Protein 5K87 (pdb70)

GO terms:
  GO:0016863 intramolecular oxidoreductase activity, transposing C=C bonds (F, IDA)
  GO:0019543 propionate catabolic process (P, IDA)

Sequence (776 aa):
LFPPQIKVAATYMRGGTSKGVFFRLLQDLPEAAQVPGPARDALLLRRVIGSPDPYAKKQIDGMGGATSSSTSETVILSHSSKANHDVDYLFGQVSSIDKPFVDWSGNCGNLTTAAVGAFAISNGLIDAARIPRNGVCTVRIWQANIGKTIIAHVPITDGAVQETGDFELDGVTFPAAEVQQIIEFMNPAADGGCMFPTGNLVVDVLLEVPGIGRFNATMINAGIPTIFIINAEDLGYTGTELQDDINSDNAALAKFETTIRAHGALRRMGLIKHIDEAASSRQQHTPKIAFVAPPKSSYASSSGKTVAAEDVDLLVRALSMGKLHHAMMGTAAVAIGTAAAIPGTLVNLAAGGGEKEAVRFGHPSGTLRVGAQAVQENGEWTVIKAIMSRSARVLMEEGFVRVPKPLFPPQIKVAATYMRGGTSKGVFFRLQDLPEAAQVPGPARDALLLRRVIGSPDPYAKQIDGMGGATSSSTSETVILSHSSSKANHDVDDYLFGQVSIDKPFVDWSGNCGNLTTAAVGAFAISNGLIDDAARIPRNGVCTTVRIWQANIGKTIIAHVPITDGAVQETGDFELDGVTFPAAEVQIEFMNPAADCMFPTGNLVDVLEVPGIGRFNATMINNAGIPTIFIINAEDLGYTGTELQDDINSDNAALAKFETIRAHGALRMGLIKHIDEAASRQQHTPKIAFVAPPKSSYASSSGKTVAAEDVDLLVRALSMGKLHHAMMGTAAVAIGTAAAIPGTLVNLAAGGGEKEAVRFGHPSGTLRVGAQAVQENGEWTVIKAIMSRSARVLMEGFVRVPKP

Radius of gyration: 27.03 Å; Cα contacts (8 Å, |Δi|>4): 2167; chains: 2; bounding box: 62×69×78 Å

Organism: Shewanella oneidensis (strain ATCC 700550 / JCM 31522 / CIP 106686 / LMG 19005 / NCIMB 14063 / MR-1) (NCBI:txid211586)

Nearest PDB structures (foldseek):
  5k87-assembly1_A  TM=1.003E+00  e=1.220E-89  Shewanella oneidensis MR-1
  2pvz-assembly1_B  TM=1.002E+00  e=3.477E-86  Shewanella oneidensis
  5k87-assembly1_B  TM=9.985E-01  e=5.302E-86  Shewanella oneidensis MR-1
  2pw0-assembly1_A  TM=1.000E+00  e=4.013E-83  Shewanella oneidensis
  2h9f-assembly1_A-2  TM=6.917E-01  e=2.992E-74  Pseudomonas aeruginosa

B-factor: mean 20.64, std 9.28, range [9.61, 69.52]

InterPro domains:
  IPR007400 PrpF-like [PF04303] (9-395)
  IPR007400 PrpF-like [PTHR43709] (9-396)
  IPR012709 2-methyl-aconitate isomerase PrpF [TIGR02334] (8-396)

Structure (mmCIF, N/CA/C/O backbone):
data_5K87
#
_entry.id   5K87
#
_cell.length_a   51.825
_cell.length_b   103.393
_cell.length_c   78.088
_cell.angle_alpha   90.00
_cell.angle_beta   104.47
_cell.angle_gamma   90.00
#
_symmetry.space_group_name_H-M   'P 1 21 1'
#
loop_
_entity.id
_entity.type
_entity.pdbx_description
1 polymer '2-methyl-aconitate isomerase'
2 non-polymer 'MALONATE ION'
3 water water
#
loop_
_atom_site.group_PDB
_atom_site.id
_atom_site.type_symbol
_atom_site.label_atom_id
_atom_site.label_alt_id
_atom_site.label_comp_id
_atom_site.label_asym_id
_atom_site.label_entity_id
_atom_site.label_seq_id
_atom_site.pdbx_PDB_ins_code
_atom_site.Cartn_x
_atom_site.Cartn_y
_atom_site.Cartn_z
_atom_site.occupancy
_atom_site.B_iso_or_equiv
_atom_site.auth_seq_id
_atom_site.auth_comp_id
_atom_site.auth_asym_id
_atom_site.auth_atom_id
_atom_site.pdbx_PDB_model_num
ATOM 1 N N . LEU A 1 7 ? 8.936 -18.933 114.594 1.00 39.95 5 LEU A N 1
ATOM 2 C CA . LEU A 1 7 ? 10.132 -19.548 115.162 1.00 39.54 5 LEU A CA 1
ATOM 3 C C . LEU A 1 7 ? 11.315 -19.484 114.194 1.00 33.23 5 LEU A C 1
ATOM 4 O O . LEU A 1 7 ? 12.433 -19.865 114.539 1.00 40.07 5 LEU A O 1
ATOM 9 N N . PHE A 1 8 ? 11.048 -18.986 112.991 1.00 25.69 6 PHE A N 1
ATOM 10 C CA . PHE A 1 8 ? 12.061 -18.788 111.951 1.00 18.93 6 PHE A CA 1
ATOM 11 C C . PHE A 1 8 ? 12.879 -20.032 111.640 1.00 17.80 6 PHE A C 1
ATOM 12 O O . PHE A 1 8 ? 14.040 -20.146 112.034 1.00 16.68 6 PHE A O 1
ATOM 20 N N . PRO A 1 9 ? 12.256 -20.975 110.924 1.00 18.21 7 PRO A N 1
ATOM 21 C CA . PRO A 1 9 ? 12.925 -22.207 110.510 1.00 19.65 7 PRO A CA 1
ATOM 22 C C . PRO A 1 9 ? 14.085 -21.897 109.571 1.00 16.64 7 PRO A C 1
ATOM 23 O O . PRO A 1 9 ? 14.120 -20.823 108.961 1.00 16.09 7 PRO A O 1
ATOM 27 N N . PRO A 1 10 ? 15.029 -22.828 109.438 1.00 15.82 8 PRO A N 1
ATOM 28 C CA . PRO A 1 10 ? 16.091 -22.616 108.453 1.00 15.27 8 PRO A CA 1
ATOM 29 C C . PRO A 1 10 ? 15.547 -22.515 107.034 1.00 14.34 8 PRO A C 1
ATOM 30 O O . PRO A 1 10 ? 14.447 -22.978 106.740 1.00 14.69 8 PRO A O 1
ATOM 34 N N . GLN A 1 11 ? 16.333 -21.907 106.156 1.00 12.84 9 GLN A N 1
ATOM 35 C CA . GLN A 1 11 ? 15.975 -21.867 104.748 1.00 12.79 9 GLN A CA 1
ATOM 36 C C . GLN A 1 11 ? 15.957 -23.281 104.195 1.00 13.30 9 GLN A C 1
ATOM 37 O O . GLN A 1 11 ? 16.716 -24.151 104.636 1.00 15.13 9 GLN A O 1
ATOM 43 N N . ILE A 1 12 ? 15.099 -23.508 103.214 1.00 13.53 10 ILE A N 1
ATOM 44 C CA . ILE A 1 12 ? 15.138 -24.751 102.452 1.00 14.24 10 ILE A CA 1
ATOM 45 C C . ILE A 1 12 ? 16.160 -24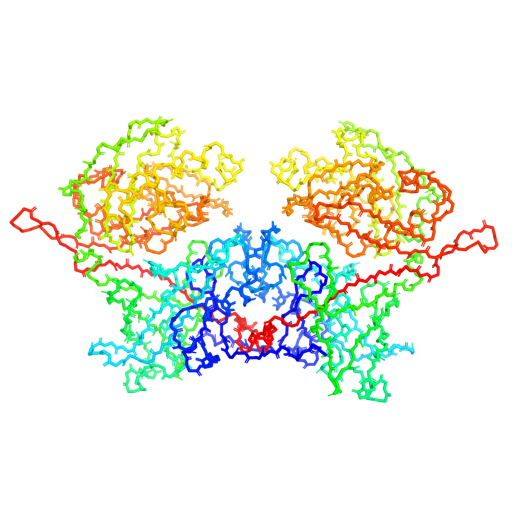.635 101.324 1.00 14.05 10 ILE A C 1
ATOM 46 O O . ILE A 1 12 ? 16.521 -23.530 100.905 1.00 16.72 10 ILE A O 1
ATOM 51 N N . LYS A 1 13 ? 16.635 -25.786 100.864 1.00 13.30 11 LYS A N 1
ATOM 52 C CA . LYS A 1 13 ? 17.580 -25.875 99.760 1.00 13.34 11 LYS A CA 1
ATOM 53 C C . LYS A 1 13 ? 16.913 -26.593 98.597 1.00 13.32 11 LYS A C 1
ATOM 54 O O . LYS A 1 13 ? 16.254 -27.621 98.790 1.00 14.93 11 LYS A O 1
ATOM 59 N N . VAL A 1 14 ? 17.061 -26.038 97.399 1.00 12.28 12 VAL A N 1
ATOM 60 C CA . VAL A 1 14 ? 16.511 -26.637 96.190 1.00 11.24 12 VAL A CA 1
ATOM 61 C C . VAL A 1 14 ? 17.633 -26.751 95.166 1.00 11.58 12 VAL A C 1
ATOM 62 O O . VAL A 1 14 ? 18.301 -25.769 94.864 1.00 11.73 12 VAL A O 1
ATOM 66 N N . ALA A 1 15 ? 17.856 -27.953 94.651 1.00 11.30 13 ALA A N 1
ATOM 67 C CA . ALA A 1 15 ? 18.876 -28.142 93.626 1.00 11.07 13 ALA A CA 1
ATOM 68 C C . ALA A 1 15 ? 18.558 -27.291 92.397 1.00 11.53 13 ALA A C 1
ATOM 69 O O . ALA A 1 15 ? 17.419 -27.297 91.915 1.00 11.35 13 ALA A O 1
ATOM 71 N N . ALA A 1 16 ? 19.555 -26.562 91.904 1.00 10.80 14 ALA A N 1
ATOM 72 C CA . ALA A 1 16 ? 19.356 -25.658 90.787 1.00 10.50 14 ALA A CA 1
ATOM 73 C C . ALA A 1 16 ? 20.665 -25.359 90.090 1.00 11.47 14 ALA A C 1
ATOM 74 O O . ALA A 1 16 ? 21.757 -25.542 90.655 1.00 11.81 14 ALA A O 1
ATOM 76 N N . THR A 1 17 ? 20.551 -24.875 88.857 1.00 10.25 15 THR A N 1
ATOM 77 C CA . THR A 1 17 ? 21.714 -24.455 88.096 1.00 11.26 15 THR A CA 1
ATOM 78 C C . THR A 1 17 ? 21.441 -23.067 87.534 1.00 9.61 15 THR A C 1
ATOM 79 O O . THR A 1 17 ? 20.393 -22.835 86.917 1.00 11.88 15 THR A O 1
ATOM 83 N N . TYR A 1 18 ? 22.381 -22.156 87.724 1.00 10.51 16 TYR A N 1
ATOM 84 C CA . TYR A 1 18 ? 22.285 -20.806 87.212 1.00 10.53 16 TYR A CA 1
ATOM 85 C C . TYR A 1 18 ? 23.119 -20.754 85.935 1.00 10.02 16 TYR A C 1
ATOM 86 O O . TYR A 1 18 ? 24.320 -21.089 85.958 1.00 10.31 16 TYR A O 1
ATOM 95 N N . MET A 1 19 ? 22.479 -20.394 84.819 1.00 9.74 17 MET A N 1
ATOM 96 C CA . MET A 1 19 ? 23.115 -20.486 83.504 1.00 10.43 17 MET A CA 1
ATOM 97 C C . MET A 1 19 ? 22.943 -19.215 82.713 1.00 10.05 17 MET A C 1
ATOM 98 O O . MET A 1 19 ? 21.927 -18.516 82.855 1.00 11.47 17 MET A O 1
ATOM 103 N N . ARG A 1 20 ? 23.922 -18.918 81.863 1.00 10.48 18 ARG A N 1
ATOM 104 C CA . ARG A 1 20 ? 23.697 -18.014 80.746 1.00 10.79 18 ARG A CA 1
ATOM 105 C C . ARG A 1 20 ? 23.237 -18.813 79.531 1.00 10.92 18 ARG A C 1
ATOM 106 O O . ARG A 1 20 ? 23.835 -19.847 79.198 1.00 11.39 18 ARG A O 1
ATOM 114 N N . GLY A 1 21 ? 22.165 -18.360 78.884 1.00 10.03 19 GLY A N 1
ATOM 115 C CA . GLY A 1 21 ? 21.781 -18.855 77.573 1.00 11.49 19 GLY A CA 1
ATOM 116 C C . GLY A 1 21 ? 21.635 -17.655 76.663 1.00 11.48 19 GLY A C 1
ATOM 117 O O . GLY A 1 21 ? 20.873 -16.744 76.978 1.00 11.81 19 GLY A O 1
ATOM 118 N N . GLY A 1 22 ? 22.375 -17.625 75.558 1.00 10.99 20 GLY A N 1
ATOM 119 C CA . GLY A 1 22 ? 22.370 -16.448 74.709 1.00 11.72 20 GLY A CA 1
ATOM 120 C C . GLY A 1 22 ? 22.721 -15.214 75.525 1.00 11.26 20 GLY A C 1
ATOM 121 O O . GLY A 1 22 ? 23.683 -15.223 76.303 1.00 11.67 20 GLY A O 1
ATOM 122 N N . THR A 1 23 ? 21.917 -14.162 75.385 1.00 11.18 21 THR A N 1
ATOM 123 C CA . THR A 1 23 ? 22.145 -12.911 76.100 1.00 12.36 21 THR A CA 1
ATOM 124 C C . THR A 1 23 ? 21.300 -12.782 77.370 1.00 11.80 21 THR A C 1
ATOM 125 O O . THR A 1 23 ? 20.996 -11.667 77.792 1.00 11.87 21 THR A O 1
ATOM 129 N N . SER A 1 24 ? 20.954 -13.913 77.988 1.00 11.69 22 SER A N 1
ATOM 130 C CA . SER A 1 24 ? 20.139 -13.926 79.207 1.00 11.60 22 SER A CA 1
ATOM 131 C C . SER A 1 24 ? 20.720 -14.840 80.273 1.00 10.70 22 SER A C 1
ATOM 132 O O . SER A 1 24 ? 21.509 -15.733 79.969 1.00 10.75 22 SER A O 1
ATOM 135 N N . LYS A 1 25 ? 20.297 -14.634 81.519 1.00 10.78 23 LYS A N 1
ATOM 136 C CA . LYS A 1 25 ? 20.658 -15.518 82.626 1.00 10.48 23 LYS A CA 1
ATOM 137 C C . LYS A 1 25 ? 19.391 -15.986 83.308 1.00 11.84 23 LYS A C 1
ATOM 138 O O . LYS A 1 25 ? 18.467 -15.194 83.515 1.00 12.02 23 LYS A O 1
ATOM 144 N N . GLY A 1 26 ? 19.360 -17.255 83.693 1.00 10.33 24 GLY A N 1
ATOM 145 C CA . GLY A 1 26 ? 18.210 -17.781 84.392 1.00 12.09 24 GLY A CA 1
ATOM 146 C C . GLY A 1 26 ? 18.572 -18.878 85.366 1.00 10.10 24 GLY A C 1
ATOM 147 O O . GLY A 1 26 ? 19.666 -19.450 85.314 1.00 10.56 24 GLY A O 1
ATOM 148 N N . VAL A 1 27 ? 17.640 -19.164 86.265 1.00 10.39 25 VAL A N 1
ATOM 149 C CA . VAL A 1 27 ? 17.773 -20.250 87.220 1.00 9.89 25 VAL A CA 1
ATOM 150 C C . VAL A 1 27 ? 16.965 -21.437 86.710 1.00 10.86 25 VAL A C 1
ATOM 151 O O . VAL A 1 27 ? 15.758 -21.319 86.438 1.00 11.58 25 VAL A O 1
ATOM 155 N N . PHE A 1 28 ? 17.647 -22.573 86.573 1.00 10.08 26 PHE A N 1
ATOM 156 C CA . PHE A 1 28 ? 17.107 -23.795 85.981 1.00 10.16 26 PHE A CA 1
ATOM 157 C C . PHE A 1 28 ? 16.882 -24.867 87.031 1.00 10.31 26 PHE A C 1
ATOM 158 O O . PHE A 1 28 ? 17.749 -25.098 87.885 1.00 11.29 26 PHE A O 1
ATOM 166 N N . PHE A 1 29 ? 15.736 -25.534 86.955 1.00 10.41 27 PHE A N 1
ATOM 167 C CA . PHE A 1 29 ? 15.375 -26.614 87.862 1.00 11.52 27 PHE A CA 1
ATOM 168 C C . PHE A 1 29 ? 14.910 -27.829 87.083 1.00 10.53 27 PHE A C 1
ATOM 169 O O . PHE A 1 29 ? 14.164 -27.704 86.096 1.00 11.71 27 PHE A O 1
ATOM 177 N N . ARG A 1 30 ? 15.298 -29.010 87.552 1.00 11.39 28 ARG A N 1
ATOM 178 C CA . ARG A 1 30 ? 14.613 -30.235 87.168 1.00 12.41 28 ARG A CA 1
ATOM 179 C C . ARG A 1 30 ? 13.342 -30.298 87.976 1.00 12.38 28 ARG A C 1
ATOM 180 O O . ARG A 1 30 ? 13.362 -30.037 89.184 1.00 13.88 28 ARG A O 1
ATOM 188 N N A LEU A 1 31 ? 12.243 -30.677 87.338 0.41 12.73 29 LEU A N 1
ATOM 189 N N B LEU A 1 31 ? 12.246 -30.670 87.331 0.59 12.75 29 LEU A N 1
ATOM 190 C CA A LEU A 1 31 ? 10.957 -30.745 88.021 0.41 14.88 29 LEU A CA 1
ATOM 191 C CA B LEU A 1 31 ? 10.959 -30.771 88.003 0.59 14.87 29 LEU A CA 1
ATOM 192 C C A LEU A 1 31 ? 11.011 -31.609 89.285 0.41 13.71 29 LEU A C 1
ATOM 193 C C B LEU A 1 31 ? 11.038 -31.597 89.287 0.59 13.66 29 LEU A C 1
ATOM 194 O O A LEU A 1 31 ? 10.460 -31.233 90.321 0.41 14.52 29 LEU A O 1
ATOM 195 O O B LEU A 1 31 ? 10.540 -31.184 90.333 0.59 14.52 29 LEU A O 1
ATOM 204 N N . GLN A 1 32 ? 11.693 -32.747 89.211 1.00 13.73 30 GLN A N 1
ATOM 205 C CA . GLN A 1 32 ? 11.764 -33.648 90.362 1.00 14.95 30 GLN A CA 1
ATOM 206 C C . GLN A 1 32 ? 12.557 -33.097 91.552 1.00 16.90 30 GLN A C 1
ATOM 207 O O . GLN A 1 32 ? 12.457 -33.623 92.663 1.00 17.20 30 GLN A O 1
ATOM 213 N N . ASP A 1 33 ? 13.346 -32.053 91.327 1.00 13.87 31 ASP A N 1
ATOM 214 C CA . ASP A 1 33 ? 14.110 -31.431 92.407 1.00 15.03 31 ASP A CA 1
ATOM 215 C C . ASP A 1 33 ? 13.293 -30.402 93.186 1.00 14.07 31 ASP A C 1
ATOM 216 O O . ASP A 1 33 ? 13.699 -29.966 94.261 1.00 15.36 31 ASP A O 1
ATOM 221 N N . LEU A 1 34 ? 12.148 -30.006 92.647 1.00 13.03 32 LEU A N 1
ATOM 222 C CA . LEU A 1 34 ? 11.318 -29.007 93.312 1.00 14.13 32 LEU A CA 1
ATOM 223 C C . LEU A 1 34 ? 10.591 -29.611 94.500 1.00 15.31 32 LEU A C 1
ATOM 224 O O . LEU A 1 34 ? 10.303 -30.809 94.503 1.00 15.26 32 LEU A O 1
ATOM 229 N N . PRO A 1 35 ? 10.287 -28.783 95.510 1.00 14.22 33 PRO A N 1
ATOM 230 C CA . PRO A 1 35 ? 9.410 -29.255 96.586 1.00 15.84 33 PRO A CA 1
ATOM 231 C C . PRO A 1 35 ? 8.103 -29.796 96.006 1.00 17.40 33 PRO A C 1
ATOM 232 O O . PRO A 1 35 ? 7.638 -29.300 94.979 1.00 16.47 33 PRO A O 1
ATOM 236 N N . GLU A 1 36 ? 7.526 -30.801 96.655 1.00 16.40 34 GLU A N 1
ATOM 237 C CA . GLU A 1 36 ? 6.347 -31.482 96.144 1.00 18.14 34 GLU A CA 1
ATOM 238 C C . GLU A 1 36 ? 5.248 -30.525 95.683 1.00 16.76 34 GLU A C 1
ATOM 239 O O . GLU A 1 36 ? 4.714 -30.673 94.582 1.00 18.04 34 GLU A O 1
ATOM 245 N N . ALA A 1 37 ? 4.932 -29.534 96.510 1.00 17.57 35 ALA A N 1
ATOM 246 C CA . ALA A 1 37 ? 3.869 -28.584 96.189 1.00 18.12 35 ALA A CA 1
ATOM 247 C C . ALA A 1 37 ? 4.140 -27.795 94.911 1.00 16.17 35 ALA A C 1
ATOM 248 O O . ALA A 1 37 ? 3.209 -27.350 94.247 1.00 18.88 35 ALA A O 1
ATOM 250 N N . ALA A 1 38 ? 5.419 -27.626 94.578 1.00 15.08 36 ALA A N 1
ATOM 251 C CA . ALA A 1 38 ? 5.809 -26.869 93.391 1.00 14.47 36 ALA A CA 1
ATOM 252 C C . ALA A 1 38 ? 5.964 -27.740 92.149 1.00 13.56 36 ALA A C 1
ATOM 253 O O . ALA A 1 38 ? 6.358 -27.244 91.094 1.00 14.80 36 ALA A O 1
ATOM 255 N N . GLN A 1 39 ? 5.656 -29.027 92.255 1.00 14.34 37 GLN A N 1
ATOM 256 C CA . GLN A 1 39 ? 5.828 -29.913 91.102 1.00 15.68 37 GLN A CA 1
ATOM 257 C C . GLN A 1 39 ? 4.665 -29.869 90.114 1.00 16.61 37 GLN A C 1
ATOM 258 O O . GLN A 1 39 ? 4.683 -30.553 89.094 1.00 17.77 37 GLN A O 1
ATOM 264 N N . VAL A 1 40 ? 3.671 -29.037 90.413 1.00 16.22 38 VAL A N 1
ATOM 265 C CA . VAL A 1 40 ? 2.620 -28.717 89.456 1.00 17.11 38 VAL A CA 1
ATOM 266 C C . VAL A 1 40 ? 2.527 -27.202 89.359 1.00 16.54 38 VAL A C 1
ATOM 267 O O . VAL A 1 40 ? 2.953 -26.504 90.289 1.00 15.68 38 VAL A O 1
ATOM 271 N N . PRO A 1 41 ? 2.003 -26.683 88.228 1.00 15.90 39 PRO A N 1
ATOM 272 C CA . PRO A 1 41 ? 1.805 -25.233 88.148 1.00 15.77 39 PRO A CA 1
ATOM 273 C C . PRO A 1 41 ? 0.862 -24.791 89.252 1.00 16.20 39 PRO A C 1
ATOM 274 O O . PRO A 1 41 ? -0.039 -25.547 89.627 1.00 18.82 39 PRO A O 1
ATOM 278 N N . GLY A 1 42 ? 1.079 -23.600 89.789 1.00 16.27 40 GLY A N 1
ATOM 279 C CA . GLY A 1 42 ? 0.237 -23.092 90.849 1.00 16.77 40 GLY A CA 1
ATOM 280 C C . GLY A 1 42 ? 0.967 -22.116 91.751 1.00 16.55 40 GLY A C 1
ATOM 281 O O . GLY A 1 42 ? 2.147 -21.804 91.530 1.00 14.80 40 GLY A O 1
ATOM 282 N N . PRO A 1 43 ? 0.273 -21.617 92.777 1.00 14.79 41 PRO A N 1
ATOM 283 C CA . PRO A 1 43 ? 0.826 -20.600 93.671 1.00 15.68 41 PRO A CA 1
ATOM 284 C C . PRO A 1 43 ? 2.070 -21.053 94.444 1.00 14.81 41 PRO A C 1
ATOM 285 O O . PRO A 1 43 ? 2.933 -20.220 94.698 1.00 13.71 41 PRO A O 1
ATOM 289 N N . ALA A 1 44 ? 2.178 -22.323 94.807 1.00 13.77 42 ALA A N 1
ATOM 290 C CA . ALA A 1 44 ? 3.365 -22.764 95.534 1.00 14.54 42 ALA A CA 1
ATOM 291 C C . ALA A 1 44 ? 4.599 -22.661 94.644 1.00 14.09 42 ALA A C 1
ATOM 292 O O . ALA A 1 44 ? 5.646 -22.162 95.079 1.00 13.13 42 ALA A O 1
ATOM 294 N N . ARG A 1 45 ? 4.482 -23.116 93.401 1.00 12.05 43 ARG A N 1
ATOM 295 C CA . ARG A 1 45 ? 5.566 -22.974 92.442 1.00 11.87 43 ARG A CA 1
ATOM 296 C C . ARG A 1 45 ? 5.916 -21.501 92.237 1.00 12.47 43 ARG A C 1
ATOM 297 O O . ARG A 1 45 ? 7.084 -21.116 92.290 1.00 12.57 43 ARG A O 1
ATOM 305 N N . ASP A 1 46 ? 4.905 -20.667 92.009 1.00 12.07 44 ASP A N 1
ATOM 306 C CA . ASP A 1 46 ? 5.155 -19.262 91.737 1.00 13.09 44 ASP A CA 1
ATOM 307 C C . ASP A 1 46 ? 5.821 -18.585 92.926 1.00 12.49 44 ASP A C 1
ATOM 308 O O . ASP A 1 46 ? 6.755 -17.810 92.755 1.00 12.44 44 ASP A O 1
ATOM 313 N N . ALA A 1 47 ? 5.356 -18.889 94.135 1.00 12.84 45 ALA A N 1
ATOM 314 C CA . ALA A 1 47 ? 5.932 -18.292 95.335 1.00 13.23 45 ALA A CA 1
ATOM 315 C C . ALA A 1 47 ? 7.405 -18.672 95.503 1.00 12.60 45 ALA A C 1
ATOM 316 O O . ALA A 1 47 ? 8.226 -17.841 95.897 1.00 12.76 45 ALA A O 1
ATOM 318 N N . LEU A 1 48 ? 7.728 -19.930 95.225 1.00 12.13 46 LEU A N 1
ATOM 319 C CA . LEU A 1 48 ? 9.105 -20.399 95.317 1.00 11.96 46 LEU A CA 1
ATOM 320 C C . LEU A 1 48 ? 9.986 -19.643 94.332 1.00 11.26 46 LEU A C 1
ATOM 321 O O . LEU A 1 48 ? 11.043 -19.122 94.696 1.00 11.44 46 LEU A O 1
ATOM 326 N N . LEU A 1 49 ? 9.538 -19.554 93.087 1.00 10.51 47 LEU A N 1
ATOM 327 C CA . LEU A 1 49 ? 10.338 -18.922 92.048 1.00 11.10 47 LEU A CA 1
ATOM 328 C C . LEU A 1 49 ? 10.507 -17.431 92.316 1.00 10.32 47 LEU A C 1
ATOM 329 O O . LEU A 1 49 ? 11.580 -16.871 92.105 1.00 11.27 47 LEU A O 1
ATOM 334 N N . LEU A 1 50 ? 9.443 -16.777 92.772 1.00 10.99 48 LEU A N 1
ATOM 335 C CA . LEU A 1 50 ? 9.542 -15.376 93.161 1.00 11.58 48 LEU A CA 1
ATOM 336 C C . LEU A 1 50 ? 10.620 -15.170 94.217 1.00 10.63 48 LEU A C 1
ATOM 337 O O . LEU A 1 50 ? 11.459 -14.262 94.096 1.00 10.78 48 LEU A O 1
ATOM 342 N N . ARG A 1 51 ? 10.629 -16.010 95.238 1.00 10.79 49 ARG A N 1
ATOM 343 C CA A ARG A 1 51 ? 11.576 -15.837 96.321 0.65 11.88 49 ARG A CA 1
ATOM 344 C CA B ARG A 1 51 ? 11.580 -15.826 96.323 0.35 11.89 49 ARG A CA 1
ATOM 345 C C . ARG A 1 51 ? 12.999 -16.170 95.886 1.00 11.43 49 ARG A C 1
ATOM 346 O O . ARG A 1 51 ? 13.944 -15.524 96.321 1.00 11.27 49 ARG A O 1
ATOM 361 N N . VAL A 1 52 ? 13.155 -17.175 95.029 1.00 10.22 50 VAL A N 1
ATOM 362 C CA . VAL A 1 52 ? 14.491 -17.493 94.513 1.00 10.81 50 VAL A CA 1
ATOM 363 C C . VAL A 1 52 ? 15.077 -16.280 93.781 1.00 10.69 50 VAL A C 1
ATOM 364 O O . VAL A 1 52 ? 16.241 -15.929 93.955 1.00 11.38 50 VAL A O 1
ATOM 368 N N . ILE A 1 53 ? 14.252 -15.636 92.959 1.00 9.89 51 ILE A N 1
ATOM 369 C CA . ILE A 1 53 ? 14.692 -14.516 92.138 1.00 10.77 51 ILE A CA 1
ATOM 370 C C . ILE A 1 53 ? 14.835 -13.203 92.933 1.00 10.45 51 ILE A C 1
ATOM 371 O O . ILE A 1 53 ? 15.648 -12.353 92.583 1.00 11.03 51 ILE A O 1
ATOM 376 N N . GLY A 1 54 ? 14.042 -13.048 93.993 1.00 10.42 52 GLY A N 1
ATOM 377 C CA . GLY A 1 54 ? 14.109 -11.866 94.842 1.00 10.88 52 GLY A CA 1
ATOM 378 C C . GLY A 1 54 ? 12.963 -10.892 94.609 1.00 11.39 52 GLY A C 1
ATOM 379 O O . GLY A 1 54 ? 13.105 -9.690 94.857 1.00 12.15 52 GLY A O 1
ATOM 380 N N . SER A 1 55 ? 11.827 -11.409 94.152 1.00 11.01 53 SER A N 1
ATOM 381 C CA . SER A 1 55 ? 10.636 -10.621 93.831 1.00 11.49 53 SER A CA 1
ATOM 382 C C . SER A 1 55 ? 9.479 -10.974 94.755 1.00 12.15 53 SER A C 1
ATOM 383 O O . SER A 1 55 ? 9.475 -12.040 95.360 1.00 12.77 53 SER A O 1
ATOM 386 N N . PRO A 1 56 ? 8.480 -10.079 94.865 1.00 12.33 54 PRO A N 1
ATOM 387 C CA . PRO A 1 56 ? 8.444 -8.726 94.303 1.00 12.79 54 PRO A CA 1
ATOM 388 C C . PRO A 1 56 ? 9.373 -7.816 95.080 1.00 12.07 54 PRO A C 1
ATOM 389 O O . PRO A 1 56 ? 9.520 -7.975 96.295 1.00 12.59 54 PRO A O 1
ATOM 393 N N . ASP A 1 57 ? 10.003 -6.889 94.380 1.00 12.25 55 ASP A N 1
ATOM 394 C CA . ASP A 1 57 ? 10.977 -6.016 95.012 1.00 11.84 55 ASP A CA 1
ATOM 395 C C . ASP A 1 57 ? 10.668 -4.551 94.743 1.00 12.51 55 ASP A C 1
ATOM 396 O O . ASP A 1 57 ? 10.922 -4.062 93.650 1.00 13.23 55 ASP A O 1
ATOM 401 N N . PRO A 1 58 ? 10.156 -3.833 95.755 1.00 13.32 56 PRO A N 1
ATOM 402 C CA . PRO A 1 58 ? 9.866 -2.409 95.555 1.00 15.04 56 PRO A CA 1
ATOM 403 C C . PRO A 1 58 ? 11.114 -1.588 95.278 1.00 13.78 56 PRO A C 1
ATOM 404 O O . PRO A 1 58 ? 10.994 -0.481 94.742 1.00 15.78 56 PRO A O 1
ATOM 408 N N . TYR A 1 59 ? 12.293 -2.098 95.629 1.00 12.36 57 TYR A N 1
ATOM 409 C CA . TYR A 1 59 ? 13.528 -1.374 95.347 1.00 13.42 57 TYR A CA 1
ATOM 410 C C . TYR A 1 59 ? 13.977 -1.532 93.897 1.00 12.66 57 TYR A C 1
ATOM 411 O O . TYR A 1 59 ? 14.836 -0.784 93.436 1.00 12.94 57 TYR A O 1
ATOM 420 N N . ALA A 1 60 ? 13.414 -2.523 93.205 1.00 13.01 58 ALA A N 1
ATOM 421 C CA . ALA A 1 60 ? 13.768 -2.826 91.810 1.00 13.35 58 ALA A CA 1
ATOM 422 C C . ALA A 1 60 ? 15.261 -3.138 91.618 1.00 12.95 58 ALA A C 1
ATOM 423 O O . ALA A 1 60 ? 15.862 -2.752 90.612 1.00 13.91 58 ALA A O 1
ATOM 425 N N . LYS A 1 61 ? 15.855 -3.837 92.588 1.00 12.42 59 LYS A N 1
ATOM 426 C CA A LYS A 1 61 ? 17.273 -4.200 92.527 0.69 12.84 59 LYS A CA 1
ATOM 427 C CA B LYS A 1 61 ? 17.269 -4.200 92.515 0.31 12.90 59 LYS A CA 1
ATOM 428 C C . LYS A 1 61 ? 17.536 -5.704 92.613 1.00 11.77 59 LYS A C 1
ATOM 429 O O . LYS A 1 61 ? 18.611 -6.156 92.240 1.00 12.47 59 LYS A O 1
ATOM 440 N N . GLN A 1 62 ? 16.574 -6.463 93.131 1.00 10.67 60 GLN A N 1
ATOM 441 C CA . GLN A 1 62 ? 16.726 -7.916 93.350 1.00 11.51 60 GLN A CA 1
ATOM 442 C C . GLN A 1 62 ? 18.023 -8.282 94.094 1.00 11.55 60 GLN A C 1
ATOM 443 O O . GLN A 1 62 ? 18.700 -9.268 93.777 1.00 12.29 60 GLN A O 1
ATOM 449 N N . ILE A 1 63 ? 18.352 -7.486 95.104 1.00 11.12 61 ILE A N 1
ATOM 450 C CA . ILE A 1 63 ? 19.531 -7.719 95.934 1.00 12.38 61 ILE A CA 1
ATOM 451 C C . ILE A 1 63 ? 19.305 -8.895 96.894 1.00 11.63 61 ILE A C 1
ATOM 452 O O . ILE A 1 63 ? 20.245 -9.444 97.474 1.00 13.11 61 ILE A O 1
ATOM 457 N N . ASP A 1 64 ? 18.055 -9.295 97.061 1.00 10.32 62 ASP A N 1
ATOM 458 C CA . ASP A 1 64 ? 17.735 -10.390 97.969 1.00 11.78 62 ASP A CA 1
ATOM 459 C C . ASP A 1 64 ? 17.286 -11.637 97.208 1.00 12.06 62 ASP A C 1
ATOM 460 O O . ASP A 1 64 ? 16.443 -12.389 97.677 1.00 13.11 62 ASP A O 1
ATOM 465 N N . GLY A 1 65 ? 17.875 -11.866 96.038 1.00 11.59 63 GLY A N 1
ATOM 466 C CA . GLY A 1 65 ? 17.661 -13.101 95.306 1.00 10.98 63 GLY A CA 1
ATOM 467 C C . GLY A 1 65 ? 18.614 -13.232 94.137 1.00 10.08 63 GLY A C 1
ATOM 468 O O . GLY A 1 65 ? 19.581 -12.472 94.006 1.00 11.12 63 GLY A O 1
ATOM 469 N N . MET A 1 66 ? 18.322 -14.190 93.267 1.00 10.22 64 MET A N 1
ATOM 470 C CA . MET A 1 66 ? 19.199 -14.491 92.147 1.00 10.39 64 MET A CA 1
ATOM 471 C C . MET A 1 66 ? 19.003 -13.585 90.941 1.00 11.51 64 MET A C 1
ATOM 472 O O . MET A 1 66 ? 19.804 -13.625 90.006 1.00 11.95 64 MET A O 1
ATOM 477 N N . GLY A 1 67 ? 17.944 -12.783 90.922 1.00 10.69 65 GLY A N 1
ATOM 478 C CA . GLY A 1 67 ? 17.678 -11.950 89.766 1.00 11.16 65 GLY A CA 1
ATOM 479 C C . GLY A 1 67 ? 18.663 -10.807 89.642 1.00 11.47 65 GLY A C 1
ATOM 480 O O . GLY A 1 67 ? 19.327 -10.426 90.611 1.00 12.18 65 GLY A O 1
ATOM 481 N N . GLY A 1 68 ? 18.736 -10.244 88.441 1.00 11.48 66 GLY A N 1
ATOM 482 C CA . GLY A 1 68 ? 19.639 -9.144 88.161 1.00 13.68 66 GLY A CA 1
ATOM 483 C C . GLY A 1 68 ? 18.918 -7.847 87.858 1.00 13.20 66 GLY A C 1
ATOM 484 O O . GLY A 1 68 ? 19.521 -6.904 87.335 1.00 13.91 66 GLY A O 1
ATOM 485 N N . ALA A 1 69 ? 17.633 -7.795 88.197 1.00 12.18 67 ALA A N 1
ATOM 486 C CA . ALA A 1 69 ? 16.839 -6.569 88.104 1.00 13.29 67 ALA A CA 1
ATOM 487 C C . ALA A 1 69 ? 16.626 -6.073 86.672 1.00 12.43 67 ALA A C 1
ATOM 488 O O . ALA A 1 69 ? 16.424 -4.879 86.449 1.00 13.68 67 ALA A O 1
ATOM 490 N N . THR A 1 70 ? 16.658 -6.991 85.712 1.00 11.21 68 THR A N 1
ATOM 491 C CA . THR A 1 70 ? 16.279 -6.700 84.339 1.00 11.71 68 THR A CA 1
ATOM 492 C C . THR A 1 70 ? 15.456 -7.880 83.849 1.00 11.63 68 THR A C 1
ATOM 493 O O . THR A 1 70 ? 15.537 -8.983 84.408 1.00 12.12 68 THR A O 1
ATOM 497 N N . SER A 1 71 ? 14.674 -7.668 82.797 1.00 11.40 69 SER A N 1
ATOM 498 C CA . SER A 1 71 ? 13.842 -8.747 82.286 1.00 13.35 69 SER A CA 1
ATOM 499 C C . SER A 1 71 ? 14.698 -9.935 81.829 1.00 12.53 69 SER A C 1
ATOM 500 O O . SER A 1 71 ? 14.292 -11.094 81.987 1.00 15.16 69 SER A O 1
ATOM 503 N N . SER A 1 72 ? 15.883 -9.651 81.295 1.00 12.03 70 SER A N 1
ATOM 504 C CA A SER A 1 72 ? 16.718 -10.729 80.775 0.56 12.99 70 SER A CA 1
ATOM 505 C CA B SER A 1 72 ? 16.799 -10.663 80.773 0.44 13.03 70 SER A CA 1
ATOM 506 C C . SER A 1 72 ? 17.509 -11.446 81.867 1.00 12.75 70 SER A C 1
ATOM 507 O O . SER A 1 72 ? 18.224 -12.407 81.581 1.00 13.60 70 SER A O 1
ATOM 512 N N . THR A 1 73 ? 17.360 -11.000 83.113 1.00 11.11 71 THR A N 1
ATOM 513 C CA . THR A 1 73 ? 17.989 -11.653 84.259 1.00 11.02 71 THR A CA 1
ATOM 514 C C . THR A 1 73 ? 16.996 -11.913 85.386 1.00 12.10 71 THR A C 1
ATOM 515 O O . THR A 1 73 ? 17.406 -12.059 86.539 1.00 15.47 71 THR A O 1
ATOM 519 N N . SER A 1 74 ? 15.703 -11.979 85.074 1.00 10.94 72 SER A N 1
ATOM 520 C CA . SER A 1 74 ? 14.685 -12.295 86.074 1.00 11.03 72 SER A CA 1
ATOM 521 C C . SER A 1 74 ? 13.856 -13.438 85.501 1.00 10.67 72 SER A C 1
ATOM 522 O O . SER A 1 74 ? 12.685 -13.283 85.154 1.00 12.12 72 SER A O 1
ATOM 525 N N . GLU A 1 75 ? 14.518 -14.590 85.382 1.00 11.14 73 GLU A N 1
ATOM 526 C CA . GLU A 1 75 ? 14.084 -15.688 84.523 1.00 11.42 73 GLU A CA 1
ATOM 527 C C . GLU A 1 75 ? 14.261 -17.020 85.223 1.00 11.35 73 GLU A C 1
ATOM 528 O O . GLU A 1 75 ? 15.299 -17.269 85.857 1.00 11.10 73 GLU A O 1
ATOM 534 N N . THR A 1 76 ? 13.256 -17.881 85.080 1.00 10.46 74 THR A N 1
ATOM 535 C CA . THR A 1 76 ? 13.302 -19.225 85.628 1.00 10.90 74 THR A CA 1
ATOM 536 C C . THR A 1 76 ? 12.868 -20.246 84.594 1.00 10.20 74 THR A C 1
ATOM 537 O O . THR A 1 76 ? 12.083 -19.942 83.685 1.00 11.46 74 THR A O 1
ATOM 541 N N . VAL A 1 77 ? 13.386 -21.460 84.743 1.00 10.32 75 VAL A N 1
ATOM 542 C CA . VAL A 1 77 ? 13.127 -22.536 83.797 1.00 10.12 75 VAL A CA 1
ATOM 543 C C . VAL A 1 77 ? 12.913 -23.829 84.570 1.00 10.15 75 VAL A C 1
ATOM 544 O O . VAL A 1 77 ? 13.680 -24.147 85.488 1.00 11.09 75 VAL A O 1
ATOM 548 N N . ILE A 1 78 ? 11.861 -24.565 84.215 1.00 10.15 76 ILE A N 1
ATOM 549 C CA . ILE A 1 78 ? 11.624 -25.889 84.779 1.00 11.30 76 ILE A CA 1
ATOM 550 C C . ILE A 1 78 ? 11.608 -26.908 83.649 1.00 10.39 76 ILE A C 1
ATOM 551 O O . ILE A 1 78 ? 10.845 -26.767 82.688 1.00 11.64 76 ILE A O 1
ATOM 556 N N . LEU A 1 79 ? 12.465 -27.916 83.768 1.00 10.95 77 LEU A N 1
ATOM 557 C CA . LEU A 1 79 ? 12.589 -28.950 82.750 1.00 11.36 77 LEU A CA 1
ATOM 558 C C . LEU A 1 79 ? 12.210 -30.307 83.314 1.00 11.75 77 LEU A C 1
ATOM 559 O O . LEU A 1 79 ? 12.443 -30.580 84.496 1.00 12.76 77 LEU A O 1
ATOM 564 N N . SER A 1 80 ? 11.658 -31.163 82.460 1.00 12.10 78 SER A N 1
ATOM 565 C CA . SER A 1 80 ? 11.237 -32.498 82.858 1.00 13.06 78 SER A CA 1
ATOM 566 C C . SER A 1 80 ? 11.298 -33.420 81.651 1.00 13.31 78 SER A C 1
ATOM 567 O O . SER A 1 80 ? 11.396 -32.964 80.510 1.00 13.75 78 SER A O 1
ATOM 570 N N . HIS A 1 81 ? 11.237 -34.724 81.907 1.00 15.67 79 HIS A N 1
ATOM 571 C CA . HIS A 1 81 ? 11.081 -35.712 80.837 1.00 16.96 79 HIS A CA 1
ATOM 572 C C . HIS A 1 81 ? 9.813 -35.434 80.065 1.00 17.87 79 HIS A C 1
ATOM 573 O O . HIS A 1 81 ? 8.781 -35.099 80.644 1.00 20.53 79 HIS A O 1
ATOM 580 N N . SER A 1 82 ? 9.876 -35.600 78.751 1.00 17.25 80 SER A N 1
ATOM 581 C CA . SER A 1 82 ? 8.700 -35.380 77.921 1.00 16.78 80 SER A CA 1
ATOM 582 C C . SER A 1 82 ? 7.866 -36.641 77.741 1.00 17.03 80 SER A C 1
ATOM 583 O O . SER A 1 82 ? 8.401 -37.748 77.671 1.00 19.82 80 SER A O 1
ATOM 586 N N . SER A 1 83 ? 6.556 -36.456 77.651 1.00 17.39 81 SER A N 1
ATOM 587 C CA . SER A 1 83 ? 5.643 -37.527 77.247 1.00 19.16 81 SER A CA 1
ATOM 588 C C . SER A 1 83 ? 5.120 -37.312 75.830 1.00 18.73 81 SER A C 1
ATOM 589 O O . SER A 1 83 ? 4.201 -38.006 75.384 1.00 19.50 81 SER A O 1
ATOM 592 N N . LYS A 1 84 ? 5.691 -36.344 75.127 1.00 16.23 82 LYS A N 1
ATOM 593 C CA . LYS A 1 84 ? 5.286 -36.060 73.758 1.00 16.79 82 LYS A CA 1
ATOM 594 C C . LYS A 1 84 ? 6.074 -36.934 72.799 1.00 15.34 82 LYS A C 1
ATOM 595 O O . LYS A 1 84 ? 7.281 -37.112 72.958 1.00 17.18 82 LYS A O 1
ATOM 601 N N . ALA A 1 85 ? 5.392 -37.490 71.804 1.00 16.02 83 ALA A N 1
ATOM 602 C CA . ALA A 1 85 ? 6.079 -38.253 70.772 1.00 17.24 83 ALA A CA 1
ATOM 603 C C . ALA A 1 85 ? 7.169 -37.415 70.119 1.00 17.53 83 ALA A C 1
ATOM 604 O O . ALA A 1 85 ? 6.955 -36.245 69.804 1.00 17.20 83 ALA A O 1
ATOM 606 N N . ASN A 1 86 ? 8.338 -38.023 69.956 1.00 17.06 84 ASN A N 1
ATOM 607 C CA . ASN A 1 86 ? 9.458 -37.419 69.242 1.00 18.70 84 ASN A CA 1
ATOM 608 C C . ASN A 1 86 ? 10.019 -36.167 69.914 1.00 17.86 84 ASN A C 1
ATOM 609 O O . ASN A 1 86 ? 10.584 -35.300 69.247 1.00 18.37 84 ASN A O 1
ATOM 614 N N . HIS A 1 87 ? 9.847 -36.075 71.232 1.00 15.64 85 HIS A N 1
ATOM 615 C CA . HIS A 1 87 ? 10.501 -35.027 72.013 1.00 14.19 85 HIS A CA 1
ATOM 616 C C . HIS A 1 87 ? 11.242 -35.636 73.177 1.00 16.37 85 HIS A C 1
ATOM 617 O O . HIS A 1 87 ? 10.875 -36.706 73.669 1.00 16.90 85 HIS A O 1
ATOM 624 N N . ASP A 1 88 ? 12.295 -34.957 73.608 1.00 13.20 86 ASP A N 1
ATOM 625 C CA . ASP A 1 88 ? 13.116 -35.444 74.707 1.00 15.24 86 ASP A CA 1
ATOM 626 C C . ASP A 1 88 ? 12.803 -34.793 76.050 1.00 15.20 86 ASP A C 1
ATOM 627 O O . ASP A 1 88 ? 12.799 -35.451 77.095 1.00 18.86 86 ASP A O 1
ATOM 632 N N . VAL A 1 89 ? 12.543 -33.498 76.036 1.00 13.92 87 VAL A N 1
ATOM 633 C CA . VAL A 1 89 ? 12.447 -32.764 77.282 1.00 13.17 87 VAL A CA 1
ATOM 634 C C . VAL A 1 89 ? 11.330 -31.738 77.162 1.00 12.48 87 VAL A C 1
ATOM 635 O O . VAL A 1 89 ? 11.139 -31.154 76.091 1.00 14.19 87 VAL A O 1
ATOM 639 N N . ASP A 1 90 ? 10.575 -31.543 78.239 1.00 12.66 88 ASP A N 1
ATOM 640 C CA A ASP A 1 90 ? 9.572 -30.483 78.318 0.92 12.43 88 ASP A CA 1
ATOM 641 C C . ASP A 1 90 ? 10.167 -29.256 79.005 1.00 12.59 88 ASP A C 1
ATOM 642 O O . ASP A 1 90 ? 10.833 -29.367 80.047 1.00 13.20 88 ASP A O 1
ATOM 647 N N . TYR A 1 91 ? 9.868 -28.089 78.448 1.00 11.72 89 TYR A N 1
ATOM 648 C CA . TYR A 1 91 ? 10.477 -26.829 78.864 1.00 11.38 89 TYR A CA 1
ATOM 649 C C . TYR A 1 91 ? 9.389 -25.817 79.227 1.00 11.93 89 TYR A C 1
ATOM 650 O O . TYR A 1 91 ? 8.576 -25.444 78.377 1.00 12.14 89 TYR A O 1
ATOM 659 N N . LEU A 1 92 ? 9.385 -25.391 80.492 1.00 11.10 90 LEU A N 1
ATOM 660 C CA . LEU A 1 92 ? 8.558 -24.272 80.936 1.00 11.08 90 LEU A CA 1
ATOM 661 C C . LEU A 1 92 ? 9.434 -23.084 81.293 1.00 12.15 90 LEU A C 1
ATOM 662 O O . LEU A 1 92 ? 10.414 -23.217 82.041 1.00 11.97 90 LEU A O 1
ATOM 667 N N . PHE A 1 93 ? 9.086 -21.926 80.747 1.00 10.70 91 PHE A N 1
ATOM 668 C CA . PHE A 1 93 ? 9.762 -20.680 81.049 1.00 10.81 91 PHE A CA 1
ATOM 669 C C . PHE A 1 93 ? 8.862 -19.789 81.887 1.00 11.51 91 PHE A C 1
ATOM 670 O O . PHE A 1 93 ? 7.703 -19.540 81.517 1.00 11.96 91 PHE A O 1
ATOM 678 N N . GLY A 1 94 ? 9.387 -19.297 83.002 1.00 10.49 92 GLY A N 1
ATOM 679 C CA . GLY A 1 94 ? 8.669 -18.362 83.852 1.00 12.09 92 GLY A CA 1
ATOM 680 C C . GLY A 1 94 ? 9.356 -17.012 83.887 1.00 11.72 92 GLY A C 1
ATOM 681 O O . GLY A 1 94 ? 10.494 -16.892 84.360 1.00 12.60 92 GLY A O 1
ATOM 682 N N . GLN A 1 95 ? 8.679 -15.994 83.368 1.00 11.16 93 GLN A N 1
ATOM 683 C CA . GLN A 1 95 ? 9.176 -14.631 83.399 1.00 11.87 93 GLN A CA 1
ATOM 684 C C . GLN A 1 95 ? 8.764 -14.037 84.739 1.00 11.57 93 GLN A C 1
ATOM 685 O O . GLN A 1 95 ? 7.570 -13.853 85.001 1.00 12.63 93 GLN A O 1
ATOM 691 N N . VAL A 1 96 ? 9.735 -13.757 85.601 1.00 11.26 94 VAL A N 1
ATOM 692 C CA . VAL A 1 96 ? 9.435 -13.336 86.962 1.00 11.63 94 VAL A CA 1
ATOM 693 C C . VAL A 1 96 ? 9.364 -11.819 87.023 1.00 11.91 94 VAL A C 1
ATOM 694 O O . VAL A 1 96 ? 10.332 -11.133 86.726 1.00 12.10 94 VAL A O 1
ATOM 698 N N . SER A 1 97 ? 8.200 -11.291 87.390 1.00 11.81 95 SER A N 1
ATOM 699 C CA A SER A 1 97 ? 8.038 -9.849 87.511 0.70 13.30 95 SER A CA 1
ATOM 700 C CA B SER A 1 97 ? 8.044 -9.848 87.505 0.30 13.35 95 SER A CA 1
ATOM 701 C C . SER A 1 97 ? 9.002 -9.307 88.556 1.00 12.03 95 SER A C 1
ATOM 702 O O . SER A 1 97 ? 9.218 -9.938 89.587 1.00 12.39 95 SER A O 1
ATOM 707 N N . ILE A 1 98 ? 9.577 -8.141 88.293 1.00 11.97 96 ILE A N 1
ATOM 708 C CA . ILE A 1 98 ? 10.435 -7.508 89.285 1.00 14.00 96 ILE A CA 1
ATOM 709 C C . ILE A 1 98 ? 9.604 -6.854 90.384 1.00 13.62 96 ILE A C 1
ATOM 710 O O . ILE A 1 98 ? 9.944 -6.943 91.566 1.00 15.79 96 ILE A O 1
ATOM 715 N N . ASP A 1 99 ? 8.500 -6.220 89.988 1.00 16.09 97 ASP A N 1
ATOM 716 C CA . ASP A 1 99 ? 7.729 -5.355 90.888 1.00 17.00 97 ASP A CA 1
ATOM 717 C C . ASP A 1 99 ? 6.465 -5.987 91.469 1.00 17.80 97 ASP A C 1
ATOM 718 O O . ASP A 1 99 ? 5.954 -5.513 92.481 1.00 19.93 97 ASP A O 1
ATOM 723 N N . LYS A 1 100 ? 5.955 -7.043 90.844 1.00 16.30 98 LYS A N 1
ATOM 724 C CA . LYS A 1 100 ? 4.692 -7.652 91.277 1.00 17.27 98 LYS A CA 1
ATOM 725 C C . LYS A 1 100 ? 4.914 -9.103 91.664 1.00 15.45 98 LYS A C 1
ATOM 726 O O . LYS A 1 100 ? 5.846 -9.735 91.151 1.00 14.86 98 LYS A O 1
ATOM 730 N N . PRO A 1 101 ? 4.064 -9.650 92.547 1.00 14.20 99 PRO A N 1
ATOM 731 C CA . PRO A 1 101 ? 4.207 -11.059 92.921 1.00 15.49 99 PRO A CA 1
ATOM 732 C C . PRO A 1 101 ? 3.582 -11.948 91.858 1.00 15.08 99 PRO A C 1
ATOM 733 O O . PRO A 1 101 ? 2.564 -12.601 92.092 1.00 16.84 99 PRO A O 1
ATOM 737 N N . PHE A 1 102 ? 4.221 -11.973 90.692 1.00 14.31 100 PHE A N 1
ATOM 738 C CA . PHE A 1 102 ? 3.642 -12.593 89.512 1.00 13.07 100 PHE A CA 1
ATOM 739 C C . PHE A 1 102 ? 4.722 -13.258 88.671 1.00 13.05 100 PHE A C 1
ATOM 740 O O . PHE A 1 102 ? 5.781 -12.676 88.429 1.00 13.78 100 PHE A O 1
ATOM 748 N N . VAL A 1 103 ? 4.454 -14.483 88.246 1.00 12.14 101 VAL A N 1
ATOM 749 C CA . VAL A 1 103 ? 5.317 -15.161 87.286 1.00 12.44 101 VAL A CA 1
ATOM 750 C C . VAL A 1 103 ? 4.477 -15.410 86.041 1.00 11.76 101 VAL A C 1
ATOM 751 O O . VAL A 1 103 ? 3.384 -15.971 86.140 1.00 13.59 101 VAL A O 1
ATOM 755 N N . ASP A 1 104 ? 4.970 -14.959 84.888 1.00 11.54 102 ASP A N 1
ATOM 756 C CA . ASP A 1 104 ? 4.234 -15.077 83.638 1.00 13.01 102 ASP A CA 1
ATOM 757 C C . ASP A 1 104 ? 4.685 -16.307 82.864 1.00 12.48 102 ASP A C 1
ATOM 758 O O . ASP A 1 104 ? 5.872 -16.461 82.562 1.00 12.95 102 ASP A O 1
ATOM 763 N N . TRP A 1 105 ? 3.729 -17.180 82.554 1.00 12.51 103 TRP A N 1
ATOM 764 C CA . TRP A 1 105 ? 3.985 -18.437 81.860 1.00 13.31 103 TRP A CA 1
ATOM 765 C C . TRP A 1 105 ? 3.429 -18.438 80.433 1.00 13.84 103 TRP A C 1
ATOM 766 O O . TRP A 1 105 ? 3.271 -19.502 79.829 1.00 14.20 103 TRP A O 1
ATOM 777 N N . SER A 1 106 ? 3.141 -17.264 79.884 1.00 14.46 104 SER A N 1
ATOM 778 C CA . SER A 1 106 ? 2.495 -17.181 78.574 1.00 14.31 104 SER A CA 1
ATOM 779 C C . SER A 1 106 ? 3.440 -17.275 77.374 1.00 16.29 104 SER A C 1
ATOM 780 O O . SER A 1 106 ? 2.976 -17.358 76.236 1.00 15.91 104 SER A O 1
ATOM 783 N N . GLY A 1 107 ? 4.747 -17.261 77.604 1.00 13.87 105 GLY A N 1
ATOM 784 C CA . GLY A 1 107 ? 5.678 -17.233 76.493 1.00 15.07 105 GLY A CA 1
ATOM 785 C C . GLY A 1 107 ? 6.895 -18.117 76.651 1.00 12.63 105 GLY A C 1
ATOM 786 O O . GLY A 1 107 ? 7.173 -18.661 77.727 1.00 13.53 105 GLY A O 1
ATOM 787 N N . ASN A 1 108 ? 7.635 -18.245 75.561 1.00 12.83 106 ASN A N 1
ATOM 788 C CA . ASN A 1 108 ? 8.925 -18.915 75.548 1.00 13.33 106 ASN A CA 1
ATOM 789 C C . ASN A 1 108 ? 10.031 -17.907 75.867 1.00 13.09 106 ASN A C 1
ATOM 790 O O . ASN A 1 108 ? 9.801 -16.692 75.881 1.00 13.04 106 ASN A O 1
ATOM 795 N N . CYS A 1 109 ? 11.219 -18.427 76.156 1.00 13.03 107 CYS A N 1
ATOM 796 C CA . CYS A 1 109 ? 12.431 -17.625 76.147 1.00 12.56 107 CYS A CA 1
ATOM 797 C C . CYS A 1 109 ? 13.378 -18.231 75.127 1.00 12.24 107 CYS A C 1
ATOM 798 O O . CYS A 1 109 ? 13.837 -19.364 75.282 1.00 13.09 107 CYS A O 1
ATOM 801 N N . GLY A 1 110 ? 13.666 -17.487 74.070 1.00 12.48 108 GLY A N 1
ATOM 802 C CA . GLY A 1 110 ? 14.503 -17.988 72.999 1.00 12.42 108 GLY A CA 1
ATOM 803 C C . GLY A 1 110 ? 15.968 -18.064 73.360 1.00 12.52 108 GLY A C 1
ATOM 804 O O . GLY A 1 110 ? 16.649 -19.016 72.979 1.00 13.37 108 GLY A O 1
ATOM 805 N N . ASN A 1 111 ? 16.468 -17.066 74.078 1.00 11.34 109 ASN A N 1
ATOM 806 C CA . ASN A 1 111 ? 17.873 -17.064 74.461 1.00 11.84 109 ASN A CA 1
ATOM 807 C C . ASN A 1 111 ? 18.240 -18.241 75.344 1.00 12.24 109 ASN A C 1
ATOM 808 O O . ASN A 1 111 ? 19.338 -18.787 75.231 1.00 12.58 109 ASN A O 1
ATOM 813 N N . LEU A 1 112 ? 17.338 -18.637 76.233 1.00 10.83 110 LEU A N 1
ATOM 814 C CA . LEU A 1 112 ? 17.651 -19.728 77.141 1.00 11.54 110 LEU A CA 1
ATOM 815 C C . LEU A 1 112 ? 17.518 -21.106 76.493 1.00 11.34 110 LEU A C 1
ATOM 816 O O . LEU A 1 112 ? 17.899 -22.104 77.103 1.00 11.81 110 LEU A O 1
ATOM 821 N N . THR A 1 113 ? 17.029 -21.181 75.255 1.00 12.07 111 THR A N 1
ATOM 822 C CA A THR A 1 113 ? 16.847 -22.483 74.602 0.42 12.33 111 THR A CA 1
ATOM 823 C CA B THR A 1 113 ? 16.842 -22.473 74.604 0.58 12.31 111 THR A CA 1
ATOM 824 C C . THR A 1 113 ? 18.137 -23.304 74.500 1.00 11.44 111 THR A C 1
ATOM 825 O O . THR A 1 113 ? 18.127 -24.509 74.724 1.00 12.03 111 THR A O 1
ATOM 832 N N . ALA A 1 114 ? 19.256 -22.666 74.169 1.00 12.18 112 ALA A N 1
ATOM 833 C CA . ALA A 1 114 ? 20.531 -23.390 74.132 1.00 12.85 112 ALA A CA 1
ATOM 834 C C . ALA A 1 114 ? 20.891 -23.969 75.506 1.00 11.95 112 ALA A C 1
ATOM 835 O O . ALA A 1 114 ? 21.413 -25.080 75.619 1.00 12.75 112 ALA A O 1
ATOM 837 N N . ALA A 1 115 ? 20.628 -23.193 76.557 1.00 11.11 113 ALA A N 1
ATOM 838 C CA . ALA A 1 115 ? 20.872 -23.652 77.916 1.00 11.33 113 ALA A CA 1
ATOM 839 C C . ALA A 1 115 ? 19.922 -24.781 78.306 1.00 11.09 113 ALA A C 1
ATOM 840 O O . ALA A 1 115 ? 20.317 -25.683 79.048 1.00 11.82 113 ALA A O 1
ATOM 842 N N . VAL A 1 116 ? 18.690 -24.756 77.805 1.00 11.05 114 VAL A N 1
ATOM 843 C CA . VAL A 1 116 ? 17.758 -25.853 78.028 1.00 11.86 114 VAL A CA 1
ATOM 844 C C . VAL A 1 116 ? 18.325 -27.161 77.485 1.00 10.89 114 VAL A C 1
ATOM 845 O O . VAL A 1 116 ? 18.293 -28.190 78.155 1.00 11.76 114 VAL A O 1
ATOM 849 N N . GLY A 1 117 ? 18.858 -27.113 76.266 1.00 11.03 115 GLY A N 1
ATOM 850 C CA . GLY A 1 117 ? 19.431 -28.305 75.664 1.00 12.74 115 GLY A CA 1
ATOM 851 C C . GLY A 1 117 ? 20.579 -28.850 76.487 1.00 11.36 115 GLY A C 1
ATOM 852 O O . GLY A 1 117 ? 20.640 -30.047 76.767 1.00 12.73 115 GLY A O 1
ATOM 853 N N . ALA A 1 118 ? 21.491 -27.964 76.871 1.00 11.01 116 ALA A N 1
ATOM 854 C CA . ALA A 1 118 ? 22.633 -28.352 77.689 1.00 12.44 116 ALA A CA 1
ATOM 855 C C . ALA A 1 118 ? 22.207 -28.908 79.045 1.00 12.43 116 ALA A C 1
ATOM 856 O O . ALA A 1 118 ? 22.732 -29.933 79.500 1.00 13.19 116 ALA A O 1
ATOM 858 N N . PHE A 1 119 ? 21.269 -28.228 79.705 1.00 12.37 117 PHE A N 1
ATOM 859 C CA . PHE A 1 119 ? 20.817 -28.652 81.024 1.00 12.34 117 PHE A CA 1
ATOM 860 C C . PHE A 1 119 ? 20.207 -30.048 80.949 1.00 12.78 117 PHE A C 1
ATOM 861 O O . PHE A 1 119 ? 20.469 -30.903 81.799 1.00 14.07 117 PHE A O 1
ATOM 869 N N . ALA A 1 120 ? 19.391 -30.279 79.934 1.00 12.99 118 ALA A N 1
ATOM 870 C CA . ALA A 1 120 ? 18.723 -31.561 79.795 1.00 12.93 118 ALA A CA 1
ATOM 871 C C . ALA A 1 120 ? 19.730 -32.697 79.654 1.00 13.78 118 ALA A C 1
ATOM 872 O O . ALA A 1 120 ? 19.593 -33.737 80.299 1.00 14.76 118 ALA A O 1
ATOM 874 N N . ILE A 1 121 ? 20.738 -32.499 78.814 1.00 13.34 119 ILE A N 1
ATOM 875 C CA . ILE A 1 121 ? 21.793 -33.490 78.634 1.00 13.58 119 ILE A CA 1
ATOM 876 C C . ILE A 1 121 ? 22.537 -33.737 79.947 1.00 13.75 119 ILE A C 1
ATOM 877 O O . ILE A 1 121 ? 22.754 -34.882 80.351 1.00 14.94 119 ILE A O 1
ATOM 882 N N . SER A 1 122 ? 22.914 -32.659 80.618 1.00 13.28 120 SER A N 1
ATOM 883 C CA . SER A 1 122 ? 23.721 -32.751 81.823 1.00 14.08 120 SER A CA 1
ATOM 884 C C . SER A 1 122 ? 22.984 -33.313 83.024 1.00 13.59 120 SER A C 1
ATOM 885 O O . SER A 1 122 ? 23.621 -33.711 83.998 1.00 17.03 120 SER A O 1
ATOM 888 N N . ASN A 1 123 ? 21.658 -33.335 82.973 1.00 13.09 121 ASN A N 1
ATOM 889 C CA . ASN A 1 123 ? 20.865 -33.684 84.151 1.00 15.32 121 ASN A CA 1
ATOM 890 C C . ASN A 1 123 ? 19.927 -34.859 83.959 1.00 16.03 121 ASN A C 1
ATOM 891 O O . ASN A 1 123 ? 18.922 -34.982 84.650 1.00 17.57 121 ASN A O 1
ATOM 896 N N . GLY A 1 124 ? 20.270 -35.729 83.018 1.00 15.80 122 GLY A N 1
ATOM 897 C CA . GLY A 1 124 ? 19.587 -37.006 82.912 1.00 17.64 122 GLY A CA 1
ATOM 898 C C . GLY A 1 124 ? 18.196 -36.959 82.310 1.00 16.67 122 GLY A C 1
ATOM 899 O O . GLY A 1 124 ? 17.393 -37.864 82.543 1.00 17.65 122 GLY A O 1
ATOM 900 N N . LEU A 1 125 ? 17.897 -35.927 81.525 1.00 16.04 123 LEU A N 1
ATOM 901 C CA . LEU A 1 125 ? 16.563 -35.793 80.950 1.00 15.95 123 LEU A CA 1
ATOM 902 C C . LEU A 1 125 ? 16.502 -36.279 79.509 1.00 18.49 123 LEU A C 1
ATOM 903 O O . LEU A 1 125 ? 15.439 -36.278 78.902 1.00 19.19 123 LEU A O 1
ATOM 908 N N . ILE A 1 126 ? 17.643 -36.702 78.971 1.00 17.77 124 ILE A N 1
ATOM 909 C CA . ILE A 1 126 ? 17.720 -37.160 77.588 1.00 18.42 124 ILE A CA 1
ATOM 910 C C . ILE A 1 126 ? 18.096 -38.639 77.529 1.00 18.60 124 ILE A C 1
ATOM 911 O O . ILE A 1 126 ? 19.095 -39.035 78.128 1.00 19.04 124 ILE A O 1
ATOM 916 N N . ASP A 1 127 ? 17.299 -39.429 76.807 1.00 16.84 125 ASP A N 1
ATOM 917 C CA . ASP A 1 127 ? 17.573 -40.850 76.554 1.00 18.44 125 ASP A CA 1
ATOM 918 C C . ASP A 1 127 ? 19.044 -41.021 76.209 1.00 18.42 125 ASP A C 1
ATOM 919 O O . ASP A 1 127 ? 19.526 -40.439 75.242 1.00 19.47 125 ASP A O 1
ATOM 924 N N . ALA A 1 128 ? 19.754 -41.816 77.004 1.00 19.43 126 ALA A N 1
ATOM 925 C CA . ALA A 1 128 ? 21.189 -42.026 76.811 1.00 21.07 126 ALA A CA 1
ATOM 926 C C . ALA A 1 128 ? 21.547 -42.492 75.404 1.00 19.79 126 ALA A C 1
ATOM 927 O O . ALA A 1 128 ? 22.626 -42.183 74.904 1.00 21.34 126 ALA A O 1
ATOM 929 N N . ALA A 1 129 ? 20.639 -43.216 74.761 1.00 19.69 127 ALA A N 1
ATOM 930 C CA . ALA A 1 129 ? 20.877 -43.682 73.398 1.00 22.54 127 ALA A CA 1
ATOM 931 C C . ALA A 1 129 ? 21.063 -42.526 72.409 1.00 24.01 127 ALA A C 1
ATOM 932 O O . ALA A 1 129 ? 21.672 -42.698 71.351 1.00 25.87 127 ALA A O 1
ATOM 934 N N . ARG A 1 130 ? 20.553 -41.347 72.763 1.00 20.39 128 ARG A N 1
ATOM 935 C CA . ARG A 1 130 ? 20.619 -40.182 71.879 1.00 22.36 128 ARG A CA 1
ATOM 936 C C . ARG A 1 130 ? 21.816 -39.273 72.146 1.00 21.24 128 ARG A C 1
ATOM 937 O O . ARG A 1 130 ? 22.010 -38.273 71.455 1.00 23.74 128 ARG A O 1
ATOM 945 N N . ILE A 1 131 ? 22.603 -39.598 73.161 1.00 18.65 129 ILE A N 1
ATOM 946 C CA . ILE A 1 131 ? 23.778 -38.803 73.476 1.00 19.36 129 ILE A CA 1
ATOM 947 C C . ILE A 1 131 ? 25.014 -39.568 73.043 1.00 19.68 129 ILE A C 1
ATOM 948 O O . ILE A 1 131 ? 25.312 -40.628 73.596 1.00 21.54 129 ILE A O 1
ATOM 953 N N . PRO A 1 132 ? 25.736 -39.049 72.043 1.00 19.01 130 PRO A N 1
ATOM 954 C CA . PRO A 1 132 ? 26.959 -39.734 71.622 1.00 19.44 130 PRO A CA 1
ATOM 955 C C . PRO A 1 132 ? 28.074 -39.479 72.620 1.00 21.97 130 PRO A C 1
ATOM 956 O O . PRO A 1 132 ? 27.967 -38.594 73.471 1.00 21.64 130 PRO A O 1
ATOM 960 N N . ARG A 1 133 ? 29.143 -40.255 72.526 1.00 19.06 131 ARG A N 1
ATOM 961 C CA . ARG A 1 133 ? 30.313 -40.013 73.346 1.00 20.97 131 ARG A CA 1
ATOM 962 C C . ARG A 1 133 ? 30.959 -38.697 72.914 1.00 17.70 131 ARG A C 1
ATOM 963 O O . ARG A 1 133 ? 31.452 -37.935 73.741 1.00 18.50 131 ARG A O 1
ATOM 971 N N . ASN A 1 134 ? 30.944 -38.447 71.606 1.00 17.23 132 ASN A N 1
ATOM 972 C CA . ASN A 1 134 ? 31.459 -37.213 71.024 1.00 16.71 132 ASN A CA 1
ATOM 973 C C . ASN A 1 134 ? 30.630 -36.845 69.810 1.00 17.08 132 ASN A C 1
ATOM 974 O O . ASN A 1 134 ? 30.145 -37.725 69.100 1.00 20.03 132 ASN A O 1
ATOM 979 N N . GLY A 1 135 ? 30.478 -35.553 69.557 1.00 17.19 133 GLY A N 1
ATOM 980 C CA . GLY A 1 135 ? 29.768 -35.127 68.369 1.00 20.00 133 GLY A CA 1
ATOM 981 C C . GLY A 1 135 ? 28.707 -34.105 68.700 1.00 17.97 133 GLY A C 1
ATOM 982 O O . GLY A 1 135 ? 28.989 -33.124 69.389 1.00 20.06 133 GLY A O 1
ATOM 983 N N . VAL A 1 136 ? 27.495 -34.337 68.212 1.00 16.15 134 VAL A N 1
ATOM 984 C CA . VAL A 1 136 ? 26.397 -33.403 68.407 1.00 16.76 134 VAL A CA 1
ATOM 985 C C . VAL A 1 136 ? 25.188 -34.174 68.904 1.00 16.45 134 VAL A C 1
ATOM 986 O O . VAL A 1 136 ? 24.799 -35.177 68.307 1.00 19.35 134 VAL A O 1
ATOM 990 N N . CYS A 1 137 ? 24.610 -33.711 70.010 1.00 15.64 135 CYS A N 1
ATOM 991 C CA . CYS A 1 137 ? 23.362 -34.256 70.515 1.00 16.33 135 CYS A CA 1
ATOM 992 C C . CYS A 1 137 ? 22.220 -33.332 70.109 1.00 15.73 135 CYS A C 1
ATOM 993 O O . CYS A 1 137 ? 22.165 -32.172 70.527 1.00 15.93 135 CYS A O 1
ATOM 996 N N . THR A 1 138 ? 21.315 -33.842 69.287 1.00 16.88 136 THR A N 1
ATOM 997 C CA . THR A 1 138 ? 20.168 -33.069 68.846 1.00 18.20 136 THR A CA 1
ATOM 998 C C . THR A 1 138 ? 19.032 -33.232 69.855 1.00 18.50 136 THR A C 1
ATOM 999 O O . THR A 1 138 ? 18.402 -34.292 69.949 1.00 18.74 136 THR A O 1
ATOM 1003 N N . VAL A 1 139 ? 18.806 -32.185 70.640 1.00 14.27 137 VAL A N 1
ATOM 1004 C CA . VAL A 1 139 ? 17.803 -32.220 71.696 1.00 13.78 137 VAL A CA 1
ATOM 1005 C C . VAL A 1 139 ? 16.489 -31.691 71.153 1.00 13.74 137 VAL A C 1
ATOM 1006 O O . VAL A 1 139 ? 16.417 -30.549 70.676 1.00 14.70 137 VAL A O 1
ATOM 1010 N N . ARG A 1 140 ? 15.453 -32.519 71.228 1.00 14.20 138 ARG A N 1
ATOM 1011 C CA . ARG A 1 140 ? 14.131 -32.152 70.744 1.00 15.20 138 ARG A CA 1
ATOM 1012 C C . ARG A 1 140 ? 13.314 -31.636 71.921 1.00 13.70 138 ARG A C 1
ATOM 1013 O O . ARG A 1 140 ? 12.919 -32.395 72.809 1.00 14.33 138 ARG A O 1
ATOM 1021 N N . ILE A 1 141 ? 13.108 -30.325 71.948 1.00 12.87 139 ILE A N 1
ATOM 1022 C CA . ILE A 1 141 ? 12.487 -29.673 73.094 1.00 12.82 139 ILE A CA 1
ATOM 1023 C C . ILE A 1 141 ? 11.015 -29.420 72.824 1.00 12.76 139 ILE A C 1
ATOM 1024 O O . ILE A 1 141 ? 10.659 -28.858 71.789 1.00 13.04 139 ILE A O 1
ATOM 1029 N N . TRP A 1 142 ? 10.161 -29.835 73.748 1.00 11.84 140 TRP A N 1
ATOM 1030 C CA . TRP A 1 142 ? 8.759 -29.449 73.722 1.00 12.19 140 TRP A CA 1
ATOM 1031 C C . TRP A 1 142 ? 8.619 -28.193 74.565 1.00 11.53 140 TRP A C 1
ATOM 1032 O O . TRP A 1 142 ? 8.788 -28.220 75.789 1.00 11.76 140 TRP A O 1
ATOM 1043 N N . GLN A 1 143 ? 8.355 -27.084 73.889 1.00 11.86 141 GLN A N 1
ATOM 1044 C CA . GLN A 1 143 ? 8.144 -25.807 74.548 1.00 12.50 141 GLN A CA 1
ATOM 1045 C C . GLN A 1 143 ? 6.720 -25.832 75.080 1.00 12.55 141 GLN A C 1
ATOM 1046 O O . GLN A 1 143 ? 5.763 -25.697 74.317 1.00 13.06 141 GLN A O 1
ATOM 1052 N N . ALA A 1 144 ? 6.585 -26.041 76.383 1.00 12.98 142 ALA A N 1
ATOM 1053 C CA . ALA A 1 144 ? 5.289 -26.295 76.979 1.00 13.90 142 ALA A CA 1
ATOM 1054 C C . ALA A 1 144 ? 4.476 -25.043 77.284 1.00 13.91 142 ALA A C 1
ATOM 1055 O O . ALA A 1 144 ? 3.273 -25.147 77.532 1.00 17.14 142 ALA A O 1
ATOM 1057 N N . ASN A 1 145 ? 5.101 -23.870 77.269 1.00 13.57 143 ASN A N 1
ATOM 1058 C CA . ASN A 1 145 ? 4.333 -22.629 77.396 1.00 14.33 143 ASN A CA 1
ATOM 1059 C C . ASN A 1 145 ? 3.455 -22.393 76.176 1.00 14.56 143 ASN A C 1
ATOM 1060 O O . ASN A 1 145 ? 2.313 -21.949 76.307 1.00 16.15 143 ASN A O 1
ATOM 1065 N N . ILE A 1 146 ? 4.013 -22.646 74.996 1.00 13.21 144 ILE A N 1
ATOM 1066 C CA . ILE A 1 146 ? 3.372 -22.271 73.736 1.00 15.30 144 ILE A CA 1
ATOM 1067 C C . ILE A 1 146 ? 3.034 -23.467 72.837 1.00 14.73 144 ILE A C 1
ATOM 1068 O O . ILE A 1 146 ? 2.403 -23.296 71.786 1.00 16.04 144 ILE A O 1
ATOM 1073 N N . GLY A 1 147 ? 3.421 -24.670 73.241 1.00 14.20 145 GLY A N 1
ATOM 1074 C CA . GLY A 1 147 ? 3.081 -25.865 72.484 1.00 14.14 145 GLY A CA 1
ATOM 1075 C C . GLY A 1 147 ? 3.777 -25.940 71.134 1.00 15.87 145 GLY A C 1
ATOM 1076 O O . GLY A 1 147 ? 3.124 -26.142 70.099 1.00 15.66 145 GLY A O 1
ATOM 1077 N N . LYS A 1 148 ? 5.099 -25.783 71.135 1.00 14.15 146 LYS A N 1
ATOM 1078 C CA . LYS A 1 148 ? 5.896 -25.784 69.909 1.00 13.99 146 LYS A CA 1
ATOM 1079 C C . LYS A 1 148 ? 7.157 -26.620 70.083 1.00 12.77 146 LYS A C 1
ATOM 1080 O O . LYS A 1 148 ? 7.658 -26.768 71.202 1.00 14.32 146 LYS A O 1
ATOM 1086 N N . THR A 1 149 ? 7.674 -27.156 68.981 1.00 13.98 147 THR A N 1
ATOM 1087 C CA . THR A 1 149 ? 8.930 -27.890 68.985 1.00 13.22 147 THR A CA 1
ATOM 1088 C C . THR A 1 149 ? 10.099 -26.951 68.722 1.00 12.82 147 THR A C 1
ATOM 1089 O O . THR A 1 149 ? 10.050 -26.113 67.809 1.00 13.54 147 THR A O 1
ATOM 1093 N N . ILE A 1 150 ? 11.150 -27.080 69.530 1.00 13.87 148 ILE A N 1
ATOM 1094 C CA . ILE A 1 150 ? 12.393 -26.357 69.280 1.00 13.57 148 ILE A CA 1
ATOM 1095 C C . ILE A 1 150 ? 13.534 -27.359 69.364 1.00 14.70 148 ILE A C 1
ATOM 1096 O O . ILE A 1 150 ? 13.520 -28.237 70.217 1.00 15.13 148 ILE A O 1
ATOM 1101 N N . ILE A 1 151 ? 14.493 -27.267 68.451 1.00 17.57 149 ILE A N 1
ATOM 1102 C CA . ILE A 1 151 ? 15.624 -28.184 68.424 1.00 17.68 149 ILE A CA 1
ATOM 1103 C C . ILE A 1 151 ? 16.889 -27.453 68.863 1.00 19.67 149 ILE A C 1
ATOM 1104 O O . ILE A 1 151 ? 17.136 -26.322 68.434 1.00 20.06 149 ILE A O 1
ATOM 1109 N N . ALA A 1 152 ? 17.686 -28.083 69.724 1.00 15.47 150 ALA A N 1
ATOM 1110 C CA . ALA A 1 152 ? 18.994 -27.536 70.071 1.00 14.77 150 ALA A CA 1
ATOM 1111 C C . ALA A 1 152 ? 20.072 -28.551 69.727 1.00 13.96 150 ALA A C 1
ATOM 1112 O O . ALA A 1 152 ? 20.023 -29.685 70.198 1.00 14.41 150 ALA A O 1
ATOM 1114 N N . HIS A 1 153 ? 21.025 -28.155 68.892 1.00 12.92 151 HIS A N 1
ATOM 1115 C CA . HIS A 1 153 ? 22.129 -29.030 68.512 1.00 13.29 151 HIS A CA 1
ATOM 1116 C C . HIS A 1 153 ? 23.290 -28.750 69.446 1.00 12.50 151 HIS A C 1
ATOM 1117 O O . HIS A 1 153 ? 24.046 -27.804 69.248 1.00 13.10 151 HIS A O 1
ATOM 1124 N N . VAL A 1 154 ? 23.412 -29.573 70.480 1.00 13.42 152 VAL A N 1
ATOM 1125 C CA . VAL A 1 154 ? 24.384 -29.318 71.535 1.00 13.51 152 VAL A CA 1
ATOM 1126 C C . VAL A 1 154 ? 25.639 -30.154 71.322 1.00 13.70 152 VAL A C 1
ATOM 1127 O O . VAL A 1 154 ? 25.551 -31.372 71.212 1.00 13.96 152 VAL A O 1
ATOM 1131 N N . PRO A 1 155 ? 26.806 -29.505 71.275 1.00 12.23 153 PRO A N 1
ATOM 1132 C CA . PRO A 1 155 ? 28.042 -30.272 71.083 1.00 13.76 153 PRO A CA 1
ATOM 1133 C C . PRO A 1 155 ? 28.416 -31.072 72.325 1.00 12.75 153 PRO A C 1
ATOM 1134 O O . PRO A 1 155 ? 28.221 -30.615 73.463 1.00 13.98 153 PRO A O 1
ATOM 1138 N N . ILE A 1 156 ? 28.961 -32.264 72.094 1.00 14.05 154 ILE A N 1
ATOM 1139 C CA . ILE A 1 156 ? 29.328 -33.209 73.142 1.00 15.07 154 ILE A CA 1
ATOM 1140 C C . ILE A 1 156 ? 30.807 -33.582 73.033 1.00 16.37 154 ILE A C 1
ATOM 1141 O O . ILE A 1 156 ? 31.301 -33.864 71.937 1.00 17.24 154 ILE A O 1
ATOM 1146 N N . THR A 1 157 ? 31.507 -33.576 74.161 1.00 15.44 155 THR A N 1
ATOM 1147 C CA . THR A 1 157 ? 32.888 -34.050 74.236 1.00 15.87 155 THR A CA 1
ATOM 1148 C C . THR A 1 157 ? 33.015 -34.953 75.453 1.00 17.66 155 THR A C 1
ATOM 1149 O O . THR A 1 157 ? 32.633 -34.565 76.557 1.00 16.87 155 THR A O 1
ATOM 1153 N N . ASP A 1 158 ? 33.523 -36.168 75.251 1.00 17.44 156 ASP A N 1
ATOM 1154 C CA . ASP A 1 158 ? 33.732 -37.117 76.349 1.00 18.72 156 ASP A CA 1
ATOM 1155 C C . ASP A 1 158 ? 32.450 -37.341 77.149 1.00 18.36 156 ASP A C 1
ATOM 1156 O O . ASP A 1 158 ? 32.473 -37.391 78.381 1.00 20.76 156 ASP A O 1
ATOM 1161 N N . GLY A 1 159 ? 31.336 -37.466 76.437 1.00 19.60 157 GLY A N 1
ATOM 1162 C CA . GLY A 1 159 ? 30.055 -37.755 77.048 1.00 18.31 157 GLY A CA 1
ATOM 1163 C C . GLY A 1 159 ? 29.429 -36.620 77.841 1.00 20.74 157 GLY A C 1
ATOM 1164 O O . GLY A 1 159 ? 28.435 -36.834 78.529 1.00 22.71 157 GLY A O 1
ATOM 1165 N N . ALA A 1 160 ? 30.004 -35.425 77.769 1.00 16.98 158 ALA A N 1
ATOM 1166 C CA . ALA A 1 160 ? 29.447 -34.287 78.497 1.00 17.39 158 ALA A CA 1
ATOM 1167 C C . ALA A 1 160 ? 29.279 -33.121 77.544 1.00 17.19 158 ALA A C 1
ATOM 1168 O O . ALA A 1 160 ? 29.911 -33.078 76.490 1.00 16.05 158 ALA A O 1
ATOM 1170 N N . VAL A 1 161 ? 28.428 -32.167 77.914 1.00 14.94 159 VAL A N 1
ATOM 1171 C CA . VAL A 1 161 ? 28.255 -30.971 77.110 1.00 14.57 159 VAL A CA 1
ATOM 1172 C C . VAL A 1 161 ? 29.599 -30.271 76.914 1.00 13.48 159 VAL A C 1
ATOM 1173 O O . VAL A 1 161 ? 30.368 -30.089 77.870 1.00 13.65 159 VAL A O 1
ATOM 1177 N N . GLN A 1 162 ? 29.882 -29.901 75.672 1.00 13.20 160 GLN A N 1
ATOM 1178 C CA . GLN A 1 162 ? 31.005 -29.049 75.368 1.00 12.89 160 GLN A CA 1
ATOM 1179 C C . GLN A 1 162 ? 30.511 -27.607 75.500 1.00 13.85 160 GLN A C 1
ATOM 1180 O O . GLN A 1 162 ? 29.782 -27.119 74.640 1.00 13.96 160 GLN A O 1
ATOM 1186 N N . GLU A 1 163 ? 30.879 -26.942 76.590 1.00 12.50 161 GLU A N 1
ATOM 1187 C CA . GLU A 1 163 ? 30.401 -25.589 76.869 1.00 13.28 161 GLU A CA 1
ATOM 1188 C C . GLU A 1 163 ? 31.284 -24.533 76.232 1.00 13.03 161 GLU A C 1
ATOM 1189 O O . GLU A 1 163 ? 30.804 -23.537 75.696 1.00 13.46 161 GLU A O 1
ATOM 1195 N N . THR A 1 164 ? 32.594 -24.747 76.319 1.00 13.21 162 THR A N 1
ATOM 1196 C CA . THR A 1 164 ? 33.570 -23.745 75.923 1.00 13.70 162 THR A CA 1
ATOM 1197 C C . THR A 1 164 ? 33.860 -23.823 74.428 1.00 14.17 162 THR A C 1
ATOM 1198 O O . THR A 1 164 ? 33.640 -24.858 73.801 1.00 14.19 162 THR A O 1
ATOM 1202 N N . GLY A 1 165 ? 34.348 -22.727 73.862 1.00 14.05 163 GLY A N 1
ATOM 1203 C CA . GLY A 1 165 ? 34.569 -22.672 72.429 1.00 14.72 163 GLY A CA 1
ATOM 1204 C C . GLY A 1 165 ? 34.921 -21.269 71.981 1.00 16.35 163 GLY A C 1
ATOM 1205 O O . GLY A 1 165 ? 35.174 -20.396 72.806 1.00 16.59 163 GLY A O 1
ATOM 1206 N N . ASP A 1 166 ? 34.928 -21.046 70.671 1.00 15.77 164 ASP A N 1
ATOM 1207 C CA . ASP A 1 166 ? 35.356 -19.764 70.131 1.00 17.14 164 ASP A CA 1
ATOM 1208 C C . ASP A 1 166 ? 34.249 -18.997 69.413 1.00 15.97 164 ASP A C 1
ATOM 1209 O O . ASP A 1 166 ? 34.523 -18.029 68.700 1.00 18.05 164 ASP A O 1
ATOM 1214 N N . PHE A 1 167 ? 33.001 -19.416 69.613 1.00 14.65 165 PHE A N 1
ATOM 1215 C CA . PHE A 1 167 ? 31.874 -18.766 68.957 1.00 15.94 165 PHE A CA 1
ATOM 1216 C C . PHE A 1 167 ? 31.428 -17.530 69.725 1.00 17.00 165 PHE A C 1
ATOM 1217 O O . PHE A 1 167 ? 31.178 -17.594 70.929 1.00 17.03 165 PHE A O 1
ATOM 1225 N N . GLU A 1 168 ? 31.327 -16.410 69.020 1.00 16.31 166 GLU A N 1
ATOM 1226 C CA . GLU A 1 168 ? 30.965 -15.150 69.655 1.00 18.07 166 GLU A CA 1
ATOM 1227 C C . GLU A 1 168 ? 29.559 -14.708 69.251 1.00 17.68 166 GLU A C 1
ATOM 1228 O O . GLU A 1 168 ? 29.148 -14.878 68.099 1.00 18.76 166 GLU A O 1
ATOM 1234 N N . LEU A 1 169 ? 28.824 -14.164 70.220 1.00 16.60 167 LEU A N 1
ATOM 1235 C CA . LEU A 1 169 ? 27.509 -13.573 69.995 1.00 18.24 167 LEU A CA 1
ATOM 1236 C C . LEU A 1 169 ? 27.609 -12.129 70.440 1.00 16.19 167 LEU A C 1
ATOM 1237 O O . LEU A 1 169 ? 28.153 -11.868 71.515 1.00 14.81 167 LEU A O 1
ATOM 1242 N N . ASP A 1 170 ? 27.060 -11.201 69.659 1.00 14.69 168 ASP A N 1
ATOM 1243 C CA . ASP A 1 170 ? 26.987 -9.818 70.096 1.00 13.87 168 ASP A CA 1
ATOM 1244 C C . ASP A 1 170 ? 26.038 -9.720 71.282 1.00 13.96 168 ASP A C 1
ATOM 1245 O O . ASP A 1 170 ? 24.892 -10.176 71.232 1.00 15.53 168 ASP A O 1
ATOM 1250 N N . GLY A 1 171 ? 26.537 -9.141 72.367 1.00 13.24 169 GLY A N 1
ATOM 1251 C CA . GLY A 1 171 ? 25.815 -9.111 73.624 1.00 14.11 169 GLY A CA 1
ATOM 1252 C C . GLY A 1 171 ? 26.318 -10.136 74.627 1.00 14.77 169 GLY A C 1
ATOM 1253 O O . GLY A 1 171 ? 25.886 -10.123 75.780 1.00 15.81 169 GLY A O 1
ATOM 1254 N N . VAL A 1 172 ? 27.199 -11.036 74.190 1.00 15.03 170 VAL A N 1
ATOM 1255 C CA . VAL A 1 172 ? 27.820 -11.997 75.096 1.00 16.47 170 VAL A CA 1
ATOM 1256 C C . VAL A 1 172 ? 29.297 -11.716 75.148 1.00 16.02 170 VAL A C 1
ATOM 1257 O O . VAL A 1 172 ? 30.016 -11.763 74.135 1.00 15.64 170 VAL A O 1
ATOM 1261 N N . THR A 1 173 ? 29.730 -11.431 76.365 1.00 19.00 171 THR A N 1
ATOM 1262 C CA . THR A 1 173 ? 31.041 -10.896 76.619 1.00 19.79 171 THR A CA 1
ATOM 1263 C C . THR A 1 173 ? 32.164 -11.818 76.117 1.00 20.17 171 THR A C 1
ATOM 1264 O O . THR A 1 173 ? 33.099 -11.370 75.475 1.00 20.70 171 THR A O 1
ATOM 1268 N N . PHE A 1 174 ? 32.035 -13.110 76.373 1.00 16.45 172 PHE A N 1
ATOM 1269 C CA . PHE A 1 174 ? 33.111 -14.065 76.127 1.00 14.80 172 PHE A CA 1
ATOM 1270 C C . PHE A 1 174 ? 32.646 -15.158 75.174 1.00 14.69 172 PHE A C 1
ATOM 1271 O O . PHE A 1 174 ? 31.470 -15.496 75.154 1.00 14.97 1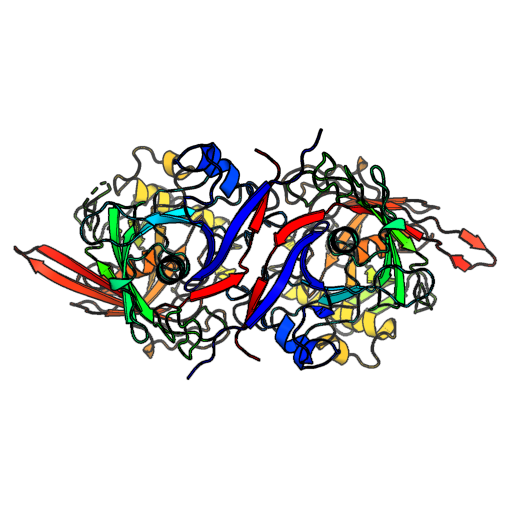72 PHE A O 1
ATOM 1279 N N . PRO A 1 175 ? 33.569 -15.737 74.390 1.00 15.95 173 PRO A N 1
ATOM 1280 C CA . PRO A 1 175 ? 33.193 -16.789 73.439 1.00 16.09 173 PRO A CA 1
ATOM 1281 C C . PRO A 1 175 ? 32.845 -18.096 74.152 1.00 14.39 173 PRO A C 1
ATOM 1282 O O . PRO A 1 175 ? 33.257 -18.320 75.288 1.00 16.08 173 PRO A O 1
ATOM 1286 N N . ALA A 1 176 ? 32.083 -18.946 73.479 1.00 13.90 174 ALA A N 1
ATOM 1287 C CA . ALA A 1 176 ? 31.718 -20.258 74.001 1.00 13.33 174 ALA A CA 1
ATOM 1288 C C . ALA A 1 176 ? 31.407 -21.170 72.814 1.00 13.55 174 ALA A C 1
ATOM 1289 O O . ALA A 1 176 ? 31.549 -20.755 71.665 1.00 14.58 174 ALA A O 1
ATOM 1291 N N . ALA A 1 177 ? 30.990 -22.403 73.071 1.00 12.64 175 ALA A N 1
ATOM 1292 C CA . ALA A 1 177 ? 30.643 -23.304 71.976 1.00 13.23 175 ALA A CA 1
ATOM 1293 C C . ALA A 1 177 ? 29.362 -22.852 71.281 1.00 14.40 175 ALA A C 1
ATOM 1294 O O . ALA A 1 177 ? 28.385 -22.474 71.933 1.00 13.22 175 ALA A O 1
ATOM 1296 N N . GLU A 1 178 ? 29.351 -22.906 69.956 1.00 13.77 176 GLU A N 1
ATOM 1297 C CA . GLU A 1 178 ? 28.142 -22.599 69.195 1.00 12.90 176 GLU A CA 1
ATOM 1298 C C . GLU A 1 178 ? 27.063 -23.651 69.414 1.00 14.28 176 GLU A C 1
ATOM 1299 O O . GLU A 1 178 ? 27.318 -24.852 69.289 1.00 16.39 176 GLU A O 1
ATOM 1305 N N . VAL A 1 179 ? 25.844 -23.196 69.706 1.00 12.86 177 VAL A N 1
ATOM 1306 C CA . VAL A 1 179 ? 24.693 -24.075 69.794 1.00 13.25 177 VAL A CA 1
ATOM 1307 C C . VAL A 1 179 ? 23.646 -23.589 68.804 1.00 12.76 177 VAL A C 1
ATOM 1308 O O . VAL A 1 179 ? 23.026 -22.534 68.994 1.00 13.23 177 VAL A O 1
ATOM 1312 N N . GLN A 1 180 ? 23.461 -24.343 67.727 1.00 12.95 178 GLN A N 1
ATOM 1313 C CA A GLN A 1 180 ? 22.452 -24.018 66.724 0.40 12.71 178 GLN A CA 1
ATOM 1314 C CA B GLN A 1 180 ? 22.459 -23.996 66.737 0.60 12.63 178 GLN A CA 1
ATOM 1315 C C . GLN A 1 180 ? 21.071 -24.402 67.221 1.00 13.06 178 GLN A C 1
ATOM 1316 O O . GLN A 1 180 ? 20.865 -25.519 67.715 1.00 13.95 178 GLN A O 1
ATOM 1327 N N A ILE A 1 181 ? 20.127 -23.472 67.078 0.54 12.57 179 ILE A N 1
ATOM 1328 N N B ILE A 1 181 ? 20.119 -23.483 67.109 0.46 12.55 179 ILE A N 1
ATOM 1329 C CA A ILE A 1 181 ? 18.751 -23.667 67.520 0.54 13.09 179 ILE A CA 1
ATOM 1330 C CA B ILE A 1 181 ? 18.761 -23.776 67.537 0.46 13.11 179 ILE A CA 1
ATOM 1331 C C A ILE A 1 181 ? 17.800 -23.606 66.334 0.54 13.65 179 ILE A C 1
ATOM 1332 C C B ILE A 1 181 ? 17.765 -23.566 66.400 0.46 13.65 179 ILE A C 1
ATOM 1333 O O A ILE A 1 181 ? 18.033 -22.844 65.399 0.54 13.30 179 ILE A O 1
ATOM 1334 O O B ILE A 1 181 ? 17.942 -22.688 65.558 0.46 13.58 179 ILE A O 1
ATOM 1343 N N . GLU A 1 182 ? 16.736 -24.405 66.366 1.00 14.40 180 GLU A N 1
ATOM 1344 C CA . GLU A 1 182 ? 15.746 -24.382 65.291 1.00 15.14 180 GLU A CA 1
ATOM 1345 C C . GLU A 1 182 ? 14.339 -24.383 65.857 1.00 17.15 180 GLU A C 1
ATOM 1346 O O . GLU A 1 182 ? 13.922 -25.351 66.509 1.00 19.57 180 GLU A O 1
ATOM 1352 N N . PHE A 1 183 ? 13.602 -23.317 65.564 1.00 13.59 181 PHE A N 1
ATOM 1353 C CA . PHE A 1 183 ? 12.236 -23.162 66.021 1.00 12.91 181 PHE A CA 1
ATOM 1354 C C . PHE A 1 183 ? 11.340 -23.698 64.919 1.00 13.12 181 PHE A C 1
ATOM 1355 O O . PHE A 1 183 ? 11.160 -23.045 63.878 1.00 14.24 181 PHE A O 1
ATOM 1363 N N . MET A 1 184 ? 10.791 -24.891 65.123 1.00 13.38 182 MET A N 1
ATOM 1364 C CA . MET A 1 184 ? 9.979 -25.536 64.093 1.00 14.63 182 MET A CA 1
ATOM 1365 C C . MET A 1 184 ? 8.580 -24.939 64.033 1.00 15.54 182 MET A C 1
ATOM 1366 O O . MET A 1 184 ? 7.975 -24.639 65.066 1.00 15.01 182 MET A O 1
ATOM 1371 N N . ASN A 1 185 ? 8.071 -24.769 62.811 1.00 16.31 183 ASN A N 1
ATOM 1372 C CA . ASN A 1 185 ? 6.689 -24.331 62.586 1.00 15.95 183 ASN A CA 1
ATOM 1373 C C . ASN A 1 185 ? 6.272 -23.193 63.527 1.00 16.41 183 ASN A C 1
ATOM 1374 O O . ASN A 1 185 ? 5.319 -23.333 64.294 1.00 16.62 183 ASN A O 1
ATOM 1379 N N . PRO A 1 186 ? 7.011 -22.070 63.498 1.00 14.71 184 PRO A N 1
ATOM 1380 C CA . PRO A 1 186 ? 6.824 -21.055 64.541 1.00 16.85 184 PRO A CA 1
ATOM 1381 C C . PRO A 1 186 ? 5.498 -20.287 64.496 1.00 17.68 184 PRO A C 1
ATOM 1382 O O . PRO A 1 186 ? 5.113 -19.740 65.528 1.00 18.42 184 PRO A O 1
ATOM 1386 N N . ALA A 1 187 ? 4.815 -20.225 63.357 1.00 17.71 185 ALA A N 1
ATOM 1387 C CA . ALA A 1 187 ? 3.529 -19.521 63.317 1.00 16.97 185 ALA A CA 1
ATOM 1388 C C . ALA A 1 187 ? 2.531 -20.132 64.298 1.00 19.06 185 ALA A C 1
ATOM 1389 O O . ALA A 1 187 ? 2.391 -21.350 64.365 1.00 20.21 185 ALA A O 1
ATOM 1391 N N . ALA A 1 188 ? 1.847 -19.290 65.067 1.00 19.98 186 ALA A N 1
ATOM 1392 C CA . ALA A 1 188 ? 0.848 -19.778 66.014 1.00 25.36 186 ALA A CA 1
ATOM 1393 C C . ALA A 1 188 ? -0.310 -20.434 65.268 1.00 32.17 186 ALA A C 1
ATOM 1394 O O . ALA A 1 188 ? -0.572 -20.109 64.110 1.00 33.35 186 ALA A O 1
ATOM 1396 N N . ASP A 1 189 ? -0.996 -21.362 65.929 1.00 38.41 187 ASP A N 1
ATOM 1397 C CA . ASP A 1 189 ? -2.146 -22.035 65.325 1.00 39.45 187 ASP A CA 1
ATOM 1398 C C . ASP A 1 189 ? -3.390 -21.152 65.316 1.00 42.31 187 ASP A C 1
ATOM 1399 O O . ASP A 1 189 ? -3.474 -20.173 66.058 1.00 42.75 187 ASP A O 1
ATOM 1404 N N . GLY A 1 194 ? -5.794 -14.688 69.258 1.00 30.00 192 GLY A N 1
ATOM 1405 C CA . GLY A 1 194 ? -4.669 -13.957 68.699 1.00 30.00 192 GLY A CA 1
ATOM 1406 C C . GLY A 1 194 ? -3.747 -14.870 67.916 1.00 30.00 192 GLY A C 1
ATOM 1407 O O . GLY A 1 194 ? -2.581 -14.538 67.669 1.00 30.00 192 GLY A O 1
ATOM 1408 N N . GLY A 1 195 ? -4.279 -16.024 67.522 1.00 39.26 193 GLY A N 1
ATOM 1409 C CA . GLY A 1 195 ? -3.525 -17.021 66.784 1.00 44.84 193 GLY A CA 1
ATOM 1410 C C . GLY A 1 195 ? -3.362 -16.687 65.315 1.00 38.50 193 GLY A C 1
ATOM 1411 O O . GLY A 1 195 ? -3.660 -15.566 64.897 1.00 39.88 193 GLY A O 1
ATOM 1412 N N . CYS A 1 196 ? -2.906 -17.674 64.543 1.00 35.41 194 CYS A N 1
ATOM 1413 C CA . CYS A 1 196 ? -2.488 -17.505 63.144 1.00 32.10 194 CYS A CA 1
ATOM 1414 C C . CYS A 1 196 ? -1.212 -16.681 63.051 1.00 27.64 194 CYS A C 1
ATOM 1415 O O . CYS A 1 196 ? -0.843 -15.976 63.992 1.00 26.33 194 CYS A O 1
ATOM 1418 N N . MET A 1 197 ? -0.535 -16.765 61.912 1.00 22.27 195 MET A N 1
ATOM 1419 C CA . MET A 1 197 ? 0.675 -15.988 61.733 1.00 21.06 195 MET A CA 1
ATOM 1420 C C . MET A 1 197 ? 0.340 -14.503 61.784 1.00 17.83 195 MET A C 1
ATOM 1421 O O . MET A 1 197 ? 0.998 -13.740 62.482 1.00 19.09 195 MET A O 1
ATOM 1426 N N . PHE A 1 198 ? -0.703 -14.103 61.059 1.00 17.51 196 PHE A N 1
ATOM 1427 C CA . PHE A 1 198 ? -1.158 -12.718 61.062 1.00 18.90 196 PHE A CA 1
ATOM 1428 C C . PHE A 1 198 ? -2.585 -12.651 61.588 1.00 20.12 196 PHE A C 1
ATOM 1429 O O . PHE A 1 198 ? -3.535 -12.799 60.822 1.00 22.15 196 PHE A O 1
ATOM 1437 N N . PRO A 1 199 ? -2.745 -12.436 62.904 1.00 20.23 197 PRO A N 1
ATOM 1438 C CA . PRO A 1 199 ? -4.080 -12.489 63.517 1.00 23.16 197 PRO A CA 1
ATOM 1439 C C . PRO A 1 199 ? -5.100 -11.526 62.906 1.00 21.98 197 PRO A C 1
ATOM 1440 O O . PRO A 1 199 ? -6.290 -11.842 62.915 1.00 27.21 197 PRO A O 1
ATOM 1444 N N . THR A 1 200 ? -4.655 -10.394 62.370 1.00 20.55 198 THR A N 1
ATOM 1445 C CA . THR A 1 200 ? -5.579 -9.469 61.709 1.00 23.74 198 THR A CA 1
ATOM 1446 C C . THR A 1 200 ? -5.891 -9.891 60.272 1.00 26.45 198 THR A C 1
ATOM 1447 O O . THR A 1 200 ? -6.789 -9.338 59.634 1.00 26.78 198 THR A O 1
ATOM 1451 N N . GLY A 1 201 ? -5.132 -10.850 59.755 1.00 23.25 199 GLY A N 1
ATOM 1452 C CA . GLY A 1 201 ? -5.284 -11.286 58.379 1.00 26.56 199 GLY A CA 1
ATOM 1453 C C . GLY A 1 201 ? -4.552 -10.404 57.383 1.00 28.19 199 GLY A C 1
ATOM 1454 O O . GLY A 1 201 ? -4.589 -10.663 56.176 1.00 27.17 199 GLY A O 1
ATOM 1455 N N . ASN A 1 202 ? -3.884 -9.367 57.886 1.00 21.27 200 ASN A N 1
ATOM 1456 C CA . ASN A 1 202 ? -3.167 -8.414 57.041 1.00 20.99 200 ASN A CA 1
ATOM 1457 C C . ASN A 1 202 ? -1.673 -8.409 57.335 1.00 19.58 200 ASN A C 1
ATOM 1458 O O . ASN A 1 202 ? -1.261 -8.570 58.490 1.00 20.42 200 ASN A O 1
ATOM 1463 N N . LEU A 1 203 ? -0.870 -8.206 56.295 1.00 18.46 201 LEU A N 1
ATOM 1464 C CA . LEU A 1 203 ? 0.581 -8.110 56.438 1.00 17.64 201 LEU A CA 1
ATOM 1465 C C . LEU A 1 203 ? 0.958 -6.823 57.150 1.00 17.84 201 LEU A C 1
ATOM 1466 O O . LEU A 1 203 ? 1.911 -6.791 57.932 1.00 19.11 201 LEU A O 1
ATOM 1471 N N A VAL A 1 204 ? 0.227 -5.756 56.846 0.64 17.67 202 VAL A N 1
ATOM 1472 N N B VAL A 1 204 ? 0.206 -5.763 56.864 0.36 17.69 202 VAL A N 1
ATOM 1473 C CA A VAL A 1 204 ? 0.398 -4.474 57.510 0.64 21.25 202 VAL A CA 1
ATOM 1474 C CA B VAL A 1 204 ? 0.404 -4.458 57.482 0.36 21.22 202 VAL A CA 1
ATOM 1475 C C A VAL A 1 204 ? -0.977 -3.953 57.898 0.64 20.62 202 VAL A C 1
ATOM 1476 C C B VAL A 1 204 ? -0.954 -3.858 57.836 0.36 20.70 202 VAL A C 1
ATOM 1477 O O A VAL A 1 204 ? -1.975 -4.236 57.233 0.64 22.85 202 VAL A O 1
ATOM 1478 O O B VAL A 1 204 ? -1.921 -3.997 57.086 0.36 22.56 202 VAL A O 1
ATOM 1485 N N . ASP A 1 205 ? -1.027 -3.200 58.987 1.00 22.63 203 ASP A N 1
ATOM 1486 C CA . ASP A 1 205 ? -2.261 -2.598 59.435 1.00 25.87 203 ASP A CA 1
ATOM 1487 C C . ASP A 1 205 ? -1.982 -1.163 59.804 1.00 26.14 203 ASP A C 1
ATOM 1488 O O . ASP A 1 205 ? -0.827 -0.755 59.933 1.00 25.67 203 ASP A O 1
ATOM 1493 N N . VAL A 1 206 ? -3.047 -0.388 59.945 1.00 26.64 204 VAL A N 1
ATOM 1494 C CA . VAL A 1 206 ? -2.922 0.937 60.517 1.00 31.04 204 VAL A CA 1
ATOM 1495 C C . VAL A 1 206 ? -3.434 0.853 61.941 1.00 26.04 204 VAL A C 1
ATOM 1496 O O . VAL A 1 206 ? -4.616 0.606 62.176 1.00 30.00 204 VAL A O 1
ATOM 1500 N N A LEU A 1 207 ? -2.530 1.044 62.895 0.24 24.72 205 LEU A N 1
ATOM 1501 N N B LEU A 1 207 ? -2.534 1.051 62.894 0.76 24.67 205 LEU A N 1
ATOM 1502 C CA A LEU A 1 207 ? -2.883 0.971 64.303 0.24 25.09 205 LEU A CA 1
ATOM 1503 C CA B LEU A 1 207 ? -2.886 0.962 64.299 0.76 25.02 205 LEU A CA 1
ATOM 1504 C C A LEU A 1 207 ? -3.350 2.337 64.791 0.24 25.44 205 LEU A C 1
ATOM 1505 C C B LEU A 1 207 ? -3.347 2.328 64.797 0.76 25.43 205 LEU A C 1
ATOM 1506 O O A LEU A 1 207 ? -2.555 3.268 64.914 0.24 24.65 205 LEU A O 1
ATOM 1507 O O B LEU A 1 207 ? -2.548 3.254 64.920 0.76 24.55 205 LEU A O 1
ATOM 1516 N N . GLU A 1 208 ? -4.646 2.449 65.063 1.00 24.84 206 GLU A N 1
ATOM 1517 C CA . GLU A 1 208 ? -5.225 3.709 65.516 1.00 26.26 206 GLU A CA 1
ATOM 1518 C C . GLU A 1 208 ? -5.162 3.824 67.034 1.00 29.10 206 GLU A C 1
ATOM 1519 O O . GLU A 1 208 ? -5.786 3.041 67.754 1.00 29.34 206 GLU A O 1
ATOM 1521 N N . VAL A 1 209 ? -4.389 4.793 67.511 1.00 21.58 207 VAL A N 1
ATOM 1522 C CA . VAL A 1 209 ? -4.243 5.036 68.938 1.00 20.67 207 VAL A CA 1
ATOM 1523 C C . VAL A 1 209 ? -4.708 6.464 69.207 1.00 23.49 207 VAL A C 1
ATOM 1524 O O . VAL A 1 209 ? -3.908 7.396 69.211 1.00 20.81 207 VAL A O 1
ATOM 1528 N N . PRO A 1 210 ? -6.020 6.637 69.424 1.00 23.45 208 PRO A N 1
ATOM 1529 C CA . PRO A 1 210 ? -6.671 7.952 69.462 1.00 24.97 208 PRO A CA 1
ATOM 1530 C C . PRO A 1 210 ? -6.022 8.934 70.433 1.00 20.42 208 PRO A C 1
ATOM 1531 O O . PRO A 1 210 ? -5.915 8.659 71.629 1.00 21.50 208 PRO A O 1
ATOM 1535 N N . GLY A 1 211 ? -5.590 10.071 69.902 1.00 21.64 209 GLY A N 1
ATOM 1536 C CA . GLY A 1 211 ? -4.970 11.104 70.702 1.00 21.98 209 GLY A CA 1
ATOM 1537 C C . GLY A 1 211 ? -3.473 10.928 70.841 1.00 22.78 209 GLY A C 1
ATOM 1538 O O . GLY A 1 211 ? -2.789 11.791 71.383 1.00 23.85 209 GLY A O 1
ATOM 1539 N N . ILE A 1 212 ? -2.965 9.800 70.349 1.00 23.16 210 ILE A N 1
ATOM 1540 C CA . ILE A 1 212 ? -1.538 9.513 70.408 1.00 22.68 210 ILE A CA 1
ATOM 1541 C C . ILE A 1 212 ? -0.924 9.484 69.014 1.00 24.69 210 ILE A C 1
ATOM 1542 O O . ILE A 1 212 ? 0.096 10.127 68.764 1.00 28.69 210 ILE A O 1
ATOM 1547 N N . GLY A 1 213 ? -1.548 8.738 68.111 1.00 22.39 211 GLY A N 1
ATOM 1548 C CA . GLY A 1 213 ? -1.102 8.685 66.734 1.00 25.13 211 GLY A CA 1
ATOM 1549 C C . GLY A 1 213 ? -1.732 7.574 65.921 1.00 23.94 211 GLY A C 1
ATOM 1550 O O . GLY A 1 213 ? -2.544 6.790 66.417 1.00 25.70 211 GLY A O 1
ATOM 1551 N N . ARG A 1 214 ? -1.369 7.536 64.643 1.00 27.91 212 ARG A N 1
ATOM 1552 C CA . ARG A 1 214 ? -1.704 6.432 63.764 1.00 25.96 212 ARG A CA 1
ATOM 1553 C C . ARG A 1 214 ? -0.378 5.815 63.357 1.00 31.42 212 ARG A C 1
ATOM 1554 O O . ARG A 1 214 ? 0.539 6.525 62.943 1.00 30.77 212 ARG A O 1
ATOM 1558 N N . PHE A 1 215 ? -0.268 4.498 63.497 1.00 25.63 213 PHE A N 1
ATOM 1559 C CA . PHE A 1 215 ? 0.998 3.819 63.247 1.00 25.28 213 PHE A CA 1
ATOM 1560 C C . PHE A 1 215 ? 0.799 2.624 62.320 1.00 21.87 213 PHE A C 1
ATOM 1561 O O . PHE A 1 215 ? 0.009 1.733 62.613 1.00 23.54 213 PHE A O 1
ATOM 1569 N N . ASN A 1 216 ? 1.495 2.618 61.186 1.00 27.26 214 ASN A N 1
ATOM 1570 C CA . ASN A 1 216 ? 1.567 1.403 60.388 1.00 23.85 214 ASN A CA 1
ATOM 1571 C C . ASN A 1 216 ? 2.250 0.343 61.226 1.00 19.37 214 ASN A C 1
ATOM 1572 O O . ASN A 1 216 ? 3.236 0.624 61.903 1.00 22.25 214 ASN A O 1
ATOM 1577 N N . ALA A 1 217 ? 1.705 -0.862 61.197 1.00 18.39 215 ALA A N 1
ATOM 1578 C CA . ALA A 1 217 ? 2.227 -1.926 62.033 1.00 16.59 215 ALA A CA 1
ATOM 1579 C C . ALA A 1 217 ? 2.076 -3.268 61.359 1.00 18.22 215 ALA A C 1
ATOM 1580 O O . ALA A 1 217 ? 1.103 -3.511 60.642 1.00 21.39 215 ALA A O 1
ATOM 1582 N N . THR A 1 218 ? 3.048 -4.142 61.587 1.00 15.12 216 THR A N 1
ATOM 1583 C CA . THR A 1 218 ? 2.870 -5.548 61.286 1.00 14.39 216 THR A CA 1
ATOM 1584 C C . THR A 1 218 ? 2.718 -6.289 62.600 1.00 15.72 216 THR A C 1
ATOM 1585 O O . THR A 1 218 ? 3.562 -6.177 63.492 1.00 14.96 216 THR A O 1
ATOM 1589 N N . MET A 1 219 ? 1.624 -7.016 62.731 1.00 15.27 217 MET A N 1
ATOM 1590 C CA . MET A 1 219 ? 1.354 -7.807 63.916 1.00 15.54 217 MET A CA 1
ATOM 1591 C C . MET A 1 219 ? 1.443 -9.270 63.537 1.00 16.34 217 MET A C 1
ATOM 1592 O O . MET A 1 219 ? 0.653 -9.772 62.731 1.00 17.17 217 MET A O 1
ATOM 1597 N N . ILE A 1 220 ? 2.434 -9.945 64.101 1.00 14.41 218 ILE A N 1
ATOM 1598 C CA . ILE A 1 220 ? 2.719 -11.321 63.737 1.00 15.43 218 ILE A CA 1
ATOM 1599 C C . ILE A 1 220 ? 2.806 -12.195 64.979 1.00 15.18 218 ILE A C 1
ATOM 1600 O O . ILE A 1 220 ? 3.261 -11.752 66.036 1.00 16.87 218 ILE A O 1
ATOM 1605 N N . ASN A 1 221 ? 2.345 -13.431 64.863 1.00 15.07 219 ASN A N 1
ATOM 1606 C CA . ASN A 1 221 ? 2.459 -14.373 65.958 1.00 15.66 219 ASN A CA 1
ATOM 1607 C C . ASN A 1 221 ? 3.339 -15.529 65.512 1.00 16.44 219 ASN A C 1
ATOM 1608 O O . ASN A 1 221 ? 2.857 -16.525 64.967 1.00 17.74 219 ASN A O 1
ATOM 1613 N N . ALA A 1 222 ? 4.643 -15.360 65.709 1.00 15.49 220 ALA A N 1
ATOM 1614 C CA . ALA A 1 222 ? 5.647 -16.361 65.377 1.00 16.18 220 ALA A CA 1
ATOM 1615 C C . ALA A 1 222 ? 6.819 -16.140 66.328 1.00 12.88 220 ALA A C 1
ATOM 1616 O O . ALA A 1 222 ? 7.370 -15.047 66.375 1.00 14.58 220 ALA A O 1
ATOM 1618 N N . GLY A 1 223 ? 7.180 -17.158 67.102 1.00 13.33 221 GLY A N 1
ATOM 1619 C CA . GLY A 1 223 ? 8.159 -17.004 68.164 1.00 13.79 221 GLY A CA 1
ATOM 1620 C C . GLY A 1 223 ? 7.501 -16.470 69.427 1.00 13.75 221 GLY A C 1
ATOM 1621 O O . GLY A 1 223 ? 7.541 -17.108 70.486 1.00 13.81 221 GLY A O 1
ATOM 1622 N N . ILE A 1 224 ? 6.882 -15.299 69.303 1.00 13.52 222 ILE A N 1
ATOM 1623 C CA . ILE A 1 224 ? 6.089 -14.674 70.356 1.00 13.96 222 ILE A CA 1
ATOM 1624 C C . ILE A 1 224 ? 5.218 -13.659 69.618 1.00 14.56 222 ILE A C 1
ATOM 1625 O O . ILE A 1 224 ? 5.619 -13.169 68.564 1.00 15.23 222 ILE A O 1
ATOM 1630 N N . PRO A 1 225 ? 4.011 -13.359 70.129 1.00 13.32 223 PRO A N 1
ATOM 1631 C CA . PRO A 1 225 ? 3.230 -12.326 69.433 1.00 13.42 223 PRO A CA 1
ATOM 1632 C C . PRO A 1 225 ? 3.966 -10.994 69.498 1.00 13.17 223 PRO A C 1
ATOM 1633 O O . PRO A 1 225 ? 4.398 -10.589 70.588 1.00 13.77 223 PRO A O 1
ATOM 1637 N N . THR A 1 226 ? 4.124 -10.335 68.351 1.00 13.41 224 THR A N 1
ATOM 1638 C CA . THR A 1 226 ? 4.951 -9.143 68.248 1.00 14.45 224 THR A CA 1
ATOM 1639 C C . THR A 1 226 ? 4.293 -8.095 67.362 1.00 12.85 224 THR A C 1
ATOM 1640 O O . THR A 1 226 ? 3.743 -8.418 66.297 1.00 15.14 224 THR A O 1
ATOM 1644 N N . ILE A 1 227 ? 4.351 -6.847 67.808 1.00 13.01 225 ILE A N 1
ATOM 1645 C CA . ILE A 1 227 ? 3.900 -5.698 67.046 1.00 13.52 225 ILE A CA 1
ATOM 1646 C C . ILE A 1 227 ? 5.141 -4.976 66.559 1.00 13.40 225 ILE A C 1
ATOM 1647 O O . ILE A 1 227 ? 5.951 -4.534 67.374 1.00 14.47 225 ILE A O 1
ATOM 1652 N N . PHE A 1 228 ? 5.294 -4.857 65.240 1.00 13.35 226 PHE A N 1
ATOM 1653 C CA . PHE A 1 228 ? 6.385 -4.098 64.646 1.00 13.04 226 PHE A CA 1
ATOM 1654 C C . PHE A 1 228 ? 5.865 -2.781 64.073 1.00 14.61 226 PHE A C 1
ATOM 1655 O O . PHE A 1 228 ? 4.898 -2.772 63.311 1.00 15.82 226 PHE A O 1
ATOM 1663 N N A ILE A 1 229 ? 6.544 -1.686 64.413 0.42 14.26 227 ILE A N 1
ATOM 1664 N N B ILE A 1 229 ? 6.504 -1.677 64.425 0.58 14.25 227 ILE A N 1
ATOM 1665 C CA A ILE A 1 229 ? 6.208 -0.336 63.950 0.42 15.04 227 ILE A CA 1
ATOM 1666 C CA B ILE A 1 229 ? 6.153 -0.392 63.838 0.58 15.05 227 ILE A CA 1
ATOM 1667 C C A ILE A 1 229 ? 7.439 0.299 63.311 0.42 15.86 227 ILE A C 1
ATOM 1668 C C B ILE A 1 229 ? 7.411 0.240 63.256 0.58 15.90 227 ILE A C 1
ATOM 1669 O O A ILE A 1 229 ? 8.564 -0.032 63.665 0.42 16.19 227 ILE A O 1
ATOM 1670 O O B ILE A 1 229 ? 8.522 -0.167 63.582 0.58 16.18 227 ILE A O 1
ATOM 1679 N N . ASN A 1 230 ? 7.245 1.202 62.359 1.00 15.88 228 ASN A N 1
ATOM 1680 C CA . ASN A 1 230 ? 8.386 1.876 61.767 1.00 15.95 228 ASN A CA 1
ATOM 1681 C C . ASN A 1 230 ? 8.984 2.886 62.739 1.00 16.99 228 ASN A C 1
ATOM 1682 O O . ASN A 1 230 ? 8.261 3.704 63.317 1.00 17.41 228 ASN A O 1
ATOM 1687 N N . ALA A 1 231 ? 10.303 2.837 62.910 1.00 16.15 229 ALA A N 1
ATOM 1688 C CA . ALA A 1 231 ? 11.001 3.757 63.800 1.00 14.68 229 ALA A CA 1
ATOM 1689 C C . ALA A 1 231 ? 10.622 5.217 63.524 1.00 16.09 229 ALA A C 1
ATOM 1690 O O . ALA A 1 231 ? 10.377 5.993 64.454 1.00 16.59 229 ALA A O 1
ATOM 1692 N N . GLU A 1 232 ? 10.563 5.592 62.248 0.95 16.40 230 GLU A N 1
ATOM 1693 C CA . GLU A 1 232 ? 10.339 6.991 61.888 0.95 17.86 230 GLU A CA 1
ATOM 1694 C C . GLU A 1 232 ? 8.972 7.502 62.325 0.95 18.13 230 GLU A C 1
ATOM 1695 O O . GLU A 1 232 ? 8.814 8.693 62.586 0.95 20.28 230 GLU A O 1
ATOM 1701 N N . ASP A 1 233 ? 7.992 6.608 62.424 1.00 17.50 231 ASP A N 1
ATOM 1702 C CA . ASP A 1 233 ? 6.659 6.993 62.885 1.00 19.38 231 ASP A CA 1
ATOM 1703 C C . ASP A 1 233 ? 6.647 7.376 64.364 1.00 20.26 231 ASP A C 1
ATOM 1704 O O . ASP A 1 233 ? 5.682 7.963 64.855 1.00 22.54 231 ASP A O 1
ATOM 1709 N N . LEU A 1 234 ? 7.723 7.035 65.065 1.00 19.67 232 LEU A N 1
ATOM 1710 C CA . LEU A 1 234 ? 7.889 7.373 66.471 1.00 19.27 232 LEU A CA 1
ATOM 1711 C C . LEU A 1 234 ? 8.933 8.465 66.668 1.00 19.82 232 LEU A C 1
ATOM 1712 O O . LEU A 1 234 ? 9.223 8.855 67.801 1.00 25.80 232 LEU A O 1
ATOM 1717 N N . GLY A 1 235 ? 9.502 8.958 65.573 1.00 18.93 233 GLY A N 1
ATOM 1718 C CA . GLY A 1 235 ? 10.566 9.946 65.643 1.00 20.20 233 GLY A CA 1
ATOM 1719 C C . GLY A 1 235 ? 11.918 9.346 66.003 1.00 19.39 233 GLY A C 1
ATOM 1720 O O . GLY A 1 235 ? 12.831 10.058 66.428 1.00 25.08 233 GLY A O 1
ATOM 1721 N N . TYR A 1 236 ? 12.047 8.030 65.836 1.00 17.62 234 TYR A N 1
ATOM 1722 C CA . TYR A 1 236 ? 13.314 7.330 66.070 1.00 17.05 234 TYR A CA 1
ATOM 1723 C C . TYR A 1 236 ? 13.987 6.991 64.746 1.00 18.09 234 TYR A C 1
ATOM 1724 O O . TYR A 1 236 ? 13.360 7.080 63.688 1.00 17.50 234 TYR A O 1
ATOM 1733 N N . THR A 1 237 ? 15.257 6.600 64.807 1.00 17.03 235 THR A N 1
ATOM 1734 C CA . THR A 1 237 ? 15.994 6.218 63.608 1.00 17.07 235 THR A CA 1
ATOM 1735 C C . THR A 1 237 ? 16.252 4.722 63.542 1.00 17.99 235 THR A C 1
ATOM 1736 O O . THR A 1 237 ? 16.599 4.202 62.488 1.00 17.68 235 THR A O 1
ATOM 1740 N N . GLY A 1 238 ? 16.101 4.033 64.670 1.00 16.32 236 GLY A N 1
ATOM 1741 C CA . GLY A 1 238 ? 16.431 2.621 64.744 1.00 16.73 236 GLY A CA 1
ATOM 1742 C C . GLY A 1 238 ? 17.812 2.345 65.309 1.00 16.31 236 GLY A C 1
ATOM 1743 O O . GLY A 1 238 ? 18.159 1.194 65.560 1.00 15.70 236 GLY A O 1
ATOM 1744 N N . THR A 1 239 ? 18.603 3.395 65.517 1.00 15.18 237 THR A N 1
ATOM 1745 C CA . THR A 1 239 ? 19.947 3.229 66.067 1.00 15.85 237 THR A CA 1
ATOM 1746 C C . THR A 1 239 ? 20.007 3.462 67.577 1.00 15.48 237 THR A C 1
ATOM 1747 O O . THR A 1 239 ? 21.082 3.436 68.170 1.00 16.44 237 THR A O 1
ATOM 1751 N N . GLU A 1 240 ? 18.855 3.698 68.190 1.00 14.60 238 GLU A N 1
ATOM 1752 C CA . GLU A 1 240 ? 18.794 4.053 69.603 1.00 15.65 238 GLU A CA 1
ATOM 1753 C C . GLU A 1 240 ? 19.394 2.981 70.504 1.00 14.51 238 GLU A C 1
ATOM 1754 O O . GLU A 1 240 ? 19.302 1.774 70.227 1.00 14.91 238 GLU A O 1
ATOM 1760 N N . LEU A 1 241 ? 20.010 3.438 71.585 1.00 14.35 239 LEU A N 1
ATOM 1761 C CA . LEU A 1 241 ? 20.516 2.564 72.641 1.00 14.72 239 LEU A CA 1
ATOM 1762 C C . LEU A 1 241 ? 19.632 2.700 73.879 1.00 14.42 239 LEU A C 1
ATOM 1763 O O . LEU A 1 241 ? 18.756 3.560 73.925 1.00 14.83 239 LEU A O 1
ATOM 1768 N N . GLN A 1 242 ? 19.855 1.859 74.885 1.00 14.28 240 GLN A N 1
ATOM 1769 C CA . GLN A 1 242 ? 18.979 1.868 76.052 1.00 14.10 240 GLN A CA 1
ATOM 1770 C C . GLN A 1 242 ? 18.863 3.244 76.697 1.00 16.30 240 GLN A C 1
ATOM 1771 O O . GLN A 1 242 ? 17.772 3.642 77.098 1.00 15.84 240 GLN A O 1
ATOM 1777 N N . ASP A 1 243 ? 19.970 3.976 76.777 1.00 15.53 241 ASP A N 1
ATOM 1778 C CA . ASP A 1 243 ? 19.957 5.280 77.449 1.00 18.01 241 ASP A CA 1
ATOM 1779 C C . ASP A 1 243 ? 19.130 6.333 76.710 1.00 18.52 241 ASP A C 1
ATOM 1780 O O . ASP A 1 243 ? 18.784 7.367 77.286 1.00 18.95 241 ASP A O 1
ATOM 1785 N N . ASP A 1 244 ? 18.808 6.074 75.447 1.00 16.76 242 ASP A N 1
ATOM 1786 C CA . ASP A 1 244 ? 17.974 6.986 74.674 1.00 16.31 242 ASP A CA 1
ATOM 1787 C C . ASP A 1 244 ? 16.500 6.832 75.012 1.00 16.90 242 ASP A C 1
ATOM 1788 O O . ASP A 1 244 ? 15.697 7.725 74.722 1.00 17.93 242 ASP A O 1
ATOM 1793 N N . ILE A 1 245 ? 16.133 5.702 75.610 1.00 15.63 243 ILE A N 1
ATOM 1794 C CA . ILE A 1 245 ? 14.721 5.386 75.832 1.00 15.59 243 ILE A CA 1
ATOM 1795 C C . ILE A 1 245 ? 14.378 5.075 77.288 1.00 12.92 243 ILE A C 1
ATOM 1796 O O . ILE A 1 245 ? 13.327 5.488 77.784 1.00 15.41 243 ILE A O 1
ATOM 1801 N N . ASN A 1 246 ? 15.267 4.379 77.987 1.00 14.56 244 ASN A N 1
ATOM 1802 C CA . ASN A 1 246 ? 14.889 3.805 79.274 1.00 13.81 244 ASN A CA 1
ATOM 1803 C C . ASN A 1 246 ? 14.809 4.781 80.440 1.00 16.17 244 ASN A C 1
ATOM 1804 O O . ASN A 1 246 ? 14.275 4.435 81.488 1.00 18.53 244 ASN A O 1
ATOM 1809 N N . SER A 1 247 ? 15.303 5.998 80.233 1.00 15.76 245 SER A N 1
ATOM 1810 C CA . SER A 1 247 ? 15.143 7.062 81.219 1.00 19.25 245 SER A CA 1
ATOM 1811 C C . SER A 1 247 ? 14.060 8.051 80.788 1.00 19.76 245 SER A C 1
ATOM 1812 O O . SER A 1 247 ? 13.810 9.044 81.473 1.00 22.99 245 SER A O 1
ATOM 1815 N N . ASP A 1 248 ? 13.414 7.769 79.659 1.00 16.72 246 ASP A N 1
ATOM 1816 C CA . ASP A 1 248 ? 12.415 8.655 79.066 1.00 17.46 246 ASP A CA 1
ATOM 1817 C C . ASP A 1 248 ? 11.029 8.110 79.383 1.00 17.19 246 ASP A C 1
ATOM 1818 O O . ASP A 1 248 ? 10.473 7.297 78.632 1.00 16.01 246 ASP A O 1
ATOM 1823 N N . ASN A 1 249 ? 10.466 8.563 80.498 1.00 17.79 247 ASN A N 1
ATOM 1824 C CA A ASN A 1 249 ? 9.187 8.036 80.949 1.00 18.46 247 ASN A CA 1
ATOM 1825 C C . ASN A 1 249 ? 8.049 8.274 79.959 1.00 18.47 247 ASN A C 1
ATOM 1826 O O . ASN A 1 249 ? 7.149 7.448 79.838 1.00 18.61 247 ASN A O 1
ATOM 1831 N N . ALA A 1 250 ? 8.109 9.394 79.244 1.00 16.79 248 ALA A N 1
ATOM 1832 C CA . ALA A 1 250 ? 7.115 9.706 78.229 1.00 17.61 248 ALA A CA 1
ATOM 1833 C C . ALA A 1 250 ? 7.142 8.664 77.114 1.00 16.40 248 ALA A C 1
ATOM 1834 O O . ALA A 1 250 ? 6.099 8.161 76.692 1.00 16.37 248 ALA A O 1
ATOM 1836 N N . ALA A 1 251 ? 8.346 8.330 76.658 1.00 15.45 249 ALA A N 1
ATOM 1837 C CA . ALA A 1 251 ? 8.513 7.348 75.594 1.00 15.35 249 ALA A CA 1
ATOM 1838 C C . ALA A 1 251 ? 8.029 5.966 76.040 1.00 12.75 249 ALA A C 1
ATOM 1839 O O . ALA A 1 251 ? 7.336 5.264 75.297 1.00 14.09 249 ALA A O 1
ATOM 1841 N N . LEU A 1 252 ? 8.386 5.582 77.258 1.00 13.95 250 LEU A N 1
ATOM 1842 C CA . LEU A 1 252 ? 7.967 4.284 77.771 1.00 15.16 250 LEU A CA 1
ATOM 1843 C C . LEU A 1 252 ? 6.445 4.185 77.877 1.00 15.79 250 LEU A C 1
ATOM 1844 O O . LEU A 1 252 ? 5.859 3.157 77.537 1.00 15.93 250 LEU A O 1
ATOM 1849 N N . ALA A 1 253 ? 5.804 5.262 78.326 1.00 16.09 251 ALA A N 1
ATOM 1850 C CA . ALA A 1 253 ? 4.351 5.279 78.434 1.00 17.74 251 ALA A CA 1
ATOM 1851 C C . ALA A 1 253 ? 3.694 5.188 77.052 1.00 14.58 251 ALA A C 1
ATOM 1852 O O . ALA A 1 253 ? 2.684 4.501 76.869 1.00 16.52 251 ALA A O 1
ATOM 1854 N N . LYS A 1 254 ? 4.285 5.867 76.076 1.00 16.24 252 LYS A N 1
ATOM 1855 C CA . LYS A 1 254 ? 3.769 5.841 74.715 1.00 15.54 252 LYS A CA 1
ATOM 1856 C C . LYS A 1 254 ? 3.856 4.434 74.127 1.00 14.44 252 LYS A C 1
ATOM 1857 O O . LYS A 1 254 ? 2.879 3.924 73.575 1.00 14.53 252 LYS A O 1
ATOM 1863 N N . PHE A 1 255 ? 5.019 3.797 74.260 1.00 15.07 253 PHE A N 1
ATOM 1864 C CA . PHE A 1 255 ? 5.176 2.420 73.798 1.00 15.08 253 PHE A CA 1
ATOM 1865 C C . PHE A 1 255 ? 4.151 1.496 74.432 1.00 13.76 253 PHE A C 1
ATOM 1866 O O . PHE A 1 255 ? 3.593 0.634 73.756 1.00 14.92 253 PHE A O 1
ATOM 1874 N N . GLU A 1 256 ? 3.893 1.684 75.721 1.00 14.61 254 GLU A N 1
ATOM 1875 C CA . GLU A 1 256 ? 2.955 0.814 76.408 1.00 15.31 254 GLU A CA 1
ATOM 1876 C C . GLU A 1 256 ? 1.525 0.974 75.884 1.00 13.87 254 GLU A C 1
ATOM 1877 O O . GLU A 1 256 ? 0.808 -0.011 75.739 1.00 15.05 254 GLU A O 1
ATOM 1883 N N A THR A 1 257 ? 1.116 2.213 75.612 0.78 16.10 255 THR A N 1
ATOM 1884 N N B THR A 1 257 ? 1.104 2.200 75.592 0.22 16.14 255 THR A N 1
ATOM 1885 C CA A THR A 1 257 ? -0.218 2.455 75.064 0.78 16.81 255 THR A CA 1
ATOM 1886 C CA B THR A 1 257 ? -0.243 2.396 75.059 0.22 16.79 255 THR A CA 1
ATOM 1887 C C A THR A 1 257 ? -0.355 1.836 73.673 0.78 15.61 255 THR A C 1
ATOM 1888 C C B THR A 1 257 ? -0.371 1.831 73.652 0.22 15.57 255 THR A C 1
ATOM 1889 O O A THR A 1 257 ? -1.374 1.230 73.356 0.78 16.77 255 THR A O 1
ATOM 1890 O O B THR A 1 257 ? -1.409 1.275 73.296 0.22 16.73 255 THR A O 1
ATOM 1897 N N . ILE A 1 258 ? 0.682 1.970 72.853 1.00 13.89 256 ILE A N 1
ATOM 1898 C CA . ILE A 1 258 ? 0.674 1.373 71.527 1.00 15.10 256 ILE A CA 1
ATOM 1899 C C . ILE A 1 258 ? 0.624 -0.157 71.634 1.00 14.67 256 ILE A C 1
ATOM 1900 O O . ILE A 1 258 ? -0.134 -0.811 70.915 1.00 14.42 256 ILE A O 1
ATOM 1905 N N . ARG A 1 259 ? 1.417 -0.718 72.549 1.00 13.60 257 ARG A N 1
ATOM 1906 C CA . ARG A 1 259 ? 1.432 -2.162 72.771 1.00 14.28 257 ARG A CA 1
ATOM 1907 C C . ARG A 1 259 ? 0.043 -2.672 73.175 1.00 14.18 257 ARG A C 1
ATOM 1908 O O . ARG A 1 259 ? -0.419 -3.697 72.681 1.00 13.71 257 ARG A O 1
ATOM 1916 N N . ALA A 1 260 ? -0.621 -1.945 74.071 1.00 14.19 258 ALA A N 1
ATOM 1917 C CA . ALA A 1 260 ? -1.963 -2.316 74.513 1.00 13.97 258 ALA A CA 1
ATOM 1918 C C . ALA A 1 260 ? -2.953 -2.311 73.354 1.00 15.36 258 ALA A C 1
ATOM 1919 O O . ALA A 1 260 ? -3.748 -3.233 73.196 1.00 15.13 258 ALA A O 1
ATOM 1921 N N . HIS A 1 261 ? -2.903 -1.263 72.540 1.00 14.78 259 HIS A N 1
ATOM 1922 C CA . HIS A 1 261 ? -3.803 -1.179 71.401 1.00 16.10 259 HIS A CA 1
ATOM 1923 C C . HIS A 1 261 ? -3.509 -2.257 70.367 1.00 16.76 259 HIS A C 1
ATOM 1924 O O . HIS A 1 261 ? -4.427 -2.798 69.748 1.00 17.21 259 HIS A O 1
ATOM 1931 N N . GLY A 1 262 ? -2.236 -2.602 70.202 1.00 17.15 260 GLY A N 1
ATOM 1932 C CA . GLY A 1 262 ? -1.868 -3.695 69.323 1.00 15.73 260 GLY A CA 1
ATOM 1933 C C . GLY A 1 262 ? -2.389 -5.021 69.842 1.00 16.07 260 GLY A C 1
ATOM 1934 O O . GLY A 1 262 ? -2.889 -5.848 69.079 1.00 16.83 260 GLY A O 1
ATOM 1935 N N . ALA A 1 263 ? -2.286 -5.229 71.152 1.00 14.71 261 ALA A N 1
ATOM 1936 C CA . ALA A 1 263 ? -2.787 -6.455 71.767 1.00 15.44 261 ALA A CA 1
ATOM 1937 C C . ALA A 1 263 ? -4.287 -6.621 71.543 1.00 16.29 261 ALA A C 1
ATOM 1938 O O . ALA A 1 263 ? -4.769 -7.723 71.278 1.00 17.47 261 ALA A O 1
ATOM 1940 N N . LEU A 1 264 ? -5.018 -5.521 71.661 1.00 15.47 262 LEU A N 1
ATOM 1941 C CA . LEU A 1 264 ? -6.457 -5.541 71.440 1.00 18.38 262 LEU A CA 1
ATOM 1942 C C . LEU A 1 264 ? -6.760 -5.842 69.972 1.00 19.16 262 LEU A C 1
ATOM 1943 O O . LEU A 1 264 ? -7.613 -6.677 69.661 1.00 20.70 262 LEU A O 1
ATOM 1948 N N . ARG A 1 265 ? -6.047 -5.172 69.072 1.00 18.58 263 ARG A N 1
ATOM 1949 C CA A ARG A 1 265 ? -6.248 -5.370 67.639 0.57 20.47 263 ARG A CA 1
ATOM 1950 C CA B ARG A 1 265 ? -6.232 -5.365 67.637 0.43 20.46 263 ARG A CA 1
ATOM 1951 C C . ARG A 1 265 ? -5.945 -6.808 67.213 1.00 20.22 263 ARG A C 1
ATOM 1952 O O . ARG A 1 265 ? -6.587 -7.343 66.302 1.00 22.19 263 ARG A O 1
ATOM 1967 N N . MET A 1 266 ? -4.982 -7.441 67.876 1.00 19.62 264 MET A N 1
ATOM 1968 C CA . MET A 1 266 ? -4.604 -8.816 67.560 1.00 20.55 264 MET A CA 1
ATOM 1969 C C . MET A 1 266 ? -5.579 -9.830 68.129 1.00 24.09 264 MET A C 1
ATOM 1970 O O . MET A 1 266 ? -5.556 -11.000 67.755 1.00 25.28 264 MET A O 1
ATOM 1975 N N . GLY A 1 267 ? -6.432 -9.383 69.041 1.00 20.04 265 GLY A N 1
ATOM 1976 C CA . GLY A 1 267 ? -7.370 -10.274 69.696 1.00 22.81 265 GLY A CA 1
ATOM 1977 C C . GLY A 1 267 ? -6.769 -11.011 70.878 1.00 22.74 265 GLY A C 1
ATOM 1978 O O . GLY A 1 267 ? -7.339 -11.985 71.369 1.00 24.84 265 GLY A O 1
ATOM 1979 N N . LEU A 1 268 ? -5.614 -10.551 71.351 1.00 20.86 266 LEU A N 1
ATOM 1980 C CA . LEU A 1 268 ? -4.980 -11.167 72.512 1.00 21.20 266 LEU A CA 1
ATOM 1981 C C . LEU A 1 268 ? -5.654 -10.773 73.823 1.00 22.80 266 LEU A C 1
ATOM 1982 O O . LEU A 1 268 ? -5.606 -11.514 74.801 1.00 27.79 266 LEU A O 1
ATOM 1987 N N . ILE A 1 269 ? -6.258 -9.592 73.838 1.00 19.92 267 ILE A N 1
ATOM 1988 C CA . ILE A 1 269 ? -7.031 -9.133 74.983 1.00 21.13 267 ILE A CA 1
ATOM 1989 C C . ILE A 1 269 ? -8.352 -8.612 74.458 1.00 21.47 267 ILE A C 1
ATOM 1990 O O . ILE A 1 269 ? -8.466 -8.284 73.280 1.00 22.03 267 ILE A O 1
ATOM 1995 N N . LYS A 1 270 ? -9.356 -8.540 75.329 1.00 24.19 268 LYS A N 1
ATOM 1996 C CA . LYS A 1 270 ? -10.683 -8.100 74.911 1.00 27.71 268 LYS A CA 1
ATOM 1997 C C . LYS A 1 270 ? -10.968 -6.667 75.349 1.00 26.52 268 LYS A C 1
ATOM 1998 O O . LYS A 1 270 ? -11.788 -5.974 74.746 1.00 29.43 268 LYS A O 1
ATOM 2000 N N . HIS A 1 271 ? -10.277 -6.225 76.394 1.00 20.04 269 HIS A N 1
ATOM 2001 C CA . HIS A 1 271 ? -10.435 -4.877 76.905 1.00 18.57 269 HIS A CA 1
ATOM 2002 C C . HIS A 1 271 ? -9.048 -4.279 77.040 1.00 17.37 269 HIS A C 1
ATOM 2003 O O . HIS A 1 271 ? -8.125 -4.938 77.503 1.00 17.18 269 HIS A O 1
ATOM 2010 N N . ILE A 1 272 ? -8.921 -3.018 76.656 1.00 18.89 270 ILE A N 1
ATOM 2011 C CA . ILE A 1 272 ? -7.632 -2.341 76.632 1.00 19.13 270 ILE A CA 1
ATOM 2012 C C . ILE A 1 272 ? -6.898 -2.388 77.987 1.00 18.74 270 ILE A C 1
ATOM 2013 O O . ILE A 1 272 ? -5.668 -2.468 78.029 1.00 18.08 270 ILE A O 1
ATOM 2018 N N . ASP A 1 273 ? -7.650 -2.375 79.088 1.00 15.97 271 ASP A N 1
ATOM 2019 C CA . ASP A 1 273 ? -7.060 -2.368 80.424 1.00 16.58 271 ASP A CA 1
ATOM 2020 C C . ASP A 1 273 ? -6.340 -3.659 80.784 1.00 16.22 271 ASP A C 1
ATOM 2021 O O . ASP A 1 273 ? -5.569 -3.684 81.742 1.00 16.41 271 ASP A O 1
ATOM 2026 N N . GLU A 1 274 ? -6.602 -4.731 80.040 1.00 15.82 272 GLU A N 1
ATOM 2027 C CA . GLU A 1 274 ? -5.969 -6.021 80.309 1.00 16.30 272 GLU A CA 1
ATOM 2028 C C . GLU A 1 274 ? -4.459 -5.964 80.106 1.00 16.93 272 GLU A C 1
ATOM 2029 O O . GLU A 1 274 ? -3.723 -6.803 80.622 1.00 17.97 272 GLU A O 1
ATOM 2035 N N . ALA A 1 275 ? -3.984 -4.971 79.360 1.00 16.67 273 ALA A N 1
ATOM 2036 C CA . ALA A 1 275 ? -2.557 -4.903 79.069 1.00 17.18 273 ALA A CA 1
ATOM 2037 C C . ALA A 1 275 ? -1.723 -4.648 80.318 1.00 17.47 273 ALA A C 1
ATOM 2038 O O . ALA A 1 275 ? -0.548 -5.003 80.360 1.00 18.58 273 ALA A O 1
ATOM 2040 N N . ALA A 1 276 ? -2.331 -4.049 81.339 1.00 17.70 274 ALA A N 1
ATOM 2041 C CA . ALA A 1 276 ? -1.613 -3.768 82.575 1.00 18.25 274 ALA A CA 1
ATOM 2042 C C . ALA A 1 276 ? -1.098 -5.041 83.240 1.00 17.10 274 ALA A C 1
ATOM 2043 O O . ALA A 1 276 ? 0.024 -5.073 83.740 1.00 20.70 274 ALA A O 1
ATOM 2045 N N A SER A 1 277 ? -1.920 -6.083 83.242 0.66 17.26 275 SER A N 1
ATOM 2046 N N B SER A 1 277 ? -1.910 -6.096 83.224 0.34 17.27 275 SER A N 1
ATOM 2047 C CA A SER A 1 277 ? -1.541 -7.332 83.879 0.66 17.59 275 SER A CA 1
ATOM 2048 C CA B SER A 1 277 ? -1.553 -7.355 83.876 0.34 17.61 275 SER A CA 1
ATOM 2049 C C A SER A 1 277 ? -0.825 -8.266 82.907 0.66 18.67 275 SER A C 1
ATOM 2050 C C B SER A 1 277 ? -1.029 -8.402 82.895 0.34 18.38 275 SER A C 1
ATOM 2051 O O A SER A 1 277 ? -0.069 -9.142 83.330 0.66 22.81 275 SER A O 1
ATOM 2052 O O B SER A 1 277 ? -0.630 -9.500 83.296 0.34 21.37 275 SER A O 1
ATOM 2057 N N . ARG A 1 278 ? -1.053 -8.062 81.612 1.00 15.98 276 ARG A N 1
ATOM 2058 C CA . ARG A 1 278 ? -0.479 -8.914 80.573 1.00 17.47 276 ARG A CA 1
ATOM 2059 C C . ARG A 1 278 ? 0.710 -8.182 79.945 1.00 14.90 276 ARG A C 1
ATOM 2060 O O . ARG A 1 278 ? 0.608 -7.636 78.846 1.00 15.71 276 ARG A O 1
ATOM 2068 N N . GLN A 1 279 ? 1.834 -8.182 80.651 1.00 15.84 277 GLN A N 1
ATOM 2069 C CA A GLN A 1 279 ? 2.986 -7.381 80.252 0.34 14.76 277 GLN A CA 1
ATOM 2070 C CA B GLN A 1 279 ? 2.996 -7.384 80.263 0.66 14.72 277 GLN A CA 1
ATOM 2071 C C . GLN A 1 279 ? 3.955 -8.101 79.319 1.00 15.10 277 GLN A C 1
ATOM 2072 O O . GLN A 1 279 ? 4.696 -7.468 78.576 1.00 14.56 277 GLN A O 1
ATOM 2083 N N . HIS A 1 280 ? 3.946 -9.424 79.362 1.00 14.66 278 HIS A N 1
ATOM 2084 C CA . HIS A 1 280 ? 4.959 -10.237 78.691 1.00 15.94 278 HIS A CA 1
ATOM 2085 C C . HIS A 1 280 ? 4.657 -10.431 77.215 1.00 16.58 278 HIS A C 1
ATOM 2086 O O . HIS A 1 280 ? 5.559 -10.461 76.389 1.00 16.08 278 HIS A O 1
ATOM 2093 N N . THR A 1 281 ? 3.383 -10.539 76.879 1.00 15.70 279 THR A N 1
ATOM 2094 C CA . THR A 1 281 ? 2.981 -10.676 75.489 1.00 16.07 279 THR A CA 1
ATOM 2095 C C . THR A 1 281 ? 1.790 -9.758 75.235 1.00 17.16 279 THR A C 1
ATOM 2096 O O . THR A 1 281 ? 0.979 -9.537 76.137 1.00 18.27 279 THR A O 1
ATOM 2100 N N . PRO A 1 282 ? 1.692 -9.176 74.033 1.00 14.62 280 PRO A N 1
ATOM 2101 C CA . PRO A 1 282 ? 2.672 -9.232 72.946 1.00 15.42 280 PRO A CA 1
ATOM 2102 C C . PRO A 1 282 ? 3.869 -8.342 73.244 1.00 14.86 280 PRO A C 1
ATOM 2103 O O . PRO A 1 282 ? 3.813 -7.487 74.138 1.00 15.28 280 PRO A O 1
ATOM 2107 N N . LYS A 1 283 ? 4.943 -8.543 72.492 1.00 13.10 281 LYS A N 1
ATOM 2108 C CA . LYS A 1 283 ? 6.073 -7.627 72.503 1.00 13.22 281 LYS A CA 1
ATOM 2109 C C . LYS A 1 283 ? 5.827 -6.499 71.506 1.00 12.72 281 LYS A C 1
ATOM 2110 O O . LYS A 1 283 ? 5.031 -6.646 70.564 1.00 14.88 281 LYS A O 1
ATOM 2116 N N . ILE A 1 284 ? 6.508 -5.376 71.708 1.00 13.31 282 ILE A N 1
ATOM 2117 C CA . ILE A 1 284 ? 6.503 -4.286 70.741 1.00 13.73 282 ILE A CA 1
ATOM 2118 C C . ILE A 1 284 ? 7.935 -3.954 70.326 1.00 12.52 282 ILE A C 1
ATOM 2119 O O . ILE A 1 284 ? 8.858 -3.970 71.150 1.00 13.77 282 ILE A O 1
ATOM 2124 N N . ALA A 1 285 ? 8.115 -3.684 69.038 1.00 13.26 283 ALA A N 1
ATOM 2125 C CA . ALA A 1 285 ? 9.426 -3.432 68.456 1.00 12.48 283 ALA A CA 1
ATOM 2126 C C . ALA A 1 285 ? 9.319 -2.399 67.352 1.00 13.20 283 ALA A C 1
ATOM 2127 O O . ALA A 1 285 ? 8.250 -2.194 66.766 1.00 15.79 283 ALA A O 1
ATOM 2129 N N . PHE A 1 286 ? 10.427 -1.741 67.064 1.00 13.33 284 PHE A N 1
ATOM 2130 C CA . PHE A 1 286 ? 10.460 -0.800 65.956 1.00 13.48 284 PHE A CA 1
ATOM 2131 C C . PHE A 1 286 ? 11.606 -1.104 65.002 1.00 13.29 284 PHE A C 1
ATOM 2132 O O . PHE A 1 286 ? 12.658 -1.605 65.416 1.00 14.18 284 PHE A O 1
ATOM 2140 N N . VAL A 1 287 ? 11.374 -0.825 63.718 1.00 13.50 285 VAL A N 1
ATOM 2141 C CA . VAL A 1 287 ? 12.273 -1.267 62.658 1.00 13.59 285 VAL A CA 1
ATOM 2142 C C . VAL A 1 287 ? 12.688 -0.104 61.764 1.00 14.31 285 VAL A C 1
ATOM 2143 O O . VAL A 1 287 ? 11.987 0.907 61.677 1.00 14.90 285 VAL A O 1
ATOM 2147 N N . ALA A 1 288 ? 13.822 -0.258 61.093 1.00 13.91 286 ALA A N 1
ATOM 2148 C CA . ALA A 1 288 ? 14.294 0.746 60.153 1.00 14.76 286 ALA A CA 1
ATOM 2149 C C . ALA A 1 288 ? 15.257 0.111 59.166 1.00 15.31 286 ALA A C 1
ATOM 2150 O O . ALA A 1 288 ? 15.822 -0.949 59.440 1.00 14.28 286 ALA A O 1
ATOM 2152 N N . PRO A 1 289 ? 15.449 0.757 57.998 1.00 15.52 287 PRO A N 1
ATOM 2153 C CA . PRO A 1 289 ? 16.485 0.271 57.078 1.00 16.47 287 PRO A CA 1
ATOM 2154 C C . PRO A 1 289 ? 17.878 0.394 57.700 1.00 16.85 287 PRO A C 1
ATOM 2155 O O . PRO A 1 289 ? 18.041 1.104 58.692 1.00 16.47 287 PRO A O 1
ATOM 2159 N N . PRO A 1 290 ? 18.875 -0.287 57.122 1.00 15.61 288 PRO A N 1
ATOM 2160 C CA . PRO A 1 290 ? 20.241 -0.233 57.644 1.00 17.03 288 PRO A CA 1
ATOM 2161 C C . PRO A 1 290 ? 20.750 1.186 57.820 1.00 17.64 288 PRO A C 1
ATOM 2162 O O . PRO A 1 290 ? 20.507 2.066 56.978 1.00 18.01 288 PRO A O 1
ATOM 2166 N N . LYS A 1 291 ? 21.459 1.398 58.920 1.00 17.43 289 LYS A N 1
ATOM 2167 C CA . LYS A 1 291 ? 22.103 2.666 59.201 1.00 18.70 289 LYS A CA 1
ATOM 2168 C C . LYS A 1 291 ? 23.230 2.349 60.167 1.00 19.02 289 LYS A C 1
ATOM 2169 O O . LYS A 1 291 ? 23.082 1.498 61.051 1.00 19.14 289 LYS A O 1
ATOM 2175 N N A SER A 1 292 ? 24.362 3.021 59.993 0.60 19.75 290 SER A N 1
ATOM 2176 N N B SER A 1 292 ? 24.364 3.019 59.999 0.40 19.74 290 SER A N 1
ATOM 2177 C CA A SER A 1 292 ? 25.525 2.791 60.836 0.60 19.95 290 SER A CA 1
ATOM 2178 C CA B SER A 1 292 ? 25.521 2.759 60.842 0.40 19.95 290 SER A CA 1
ATOM 2179 C C A SER A 1 292 ? 25.298 3.332 62.243 0.60 18.30 290 SER A C 1
ATOM 2180 C C B SER A 1 292 ? 25.347 3.353 62.235 0.40 18.29 290 SER A C 1
ATOM 2181 O O A SER A 1 292 ? 24.635 4.353 62.423 0.60 19.47 290 SER A O 1
ATOM 2182 O O B SER A 1 292 ? 24.772 4.429 62.396 0.40 19.54 290 SER A O 1
ATOM 2187 N N . TYR A 1 293 ? 25.840 2.640 63.242 1.00 16.59 291 TYR A N 1
ATOM 2188 C CA . TYR A 1 293 ? 25.777 3.120 64.618 1.00 16.75 291 TYR A CA 1
ATOM 2189 C C . TYR A 1 293 ? 26.813 2.436 65.494 1.00 16.81 291 TYR A C 1
ATOM 2190 O O . TYR A 1 293 ? 27.296 1.351 65.177 1.00 17.40 291 TYR A O 1
ATOM 2199 N N . ALA A 1 294 ? 27.149 3.084 66.603 1.00 19.37 292 ALA A N 1
ATOM 2200 C CA . ALA A 1 294 ? 27.973 2.467 67.630 1.00 19.28 292 ALA A CA 1
ATOM 2201 C C . ALA A 1 294 ? 27.063 1.653 68.536 1.00 17.49 292 ALA A C 1
ATOM 2202 O O . ALA A 1 294 ? 26.053 2.156 69.026 1.00 19.01 292 ALA A O 1
ATOM 2204 N N . SER A 1 295 ? 27.411 0.389 68.738 1.00 17.20 293 SER A N 1
ATOM 2205 C CA . SER A 1 295 ? 26.646 -0.471 69.633 1.00 15.88 293 SER A CA 1
ATOM 2206 C C . SER A 1 295 ? 26.968 -0.115 71.073 1.00 15.81 293 SER A C 1
ATOM 2207 O O . SER A 1 295 ? 27.843 0.708 71.353 1.00 17.16 293 SER A O 1
ATOM 2210 N N . SER A 1 296 ? 26.263 -0.755 71.995 1.00 16.30 294 SER A N 1
ATOM 2211 C CA . SER A 1 296 ? 26.459 -0.511 73.417 1.00 15.30 294 SER A CA 1
ATOM 2212 C C . SER A 1 296 ? 27.856 -0.891 73.906 1.00 17.67 294 SER A C 1
ATOM 2213 O O . SER A 1 296 ? 28.277 -0.454 74.974 1.00 21.52 294 SER A O 1
ATOM 2216 N N . SER A 1 297 ? 28.571 -1.714 73.148 1.00 16.76 295 SER A N 1
ATOM 2217 C CA . SER A 1 297 ? 29.935 -2.075 73.525 1.00 18.99 295 SER A CA 1
ATOM 2218 C C . SER A 1 297 ? 30.969 -1.103 72.972 1.00 21.41 295 SER A C 1
ATOM 2219 O O . SER A 1 297 ? 32.149 -1.187 73.320 1.00 24.87 295 SER A O 1
ATOM 2222 N N . GLY A 1 298 ? 30.530 -0.191 72.112 1.00 20.33 296 GLY A N 1
ATOM 2223 C CA . GLY A 1 298 ? 31.436 0.747 71.474 1.00 21.95 296 GLY A CA 1
ATOM 2224 C C . GLY A 1 298 ? 31.804 0.350 70.056 1.00 25.85 296 GLY A C 1
ATOM 2225 O O . GLY A 1 298 ? 32.341 1.167 69.310 1.00 24.58 296 GLY A O 1
ATOM 2226 N N . LYS A 1 299 ? 31.528 -0.896 69.681 1.00 20.83 297 LYS A N 1
ATOM 2227 C CA . LYS A 1 299 ? 31.828 -1.369 68.330 1.00 22.15 297 LYS A CA 1
ATOM 2228 C C . LYS A 1 299 ? 30.907 -0.748 67.288 1.00 24.54 297 LYS A C 1
ATOM 2229 O O . LYS A 1 299 ? 29.702 -0.607 67.507 1.00 23.85 297 LYS A O 1
ATOM 2235 N N . THR A 1 300 ? 31.473 -0.392 66.143 1.00 22.16 298 THR A N 1
ATOM 2236 C CA . THR A 1 300 ? 30.672 0.132 65.053 1.00 21.31 298 THR A CA 1
ATOM 2237 C C . THR A 1 300 ? 29.948 -0.987 64.323 1.00 18.61 298 THR A C 1
ATOM 2238 O O . THR A 1 300 ? 30.554 -1.983 63.929 1.00 23.68 298 THR A O 1
ATOM 2242 N N . VAL A 1 301 ? 28.637 -0.824 64.170 1.00 18.25 299 VAL A N 1
ATOM 2243 C CA . VAL A 1 301 ? 27.862 -1.662 63.276 1.00 18.21 299 VAL A CA 1
ATOM 2244 C C . VAL A 1 301 ? 27.670 -0.853 62.003 1.00 18.27 299 VAL A C 1
ATOM 2245 O O . VAL A 1 301 ? 27.005 0.175 62.014 1.00 20.28 299 VAL A O 1
ATOM 2249 N N . ALA A 1 302 ? 28.277 -1.307 60.913 1.00 20.29 300 ALA A N 1
ATOM 2250 C CA . ALA A 1 302 ? 28.168 -0.614 59.636 1.00 20.04 300 ALA A CA 1
ATOM 2251 C C . ALA A 1 302 ? 26.836 -0.935 58.967 1.00 21.23 300 ALA A C 1
ATOM 2252 O O . ALA A 1 302 ? 26.322 -2.040 59.106 1.00 21.12 300 ALA A O 1
ATOM 2254 N N . ALA A 1 303 ? 26.281 0.022 58.230 1.00 20.98 301 ALA A N 1
ATOM 2255 C CA . ALA A 1 303 ? 25.032 -0.214 57.514 1.00 20.09 301 ALA A CA 1
ATOM 2256 C C . ALA A 1 303 ? 25.143 -1.452 56.626 1.00 23.05 301 ALA A C 1
ATOM 2257 O O . ALA A 1 303 ? 24.204 -2.239 56.519 1.00 20.82 301 ALA A O 1
ATOM 2259 N N . GLU A 1 304 ? 26.316 -1.637 56.026 1.00 24.39 302 GLU A N 1
ATOM 2260 C CA . GLU A 1 304 ? 26.575 -2.771 55.147 1.00 24.12 302 GLU A CA 1
ATOM 2261 C C . GLU A 1 304 ? 26.570 -4.108 55.882 1.00 23.85 302 GLU A C 1
ATOM 2262 O O . GLU A 1 304 ? 26.459 -5.165 55.256 1.00 30.42 302 GLU A O 1
ATOM 2268 N N . ASP A 1 305 ? 26.697 -4.063 57.206 1.00 23.27 303 ASP A N 1
ATOM 2269 C CA . ASP A 1 305 ? 26.747 -5.284 58.007 1.00 26.37 303 ASP A CA 1
ATOM 2270 C C . ASP A 1 305 ? 25.366 -5.896 58.234 1.00 22.92 303 ASP A C 1
ATOM 2271 O O . ASP A 1 305 ? 25.264 -7.056 58.631 1.00 25.76 303 ASP A O 1
ATOM 2276 N N . VAL A 1 306 ? 24.309 -5.121 58.002 1.00 18.19 304 VAL A N 1
ATOM 2277 C CA . VAL A 1 306 ? 22.967 -5.556 58.369 1.00 17.14 304 VAL A CA 1
ATOM 2278 C C . VAL A 1 306 ? 21.963 -5.353 57.249 1.00 17.93 304 VAL A C 1
ATOM 2279 O O . VAL A 1 306 ? 22.169 -4.537 56.344 1.00 17.89 304 VAL A O 1
ATOM 2283 N N . ASP A 1 307 ? 20.872 -6.103 57.321 1.00 15.96 305 ASP A N 1
ATOM 2284 C CA . ASP A 1 307 ? 19.762 -5.963 56.391 1.00 16.91 305 ASP A CA 1
ATOM 2285 C C . ASP A 1 307 ? 18.711 -4.980 56.900 1.00 16.71 305 ASP A C 1
ATOM 2286 O O . ASP A 1 307 ? 17.930 -4.439 56.117 1.00 16.05 305 ASP A O 1
ATOM 2291 N N . LEU A 1 308 ? 18.672 -4.767 58.214 1.00 15.09 306 LEU A N 1
ATOM 2292 C CA . LEU A 1 308 ? 17.729 -3.828 58.828 1.00 14.28 306 LEU A CA 1
ATOM 2293 C C . LEU A 1 308 ? 18.124 -3.612 60.284 1.00 13.06 306 LEU A C 1
ATOM 2294 O O . LEU A 1 308 ? 18.996 -4.308 60.809 1.00 13.76 306 LEU A O 1
ATOM 2299 N N . LEU A 1 309 ? 17.488 -2.637 60.920 1.00 13.14 307 LEU A N 1
ATOM 2300 C CA . LEU A 1 309 ? 17.641 -2.385 62.349 1.00 13.13 307 LEU A CA 1
ATOM 2301 C C . LEU A 1 309 ? 16.355 -2.765 63.051 1.00 12.78 307 LEU A C 1
ATOM 2302 O O . LEU A 1 309 ? 15.261 -2.471 62.560 1.00 12.87 307 LEU A O 1
ATOM 2307 N N . VAL A 1 310 ? 16.477 -3.423 64.205 1.00 12.19 308 VAL A N 1
ATOM 2308 C CA . VAL A 1 310 ? 15.318 -3.691 65.045 1.00 12.17 308 VAL A CA 1
ATOM 2309 C C . VAL A 1 310 ? 15.662 -3.445 66.501 1.00 13.40 308 VAL A C 1
ATOM 2310 O O . VAL A 1 310 ? 16.689 -3.919 66.996 1.00 13.77 308 VAL A O 1
ATOM 2314 N N . ARG A 1 311 ? 14.797 -2.697 67.174 1.00 12.60 309 ARG A N 1
ATOM 2315 C CA . ARG A 1 311 ? 14.876 -2.486 68.616 1.00 12.71 309 ARG A CA 1
ATOM 2316 C C . ARG A 1 311 ? 13.583 -3.024 69.198 1.00 12.24 309 ARG A C 1
ATOM 2317 O O . ARG A 1 311 ? 12.519 -2.824 68.617 1.00 14.86 309 ARG A O 1
ATOM 2325 N N . ALA A 1 312 ? 13.643 -3.703 70.338 1.00 12.40 310 ALA A N 1
ATOM 2326 C CA . ALA A 1 312 ? 12.424 -4.227 70.943 1.00 11.95 310 ALA A CA 1
ATOM 2327 C C . ALA A 1 312 ? 12.346 -3.870 72.411 1.00 11.68 310 ALA A C 1
ATOM 2328 O O . ALA A 1 312 ? 13.373 -3.664 73.066 1.00 12.79 310 ALA A O 1
ATOM 2330 N N . LEU A 1 313 ? 11.127 -3.795 72.929 1.00 11.93 311 LEU A N 1
ATOM 2331 C CA . LEU A 1 313 ? 10.921 -3.634 74.361 1.00 12.30 311 LEU A CA 1
ATOM 2332 C C . LEU A 1 313 ? 10.526 -4.952 74.985 1.00 12.06 311 LEU A C 1
ATOM 2333 O O . LEU A 1 313 ? 9.889 -5.788 74.347 1.00 13.08 311 LEU A O 1
ATOM 2338 N N . SER A 1 314 ? 10.917 -5.135 76.237 1.00 12.74 312 SER A N 1
ATOM 2339 C CA . SER A 1 314 ? 10.447 -6.277 77.005 1.00 12.91 312 SER A CA 1
ATOM 2340 C C . SER A 1 314 ? 10.143 -5.807 78.409 1.00 11.52 312 SER A C 1
ATOM 2341 O O . SER A 1 314 ? 10.966 -5.147 79.040 1.00 12.65 312 SER A O 1
ATOM 2344 N N . MET A 1 315 ? 8.944 -6.121 78.875 1.00 12.16 313 MET A N 1
ATOM 2345 C CA . MET A 1 315 ? 8.523 -5.746 80.224 1.00 12.16 313 MET A CA 1
ATOM 2346 C C . MET A 1 315 ? 8.689 -4.247 80.485 1.00 13.84 313 MET A C 1
ATOM 2347 O O . MET A 1 315 ? 9.064 -3.846 81.585 1.00 16.50 313 MET A O 1
ATOM 2352 N N . GLY A 1 316 ? 8.438 -3.428 79.467 1.00 12.91 314 GLY A N 1
ATOM 2353 C CA . GLY A 1 316 ? 8.393 -1.991 79.634 1.00 14.33 314 GLY A CA 1
ATOM 2354 C C . GLY A 1 316 ? 9.713 -1.256 79.493 1.00 16.98 314 GLY A C 1
ATOM 2355 O O . GLY A 1 316 ? 9.797 -0.066 79.809 1.00 20.96 314 GLY A O 1
ATOM 2356 N N . LYS A 1 317 ? 10.749 -1.939 79.019 1.00 14.00 315 LYS A N 1
ATOM 2357 C CA . LYS A 1 317 ? 12.040 -1.299 78.800 1.00 12.96 315 LYS A CA 1
ATOM 2358 C C . LYS A 1 317 ? 12.606 -1.724 77.464 1.00 12.54 315 LYS A C 1
ATOM 2359 O O . LYS A 1 317 ? 12.366 -2.843 77.026 1.00 12.15 315 LYS A O 1
ATOM 2365 N N . LEU A 1 318 ? 13.363 -0.845 76.817 1.00 11.77 316 LEU A N 1
ATOM 2366 C CA . LEU A 1 318 ? 14.128 -1.252 75.649 1.00 12.21 316 LEU A CA 1
ATOM 2367 C C . LEU A 1 318 ? 15.100 -2.361 76.045 1.00 12.26 316 LEU A C 1
ATOM 2368 O O . LEU A 1 318 ? 15.876 -2.214 76.992 1.00 12.39 316 LEU A O 1
ATOM 2373 N N . HIS A 1 319 ? 15.046 -3.463 75.311 1.00 11.72 317 HIS A N 1
ATOM 2374 C CA . HIS A 1 319 ? 15.882 -4.621 75.564 1.00 11.48 317 HIS A CA 1
ATOM 2375 C C . HIS A 1 319 ? 17.326 -4.345 75.160 1.00 12.34 317 HIS A C 1
ATOM 2376 O O . HIS A 1 319 ? 17.592 -3.682 74.158 1.00 11.97 317 HIS A O 1
ATOM 2383 N N . HIS A 1 320 ? 18.265 -4.883 75.937 1.00 11.35 318 HIS A N 1
ATOM 2384 C CA . HIS A 1 320 ? 19.679 -4.580 75.749 1.00 12.03 318 HIS A CA 1
ATOM 2385 C C . HIS A 1 320 ? 20.256 -5.187 74.474 1.00 11.93 318 HIS A C 1
ATOM 2386 O O . HIS A 1 320 ? 21.293 -4.740 73.977 1.00 12.55 318 HIS A O 1
ATOM 2393 N N . ALA A 1 321 ? 19.596 -6.211 73.945 1.00 11.20 319 ALA A N 1
ATOM 2394 C CA . ALA A 1 321 ? 20.075 -6.888 72.744 1.00 12.35 319 ALA A CA 1
ATOM 2395 C C . ALA A 1 321 ? 18.841 -7.256 71.923 1.00 12.30 319 ALA A C 1
ATOM 2396 O O . ALA A 1 321 ? 18.149 -6.366 71.438 1.00 11.80 319 ALA A O 1
ATOM 2398 N N . MET A 1 322 ? 18.535 -8.540 71.781 1.00 12.43 320 MET A N 1
ATOM 2399 C CA . MET A 1 322 ? 17.233 -8.929 71.240 1.00 10.90 320 MET A CA 1
ATOM 2400 C C . MET A 1 322 ? 16.747 -10.216 71.897 1.00 12.20 320 MET A C 1
ATOM 2401 O O . MET A 1 322 ? 17.520 -11.171 72.081 1.00 12.25 320 MET A O 1
ATOM 2406 N N . MET A 1 323 ? 15.473 -10.241 72.274 1.00 11.54 321 MET A N 1
ATOM 2407 C CA . MET A 1 323 ? 14.869 -11.472 72.767 1.00 11.74 321 MET A CA 1
ATOM 2408 C C . MET A 1 323 ? 14.927 -12.529 71.661 1.00 12.20 321 MET A C 1
ATOM 2409 O O . MET A 1 323 ? 14.708 -12.226 70.479 1.00 12.59 321 MET A O 1
ATOM 2414 N N . GLY A 1 324 ? 15.224 -13.770 72.024 1.00 11.50 322 GLY A N 1
ATOM 2415 C CA . GLY A 1 324 ? 15.295 -14.830 71.035 1.00 12.24 322 GLY A CA 1
ATOM 2416 C C . GLY A 1 324 ? 13.962 -15.077 70.352 1.00 12.64 322 GLY A C 1
ATOM 2417 O O . GLY A 1 324 ? 13.901 -15.350 69.140 1.00 13.54 322 GLY A O 1
ATOM 2418 N N . THR A 1 325 ? 12.880 -14.984 71.120 1.00 12.06 323 THR A N 1
ATOM 2419 C CA . THR A 1 325 ? 11.545 -15.110 70.534 1.00 12.65 323 THR A CA 1
ATOM 2420 C C . THR A 1 325 ? 11.267 -14.011 69.510 1.00 11.71 323 THR A C 1
ATOM 2421 O O . THR A 1 325 ? 10.725 -14.276 68.422 1.00 12.33 323 THR A O 1
ATOM 2425 N N . ALA A 1 326 ? 11.638 -12.780 69.849 1.00 11.87 324 ALA A N 1
ATOM 2426 C CA . ALA A 1 326 ? 11.451 -11.669 68.934 1.00 12.42 324 ALA A CA 1
ATOM 2427 C C . ALA A 1 326 ? 12.333 -11.838 67.706 1.00 13.08 324 ALA A C 1
ATOM 2428 O O . ALA A 1 326 ? 11.936 -11.442 66.613 1.00 13.18 324 ALA A O 1
ATOM 2430 N N . ALA A 1 327 ? 13.514 -12.431 67.864 1.00 12.02 325 ALA A N 1
ATOM 2431 C CA . ALA A 1 327 ? 14.372 -12.714 66.723 1.00 12.02 325 ALA A CA 1
ATOM 2432 C C . ALA A 1 327 ? 13.680 -13.671 65.749 1.00 13.41 325 ALA A C 1
ATOM 2433 O O . ALA A 1 327 ? 13.795 -13.507 64.536 1.00 12.63 325 ALA A O 1
ATOM 2435 N N . VAL A 1 328 ? 12.972 -14.666 66.277 1.00 12.63 326 VAL A N 1
ATOM 2436 C CA . VAL A 1 328 ? 12.160 -15.541 65.444 1.00 12.12 326 VAL A CA 1
ATOM 2437 C C . VAL A 1 328 ? 11.066 -14.749 64.720 1.00 13.77 326 VAL A C 1
ATOM 2438 O O . VAL A 1 328 ? 10.839 -14.953 63.522 1.00 13.83 326 VAL A O 1
ATOM 2442 N N . ALA A 1 329 ? 10.398 -13.841 65.424 1.00 12.75 327 ALA A N 1
ATOM 2443 C CA . ALA A 1 329 ? 9.371 -13.018 64.800 1.00 12.72 327 ALA A CA 1
ATOM 2444 C C . ALA A 1 329 ? 9.963 -12.145 63.690 1.00 12.29 327 ALA A C 1
ATOM 2445 O O . ALA A 1 329 ? 9.334 -11.956 62.640 1.00 13.31 327 ALA A O 1
ATOM 2447 N N . ILE A 1 330 ? 11.159 -11.604 63.914 1.00 12.82 328 ILE A N 1
ATOM 2448 C CA . ILE A 1 330 ? 11.849 -10.785 62.922 1.00 13.09 328 ILE A CA 1
ATOM 2449 C C . ILE A 1 330 ? 12.173 -11.606 61.680 1.00 13.32 328 ILE A C 1
ATOM 2450 O O . ILE A 1 330 ? 11.877 -11.191 60.556 1.00 13.78 328 ILE A O 1
ATOM 2455 N N . GLY A 1 331 ? 12.799 -12.760 61.874 1.00 13.44 329 GLY A N 1
ATOM 2456 C CA . GLY A 1 331 ? 13.186 -13.593 60.745 1.00 13.02 329 GLY A CA 1
ATOM 2457 C C . GLY A 1 331 ? 11.978 -14.068 59.956 1.00 14.39 329 GLY A C 1
ATOM 2458 O O . GLY A 1 331 ? 11.995 -14.092 58.715 1.00 15.11 329 GLY A O 1
ATOM 2459 N N . THR A 1 332 ? 10.926 -14.461 60.667 1.00 13.27 330 THR A N 1
ATOM 2460 C CA . THR A 1 332 ? 9.692 -14.906 60.032 1.00 14.45 330 THR A CA 1
ATOM 2461 C C . THR A 1 332 ? 9.029 -13.768 59.258 1.00 13.78 330 THR A C 1
ATOM 2462 O O . THR A 1 332 ? 8.658 -13.936 58.085 1.00 14.66 330 THR A O 1
ATOM 2466 N N . ALA A 1 333 ? 8.881 -12.607 59.884 1.00 14.01 331 ALA A N 1
ATOM 2467 C CA . ALA A 1 333 ? 8.257 -11.489 59.189 1.00 13.57 331 ALA A CA 1
ATOM 2468 C C . ALA A 1 333 ? 9.093 -11.062 57.991 1.00 14.46 331 ALA A C 1
ATOM 2469 O O . ALA A 1 333 ? 8.551 -10.682 56.938 1.00 15.08 331 ALA A O 1
ATOM 2471 N N . ALA A 1 334 ? 10.411 -11.092 58.143 1.00 14.13 332 ALA A N 1
ATOM 2472 C CA . ALA A 1 334 ? 11.293 -10.682 57.059 1.00 14.01 332 ALA A CA 1
ATOM 2473 C C . ALA A 1 334 ? 11.140 -11.588 55.842 1.00 15.43 332 ALA A C 1
ATOM 2474 O O . ALA A 1 334 ? 11.369 -11.148 54.708 1.00 16.71 332 ALA A O 1
ATOM 2476 N N . ALA A 1 335 ? 10.753 -12.839 56.072 1.00 14.29 333 ALA A N 1
ATOM 2477 C CA . ALA A 1 335 ? 10.606 -13.821 54.997 1.00 16.11 333 ALA A CA 1
ATOM 2478 C C . ALA A 1 335 ? 9.271 -13.708 54.259 1.00 17.12 333 ALA A C 1
ATOM 2479 O O . ALA A 1 335 ? 9.056 -14.372 53.236 1.00 18.32 333 ALA A O 1
ATOM 2481 N N . ILE A 1 336 ? 8.365 -12.896 54.783 1.00 15.33 334 ILE A N 1
ATOM 2482 C CA . ILE A 1 336 ? 7.067 -12.701 54.148 1.00 15.57 334 ILE A CA 1
ATOM 2483 C C . ILE A 1 336 ? 7.031 -11.348 53.439 1.00 17.12 334 ILE A C 1
ATOM 2484 O O . ILE A 1 336 ? 6.982 -10.300 54.089 1.00 15.88 334 ILE A O 1
ATOM 2489 N N . PRO A 1 337 ? 7.057 -11.363 52.096 1.00 16.22 335 PRO A N 1
ATOM 2490 C CA . PRO A 1 337 ? 7.117 -10.105 51.347 1.00 16.38 335 PRO A CA 1
ATOM 2491 C C . PRO A 1 337 ? 5.958 -9.179 51.696 1.00 16.02 335 PRO A C 1
ATOM 2492 O O . PRO A 1 337 ? 4.807 -9.608 51.696 1.00 17.14 335 PRO A O 1
ATOM 2496 N N . GLY A 1 338 ? 6.274 -7.935 52.032 1.00 15.62 336 GLY A N 1
ATOM 2497 C CA . GLY A 1 338 ? 5.248 -6.954 52.327 1.00 17.69 336 GLY A CA 1
ATOM 2498 C C . GLY A 1 338 ? 5.059 -6.587 53.790 1.00 17.36 336 GLY A C 1
ATOM 2499 O O . GLY A 1 338 ? 4.414 -5.588 54.083 1.00 18.84 336 GLY A O 1
ATOM 2500 N N . THR A 1 339 ? 5.578 -7.382 54.726 1.00 15.50 337 THR A N 1
ATOM 2501 C CA . THR A 1 339 ? 5.518 -6.962 56.132 1.00 14.53 337 THR A CA 1
ATOM 2502 C C . THR A 1 339 ? 6.427 -5.759 56.326 1.00 14.36 337 THR A C 1
ATOM 2503 O O . THR A 1 339 ? 7.314 -5.506 55.513 1.00 15.38 337 THR A O 1
ATOM 2507 N N . LEU A 1 340 ? 6.221 -5.009 57.405 1.00 15.09 338 LEU A N 1
ATOM 2508 C CA . LEU A 1 340 ? 7.081 -3.866 57.678 1.00 15.40 338 LEU A CA 1
ATOM 2509 C C . LEU A 1 340 ? 8.534 -4.288 57.874 1.00 15.09 338 LEU A C 1
ATOM 2510 O O . LEU A 1 340 ? 9.452 -3.548 57.542 1.00 15.21 338 LEU A O 1
ATOM 2515 N N . VAL A 1 341 ? 8.736 -5.477 58.436 1.00 14.70 339 VAL A N 1
ATOM 2516 C CA . VAL A 1 341 ? 10.078 -5.994 58.650 1.00 13.67 339 VAL A CA 1
ATOM 2517 C C . VAL A 1 341 ? 10.729 -6.301 57.299 1.00 13.28 339 VAL A C 1
ATOM 2518 O O . VAL A 1 341 ? 11.859 -5.915 57.027 1.00 13.67 339 VAL A O 1
ATOM 2522 N N . ASN A 1 342 ? 9.981 -6.995 56.451 1.00 14.47 340 ASN A N 1
ATOM 2523 C CA . ASN A 1 342 ? 10.428 -7.298 55.099 1.00 14.38 340 ASN A CA 1
ATOM 2524 C C . ASN A 1 342 ? 10.779 -6.027 54.326 1.00 14.76 340 ASN A C 1
ATOM 2525 O O . ASN A 1 342 ? 11.810 -5.958 53.661 1.00 15.80 340 ASN A O 1
ATOM 2530 N N . LEU A 1 343 ? 9.940 -5.009 54.450 1.00 15.02 341 LEU A N 1
ATOM 2531 C CA . LEU A 1 343 ? 10.153 -3.774 53.707 1.00 17.07 341 LEU A CA 1
ATOM 2532 C C . LEU A 1 343 ? 11.374 -3.011 54.214 1.00 17.05 341 LEU A C 1
ATOM 2533 O O . LEU A 1 343 ? 12.122 -2.435 53.427 1.00 18.10 341 LEU A O 1
ATOM 2538 N N . ALA A 1 344 ? 11.590 -3.018 55.530 1.00 15.93 342 ALA A N 1
ATOM 2539 C CA . ALA A 1 344 ? 12.774 -2.387 56.097 1.00 16.41 342 ALA A CA 1
ATOM 2540 C C . ALA A 1 344 ? 14.030 -3.063 55.562 1.00 16.91 342 ALA A C 1
ATOM 2541 O O . ALA A 1 344 ? 15.081 -2.432 55.435 1.00 18.40 342 ALA A O 1
ATOM 2543 N N . ALA A 1 345 ? 13.910 -4.347 55.236 1.00 16.07 343 ALA A N 1
ATOM 2544 C CA . ALA A 1 345 ? 15.040 -5.121 54.731 1.00 20.12 343 ALA A CA 1
ATOM 2545 C C . ALA A 1 345 ? 15.139 -5.116 53.204 1.00 20.56 343 ALA A C 1
ATOM 2546 O O . ALA A 1 345 ? 15.944 -5.850 52.628 1.00 21.39 343 ALA A O 1
ATOM 2548 N N . GLY A 1 346 ? 14.329 -4.288 52.554 1.00 20.64 344 GLY A N 1
ATOM 2549 C CA . GLY A 1 346 ? 14.450 -4.100 51.115 1.00 21.42 344 GLY A CA 1
ATOM 2550 C C . GLY A 1 346 ? 13.437 -4.841 50.263 1.00 22.48 344 GLY A C 1
ATOM 2551 O O . GLY A 1 346 ? 13.446 -4.720 49.034 1.00 23.30 344 GLY A O 1
ATOM 2552 N N . GLY A 1 347 ? 12.565 -5.616 50.898 1.00 19.21 345 GLY A N 1
ATOM 2553 C CA . GLY A 1 347 ? 11.505 -6.304 50.187 1.00 19.32 345 GLY A CA 1
ATOM 2554 C C . GLY A 1 347 ? 11.956 -7.582 49.511 1.00 19.77 345 GLY A C 1
ATOM 2555 O O . GLY A 1 347 ? 13.145 -7.882 49.454 1.00 21.55 345 GLY A O 1
ATOM 2556 N N . GLY A 1 348 ? 10.990 -8.344 49.010 1.00 19.89 346 GLY A N 1
ATOM 2557 C CA . GLY A 1 348 ? 11.267 -9.582 48.302 1.00 20.87 346 GLY A CA 1
ATOM 2558 C C . GLY A 1 348 ? 11.399 -10.778 49.224 1.00 17.83 346 GLY A C 1
ATOM 2559 O O . GLY A 1 348 ? 11.469 -10.636 50.449 1.00 20.27 346 GLY A O 1
ATOM 2560 N N . GLU A 1 349 ? 11.432 -11.970 48.644 1.00 16.74 347 GLU A N 1
ATOM 2561 C CA . GLU A 1 349 ? 11.674 -13.178 49.418 1.00 17.38 347 GLU A CA 1
ATOM 2562 C C . GLU A 1 349 ? 13.057 -13.117 50.067 1.00 18.13 347 GLU A C 1
ATOM 2563 O O . GLU A 1 349 ? 14.004 -12.580 49.491 1.00 20.11 347 GLU A O 1
ATOM 2569 N N . LYS A 1 350 ? 13.150 -13.629 51.292 1.00 18.72 348 LYS A N 1
ATOM 2570 C CA . LYS A 1 350 ? 14.369 -13.536 52.097 1.00 18.07 348 LYS A CA 1
ATOM 2571 C C . LYS A 1 350 ? 14.521 -14.756 52.979 1.00 18.31 348 LYS A C 1
ATOM 2572 O O . LYS A 1 350 ? 13.733 -14.959 53.907 1.00 21.97 348 LYS A O 1
ATOM 2578 N N . GLU A 1 351 ? 15.548 -15.556 52.723 0.90 16.49 349 GLU A N 1
ATOM 2579 C CA . GLU A 1 351 ? 15.742 -16.764 53.520 0.90 17.75 349 GLU A CA 1
ATOM 2580 C C . GLU A 1 351 ? 16.415 -16.495 54.861 0.90 16.86 349 GLU A C 1
ATOM 2581 O O . GLU A 1 351 ? 16.412 -17.356 55.738 0.90 18.57 349 GLU A O 1
ATOM 2587 N N . ALA A 1 352 ? 16.978 -15.306 55.022 1.00 15.20 350 ALA A N 1
ATOM 2588 C CA . ALA A 1 352 ? 17.582 -14.922 56.291 1.00 16.14 350 ALA A CA 1
ATOM 2589 C C . ALA A 1 352 ? 17.768 -13.425 56.309 1.00 16.05 350 ALA A C 1
ATOM 2590 O O . ALA A 1 352 ? 17.800 -12.784 55.250 1.00 17.29 350 ALA A O 1
ATOM 2592 N N . VAL A 1 353 ? 17.883 -12.863 57.507 1.00 15.53 351 VAL A N 1
ATOM 2593 C CA . VAL A 1 353 ? 18.313 -11.485 57.678 1.00 15.74 351 VAL A CA 1
ATOM 2594 C C . VAL A 1 353 ? 19.266 -11.389 58.846 1.00 14.33 351 VAL A C 1
ATOM 2595 O O . VAL A 1 353 ? 19.159 -12.143 59.826 1.00 15.79 351 VAL A O 1
ATOM 2599 N N . ARG A 1 354 ? 20.203 -10.460 58.740 1.00 15.05 352 ARG A N 1
ATOM 2600 C CA . ARG A 1 354 ? 21.001 -10.050 59.876 1.00 14.77 352 ARG A CA 1
ATOM 2601 C C . ARG A 1 354 ? 20.487 -8.688 60.275 1.00 15.42 352 ARG A C 1
ATOM 2602 O O . ARG A 1 354 ? 20.479 -7.757 59.463 1.00 17.75 352 ARG A O 1
ATOM 2610 N N . PHE A 1 355 ? 20.040 -8.557 61.516 1.00 13.61 353 PHE A N 1
ATOM 2611 C CA . PHE A 1 355 ? 19.537 -7.274 61.967 1.00 13.78 353 PHE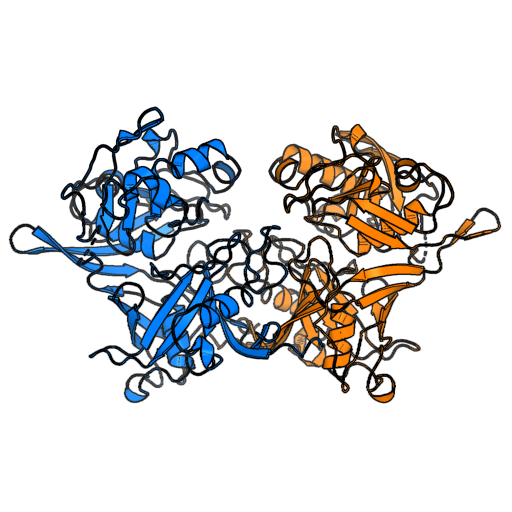 A CA 1
ATOM 2612 C C . PHE A 1 355 ? 20.439 -6.677 63.039 1.00 12.91 353 PHE A C 1
ATOM 2613 O O . PHE A 1 355 ? 21.130 -7.398 63.775 1.00 13.86 353 PHE A O 1
ATOM 2621 N N . GLY A 1 356 ? 20.432 -5.354 63.115 1.00 12.87 354 GLY A N 1
ATOM 2622 C CA . GLY A 1 356 ? 21.174 -4.648 64.133 1.00 13.57 354 GLY A CA 1
ATOM 2623 C C . GLY A 1 356 ? 20.295 -4.284 65.312 1.00 12.38 354 GLY A C 1
ATOM 2624 O O . GLY A 1 356 ? 19.266 -3.628 65.157 1.00 13.10 354 GLY A O 1
ATOM 2625 N N . HIS A 1 357 ? 20.731 -4.712 66.494 1.00 12.51 355 HIS A N 1
ATOM 2626 C CA . HIS A 1 357 ? 20.079 -4.405 67.761 1.00 12.21 355 HIS A CA 1
ATOM 2627 C C . HIS A 1 357 ? 21.065 -3.587 68.623 1.00 13.50 355 HIS A C 1
ATOM 2628 O O . HIS A 1 357 ? 22.174 -3.293 68.178 1.00 13.00 355 HIS A O 1
ATOM 2635 N N . PRO A 1 358 ? 20.672 -3.170 69.841 1.00 12.09 356 PRO A N 1
ATOM 2636 C CA . PRO A 1 358 ? 21.589 -2.277 70.564 1.00 13.50 356 PRO A CA 1
ATOM 2637 C C . PRO A 1 358 ? 22.976 -2.842 70.851 1.00 13.64 356 PRO A C 1
ATOM 2638 O O . PRO A 1 358 ? 23.918 -2.061 70.943 1.00 14.05 356 PRO A O 1
ATOM 2642 N N . SER A 1 359 ? 23.110 -4.158 70.965 1.00 12.40 357 SER A N 1
ATOM 2643 C CA . SER A 1 359 ? 24.402 -4.754 71.305 1.00 13.38 357 SER A CA 1
ATOM 2644 C C . SER A 1 359 ? 25.219 -5.232 70.104 1.00 13.15 357 SER A C 1
ATOM 2645 O O . SER A 1 359 ? 26.312 -5.768 70.290 1.00 14.09 357 SER A O 1
ATOM 2648 N N . GLY A 1 360 ? 24.704 -5.045 68.890 1.00 13.45 358 GLY A N 1
ATOM 2649 C CA . GLY A 1 360 ? 25.382 -5.548 67.706 1.00 13.66 358 GLY A CA 1
ATOM 2650 C C . GLY A 1 360 ? 24.405 -6.195 66.753 1.00 14.36 358 GLY A C 1
ATOM 2651 O O . GLY A 1 360 ? 23.322 -5.659 66.511 1.00 16.73 358 GLY A O 1
ATOM 2652 N N . THR A 1 361 ? 24.766 -7.346 66.205 1.00 13.06 359 THR A N 1
ATOM 2653 C CA . THR A 1 361 ? 23.932 -7.940 65.167 1.00 14.10 359 THR A CA 1
ATOM 2654 C C . THR A 1 361 ? 23.532 -9.370 65.506 1.00 15.78 359 THR A C 1
ATOM 2655 O O . THR A 1 361 ? 24.143 -10.010 66.360 1.00 16.34 359 THR A O 1
ATOM 2659 N N . LEU A 1 362 ? 22.492 -9.854 64.836 1.00 14.84 360 LEU A N 1
ATOM 2660 C CA . LEU A 1 362 ? 22.012 -11.218 65.014 1.00 14.35 360 LEU A CA 1
ATOM 2661 C C . LEU A 1 362 ? 21.455 -11.682 63.678 1.00 13.50 360 LEU A C 1
ATOM 2662 O O . LEU A 1 362 ? 20.632 -10.992 63.072 1.00 14.00 360 LEU A O 1
ATOM 2667 N N . ARG A 1 363 ? 21.914 -12.837 63.211 1.00 14.33 361 ARG A N 1
ATOM 2668 C CA . ARG A 1 363 ? 21.416 -13.433 61.973 1.00 14.49 361 ARG A CA 1
ATOM 2669 C C . ARG A 1 363 ? 20.382 -14.506 62.291 1.00 13.91 361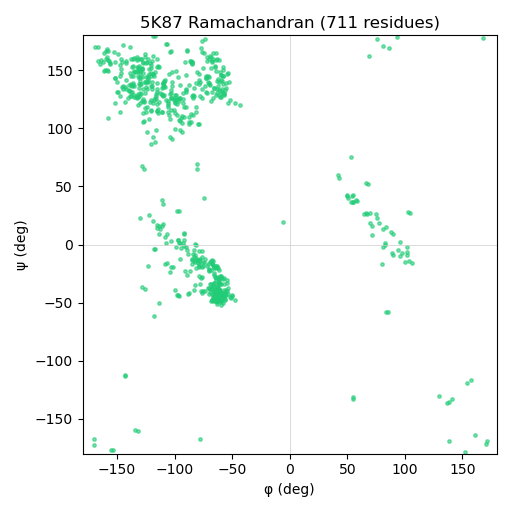 ARG A C 1
ATOM 2670 O O . ARG A 1 363 ? 20.628 -15.416 63.095 1.00 15.49 361 ARG A O 1
ATOM 2678 N N . VAL A 1 364 ? 19.226 -14.405 61.654 1.00 13.90 362 VAL A N 1
ATOM 2679 C CA . VAL A 1 364 ? 18.165 -15.383 61.810 1.00 14.13 362 VAL A CA 1
ATOM 2680 C C . VAL A 1 364 ? 17.684 -15.787 60.423 1.00 16.19 362 VAL A C 1
ATOM 2681 O O . VAL A 1 364 ? 17.508 -14.937 59.544 1.00 16.45 362 VAL A O 1
ATOM 2685 N N . GLY A 1 365 ? 17.514 -17.082 60.212 1.00 15.59 363 GLY A N 1
ATOM 2686 C CA . GLY A 1 365 ? 16.997 -17.572 58.945 1.00 17.63 363 GLY A CA 1
ATOM 2687 C C . GLY A 1 365 ? 15.601 -18.116 59.136 1.00 18.88 363 GLY A C 1
ATOM 2688 O O . GLY A 1 365 ? 15.332 -18.774 60.131 1.00 21.20 363 GLY A O 1
ATOM 2689 N N . ALA A 1 366 ? 14.700 -17.834 58.202 1.00 19.32 364 ALA A N 1
ATOM 2690 C CA . ALA A 1 366 ? 13.356 -18.399 58.257 1.00 17.25 364 ALA A CA 1
ATOM 2691 C C . ALA A 1 366 ? 12.960 -18.891 56.882 1.00 22.93 364 ALA A C 1
ATOM 2692 O O . ALA A 1 366 ? 13.054 -18.156 55.893 1.00 21.81 364 ALA A O 1
ATOM 2694 N N . GLN A 1 367 ? 12.518 -20.142 56.835 1.00 19.00 365 GLN A N 1
ATOM 2695 C CA . GLN A 1 367 ? 12.199 -20.817 55.584 1.00 23.85 365 GLN A CA 1
ATOM 2696 C C . GLN A 1 367 ? 10.707 -20.709 55.268 1.00 20.12 365 GLN A C 1
ATOM 2697 O O . GLN A 1 367 ? 9.894 -21.457 55.818 1.00 22.00 365 GLN A O 1
ATOM 2703 N N . ALA A 1 368 ? 10.358 -19.760 54.400 1.00 23.37 366 ALA A N 1
ATOM 2704 C CA . ALA A 1 368 ? 8.972 -19.550 53.983 1.00 18.83 366 ALA A CA 1
ATOM 2705 C C . ALA A 1 368 ? 8.722 -20.155 52.613 1.00 24.23 366 ALA A C 1
ATOM 2706 O O . ALA A 1 368 ? 9.442 -19.866 51.656 1.00 22.25 366 ALA A O 1
ATOM 2708 N N . VAL A 1 369 ? 7.702 -21.000 52.530 1.00 19.67 367 VAL A N 1
ATOM 2709 C CA . VAL A 1 369 ? 7.339 -21.633 51.271 1.00 22.10 367 VAL A CA 1
ATOM 2710 C C . VAL A 1 369 ? 5.839 -21.492 51.072 1.00 19.29 367 VAL A C 1
ATOM 2711 O O . VAL A 1 369 ? 5.061 -21.515 52.025 1.00 20.57 367 VAL A O 1
ATOM 2715 N N . GLN A 1 370 ? 5.434 -21.324 49.821 1.00 20.30 368 GLN A N 1
ATOM 2716 C CA . GLN A 1 370 ? 4.021 -21.243 49.507 1.00 19.09 368 GLN A CA 1
ATOM 2717 C C . GLN A 1 370 ? 3.424 -22.635 49.487 1.00 17.32 368 GLN A C 1
ATOM 2718 O O . GLN A 1 370 ? 4.055 -23.582 49.038 1.00 19.29 368 GLN A O 1
ATOM 2724 N N . GLU A 1 371 ? 2.203 -22.735 49.990 0.91 18.64 369 GLU A N 1
ATOM 2725 C CA . GLU A 1 371 ? 1.422 -23.952 49.938 0.91 18.43 369 GLU A CA 1
ATOM 2726 C C . GLU A 1 371 ? -0.009 -23.497 49.719 0.91 17.61 369 GLU A C 1
ATOM 2727 O O . GLU A 1 371 ? -0.517 -22.694 50.487 0.91 18.74 369 GLU A O 1
ATOM 2733 N N . ASN A 1 372 ? -0.636 -23.971 48.643 1.00 21.77 370 ASN A N 1
ATOM 2734 C CA . ASN A 1 372 ? -2.007 -23.576 48.317 1.00 22.54 370 ASN A CA 1
ATOM 2735 C C . ASN A 1 372 ? -2.164 -22.055 48.232 1.00 19.42 370 ASN A C 1
ATOM 2736 O O . ASN A 1 372 ? -3.170 -21.490 48.655 1.00 21.35 370 ASN A O 1
ATOM 2741 N N . GLY A 1 373 ? -1.136 -21.391 47.709 1.00 18.67 371 GLY A N 1
ATOM 2742 C CA . GLY A 1 373 ? -1.164 -19.950 47.544 1.00 20.15 371 GLY A CA 1
ATOM 2743 C C . GLY A 1 373 ? -1.064 -19.150 48.832 1.00 23.96 371 GLY A C 1
ATOM 2744 O O . GLY A 1 373 ? -1.375 -17.960 48.842 1.00 22.25 371 GLY A O 1
ATOM 2745 N N . GLU A 1 374 ? -0.631 -19.798 49.917 1.00 20.29 372 GLU A N 1
ATOM 2746 C CA . GLU A 1 374 ? -0.482 -19.141 51.213 1.00 22.41 372 GLU A CA 1
ATOM 2747 C C . GLU A 1 374 ? 0.885 -19.467 51.803 1.00 22.64 372 GLU A C 1
ATOM 2748 O O . GLU A 1 374 ? 1.440 -20.541 51.562 1.00 22.02 372 GLU A O 1
ATOM 2754 N N . TRP A 1 375 ? 1.424 -18.537 52.580 1.00 25.37 373 TRP A N 1
ATOM 2755 C CA . TRP A 1 375 ? 2.728 -18.741 53.191 1.00 25.86 373 TRP A CA 1
ATOM 2756 C C . TRP A 1 375 ? 2.700 -19.721 54.345 1.00 26.27 373 TRP A C 1
ATOM 2757 O O . TRP A 1 375 ? 1.813 -19.676 55.198 1.00 27.68 373 TRP A O 1
ATOM 2768 N N . THR A 1 376 ? 3.688 -20.604 54.359 1.00 25.34 374 THR A N 1
ATOM 2769 C CA . THR A 1 376 ? 3.972 -21.418 55.525 1.00 23.34 374 THR A CA 1
ATOM 2770 C C . THR A 1 376 ? 5.435 -21.199 55.878 1.00 21.74 374 THR A C 1
ATOM 2771 O O . THR A 1 376 ? 6.282 -21.024 54.995 1.00 24.69 374 THR A O 1
ATOM 2775 N N . VAL A 1 377 ? 5.735 -21.187 57.171 1.00 19.34 375 VAL A N 1
ATOM 2776 C CA . VAL A 1 377 ? 7.118 -21.096 57.612 1.00 17.97 375 VAL A CA 1
ATOM 2777 C C . VAL A 1 377 ? 7.513 -22.383 58.312 1.00 17.30 375 VAL A C 1
ATOM 2778 O O . VAL A 1 377 ? 6.994 -22.724 59.374 1.00 19.23 375 VAL A O 1
ATOM 2782 N N . ILE A 1 378 ? 8.423 -23.109 57.688 1.00 15.20 376 ILE A N 1
ATOM 2783 C CA . ILE A 1 378 ? 8.809 -24.428 58.150 1.00 16.12 376 ILE A CA 1
ATOM 2784 C C . ILE A 1 378 ? 9.604 -24.364 59.454 1.00 16.15 376 ILE A C 1
ATOM 2785 O O . ILE A 1 378 ? 9.389 -25.167 60.367 1.00 15.99 376 ILE A O 1
ATOM 2790 N N . LYS A 1 379 ? 10.523 -23.411 59.526 1.00 14.63 377 LYS A N 1
ATOM 2791 C CA . LYS A 1 379 ? 11.376 -23.267 60.695 1.00 15.12 377 LYS A CA 1
ATOM 2792 C C . LYS A 1 379 ? 12.084 -21.931 60.650 1.00 16.06 377 LYS A C 1
ATOM 2793 O O . LYS A 1 379 ? 12.219 -21.310 59.585 1.00 16.58 377 LYS A O 1
ATOM 2799 N N . ALA A 1 380 ? 12.517 -21.486 61.823 1.00 14.44 378 ALA A N 1
ATOM 2800 C CA . ALA A 1 380 ? 13.417 -20.352 61.948 1.00 14.22 378 ALA A CA 1
ATOM 2801 C C . ALA A 1 380 ? 14.647 -20.817 62.708 1.00 13.19 378 ALA A C 1
ATOM 2802 O O . ALA A 1 380 ? 14.541 -21.592 63.664 1.00 15.86 378 ALA A O 1
ATOM 2804 N N . ILE A 1 381 ? 15.817 -20.363 62.282 1.00 13.64 379 ILE A N 1
ATOM 2805 C CA . ILE A 1 381 ? 17.062 -20.847 62.865 1.00 15.24 379 ILE A CA 1
ATOM 2806 C C . ILE A 1 381 ? 17.975 -19.706 63.271 1.00 14.35 379 ILE A C 1
ATOM 2807 O O . ILE A 1 381 ? 17.962 -18.627 62.667 1.00 15.74 379 ILE A O 1
ATOM 2812 N N . MET A 1 382 ? 18.746 -19.933 64.331 1.00 12.90 380 MET A N 1
ATOM 2813 C CA . MET A 1 382 ? 19.779 -18.996 64.733 1.00 12.89 380 MET A CA 1
ATOM 2814 C C . MET A 1 382 ? 20.789 -19.760 65.577 1.00 12.45 380 MET A C 1
ATOM 2815 O O . MET A 1 382 ? 20.525 -20.877 66.012 1.00 13.88 380 MET A O 1
ATOM 2820 N N . SER A 1 383 ? 21.941 -19.154 65.802 1.00 12.98 381 SER A N 1
ATOM 2821 C CA . SER A 1 383 ? 22.936 -19.733 66.689 1.00 12.84 381 SER A CA 1
ATOM 2822 C C . SER A 1 383 ? 23.035 -18.933 67.970 1.00 13.31 381 SER A C 1
ATOM 2823 O O . SER A 1 383 ? 22.993 -17.699 67.956 1.00 13.62 381 SER A O 1
ATOM 2826 N N . ARG A 1 384 ? 23.166 -19.653 69.077 1.00 12.97 382 ARG A N 1
ATOM 2827 C CA . ARG A 1 384 ? 23.389 -19.047 70.379 1.00 12.26 382 ARG A CA 1
ATOM 2828 C C . ARG A 1 384 ? 24.554 -19.802 71.031 1.00 13.50 382 ARG A C 1
ATOM 2829 O O . ARG A 1 384 ? 25.356 -20.428 70.329 1.00 12.77 382 ARG A O 1
ATOM 2837 N N . SER A 1 385 ? 24.677 -19.703 72.350 1.00 12.39 383 SER A N 1
ATOM 2838 C CA . SER A 1 385 ? 25.668 -20.445 73.127 1.00 12.47 383 SER A CA 1
ATOM 2839 C C . SER A 1 385 ? 25.132 -20.458 74.545 1.00 12.31 383 SER A C 1
ATOM 2840 O O . SER A 1 385 ? 24.170 -19.736 74.851 1.00 12.20 383 SER A O 1
ATOM 2843 N N . ALA A 1 386 ? 25.735 -21.272 75.410 1.00 11.79 384 ALA A N 1
ATOM 2844 C CA . ALA A 1 386 ? 25.296 -21.360 76.796 1.00 11.91 384 ALA A CA 1
ATOM 2845 C C . ALA A 1 386 ? 26.411 -21.837 77.684 1.00 10.91 384 ALA A C 1
ATOM 2846 O O . ALA A 1 386 ? 27.325 -22.527 77.235 1.00 11.97 384 ALA A O 1
ATOM 2848 N N . ARG A 1 387 ? 26.327 -21.505 78.964 1.00 10.90 385 ARG A N 1
ATOM 2849 C CA . ARG A 1 387 ? 27.253 -22.065 79.933 1.00 11.98 385 ARG A CA 1
ATOM 2850 C C . ARG A 1 387 ? 26.685 -21.999 81.335 1.00 11.18 385 ARG A C 1
ATOM 2851 O O . ARG A 1 387 ? 25.918 -21.088 81.679 1.00 11.62 385 ARG A O 1
ATOM 2859 N N . VAL A 1 388 ? 27.080 -22.964 82.145 1.00 10.79 386 VAL A N 1
ATOM 2860 C CA . VAL A 1 388 ? 26.797 -22.935 83.555 1.00 11.91 386 VAL A CA 1
ATOM 2861 C C . VAL A 1 388 ? 27.653 -21.882 84.247 1.00 11.01 386 VAL A C 1
ATOM 2862 O O . VAL A 1 388 ? 28.885 -21.833 84.066 1.00 11.99 386 VAL A O 1
ATOM 2866 N N . LEU A 1 389 ? 26.987 -21.045 85.048 1.00 10.18 387 LEU A N 1
ATOM 2867 C CA . LEU A 1 389 ? 27.646 -20.048 85.883 1.00 10.14 387 LEU A CA 1
ATOM 2868 C C . LEU A 1 389 ? 27.848 -20.551 87.313 1.00 10.58 387 LEU A C 1
ATOM 2869 O O . LEU A 1 389 ? 28.913 -20.368 87.904 1.00 11.45 387 LEU A O 1
ATOM 2874 N N . MET A 1 390 ? 26.820 -21.172 87.872 1.00 10.18 388 MET A N 1
ATOM 2875 C CA . MET A 1 390 ? 26.896 -21.719 89.221 1.00 10.74 388 MET A CA 1
ATOM 2876 C C . MET A 1 390 ? 25.937 -22.891 89.309 1.00 10.97 388 MET A C 1
ATOM 2877 O O . MET A 1 390 ? 24.862 -22.867 88.708 1.00 11.61 388 MET A O 1
ATOM 2882 N N . GLU A 1 391 ? 26.323 -23.925 90.046 1.00 12.11 389 GLU A N 1
ATOM 2883 C CA A GLU A 1 391 ? 25.498 -25.116 90.199 0.58 12.90 389 GLU A CA 1
ATOM 2884 C CA B GLU A 1 391 ? 25.493 -25.107 90.205 0.42 12.90 389 GLU A CA 1
ATOM 2885 C C . GLU A 1 391 ? 25.510 -25.513 91.672 1.00 12.76 389 GLU A C 1
ATOM 2886 O O . GLU A 1 391 ? 26.531 -25.368 92.359 1.00 16.52 389 GLU A O 1
ATOM 2897 N N . GLY A 1 392 ? 24.386 -25.998 92.176 1.00 11.92 390 GLY A N 1
ATOM 2898 C CA . GLY A 1 392 ? 24.325 -26.432 93.557 1.00 12.19 390 GLY A CA 1
ATOM 2899 C C . GLY A 1 392 ? 22.915 -26.336 94.069 1.00 12.68 390 GLY A C 1
ATOM 2900 O O . GLY A 1 392 ? 22.015 -26.968 93.516 1.00 12.22 390 GLY A O 1
ATOM 2901 N N . PHE A 1 393 ? 22.728 -25.525 95.104 1.00 11.94 391 PHE A N 1
ATOM 2902 C CA . PHE A 1 393 ? 21.423 -25.375 95.738 1.00 12.28 391 PHE A CA 1
ATOM 2903 C C . PHE A 1 393 ? 21.120 -23.915 96.000 1.00 11.99 391 PHE A C 1
ATOM 2904 O O . PHE A 1 393 ? 21.927 -23.220 96.618 1.00 13.66 391 PHE A O 1
ATOM 2912 N N . VAL A 1 394 ? 19.961 -23.460 95.530 1.00 11.64 392 VAL A N 1
ATOM 2913 C CA . VAL A 1 394 ? 19.453 -22.157 95.948 1.00 11.82 392 VAL A CA 1
ATOM 2914 C C . VAL A 1 394 ? 18.695 -22.320 97.258 1.00 11.73 392 VAL A C 1
ATOM 2915 O O . VAL A 1 394 ? 18.210 -23.411 97.587 1.00 12.94 392 VAL A O 1
ATOM 2919 N N . ARG A 1 395 ? 18.610 -21.229 98.014 1.00 12.04 393 ARG A N 1
ATOM 2920 C CA . ARG A 1 395 ? 17.911 -21.236 99.288 1.00 11.91 393 ARG A CA 1
ATOM 2921 C C . ARG A 1 395 ? 16.821 -20.192 99.336 1.00 12.28 393 ARG A C 1
ATOM 2922 O O . ARG A 1 395 ? 16.988 -19.088 98.810 1.00 12.81 393 ARG A O 1
ATOM 2930 N N . VAL A 1 396 ? 15.721 -20.534 99.995 1.00 12.06 394 VAL A N 1
ATOM 2931 C CA . VAL A 1 396 ? 14.677 -19.565 100.333 1.00 12.78 394 VAL A CA 1
ATOM 2932 C C . VAL A 1 396 ? 14.143 -19.898 101.711 1.00 12.70 394 VAL A C 1
ATOM 2933 O O . VAL A 1 396 ? 14.249 -21.037 102.152 1.00 13.06 394 VAL A O 1
ATOM 2937 N N . PRO A 1 397 ? 13.566 -18.910 102.404 1.00 13.38 395 PRO A N 1
ATOM 2938 C CA . PRO A 1 397 ? 12.898 -19.244 103.665 1.00 13.24 395 PRO A CA 1
ATOM 2939 C C . PRO A 1 397 ? 11.794 -20.280 103.439 1.00 15.80 395 PRO A C 1
ATOM 2940 O O . PRO A 1 397 ? 11.220 -20.375 102.346 1.00 16.98 395 PRO A O 1
ATOM 2944 N N . LYS A 1 398 ? 11.516 -21.066 104.473 0.91 16.14 396 LYS A N 1
ATOM 2945 C CA . LYS A 1 398 ? 10.586 -22.177 104.360 0.91 20.69 396 LYS A CA 1
ATOM 2946 C C . LYS A 1 398 ? 9.214 -21.640 103.990 0.91 23.82 396 LYS A C 1
ATOM 2947 O O . LYS A 1 398 ? 8.732 -20.705 104.624 0.91 24.20 396 LYS A O 1
ATOM 2953 N N . PRO A 1 399 ? 8.602 -22.207 102.933 0.73 22.97 397 PRO A N 1
ATOM 2954 C CA . PRO A 1 399 ? 7.275 -21.806 102.448 0.73 27.97 397 PRO A CA 1
ATOM 2955 C C . PRO A 1 399 ? 6.193 -21.935 103.517 0.73 36.31 397 PRO A C 1
ATOM 2956 O O . PRO A 1 399 ? 6.259 -22.805 104.386 0.73 36.61 397 PRO A O 1
ATOM 2961 C CA . LEU B 1 7 ? 40.153 -28.621 71.653 1.00 34.78 5 LEU B CA 1
ATOM 2962 C C . LEU B 1 7 ? 40.011 -27.427 72.595 1.00 29.50 5 LEU B C 1
ATOM 2963 O O . LEU B 1 7 ? 40.943 -26.643 72.776 1.00 33.39 5 LEU B O 1
ATOM 2968 N N . PHE B 1 8 ? 38.826 -27.295 73.180 1.00 21.73 6 PHE B N 1
ATOM 2969 C CA . PHE B 1 8 ? 38.572 -26.317 74.234 1.00 18.90 6 PHE B CA 1
ATOM 2970 C C . PHE B 1 8 ? 38.271 -27.097 75.503 1.00 16.24 6 PHE B C 1
ATOM 2971 O O . PHE B 1 8 ? 37.313 -27.856 75.549 1.00 17.16 6 PHE B O 1
ATOM 2979 N N . PRO B 1 9 ? 39.120 -26.952 76.528 1.00 17.52 7 PRO B N 1
ATOM 2980 C CA . PRO B 1 9 ? 38.946 -27.775 77.729 1.00 16.60 7 PRO B CA 1
ATOM 2981 C C . PRO B 1 9 ? 37.669 -27.419 78.496 1.00 14.98 7 PRO B C 1
ATOM 2982 O O . PRO B 1 9 ? 37.126 -26.318 78.322 1.00 16.08 7 PRO B O 1
ATOM 2986 N N . PRO B 1 10 ? 37.171 -28.343 79.314 1.00 15.05 8 PRO B N 1
ATOM 2987 C CA . PRO B 1 10 ? 35.986 -28.000 80.109 1.00 16.09 8 PRO B CA 1
ATOM 2988 C C . PRO B 1 10 ? 36.254 -26.877 81.101 1.00 15.03 8 PRO B C 1
ATOM 2989 O O . PRO B 1 10 ? 37.394 -26.574 81.458 1.00 16.33 8 PRO B O 1
ATOM 2993 N N . GLN B 1 11 ? 35.175 -26.226 81.513 1.00 14.20 9 GLN B N 1
ATOM 2994 C CA . GLN B 1 11 ? 35.255 -25.241 82.578 1.00 13.44 9 GLN B CA 1
ATOM 2995 C C . GLN B 1 11 ? 35.751 -25.903 83.856 1.00 13.48 9 GLN B C 1
ATOM 2996 O O . GLN B 1 11 ? 35.453 -27.068 84.114 1.00 14.56 9 GLN B O 1
ATOM 3002 N N . ILE B 1 12 ? 36.473 -25.143 84.673 1.00 13.75 10 ILE B N 1
ATOM 3003 C CA . ILE B 1 12 ? 36.787 -25.598 86.020 1.00 13.64 10 ILE B CA 1
ATOM 3004 C C . ILE B 1 12 ? 35.645 -25.246 86.967 1.00 13.61 10 ILE B C 1
ATOM 3005 O O . ILE B 1 12 ? 34.852 -24.344 86.697 1.00 14.91 10 ILE B O 1
ATOM 3010 N N . LYS B 1 13 ? 35.564 -25.984 88.062 1.00 13.24 11 LYS B N 1
ATOM 3011 C CA . LYS B 1 13 ? 34.585 -25.758 89.112 1.00 13.78 11 LYS B CA 1
ATOM 3012 C C . LYS B 1 13 ? 35.319 -25.260 90.348 1.00 13.37 11 LYS B C 1
ATOM 3013 O O . LYS B 1 13 ? 36.363 -25.816 90.718 1.00 15.27 11 LYS B O 1
ATOM 3019 N N . VAL B 1 14 ? 34.795 -24.222 90.996 1.00 12.58 12 VAL B N 1
ATOM 3020 C CA . VAL B 1 14 ? 35.383 -23.681 92.225 1.00 12.65 12 VAL B CA 1
ATOM 3021 C C . VAL B 1 14 ? 34.284 -23.603 93.288 1.00 11.98 12 VAL B C 1
ATOM 3022 O O . VAL B 1 14 ? 33.237 -22.985 93.050 1.00 12.36 12 VAL B O 1
ATOM 3026 N N . ALA B 1 15 ? 34.482 -24.240 94.436 1.00 12.17 13 ALA B N 1
ATOM 3027 C CA . ALA B 1 15 ? 33.483 -24.179 95.496 1.00 11.69 13 ALA B CA 1
ATOM 3028 C C . ALA B 1 15 ? 33.294 -22.735 95.941 1.00 11.87 13 ALA B C 1
ATOM 3029 O O . ALA B 1 15 ? 34.264 -22.007 96.152 1.00 12.03 13 ALA B O 1
ATOM 3031 N N . ALA B 1 16 ? 32.033 -22.320 96.055 1.00 11.84 14 ALA B N 1
ATOM 3032 C CA . ALA B 1 16 ? 31.722 -20.933 96.356 1.00 12.05 14 ALA B CA 1
ATOM 3033 C C . ALA B 1 16 ? 30.317 -20.812 96.912 1.00 10.71 14 ALA B C 1
ATOM 3034 O O . ALA B 1 16 ? 29.468 -21.685 96.732 1.00 11.55 14 ALA B O 1
ATOM 3036 N N . THR B 1 17 ? 30.084 -19.698 97.593 1.00 10.97 15 THR B N 1
ATOM 3037 C CA . THR B 1 17 ? 28.760 -19.375 98.103 1.00 11.48 15 THR B CA 1
ATOM 3038 C C . THR B 1 17 ? 28.398 -17.963 97.676 1.00 10.95 15 THR B C 1
ATOM 3039 O O . THR B 1 17 ? 29.184 -17.041 97.850 1.00 11.80 15 THR B O 1
ATOM 3043 N N . TYR B 1 18 ? 27.209 -17.808 97.098 1.00 10.71 16 TYR B N 1
ATOM 3044 C CA . TYR B 1 18 ? 26.688 -16.515 96.691 1.00 10.65 16 TYR B CA 1
ATOM 3045 C C . TYR B 1 18 ? 25.755 -16.033 97.795 1.00 9.85 16 TYR B C 1
ATOM 3046 O O . TYR B 1 18 ? 24.800 -16.723 98.140 1.00 10.72 16 TYR B O 1
ATOM 3055 N N . MET B 1 19 ? 26.060 -14.875 98.379 1.00 10.90 17 MET B N 1
ATOM 3056 C CA . MET B 1 19 ? 25.331 -14.394 99.557 1.00 10.71 17 MET B CA 1
ATOM 3057 C C . MET B 1 19 ? 24.886 -12.957 99.409 1.00 10.39 17 MET B C 1
ATOM 3058 O O . MET B 1 19 ? 25.552 -12.160 98.762 1.00 11.12 17 MET B O 1
ATOM 3063 N N . ARG B 1 20 ? 23.789 -12.629 100.085 1.00 10.37 18 ARG B N 1
ATOM 3064 C CA . ARG B 1 20 ? 23.476 -11.233 100.370 1.00 10.12 18 ARG B CA 1
ATOM 3065 C C . ARG B 1 20 ? 24.048 -10.901 101.737 1.00 10.52 18 ARG B C 1
ATOM 3066 O O . ARG B 1 20 ? 23.831 -11.644 102.701 1.00 11.54 18 ARG B O 1
ATOM 3074 N N . GLY B 1 21 ? 24.777 -9.795 101.825 1.00 10.39 19 GLY B N 1
ATOM 3075 C CA . GLY B 1 21 ? 25.144 -9.242 103.117 1.00 10.70 19 GLY B CA 1
ATOM 3076 C C . GLY B 1 21 ? 24.698 -7.795 103.101 1.00 10.78 19 GLY B C 1
ATOM 3077 O O . GLY B 1 21 ? 25.092 -7.046 102.209 1.00 11.20 19 GLY B O 1
ATOM 3078 N N . GLY B 1 22 ? 23.863 -7.394 104.055 1.00 10.84 20 GLY B N 1
ATOM 3079 C CA . GLY B 1 22 ? 23.317 -6.046 104.015 1.00 11.59 20 GLY B CA 1
ATOM 3080 C C . GLY B 1 22 ? 22.624 -5.798 102.684 1.00 11.09 20 GLY B C 1
ATOM 3081 O O . GLY B 1 22 ? 21.854 -6.641 102.209 1.00 11.46 20 GLY B O 1
ATOM 3082 N N . THR B 1 23 ? 22.916 -4.651 102.077 1.00 11.20 21 THR B N 1
ATOM 3083 C CA . THR B 1 23 ? 22.322 -4.264 100.803 1.00 11.51 21 THR B CA 1
ATOM 3084 C C . THR B 1 23 ? 23.208 -4.597 99.589 1.00 11.46 21 THR B C 1
ATOM 3085 O O . THR B 1 23 ? 23.130 -3.935 98.554 1.00 11.94 21 THR B O 1
ATOM 3089 N N . SER B 1 24 ? 24.025 -5.649 99.706 1.00 11.78 22 SER B N 1
ATOM 3090 C CA . SER B 1 24 ? 24.946 -6.051 98.640 1.00 11.88 22 SER B CA 1
ATOM 3091 C C . SER B 1 24 ? 24.906 -7.552 98.422 1.00 10.85 22 SER B C 1
ATOM 3092 O O . SER B 1 24 ? 24.493 -8.290 99.307 1.00 11.28 22 SER B O 1
ATOM 3095 N N . LYS B 1 25 ? 25.373 -7.991 97.257 1.00 11.29 23 LYS B N 1
ATOM 3096 C CA . LYS B 1 25 ? 25.518 -9.419 96.956 1.00 11.12 23 LYS B CA 1
ATOM 3097 C C . LYS B 1 25 ? 26.946 -9.675 96.529 1.00 11.26 23 LYS B C 1
ATOM 3098 O O . LYS B 1 25 ? 27.522 -8.891 95.772 1.00 12.93 23 LYS B O 1
ATOM 3104 N N . GLY B 1 26 ? 27.513 -10.789 96.980 1.00 11.73 24 GLY B N 1
ATOM 3105 C CA . GLY B 1 26 ? 28.886 -11.120 96.651 1.00 14.06 24 GLY B CA 1
ATOM 3106 C C . GLY B 1 26 ? 29.106 -12.609 96.518 1.00 11.25 24 GLY B C 1
ATOM 3107 O O . GLY B 1 26 ? 28.325 -13.413 97.030 1.00 11.63 24 GLY B O 1
ATOM 3108 N N . VAL B 1 27 ? 30.192 -12.951 95.823 1.00 11.06 25 VAL B N 1
ATOM 3109 C CA . VAL B 1 27 ? 30.630 -14.334 95.721 1.00 11.43 25 VAL B CA 1
ATOM 3110 C C . VAL B 1 27 ? 31.749 -14.568 96.733 1.00 10.58 25 VAL B C 1
ATOM 3111 O O . VAL B 1 27 ? 32.755 -13.857 96.719 1.00 11.79 25 VAL B O 1
ATOM 3115 N N . PHE B 1 28 ? 31.543 -15.556 97.585 1.00 10.19 26 PHE B N 1
ATOM 3116 C CA . PHE B 1 28 ? 32.420 -15.856 98.708 1.00 11.82 26 PHE B CA 1
ATOM 3117 C C . PHE B 1 28 ? 33.176 -17.152 98.474 1.00 10.72 26 PHE B C 1
ATOM 3118 O O . PHE B 1 28 ? 32.583 -18.158 98.097 1.00 11.87 26 PHE B O 1
ATOM 3126 N N . PHE B 1 29 ? 34.476 -17.125 98.778 1.00 11.84 27 PHE B N 1
ATOM 3127 C CA . PHE B 1 29 ? 35.350 -18.292 98.644 1.00 11.83 27 PHE B CA 1
ATOM 3128 C C . PHE B 1 29 ? 36.138 -18.547 99.924 1.00 12.19 27 PHE B C 1
ATOM 3129 O O . PHE B 1 29 ? 36.645 -17.610 100.528 1.00 13.03 27 PHE B O 1
ATOM 3137 N N . ARG B 1 30 ? 36.261 -19.808 100.324 1.00 12.66 28 ARG B N 1
ATOM 3138 C CA . ARG B 1 30 ? 37.372 -20.184 101.207 1.00 13.36 28 ARG B CA 1
ATOM 3139 C C . ARG B 1 30 ? 38.658 -20.112 100.387 1.00 13.99 28 ARG B C 1
ATOM 3140 O O . ARG B 1 30 ? 38.694 -20.582 99.250 1.00 14.67 28 ARG B O 1
ATOM 3148 N N . LEU B 1 31 ? 39.728 -19.590 100.972 1.00 14.26 29 LEU B N 1
ATOM 3149 C CA . LEU B 1 31 ? 41.012 -19.508 100.294 1.00 14.00 29 LEU B CA 1
ATOM 3150 C C . LEU B 1 31 ? 41.433 -20.867 99.726 1.00 14.92 29 LEU B C 1
ATOM 3151 O O . LEU B 1 31 ? 41.867 -20.966 98.580 1.00 16.23 29 LEU B O 1
ATOM 3156 N N . GLN B 1 32 ? 41.279 -21.911 100.524 1.00 14.53 30 GLN B N 1
ATOM 3157 C CA . GLN B 1 32 ? 41.740 -23.242 100.117 1.00 16.59 30 GLN B CA 1
ATOM 3158 C C . GLN B 1 32 ? 40.932 -23.852 98.971 1.00 17.38 30 GLN B C 1
ATOM 3159 O O . GLN B 1 32 ? 41.371 -24.822 98.353 1.00 18.84 30 GLN B O 1
ATOM 3165 N N . ASP B 1 33 ? 39.755 -23.294 98.687 1.00 15.91 31 ASP B N 1
ATOM 3166 C CA . ASP B 1 33 ? 38.911 -23.796 97.601 1.00 14.66 31 ASP B CA 1
ATOM 3167 C C . ASP B 1 33 ? 39.304 -23.199 96.255 1.00 14.15 31 ASP B C 1
ATOM 3168 O O . ASP B 1 33 ? 38.911 -23.710 95.205 1.00 14.49 31 ASP B O 1
ATOM 3173 N N . LEU B 1 34 ? 40.065 -22.113 96.271 1.00 14.33 32 LEU B N 1
ATOM 3174 C CA . LEU B 1 34 ? 40.513 -21.488 95.037 1.00 14.98 32 LEU B CA 1
ATOM 3175 C C . LEU B 1 34 ? 41.519 -22.392 94.325 1.00 17.07 32 LEU B C 1
ATOM 3176 O O . LEU B 1 34 ? 42.233 -23.165 94.973 1.00 16.24 32 LEU B O 1
ATOM 3181 N N . PRO B 1 35 ? 41.587 -22.296 92.990 1.00 14.97 33 PRO B N 1
ATOM 3182 C CA . PRO B 1 35 ? 42.688 -22.946 92.272 1.00 16.42 33 PRO B CA 1
ATOM 3183 C C . PRO B 1 35 ? 44.007 -22.458 92.869 1.00 18.41 33 PRO B C 1
ATOM 3184 O O . PRO B 1 35 ? 44.111 -21.308 93.306 1.00 16.28 33 PRO B O 1
ATOM 3188 N N . GLU B 1 36 ? 45.007 -23.332 92.8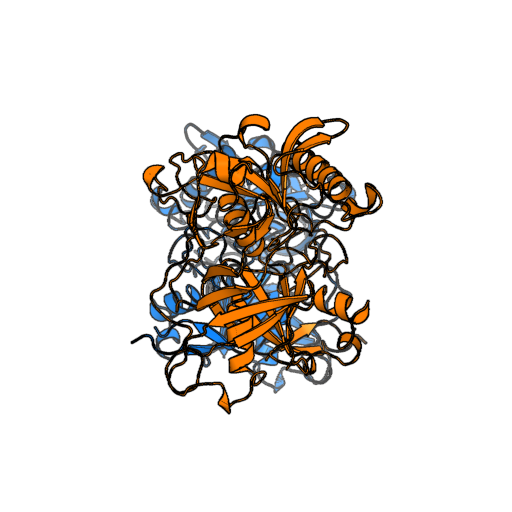88 1.00 17.68 34 GLU B N 1
ATOM 3189 C CA . GLU B 1 36 ? 46.276 -23.023 93.537 1.00 18.77 34 GLU B CA 1
ATOM 3190 C C . GLU B 1 36 ? 46.863 -21.677 93.118 1.00 16.73 34 GLU B C 1
ATOM 3191 O O . GLU B 1 36 ? 47.314 -20.911 93.965 1.00 16.60 34 GLU B O 1
ATOM 3197 N N . ALA B 1 37 ? 46.828 -21.380 91.822 1.00 15.85 35 ALA B N 1
ATOM 3198 C CA . ALA B 1 37 ? 47.399 -20.142 91.310 1.00 17.47 35 ALA B CA 1
ATOM 3199 C C . ALA B 1 37 ? 46.755 -18.901 91.927 1.00 17.20 35 ALA B C 1
ATOM 3200 O O . ALA B 1 37 ? 47.396 -17.856 92.035 1.00 17.16 35 ALA B O 1
ATOM 3202 N N . ALA B 1 38 ? 45.490 -19.032 92.334 1.00 15.36 36 ALA B N 1
ATOM 3203 C CA . ALA B 1 38 ? 44.728 -17.908 92.879 1.00 14.74 36 ALA B CA 1
ATOM 3204 C C . ALA B 1 38 ? 44.825 -17.830 94.400 1.00 15.27 36 ALA B C 1
ATOM 3205 O O . ALA B 1 38 ? 44.220 -16.943 95.019 1.00 16.08 36 ALA B O 1
ATOM 3207 N N . GLN B 1 39 ? 45.584 -18.739 95.009 1.00 16.34 37 GLN B N 1
ATOM 3208 C CA . GLN B 1 39 ? 45.705 -18.746 96.465 1.00 15.32 37 GLN B CA 1
ATOM 3209 C C . GLN B 1 39 ? 46.733 -17.728 96.973 1.00 15.00 37 GLN B C 1
ATOM 3210 O O . GLN B 1 39 ? 46.940 -17.596 98.180 1.00 18.44 37 GLN B O 1
ATOM 3216 N N . VAL B 1 40 ? 47.367 -17.007 96.056 1.00 15.49 38 VAL B N 1
ATOM 3217 C CA . VAL B 1 40 ? 48.185 -15.854 96.409 1.00 16.43 38 VAL B CA 1
ATOM 3218 C C . VAL B 1 40 ? 47.688 -14.632 95.635 1.00 17.12 38 VAL B C 1
ATOM 3219 O O . VAL B 1 40 ? 47.060 -14.782 94.589 1.00 16.28 38 VAL B O 1
ATOM 3223 N N . PRO B 1 41 ? 47.952 -13.419 96.143 1.00 16.30 39 PRO B N 1
ATOM 3224 C CA . PRO B 1 41 ? 47.538 -12.242 95.376 1.00 17.43 39 PRO B CA 1
ATOM 3225 C C . PRO B 1 41 ? 48.277 -12.128 94.052 1.00 19.50 39 PRO B C 1
ATOM 3226 O O . PRO B 1 41 ? 49.407 -12.605 93.917 1.00 18.61 39 PRO B O 1
ATOM 3230 N N . GLY B 1 42 ? 47.643 -11.488 93.080 1.00 17.66 40 GLY B N 1
ATOM 3231 C CA . GLY B 1 42 ? 48.294 -11.232 91.811 1.00 20.19 40 GLY B CA 1
ATOM 3232 C C . GLY B 1 42 ? 47.392 -11.468 90.618 1.00 17.74 40 GLY B C 1
ATOM 3233 O O . GLY B 1 42 ? 46.177 -11.655 90.762 1.00 17.15 40 GLY B O 1
ATOM 3234 N N . PRO B 1 43 ? 47.983 -11.467 89.416 1.00 18.73 41 PRO B N 1
ATOM 3235 C CA . PRO B 1 43 ? 47.211 -11.568 88.175 1.00 17.47 41 PRO B CA 1
ATOM 3236 C C . PRO B 1 43 ? 46.327 -12.802 88.059 1.00 17.56 41 PRO B C 1
ATOM 3237 O O . PRO B 1 43 ? 45.227 -12.658 87.531 1.00 16.36 41 PRO B O 1
ATOM 3241 N N . ALA B 1 44 ? 46.765 -13.975 88.509 1.00 16.52 42 ALA B N 1
ATOM 3242 C CA . ALA B 1 44 ? 45.935 -15.162 88.360 1.00 17.04 42 ALA B CA 1
ATOM 3243 C C . ALA B 1 44 ? 44.671 -15.065 89.217 1.00 14.48 42 ALA B C 1
ATOM 3244 O O . ALA B 1 44 ? 43.576 -15.398 88.761 1.00 14.82 42 ALA B O 1
ATOM 3246 N N . ARG B 1 45 ? 44.824 -14.621 90.460 1.00 14.47 43 ARG B N 1
ATOM 3247 C CA . ARG B 1 45 ? 43.672 -14.406 91.326 1.00 14.08 43 ARG B CA 1
ATOM 3248 C C . ARG B 1 45 ? 42.719 -13.389 90.715 1.00 12.54 43 ARG B C 1
ATOM 3249 O O . ARG B 1 45 ? 41.514 -13.636 90.624 1.00 13.78 43 ARG B O 1
ATOM 3257 N N . ASP B 1 46 ? 43.255 -12.258 90.294 1.00 13.09 44 ASP B N 1
ATOM 3258 C CA . ASP B 1 46 ? 42.412 -11.201 89.770 1.00 14.12 44 ASP B CA 1
ATOM 3259 C C . ASP B 1 46 ? 41.691 -11.660 88.498 1.00 15.99 44 ASP B C 1
ATOM 3260 O O . ASP B 1 46 ? 40.507 -11.380 88.320 1.00 14.45 44 ASP B O 1
ATOM 3265 N N . ALA B 1 47 ? 42.388 -12.386 87.626 1.00 14.57 45 ALA B N 1
ATOM 3266 C CA . ALA B 1 47 ? 41.785 -12.892 86.394 1.00 12.78 45 ALA B CA 1
ATOM 3267 C C . ALA B 1 47 ? 40.646 -13.860 86.692 1.00 14.30 45 ALA B C 1
ATOM 3268 O O . ALA B 1 47 ? 39.612 -13.842 86.018 1.00 14.07 45 ALA B O 1
ATOM 3270 N N . LEU B 1 48 ? 40.833 -14.713 87.687 1.00 12.83 46 LEU B N 1
ATOM 3271 C CA . LEU B 1 48 ? 39.796 -15.655 88.073 1.00 14.68 46 LEU B CA 1
ATOM 3272 C C . LEU B 1 48 ? 38.548 -14.931 88.572 1.00 13.23 46 LEU B C 1
ATOM 3273 O O . LEU B 1 48 ? 37.433 -15.244 88.154 1.00 13.10 46 LEU B O 1
ATOM 3278 N N . LEU B 1 49 ? 38.737 -13.971 89.468 1.00 12.89 47 LEU B N 1
ATOM 3279 C CA . LEU B 1 49 ? 37.616 -13.252 90.053 1.00 13.17 47 LEU B CA 1
ATOM 3280 C C . LEU B 1 49 ? 36.883 -12.446 88.992 1.00 12.51 47 LEU B C 1
ATOM 3281 O O . LEU B 1 49 ? 35.647 -12.383 88.997 1.00 12.39 47 LEU B O 1
ATOM 3286 N N . LEU B 1 50 ? 37.636 -11.825 88.090 1.00 12.26 48 LEU B N 1
ATOM 3287 C CA . LEU B 1 50 ? 37.043 -11.121 86.961 1.00 13.26 48 LEU B CA 1
ATOM 3288 C C . LEU B 1 50 ? 36.141 -12.051 86.157 1.00 12.59 48 LEU B C 1
ATOM 3289 O O . LEU B 1 50 ? 35.008 -11.693 85.820 1.00 12.80 48 LEU B O 1
ATOM 3294 N N . ARG B 1 51 ? 36.627 -13.245 85.845 1.00 12.55 49 ARG B N 1
ATOM 3295 C CA A ARG B 1 51 ? 35.858 -14.157 85.015 0.72 12.10 49 ARG B CA 1
ATOM 3296 C CA B ARG B 1 51 ? 35.863 -14.166 85.015 0.28 12.20 49 ARG B CA 1
ATOM 3297 C C . ARG B 1 51 ? 34.636 -14.704 85.746 1.00 12.50 49 ARG B C 1
ATOM 3298 O O . ARG B 1 51 ? 33.580 -14.896 85.131 1.00 12.38 49 ARG B O 1
ATOM 3313 N N . VAL B 1 52 ? 34.763 -14.958 87.048 1.00 11.51 50 VAL B N 1
ATOM 3314 C CA . VAL B 1 52 ? 33.610 -15.404 87.826 1.00 12.80 50 VAL B CA 1
ATOM 3315 C C . VAL B 1 52 ? 32.491 -14.363 87.783 1.00 11.85 50 VAL B C 1
ATOM 3316 O O . VAL B 1 52 ? 31.320 -14.706 87.619 1.00 11.58 50 VAL B O 1
ATOM 3320 N N . ILE B 1 53 ? 32.867 -13.100 87.911 1.00 10.58 51 ILE B N 1
ATOM 3321 C CA . ILE B 1 53 ? 31.900 -12.012 87.969 1.00 12.06 51 ILE B CA 1
ATOM 3322 C C . ILE B 1 53 ? 31.362 -11.628 86.579 1.00 11.38 51 ILE B C 1
ATOM 3323 O O . ILE B 1 53 ? 30.225 -11.143 86.452 1.00 11.85 51 ILE B O 1
ATOM 3328 N N . GLY B 1 54 ? 32.158 -11.860 85.538 1.00 11.72 52 GLY B N 1
ATOM 3329 C CA . GLY B 1 54 ? 31.759 -11.552 84.175 1.00 12.41 52 GLY B CA 1
ATOM 3330 C C . GLY B 1 54 ? 32.377 -10.281 83.621 1.00 11.60 52 GLY B C 1
ATOM 3331 O O . GLY B 1 54 ? 31.803 -9.649 82.738 1.00 13.30 52 GLY B O 1
ATOM 3332 N N . SER B 1 55 ? 33.556 -9.924 84.125 1.00 13.54 53 SER B N 1
ATOM 3333 C CA . SER B 1 55 ? 34.254 -8.692 83.767 1.00 13.00 53 SER B CA 1
ATOM 3334 C C . SER B 1 55 ? 35.617 -8.985 83.121 1.00 13.57 53 SER B C 1
ATOM 3335 O O . SER B 1 55 ? 36.136 -10.080 83.270 1.00 13.47 53 SER B O 1
ATOM 3338 N N . PRO B 1 56 ? 36.199 -8.000 82.412 1.00 12.84 54 PRO B N 1
ATOM 3339 C CA . PRO B 1 56 ? 35.602 -6.712 82.054 1.00 15.46 54 PRO B CA 1
ATOM 3340 C C . PRO B 1 56 ? 34.526 -6.915 81.007 1.00 13.62 54 PRO B C 1
ATOM 3341 O O . PRO B 1 56 ? 34.639 -7.797 80.146 1.00 14.80 54 PRO B O 1
ATOM 3345 N N . ASP B 1 57 ? 33.479 -6.110 81.089 1.00 13.32 55 ASP B N 1
ATOM 3346 C CA . ASP B 1 57 ? 32.359 -6.285 80.182 1.00 13.00 55 ASP B CA 1
ATOM 3347 C C . ASP B 1 57 ? 32.044 -4.988 79.473 1.00 13.94 55 ASP B C 1
ATOM 3348 O O . ASP B 1 57 ? 31.477 -4.085 80.071 1.00 13.90 55 ASP B O 1
ATOM 3353 N N . PRO B 1 58 ? 32.385 -4.892 78.180 1.00 13.79 56 PRO B N 1
ATOM 3354 C CA . PRO B 1 58 ? 32.085 -3.653 77.452 1.00 14.93 56 PRO B CA 1
ATOM 3355 C C . PRO B 1 58 ? 30.578 -3.375 77.324 1.00 15.36 56 PRO B C 1
ATOM 3356 O O . PRO B 1 58 ? 30.193 -2.232 77.089 1.00 15.59 56 PRO B O 1
ATOM 3360 N N . TYR B 1 59 ? 29.740 -4.389 77.517 1.00 13.70 57 TYR B N 1
ATOM 3361 C CA . TYR B 1 59 ? 28.288 -4.193 77.477 1.00 13.08 57 TYR B CA 1
ATOM 3362 C C . TYR B 1 59 ? 27.731 -3.659 78.797 1.00 12.82 57 TYR B C 1
ATOM 3363 O O . TYR B 1 59 ? 26.575 -3.219 78.857 1.00 13.78 57 TYR B O 1
ATOM 3372 N N . ALA B 1 60 ? 28.534 -3.739 79.861 1.00 13.51 58 ALA B N 1
ATOM 3373 C CA . ALA B 1 60 ? 28.141 -3.275 81.194 1.00 13.21 58 ALA B CA 1
ATOM 3374 C C . ALA B 1 60 ? 26.883 -3.953 81.718 1.00 13.74 58 ALA B C 1
ATOM 3375 O O . ALA B 1 60 ? 26.054 -3.313 82.361 1.00 14.40 58 ALA B O 1
ATOM 3377 N N . LYS B 1 61 ? 26.746 -5.245 81.440 1.00 12.18 59 LYS B N 1
ATOM 3378 C CA . LYS B 1 61 ? 25.596 -6.021 81.910 1.00 12.66 59 LYS B CA 1
ATOM 3379 C C . LYS B 1 61 ? 25.964 -7.237 82.750 1.00 12.73 59 LYS B C 1
ATOM 3380 O O . LYS B 1 61 ? 25.106 -7.767 83.451 1.00 12.33 59 LYS B O 1
ATOM 3386 N N . GLN B 1 62 ? 27.215 -7.694 82.663 1.00 12.37 60 GLN B N 1
ATOM 3387 C CA . GLN B 1 62 ? 27.660 -8.905 83.364 1.00 12.09 60 GLN B CA 1
ATOM 3388 C C . GLN B 1 62 ? 26.725 -10.103 83.153 1.00 12.01 60 GLN B C 1
ATOM 3389 O O . GLN B 1 62 ? 26.430 -10.862 84.072 1.00 11.82 60 GLN B O 1
ATOM 3395 N N . ILE B 1 63 ? 26.277 -10.270 81.912 1.00 12.29 61 ILE B N 1
ATOM 3396 C CA . ILE B 1 63 ? 25.376 -11.363 81.556 1.00 12.74 61 ILE B CA 1
ATOM 3397 C C . ILE B 1 63 ? 26.144 -12.688 81.489 1.00 12.14 61 ILE B C 1
ATOM 3398 O O . ILE B 1 63 ? 25.552 -13.760 81.507 1.00 12.97 61 ILE B O 1
ATOM 3403 N N . ASP B 1 64 ? 27.469 -12.611 81.426 1.00 11.71 62 ASP B N 1
ATOM 3404 C CA . ASP B 1 64 ? 28.273 -13.822 81.338 1.00 10.90 62 ASP B CA 1
ATOM 3405 C C . ASP B 1 64 ? 29.072 -14.061 82.617 1.00 12.69 62 ASP B C 1
ATOM 3406 O O . ASP B 1 64 ? 30.223 -14.496 82.574 1.00 13.62 62 ASP B O 1
ATOM 3411 N N . GLY B 1 65 ? 28.473 -13.771 83.769 1.00 11.87 63 GLY B N 1
ATOM 3412 C CA . GLY B 1 65 ? 29.106 -14.041 85.050 1.00 11.15 63 GLY B CA 1
ATOM 3413 C C . GLY B 1 65 ? 28.120 -13.844 86.181 1.00 11.28 63 GLY B C 1
ATOM 3414 O O . GLY B 1 65 ? 26.927 -13.613 85.945 1.00 11.58 63 GLY B O 1
ATOM 3415 N N . MET B 1 66 ? 28.625 -13.903 87.412 1.00 11.04 64 MET B N 1
ATOM 3416 C CA . MET B 1 66 ? 27.801 -13.785 88.607 1.00 11.08 64 MET B CA 1
ATOM 3417 C C . MET B 1 66 ? 27.458 -12.347 88.975 1.00 11.42 64 MET B C 1
ATOM 3418 O O . MET B 1 66 ? 26.608 -12.128 89.846 1.00 12.93 64 MET B O 1
ATOM 3423 N N . GLY B 1 67 ? 28.125 -11.374 88.373 1.00 11.59 65 GLY B N 1
ATOM 3424 C CA . GLY B 1 67 ? 27.865 -9.981 88.703 1.00 12.52 65 GLY B CA 1
ATOM 3425 C C . GLY B 1 67 ? 26.477 -9.512 88.295 1.00 11.85 65 GLY B C 1
ATOM 3426 O O . GLY B 1 67 ? 25.854 -10.094 87.406 1.00 12.80 65 GLY B O 1
ATOM 3427 N N . GLY B 1 68 ? 26.016 -8.429 88.922 1.00 12.22 66 GLY B N 1
ATOM 3428 C CA . GLY B 1 68 ? 24.721 -7.839 88.630 1.00 13.56 66 GLY B CA 1
ATOM 3429 C C . GLY B 1 68 ? 24.844 -6.475 87.986 1.00 13.23 66 GLY B C 1
ATOM 3430 O O . GLY B 1 68 ? 23.852 -5.739 87.908 1.00 14.63 66 GLY B O 1
ATOM 3431 N N . ALA B 1 69 ? 26.046 -6.124 87.537 1.00 12.69 67 ALA B N 1
ATOM 3432 C CA . ALA B 1 69 ? 26.298 -4.898 86.779 1.00 13.97 67 ALA B CA 1
ATOM 3433 C C . ALA B 1 69 ? 26.104 -3.620 87.589 1.00 13.16 67 ALA B C 1
ATOM 3434 O O . ALA B 1 69 ? 25.811 -2.565 87.028 1.00 13.92 67 ALA B O 1
ATOM 3436 N N . THR B 1 70 ? 26.270 -3.716 88.902 1.00 12.47 68 THR B N 1
ATOM 3437 C CA . THR B 1 70 ? 26.302 -2.537 89.760 1.00 12.55 68 THR B CA 1
ATOM 3438 C C . THR B 1 70 ? 27.445 -2.738 90.737 1.00 12.02 68 THR B C 1
ATOM 3439 O O . THR B 1 70 ? 27.876 -3.874 90.968 1.00 12.89 68 THR B O 1
ATOM 3443 N N . SER B 1 71 ? 27.927 -1.656 91.329 1.00 12.78 69 SER B N 1
ATOM 3444 C CA . SER B 1 71 ? 29.022 -1.763 92.281 1.00 14.97 69 SER B CA 1
ATOM 3445 C C . SER B 1 71 ? 28.665 -2.690 93.442 1.00 13.54 69 SER B C 1
ATOM 3446 O O . SER B 1 71 ? 29.520 -3.439 93.929 1.00 15.93 69 SER B O 1
ATOM 3449 N N A SER B 1 72 ? 27.398 -2.644 93.852 0.44 12.40 70 SER B N 1
ATOM 3450 N N B SER B 1 72 ? 27.412 -2.658 93.880 0.56 12.43 70 SER B N 1
ATOM 3451 C CA A SER B 1 72 ? 26.890 -3.406 94.990 0.44 14.51 70 SER B CA 1
ATOM 3452 C CA B SER B 1 72 ? 26.994 -3.440 95.038 0.56 14.50 70 SER B CA 1
ATOM 3453 C C A SER B 1 72 ? 26.765 -4.895 94.701 0.44 12.28 70 SER B C 1
ATOM 3454 C C B SER B 1 72 ? 26.658 -4.892 94.687 0.56 12.30 70 SER B C 1
ATOM 3455 O O A SER B 1 72 ? 26.564 -5.692 95.624 0.44 12.75 70 SER B O 1
ATOM 3456 O O B SER B 1 72 ? 26.217 -5.663 95.549 0.56 12.65 70 SER B O 1
ATOM 3461 N N . THR B 1 73 ? 26.861 -5.257 93.423 1.00 11.90 71 THR B N 1
ATOM 3462 C CA . THR B 1 73 ? 26.684 -6.642 92.981 1.00 12.74 71 THR B CA 1
ATOM 3463 C C . THR B 1 73 ? 27.846 -7.132 92.116 1.00 14.13 71 THR B C 1
ATOM 3464 O O . THR B 1 73 ? 27.691 -8.080 91.337 1.00 15.69 71 THR B O 1
ATOM 3468 N N . SER B 1 74 ? 28.991 -6.471 92.231 1.00 11.31 72 SER B N 1
ATOM 3469 C CA . SER B 1 74 ? 30.201 -6.865 91.501 1.00 11.86 72 SER B CA 1
ATOM 3470 C C . SER B 1 74 ? 31.316 -7.026 92.532 1.00 12.37 72 SER B C 1
ATOM 3471 O O . SER B 1 74 ? 32.302 -6.287 92.535 1.00 12.81 72 SER B O 1
ATOM 3474 N N . GLU B 1 75 ? 31.129 -8.009 93.406 1.00 12.84 73 GLU B N 1
ATOM 3475 C CA . GLU B 1 75 ? 31.855 -8.109 94.661 1.00 12.77 73 GLU B CA 1
ATOM 3476 C C . GLU B 1 75 ? 32.307 -9.532 94.909 1.00 12.08 73 GLU B C 1
ATOM 3477 O O . GLU B 1 75 ? 31.552 -10.489 94.710 1.00 12.00 73 GLU B O 1
ATOM 3483 N N . THR B 1 76 ? 33.552 -9.660 95.373 1.00 12.06 74 THR B N 1
ATOM 3484 C CA . THR B 1 76 ? 34.109 -10.951 95.738 1.00 12.33 74 THR B CA 1
ATOM 3485 C C . THR B 1 76 ? 34.774 -10.894 97.104 1.00 11.84 74 THR B C 1
ATOM 3486 O O . THR B 1 76 ? 35.249 -9.844 97.537 1.00 13.13 74 THR B O 1
ATOM 3490 N N . VAL B 1 77 ? 34.793 -12.038 97.773 1.00 11.46 75 VAL B N 1
ATOM 3491 C CA . VAL B 1 77 ? 35.320 -12.141 99.127 1.00 11.20 75 VAL B CA 1
ATOM 3492 C C . VAL B 1 77 ? 36.114 -13.433 99.249 1.00 12.12 75 VAL B C 1
ATOM 3493 O O . VAL B 1 77 ? 35.641 -14.501 98.848 1.00 12.13 75 VAL B O 1
ATOM 3497 N N . ILE B 1 78 ? 37.318 -13.323 99.812 1.00 11.39 76 ILE B N 1
ATOM 3498 C CA . ILE B 1 78 ? 38.159 -14.486 100.107 1.00 12.24 76 ILE B CA 1
ATOM 3499 C C . ILE B 1 78 ? 38.409 -14.553 101.611 1.00 12.12 76 ILE B C 1
ATOM 3500 O O . ILE B 1 78 ? 38.912 -13.601 102.210 1.00 13.00 76 ILE B O 1
ATOM 3505 N N . LEU B 1 79 ? 38.011 -15.670 102.201 1.00 12.04 77 LEU B N 1
ATOM 3506 C CA . LEU B 1 79 ? 38.100 -15.870 103.639 1.00 12.79 77 LEU B CA 1
ATOM 3507 C C . LEU B 1 79 ? 38.964 -17.067 103.994 1.00 14.03 77 LEU B C 1
ATOM 3508 O O . LEU B 1 79 ? 38.982 -18.071 103.279 1.00 14.40 77 LEU B O 1
ATOM 3513 N N . SER B 1 80 ? 39.648 -16.964 105.131 1.00 13.85 78 SER B N 1
ATOM 3514 C CA . SER B 1 80 ? 40.465 -18.067 105.627 1.00 15.71 78 SER B CA 1
ATOM 3515 C C . SER B 1 80 ? 40.545 -18.011 107.143 1.00 16.85 78 SER B C 1
ATOM 3516 O O . SER B 1 80 ? 40.338 -16.953 107.733 1.00 15.79 78 SER B O 1
ATOM 3519 N N . HIS B 1 81 ? 40.827 -19.143 107.780 0.91 17.15 79 HIS B N 1
ATOM 3520 C CA . HIS B 1 81 ? 41.063 -19.134 109.214 0.91 15.23 79 HIS B CA 1
ATOM 3521 C C . HIS B 1 81 ? 42.297 -18.285 109.499 0.91 17.25 79 HIS B C 1
ATOM 3522 O O . HIS B 1 81 ? 43.320 -18.405 108.828 0.91 19.89 79 HIS B O 1
ATOM 3529 N N . SER B 1 82 ? 42.195 -17.405 110.486 1.00 18.10 80 SER B N 1
ATOM 3530 C CA . SER B 1 82 ? 43.288 -16.491 110.785 1.00 18.56 80 SER B CA 1
ATOM 3531 C C . SER B 1 82 ? 44.339 -17.108 111.704 1.00 22.23 80 SER B C 1
ATOM 3532 O O . SER B 1 82 ? 44.011 -17.859 112.619 1.00 24.21 80 SER B O 1
ATOM 3535 N N A SER B 1 83 ? 45.601 -16.782 111.451 0.55 23.34 81 SER B N 1
ATOM 3536 N N B SER B 1 83 ? 45.601 -16.784 111.450 0.45 23.34 81 SER B N 1
ATOM 3537 C CA A SER B 1 83 ? 46.685 -17.181 112.340 0.55 24.70 81 SER B CA 1
ATOM 3538 C CA B SER B 1 83 ? 46.680 -17.181 112.344 0.45 24.70 81 SER B CA 1
ATOM 3539 C C A SER B 1 83 ? 47.043 -16.028 113.275 0.55 26.57 81 SER B C 1
ATOM 3540 C C B SER B 1 83 ? 46.984 -16.048 113.319 0.45 26.57 81 SER B C 1
ATOM 3541 O O A SER B 1 83 ? 47.850 -16.188 114.194 0.55 28.71 81 SER B O 1
ATOM 3542 O O B SER B 1 83 ? 47.692 -16.244 114.310 0.45 28.80 81 SER B O 1
ATOM 3547 N N . LYS B 1 84 ? 46.439 -14.868 113.033 1.00 21.45 82 LYS B N 1
ATOM 3548 C CA . LYS B 1 84 ? 46.677 -13.684 113.854 1.00 23.83 82 LYS B CA 1
ATOM 3549 C C . LYS B 1 84 ? 46.107 -13.841 115.247 1.00 24.08 82 LYS B C 1
ATOM 3550 O O . LYS B 1 84 ? 45.008 -14.365 115.424 1.00 23.55 82 LYS B O 1
ATOM 3556 N N . ALA B 1 85 ? 46.850 -13.360 116.236 1.00 21.11 83 ALA B N 1
ATOM 3557 C CA . ALA B 1 85 ? 46.350 -13.347 117.597 1.00 22.61 83 ALA B CA 1
ATOM 3558 C C . ALA B 1 85 ? 45.057 -12.542 117.651 1.00 18.66 83 ALA B C 1
ATOM 3559 O O . ALA B 1 85 ? 44.933 -11.499 116.998 1.00 18.31 83 ALA B O 1
ATOM 3561 N N . ASN B 1 86 ? 44.097 -13.074 118.399 1.00 16.22 84 ASN B N 1
ATOM 3562 C CA . ASN B 1 86 ? 42.831 -12.400 118.672 1.00 17.05 84 ASN B CA 1
ATOM 3563 C C . ASN B 1 86 ? 41.885 -12.262 117.486 1.00 17.47 84 ASN B C 1
ATOM 3564 O O . ASN B 1 86 ? 40.966 -11.447 117.533 1.00 16.51 84 ASN B O 1
ATOM 3569 N N . HIS B 1 87 ? 42.096 -13.060 116.440 1.00 15.23 85 HIS B N 1
ATOM 3570 C CA . HIS B 1 87 ? 41.184 -13.065 115.292 1.00 14.18 85 HIS B CA 1
ATOM 3571 C C . HIS B 1 87 ? 40.824 -14.476 114.877 1.00 15.22 85 HIS B C 1
ATOM 3572 O O . HIS B 1 87 ? 41.619 -15.409 115.042 1.00 17.15 85 HIS B O 1
ATOM 3579 N N . ASP B 1 88 ? 39.614 -14.632 114.354 1.00 14.18 86 ASP B N 1
ATOM 3580 C CA . ASP B 1 88 ? 39.143 -15.931 113.893 1.00 15.09 86 ASP B CA 1
ATOM 3581 C C . ASP B 1 88 ? 39.321 -16.100 112.398 1.00 17.44 86 ASP B C 1
ATOM 3582 O O . ASP B 1 88 ? 39.762 -17.153 111.937 1.00 16.84 86 ASP B O 1
ATOM 3587 N N . VAL B 1 89 ? 38.992 -15.057 111.645 1.00 14.80 87 VAL B N 1
ATOM 3588 C CA . VAL B 1 89 ? 38.920 -15.172 110.196 1.00 14.99 87 VAL B CA 1
ATOM 3589 C C . VAL B 1 89 ? 39.599 -13.992 109.518 1.00 15.36 87 VAL B C 1
ATOM 3590 O O . VAL B 1 89 ? 39.457 -12.848 109.959 1.00 16.50 87 VAL B O 1
ATOM 3594 N N . ASP B 1 90 ? 40.374 -14.284 108.472 1.00 14.68 88 ASP B N 1
ATOM 3595 C CA A ASP B 1 90 ? 40.993 -13.271 107.636 0.32 15.90 88 ASP B CA 1
ATOM 3596 C CA B ASP B 1 90 ? 40.984 -13.246 107.644 0.68 15.93 88 ASP B CA 1
ATOM 3597 C C . ASP B 1 90 ? 40.069 -12.971 106.455 1.00 13.82 88 ASP B C 1
ATOM 3598 O O . ASP B 1 90 ? 39.613 -13.896 105.772 1.00 14.72 88 ASP B O 1
ATOM 3607 N N . TYR B 1 91 ? 39.817 -11.693 106.206 1.00 13.22 89 TYR B N 1
ATOM 3608 C CA . TYR B 1 91 ? 38.841 -11.258 105.212 1.00 13.42 89 TYR B CA 1
ATOM 3609 C C . TYR B 1 91 ? 39.478 -10.326 104.190 1.00 13.65 89 TYR B C 1
ATOM 3610 O O . TYR B 1 91 ? 39.973 -9.262 104.541 1.00 13.89 89 TYR B O 1
ATOM 3619 N N . LEU B 1 92 ? 39.467 -10.746 102.922 1.00 12.95 90 LEU B N 1
ATOM 3620 C CA . LEU B 1 92 ? 39.844 -9.898 101.796 1.00 12.31 90 LEU B CA 1
ATOM 3621 C C . LEU B 1 92 ? 38.612 -9.642 100.939 1.00 13.63 90 LEU B C 1
ATOM 3622 O O . LEU B 1 92 ? 37.896 -10.581 100.567 1.00 13.50 90 LEU B O 1
ATOM 3627 N N . PHE B 1 93 ? 38.395 -8.372 100.631 1.00 11.99 91 PHE B N 1
ATOM 3628 C CA . PHE B 1 93 ? 37.320 -7.919 99.767 1.00 12.48 91 PHE B CA 1
ATOM 3629 C C . PHE B 1 93 ? 37.895 -7.418 98.452 1.00 12.87 91 PHE B C 1
ATOM 3630 O O . PHE B 1 93 ? 38.785 -6.567 98.442 1.00 13.53 91 PHE B O 1
ATOM 3638 N N . GLY B 1 94 ? 37.379 -7.934 97.340 1.00 13.27 92 GLY B N 1
ATOM 3639 C CA . GLY B 1 94 ? 37.783 -7.476 96.022 1.00 13.61 92 GLY B CA 1
ATOM 3640 C C . GLY B 1 94 ? 36.625 -6.811 95.298 1.00 12.71 92 GLY B C 1
ATOM 3641 O O . GLY B 1 94 ? 35.608 -7.460 95.003 1.00 13.65 92 GLY B O 1
ATOM 3642 N N . GLN B 1 95 ? 36.759 -5.520 95.036 1.00 12.65 93 GLN B N 1
ATOM 3643 C CA . GLN B 1 95 ? 35.776 -4.776 94.263 1.00 12.69 93 GLN B CA 1
ATOM 3644 C C . GLN B 1 95 ? 36.102 -4.996 92.795 1.00 12.78 93 GLN B C 1
ATOM 3645 O O . GLN B 1 95 ? 37.130 -4.526 92.294 1.00 13.21 93 GLN B O 1
ATOM 3651 N N . VAL B 1 96 ? 35.233 -5.721 92.100 1.00 12.92 94 VAL B N 1
ATOM 3652 C CA . VAL B 1 96 ? 35.517 -6.124 90.728 1.00 12.72 94 VAL B CA 1
ATOM 3653 C C . VAL B 1 96 ? 34.997 -5.066 89.763 1.00 12.82 94 VAL B C 1
ATOM 3654 O O . VAL B 1 96 ? 33.798 -4.767 89.724 1.00 13.36 94 VAL B O 1
ATOM 3658 N N . SER B 1 97 ? 35.895 -4.465 88.997 1.00 12.97 95 SER B N 1
ATOM 3659 C CA . SER B 1 97 ? 35.494 -3.461 88.032 1.00 13.45 95 SER B CA 1
ATOM 3660 C C . SER B 1 97 ? 34.526 -4.050 87.015 1.00 13.09 95 SER B C 1
ATOM 3661 O O . SER B 1 97 ? 34.682 -5.192 86.598 1.00 13.69 95 SER B O 1
ATOM 3664 N N . ILE B 1 98 ? 33.527 -3.274 86.624 1.00 12.99 96 ILE B N 1
ATOM 3665 C CA . ILE B 1 98 ? 32.624 -3.716 85.577 1.00 12.83 96 ILE B CA 1
ATOM 3666 C C . ILE B 1 98 ? 33.274 -3.594 84.204 1.00 13.92 96 ILE B C 1
ATOM 3667 O O . ILE B 1 98 ? 33.142 -4.487 83.372 1.00 14.43 96 ILE B O 1
ATOM 3672 N N . ASP B 1 99 ? 33.979 -2.488 83.983 1.00 15.27 97 ASP B N 1
ATOM 3673 C CA . ASP B 1 99 ? 34.486 -2.144 82.657 1.00 16.73 97 ASP B CA 1
ATOM 3674 C C . ASP B 1 99 ? 35.982 -2.400 82.444 1.00 16.88 97 ASP B C 1
ATOM 3675 O O . ASP B 1 99 ? 36.427 -2.474 81.300 1.00 19.25 97 ASP B O 1
ATOM 3680 N N . LYS B 1 100 ? 36.753 -2.524 83.523 1.00 15.85 98 LYS B N 1
ATOM 3681 C CA . LYS B 1 100 ? 38.209 -2.667 83.415 1.00 15.19 98 LYS B CA 1
ATOM 3682 C C . LYS B 1 100 ? 38.636 -4.033 83.913 1.00 15.04 98 LYS B C 1
ATOM 3683 O O . LYS B 1 100 ? 37.970 -4.615 84.760 1.00 13.57 98 LYS B O 1
ATOM 3689 N N . PRO B 1 101 ? 39.765 -4.552 83.416 1.00 13.95 99 PRO B N 1
ATOM 3690 C CA . PRO B 1 101 ? 40.261 -5.837 83.913 1.00 14.40 99 PRO B CA 1
ATOM 3691 C C . PRO B 1 101 ? 41.007 -5.617 85.228 1.00 17.47 99 PRO B C 1
ATOM 3692 O O . PRO B 1 101 ? 42.216 -5.841 85.320 1.00 18.82 99 PRO B O 1
ATOM 3696 N N . PHE B 1 102 ? 40.270 -5.191 86.247 1.00 14.58 100 PHE B N 1
ATOM 3697 C CA . PHE B 1 102 ? 40.857 -4.735 87.493 1.00 13.58 100 PHE B CA 1
ATOM 3698 C C . PHE B 1 102 ? 40.009 -5.157 88.681 1.00 12.91 100 PHE B C 1
ATOM 3699 O O . PHE B 1 102 ? 38.772 -5.052 88.644 1.00 14.59 100 PHE B O 1
ATOM 3707 N N . VAL B 1 103 ? 40.669 -5.648 89.720 1.00 12.87 101 VAL B N 1
ATOM 3708 C CA . VAL B 1 103 ? 40.025 -5.896 91.001 1.00 12.95 101 VAL B CA 1
ATOM 3709 C C . VAL B 1 103 ? 40.714 -5.002 92.025 1.00 15.03 101 VAL B C 1
ATOM 3710 O O . VAL B 1 103 ? 41.944 -5.027 92.152 1.00 15.36 101 VAL B O 1
ATOM 3714 N N . ASP B 1 104 ? 39.938 -4.176 92.718 1.00 13.41 102 ASP B N 1
ATOM 3715 C CA . ASP B 1 104 ? 40.501 -3.215 93.653 1.00 14.02 102 ASP B CA 1
ATOM 3716 C C . ASP B 1 104 ? 40.489 -3.795 95.060 1.00 14.82 102 ASP B C 1
ATOM 3717 O O . ASP B 1 104 ? 39.445 -4.232 95.556 1.00 14.79 102 ASP B O 1
ATOM 3722 N N . TRP B 1 105 ? 41.660 -3.797 95.697 1.00 14.49 103 TRP B N 1
ATOM 3723 C CA . TRP B 1 105 ? 41.843 -4.381 97.021 1.00 15.39 103 TRP B CA 1
ATOM 3724 C C . TRP B 1 105 ? 42.107 -3.323 98.087 1.00 15.32 103 TRP B C 1
ATOM 3725 O O . TRP B 1 105 ? 42.554 -3.652 99.190 1.00 15.47 103 TRP B O 1
ATOM 3736 N N . SER B 1 106 ? 41.813 -2.066 97.779 1.00 15.02 104 SER B N 1
ATOM 3737 C CA . SER B 1 106 ? 42.175 -0.980 98.689 1.00 16.11 104 SER B CA 1
ATOM 3738 C C . SER B 1 106 ? 41.191 -0.735 99.829 1.00 17.09 104 SER B C 1
ATOM 3739 O O . SER B 1 106 ? 41.457 0.101 100.689 1.00 18.75 104 SER B O 1
ATOM 3742 N N . GLY B 1 107 ? 40.067 -1.444 99.853 1.00 14.91 105 GLY B N 1
ATOM 3743 C CA . GLY B 1 107 ? 39.066 -1.160 100.861 1.00 16.23 105 GLY B CA 1
ATOM 3744 C C . GLY B 1 107 ? 38.309 -2.352 101.389 1.00 16.22 105 GLY B C 1
ATOM 3745 O O . GLY B 1 107 ? 38.425 -3.473 100.893 1.00 15.75 105 GLY B O 1
ATOM 3746 N N . ASN B 1 108 ? 37.529 -2.095 102.427 1.00 15.60 106 ASN B N 1
ATOM 3747 C CA . ASN B 1 108 ? 36.626 -3.068 103.002 1.00 14.47 106 ASN B CA 1
ATOM 3748 C C . ASN B 1 108 ? 35.270 -2.972 102.300 1.00 14.51 106 ASN B C 1
ATOM 3749 O O . ASN B 1 108 ? 35.011 -2.030 101.541 1.00 14.57 106 ASN B O 1
ATOM 3754 N N . CYS B 1 109 ? 34.427 -3.970 102.536 1.00 14.23 107 CYS B N 1
ATOM 3755 C CA . CYS B 1 109 ? 33.007 -3.870 102.238 1.00 15.13 107 CYS B CA 1
ATOM 3756 C C . CYS B 1 109 ? 32.229 -4.076 103.532 1.00 13.05 107 CYS B C 1
ATOM 3757 O O . CYS B 1 109 ? 32.283 -5.145 104.147 1.00 15.22 107 CYS B O 1
ATOM 3760 N N . GLY B 1 110 ? 31.518 -3.032 103.955 1.00 13.97 108 GLY B N 1
ATOM 3761 C CA . GLY B 1 110 ? 30.824 -3.041 105.229 1.00 14.09 108 GLY B CA 1
ATOM 3762 C C . GLY B 1 110 ? 29.567 -3.883 105.210 1.00 12.68 108 GLY B C 1
ATOM 3763 O O . GLY B 1 110 ? 29.286 -4.599 106.167 1.00 15.37 108 GLY B O 1
ATOM 3764 N N . ASN B 1 111 ? 28.810 -3.812 104.116 1.00 13.09 109 ASN B N 1
ATOM 3765 C CA . ASN B 1 111 ? 27.583 -4.593 104.008 1.00 13.10 109 ASN B CA 1
ATOM 3766 C C . ASN B 1 111 ? 27.838 -6.090 104.039 1.00 12.46 109 ASN B C 1
ATOM 3767 O O . ASN B 1 111 ? 27.061 -6.839 104.615 1.00 12.78 109 ASN B O 1
ATOM 3772 N N . LEU B 1 112 ? 28.943 -6.529 103.453 1.00 13.09 110 LEU B N 1
ATOM 3773 C CA . LEU B 1 112 ? 29.201 -7.965 103.407 1.00 12.53 110 LEU B CA 1
ATOM 3774 C C . LEU B 1 112 ? 29.774 -8.516 104.712 1.00 13.02 110 LEU B C 1
ATOM 3775 O O . LEU B 1 112 ? 29.913 -9.728 104.855 1.00 12.49 110 LEU B O 1
ATOM 3780 N N A THR B 1 113 ? 30.099 -7.636 105.657 0.59 13.26 111 THR B N 1
ATOM 3781 N N B THR B 1 113 ? 30.086 -7.640 105.668 0.41 13.13 111 THR B N 1
ATOM 3782 C CA A THR B 1 113 ? 30.680 -8.078 106.919 0.59 13.66 111 THR B CA 1
ATOM 3783 C CA B THR B 1 113 ? 30.676 -8.089 106.929 0.41 13.64 111 THR B CA 1
ATOM 3784 C C A THR B 1 113 ? 29.799 -9.082 107.664 0.59 13.37 111 THR B C 1
ATOM 3785 C C B THR B 1 113 ? 29.798 -9.081 107.685 0.41 13.39 111 THR B C 1
ATOM 3786 O O A THR B 1 113 ? 30.308 -10.061 108.192 0.59 13.02 111 THR B O 1
ATOM 3787 O O B THR B 1 113 ? 30.306 -10.041 108.252 0.41 13.11 111 THR B O 1
ATOM 3794 N N . ALA B 1 114 ? 28.487 -8.861 107.694 1.00 13.69 112 ALA B N 1
ATOM 3795 C CA . ALA B 1 114 ? 27.580 -9.809 108.342 1.00 13.90 112 ALA B CA 1
ATOM 3796 C C . ALA B 1 114 ? 27.678 -11.174 107.666 1.00 12.56 112 ALA B C 1
ATOM 3797 O O . ALA B 1 114 ? 27.662 -12.210 108.328 1.00 13.79 112 ALA B O 1
ATOM 3799 N N . ALA B 1 115 ? 27.785 -11.161 106.338 1.00 12.16 113 ALA B N 1
ATOM 3800 C CA . ALA B 1 115 ? 27.893 -12.399 105.566 1.00 11.81 113 ALA B CA 1
ATOM 3801 C C . ALA B 1 115 ? 29.241 -13.089 105.802 1.00 10.52 113 ALA B C 1
ATOM 3802 O O . ALA B 1 115 ? 29.309 -14.318 105.824 1.00 11.64 113 ALA B O 1
ATOM 3804 N N . VAL B 1 116 ? 30.293 -12.298 106.005 1.00 11.41 114 VAL B N 1
ATOM 3805 C CA . VAL B 1 116 ? 31.599 -12.848 106.360 1.00 12.28 114 VAL B CA 1
ATOM 3806 C C . VAL B 1 116 ? 31.500 -13.642 107.657 1.00 11.64 114 VAL B C 1
ATOM 3807 O O . VAL B 1 116 ? 31.986 -14.771 107.751 1.00 12.57 114 VAL B O 1
ATOM 3811 N N . GLY B 1 117 ? 30.846 -13.073 108.663 1.00 12.91 115 GLY B N 1
ATOM 3812 C CA . GLY B 1 117 ? 30.696 -13.764 109.932 1.00 12.57 115 GLY B CA 1
ATOM 3813 C C . GLY B 1 117 ? 29.940 -15.067 109.769 1.00 12.82 115 GLY B C 1
ATOM 3814 O O . GLY B 1 117 ? 30.350 -16.116 110.275 1.00 12.83 115 GLY B O 1
ATOM 3815 N N . ALA B 1 118 ? 28.834 -15.012 109.041 1.00 12.85 116 ALA B N 1
ATOM 3816 C CA . ALA B 1 118 ? 28.032 -16.200 108.822 1.00 12.07 116 ALA B CA 1
ATOM 3817 C C . ALA B 1 118 ? 28.783 -17.265 108.024 1.00 11.94 116 ALA B C 1
ATOM 3818 O O . ALA B 1 118 ? 28.752 -18.448 108.374 1.00 13.86 116 ALA B O 1
ATOM 3820 N N . PHE B 1 119 ? 29.465 -16.848 106.960 1.00 12.23 117 PHE B N 1
ATOM 3821 C CA . PHE B 1 119 ? 30.240 -17.778 106.141 1.00 12.46 117 PHE B CA 1
ATOM 3822 C C . PHE B 1 119 ? 31.303 -18.464 106.992 1.00 13.15 117 PHE B C 1
ATOM 3823 O O . PHE B 1 119 ? 31.485 -19.677 106.907 1.00 13.31 117 PHE B O 1
ATOM 3831 N N . ALA B 1 120 ? 31.997 -17.686 107.818 1.00 13.55 118 ALA B N 1
ATOM 3832 C CA . ALA B 1 120 ? 33.056 -18.238 108.659 1.00 14.16 118 ALA B CA 1
ATOM 3833 C C . ALA B 1 120 ? 32.539 -19.353 109.553 1.00 13.88 118 ALA B C 1
ATOM 3834 O O . ALA B 1 120 ? 33.173 -20.410 109.674 1.00 15.07 118 ALA B O 1
ATOM 3836 N N . ILE B 1 121 ? 31.390 -19.127 110.175 1.00 13.36 119 ILE B N 1
ATOM 3837 C CA . ILE B 1 121 ? 30.792 -20.119 111.042 1.00 14.98 119 ILE B CA 1
ATOM 3838 C C . ILE B 1 121 ? 30.377 -21.359 110.247 1.00 13.90 119 ILE B C 1
ATOM 3839 O O . ILE B 1 121 ? 30.651 -22.501 110.638 1.00 15.94 119 ILE B O 1
ATOM 3844 N N . SER B 1 122 ? 29.727 -21.134 109.111 1.00 13.78 120 SER B N 1
ATOM 3845 C CA . SER B 1 122 ? 29.160 -22.231 108.338 1.00 13.76 120 SER B CA 1
ATOM 3846 C C . SER B 1 122 ? 30.226 -23.066 107.637 1.00 15.55 120 SER B C 1
ATOM 3847 O O . SER B 1 122 ? 29.965 -24.203 107.238 1.00 19.47 120 SER B O 1
ATOM 3850 N N . ASN B 1 123 ? 31.422 -22.514 107.495 1.00 14.79 121 AS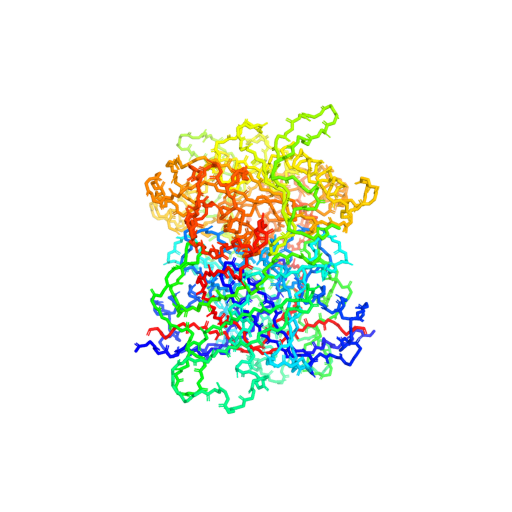N B N 1
ATOM 3851 C CA . ASN B 1 123 ? 32.480 -23.171 106.741 1.00 15.48 121 ASN B CA 1
ATOM 3852 C C . ASN B 1 123 ? 33.722 -23.503 107.549 1.00 16.93 121 ASN B C 1
ATOM 3853 O O . ASN B 1 123 ? 34.798 -23.696 106.986 1.00 18.76 121 ASN B O 1
ATOM 3858 N N . GLY B 1 124 ? 33.563 -23.547 108.865 1.00 17.28 122 GLY B N 1
ATOM 3859 C CA . GLY B 1 124 ? 34.607 -24.036 109.747 1.00 19.11 122 GLY B CA 1
ATOM 3860 C C . GLY B 1 124 ? 35.831 -23.158 109.864 1.00 18.16 122 GLY B C 1
ATOM 3861 O O . GLY B 1 124 ? 36.917 -23.662 110.164 1.00 21.61 122 GLY B O 1
ATOM 3862 N N . LEU B 1 125 ? 35.679 -21.855 109.656 1.00 15.86 123 LEU B N 1
ATOM 3863 C CA . LEU B 1 125 ? 36.817 -20.943 109.744 1.00 16.04 123 LEU B CA 1
ATOM 3864 C C . LEU B 1 125 ? 37.001 -20.352 111.138 1.00 17.40 123 LEU B C 1
ATOM 3865 O O . LEU B 1 125 ? 37.921 -19.571 111.365 1.00 22.28 123 LEU B O 1
ATOM 3870 N N . ILE B 1 126 ? 36.111 -20.711 112.055 1.00 17.33 124 ILE B N 1
ATOM 3871 C CA . ILE B 1 126 ? 36.250 -20.329 113.459 1.00 17.85 124 ILE B CA 1
ATOM 3872 C C . ILE B 1 126 ? 36.304 -21.614 114.290 1.00 18.88 124 ILE B C 1
ATOM 3873 O O . ILE B 1 126 ? 35.678 -22.613 113.930 1.00 21.19 124 ILE B O 1
ATOM 3878 N N A ASP B 1 127 ? 37.079 -21.592 115.371 0.50 18.91 125 ASP B N 1
ATOM 3879 N N B ASP B 1 127 ? 37.080 -21.591 115.372 0.50 18.91 125 ASP B N 1
ATOM 3880 C CA A ASP B 1 127 ? 37.157 -22.708 116.315 0.50 19.22 125 ASP B CA 1
ATOM 3881 C CA B ASP B 1 127 ? 37.141 -22.714 116.305 0.50 19.22 125 ASP B CA 1
ATOM 3882 C C A ASP B 1 127 ? 35.754 -23.115 116.754 0.50 18.46 125 ASP B C 1
ATOM 3883 C C B ASP B 1 127 ? 35.741 -23.115 116.734 0.50 18.46 125 ASP B C 1
ATOM 3884 O O A ASP B 1 127 ? 34.972 -22.273 117.192 0.50 19.10 125 ASP B O 1
ATOM 3885 O O B ASP B 1 127 ? 34.950 -22.270 117.150 0.50 19.10 125 ASP B O 1
ATOM 3894 N N . ALA B 1 128 ? 35.439 -24.404 116.643 1.00 18.91 126 ALA B N 1
ATOM 3895 C CA . ALA B 1 128 ? 34.122 -24.904 117.029 1.00 18.88 126 ALA B CA 1
ATOM 3896 C C . ALA B 1 128 ? 33.775 -24.548 118.478 1.00 18.90 126 ALA B C 1
ATOM 3897 O O . ALA B 1 128 ? 32.615 -24.318 118.807 1.00 20.82 126 ALA B O 1
ATOM 3899 N N . ALA B 1 129 ? 34.790 -24.473 119.337 1.00 19.46 127 ALA B N 1
ATOM 3900 C CA . ALA B 1 129 ? 34.579 -24.159 120.748 1.00 19.68 127 ALA B CA 1
ATOM 3901 C C . ALA B 1 129 ? 34.049 -22.747 120.983 1.00 18.22 127 ALA B C 1
ATOM 3902 O O . ALA B 1 129 ? 33.494 -22.459 122.045 1.00 18.65 127 ALA B O 1
ATOM 3904 N N . ARG B 1 130 ? 34.216 -21.878 119.990 1.00 17.02 128 ARG B N 1
ATOM 3905 C CA . ARG B 1 130 ? 33.770 -20.496 120.107 1.00 17.10 128 ARG B CA 1
ATOM 3906 C C . ARG B 1 130 ? 32.338 -20.307 119.621 1.00 17.87 128 ARG B C 1
ATOM 3907 O O . ARG B 1 130 ? 31.793 -19.205 119.688 1.00 18.33 128 ARG B O 1
ATOM 3915 N N . ILE B 1 131 ? 31.726 -21.384 119.138 1.00 17.73 129 ILE B N 1
ATOM 3916 C CA . ILE B 1 131 ? 30.363 -21.302 118.639 1.00 16.58 129 ILE B CA 1
ATOM 3917 C C . ILE B 1 131 ? 29.410 -21.888 119.676 1.00 16.49 129 ILE B C 1
ATOM 3918 O O . ILE B 1 131 ? 29.481 -23.080 119.978 1.00 18.45 129 ILE B O 1
ATOM 3923 N N . PRO B 1 132 ? 28.517 -21.065 120.236 1.00 15.65 130 PRO B N 1
ATOM 3924 C CA . PRO B 1 132 ? 27.554 -21.604 121.197 1.00 17.48 130 PRO B CA 1
ATOM 3925 C C . PRO B 1 132 ? 26.545 -22.482 120.463 1.00 18.21 130 PRO B C 1
ATOM 3926 O O . PRO B 1 132 ? 26.395 -22.365 119.250 1.00 20.46 130 PRO B O 1
ATOM 3930 N N . ARG B 1 133 ? 25.869 -23.368 121.179 1.00 18.24 131 ARG B N 1
ATOM 3931 C CA . ARG B 1 133 ? 24.837 -24.195 120.572 1.00 20.63 131 ARG B CA 1
ATOM 3932 C C . ARG B 1 133 ? 23.626 -23.344 120.191 1.00 17.89 131 ARG B C 1
ATOM 3933 O O . ARG B 1 133 ? 23.017 -23.532 119.130 1.00 17.46 131 ARG B O 1
ATOM 3941 N N . ASN B 1 134 ? 23.272 -22.423 121.076 1.00 17.22 132 ASN B N 1
ATOM 3942 C CA . ASN B 1 134 ? 22.206 -21.466 120.828 1.00 17.54 132 ASN B CA 1
ATOM 3943 C C . ASN B 1 134 ? 22.628 -20.141 121.429 1.00 17.89 132 ASN B C 1
ATOM 3944 O O . ASN B 1 134 ? 23.119 -20.093 122.563 1.00 21.77 132 ASN B O 1
ATOM 3949 N N . GLY B 1 135 ? 22.460 -19.061 120.686 1.00 17.97 133 GLY B N 1
ATOM 3950 C CA . GLY B 1 135 ? 22.802 -17.761 121.214 1.00 19.01 133 GLY B CA 1
ATOM 3951 C C . GLY B 1 135 ? 23.433 -16.928 120.136 1.00 17.53 133 GLY B C 1
ATOM 3952 O O . GLY B 1 135 ? 22.919 -16.863 119.021 1.00 17.98 133 GLY B O 1
ATOM 3953 N N . VAL B 1 136 ? 24.543 -16.283 120.463 1.00 16.43 134 VAL B N 1
ATOM 3954 C CA . VAL B 1 136 ? 25.196 -15.381 119.526 1.00 18.03 134 VAL B CA 1
ATOM 3955 C C . VAL B 1 136 ? 26.680 -15.685 119.481 1.00 16.85 134 VAL B C 1
ATOM 3956 O O . VAL B 1 136 ? 27.343 -15.722 120.525 1.00 18.28 134 VAL B O 1
ATOM 3960 N N . CYS B 1 137 ? 27.195 -15.924 118.279 1.00 15.65 135 CYS B N 1
ATOM 3961 C CA . CYS B 1 137 ? 28.608 -16.187 118.095 1.00 16.50 135 CYS B CA 1
ATOM 3962 C C . CYS B 1 137 ? 29.308 -14.909 117.697 1.00 15.35 135 CYS B C 1
ATOM 3963 O O . CYS B 1 137 ? 28.988 -14.304 116.671 1.00 15.82 135 CYS B O 1
ATOM 3966 N N A THR B 1 138 ? 30.285 -14.503 118.496 0.80 16.48 136 THR B N 1
ATOM 3967 N N B THR B 1 138 ? 30.237 -14.476 118.541 0.20 16.50 136 THR B N 1
ATOM 3968 C CA A THR B 1 138 ? 31.052 -13.301 118.214 0.80 15.31 136 THR B CA 1
ATOM 3969 C CA B THR B 1 138 ? 31.092 -13.351 118.216 0.20 15.26 136 THR B CA 1
ATOM 3970 C C A THR B 1 138 ? 32.293 -13.620 117.377 0.80 17.29 136 THR B C 1
ATOM 3971 C C B THR B 1 138 ? 32.185 -13.845 117.288 0.20 16.72 136 THR B C 1
ATOM 3972 O O A THR B 1 138 ? 33.269 -14.171 117.889 0.80 20.00 136 THR B O 1
ATOM 3973 O O B THR B 1 138 ? 32.946 -14.749 117.644 0.20 16.17 136 THR B O 1
ATOM 3980 N N . VAL B 1 139 ? 32.251 -13.271 116.093 1.00 14.09 137 VAL B N 1
ATOM 3981 C CA . VAL B 1 139 ? 33.312 -13.602 115.160 1.00 13.83 137 VAL B CA 1
ATOM 3982 C C . VAL B 1 139 ? 34.271 -12.431 115.058 1.00 13.96 137 VAL B C 1
ATOM 3983 O O . VAL B 1 139 ? 33.862 -11.312 114.742 1.00 14.28 137 VAL B O 1
ATOM 3987 N N . ARG B 1 140 ? 35.545 -12.678 115.339 1.00 13.58 138 ARG B N 1
ATOM 3988 C CA . ARG B 1 140 ? 36.558 -11.642 115.276 1.00 13.94 138 ARG B CA 1
ATOM 3989 C C . ARG B 1 140 ? 37.203 -11.687 113.903 1.00 14.49 138 ARG B C 1
ATOM 3990 O O . ARG B 1 140 ? 37.913 -12.634 113.561 1.00 14.66 138 ARG B O 1
ATOM 3998 N N . ILE B 1 141 ? 36.926 -10.663 113.111 1.00 13.21 139 ILE B N 1
ATOM 3999 C CA . ILE B 1 141 ? 37.357 -10.626 111.731 1.00 12.54 139 ILE B CA 1
ATOM 4000 C C . ILE B 1 141 ? 38.557 -9.707 111.572 1.00 14.07 139 ILE B C 1
ATOM 4001 O O . ILE B 1 141 ? 38.516 -8.544 111.981 1.00 14.52 139 ILE B O 1
ATOM 4006 N N . TRP B 1 142 ? 39.630 -10.235 110.994 1.00 13.53 140 TRP B N 1
ATOM 4007 C CA . TRP B 1 142 ? 40.731 -9.408 110.553 1.00 13.28 140 TRP B CA 1
ATOM 4008 C C . TRP B 1 142 ? 40.452 -8.928 109.129 1.00 13.50 140 TRP B C 1
ATOM 4009 O O . TRP B 1 142 ? 40.477 -9.712 108.169 1.00 14.20 140 TRP B O 1
ATOM 4020 N N . GLN B 1 143 ? 40.170 -7.641 108.994 1.00 13.36 141 GLN B N 1
ATOM 4021 C CA . GLN B 1 143 ? 39.935 -7.043 107.696 1.00 14.66 141 GLN B CA 1
ATOM 4022 C C . GLN B 1 143 ? 41.313 -6.809 107.096 1.00 14.83 141 GLN B C 1
ATOM 4023 O O . GLN B 1 143 ? 42.028 -5.888 107.493 1.00 15.06 141 GLN B O 1
ATOM 4029 N N . ALA B 1 144 ? 41.697 -7.659 106.150 1.00 15.28 142 ALA B N 1
ATOM 4030 C CA . ALA B 1 144 ? 43.066 -7.692 105.656 1.00 17.21 142 ALA B CA 1
ATOM 4031 C C . ALA B 1 144 ? 43.378 -6.627 104.612 1.00 18.29 142 ALA B C 1
ATOM 4032 O O . ALA B 1 144 ? 44.552 -6.320 104.389 1.00 19.39 142 ALA B O 1
ATOM 4034 N N . ASN B 1 145 ? 42.352 -6.069 103.968 1.00 14.97 143 ASN B N 1
ATOM 4035 C CA . ASN B 1 145 ? 42.570 -4.971 103.032 1.00 16.54 143 ASN B CA 1
ATOM 4036 C C . ASN B 1 145 ? 43.094 -3.739 103.747 1.00 17.51 143 ASN B C 1
ATOM 4037 O O . ASN B 1 145 ? 43.960 -3.034 103.233 1.00 18.89 143 ASN B O 1
ATOM 4042 N N . ILE B 1 146 ? 42.516 -3.459 104.912 1.00 16.36 144 ILE B N 1
ATOM 4043 C CA . ILE B 1 146 ? 42.768 -2.196 105.608 1.00 17.06 144 ILE B CA 1
ATOM 4044 C C . ILE B 1 146 ? 43.449 -2.362 106.971 1.00 17.33 144 ILE B C 1
ATOM 4045 O O . ILE B 1 146 ? 43.784 -1.372 107.628 1.00 19.35 144 ILE B O 1
ATOM 4050 N N . GLY B 1 147 ? 43.654 -3.602 107.393 1.00 16.06 145 GLY B N 1
ATOM 4051 C CA . GLY B 1 147 ? 44.332 -3.872 108.653 1.00 18.84 145 GLY B CA 1
ATOM 4052 C C . GLY B 1 147 ? 43.568 -3.411 109.881 1.00 17.44 145 GLY B C 1
ATOM 4053 O O . GLY B 1 147 ? 44.107 -2.695 110.732 1.00 19.28 145 GLY B O 1
ATOM 4054 N N . LYS B 1 148 ? 42.314 -3.835 109.982 1.00 17.58 146 LYS B N 1
ATOM 4055 C CA . LYS B 1 148 ? 41.429 -3.420 111.067 1.00 17.33 146 LYS B CA 1
ATOM 4056 C C . LYS B 1 148 ? 40.644 -4.612 111.582 1.00 17.13 146 LYS B C 1
ATOM 4057 O O . LYS B 1 148 ? 40.377 -5.557 110.833 1.00 16.55 146 LYS B O 1
ATOM 4063 N N . THR B 1 149 ? 40.256 -4.558 112.853 1.00 16.53 147 THR B N 1
ATOM 4064 C CA . THR B 1 149 ? 39.388 -5.561 113.444 1.00 16.90 147 THR B CA 1
ATOM 4065 C C . THR B 1 149 ? 37.931 -5.160 113.273 1.00 16.51 147 THR B C 1
ATOM 4066 O O . THR B 1 149 ? 37.561 -4.008 113.531 1.00 16.29 147 THR B O 1
ATOM 4070 N N . ILE B 1 150 ? 37.109 -6.115 112.846 1.00 14.24 148 ILE B N 1
ATOM 4071 C CA . ILE B 1 150 ? 35.665 -5.928 112.815 1.00 14.23 148 ILE B CA 1
ATOM 4072 C C . ILE B 1 150 ? 35.038 -7.124 113.488 1.00 14.79 148 ILE B C 1
ATOM 4073 O O . ILE B 1 150 ? 35.561 -8.229 113.391 1.00 15.74 148 ILE B O 1
ATOM 4078 N N . ILE B 1 151 ? 33.948 -6.907 114.215 1.00 18.53 149 ILE B N 1
ATOM 4079 C CA . ILE B 1 151 ? 33.282 -7.970 114.952 1.00 17.39 149 ILE B CA 1
ATOM 4080 C C . ILE B 1 151 ? 31.894 -8.195 114.372 1.00 19.02 149 ILE B C 1
ATOM 4081 O O . ILE B 1 151 ? 31.152 -7.234 114.159 1.00 20.98 149 ILE B O 1
ATOM 4086 N N . ALA B 1 152 ? 31.542 -9.447 114.094 1.00 15.49 150 ALA B N 1
ATOM 4087 C CA . ALA B 1 152 ? 30.174 -9.777 113.693 1.00 15.03 150 ALA B CA 1
ATOM 4088 C C . ALA B 1 152 ? 29.543 -10.687 114.734 1.00 14.40 150 ALA B C 1
ATOM 4089 O O . ALA B 1 152 ? 30.099 -11.736 115.067 1.00 15.97 150 ALA B O 1
ATOM 4091 N N . HIS B 1 153 ? 28.390 -10.281 115.248 1.00 12.87 151 HIS B N 1
ATOM 4092 C CA . HIS B 1 153 ? 27.672 -11.050 116.253 1.00 14.12 151 HIS B CA 1
ATOM 4093 C C . HIS B 1 153 ? 26.569 -11.816 115.536 1.00 13.17 151 HIS B C 1
ATOM 4094 O O . HIS B 1 153 ? 25.515 -11.261 115.222 1.00 14.17 151 HIS B O 1
ATOM 4101 N N . VAL B 1 154 ? 26.819 -13.087 115.254 1.00 12.94 152 VAL B N 1
ATOM 4102 C CA . VAL B 1 154 ? 25.922 -13.864 114.408 1.00 13.39 152 VAL B CA 1
ATOM 4103 C C . VAL B 1 154 ? 25.070 -14.786 115.257 1.00 12.91 152 VAL B C 1
ATOM 4104 O O . VAL B 1 154 ? 25.604 -15.560 116.053 1.00 14.12 152 VAL B O 1
ATOM 4108 N N . PRO B 1 155 ? 23.746 -14.723 115.103 1.00 12.68 153 PRO B N 1
ATOM 4109 C CA . PRO B 1 155 ? 22.885 -15.607 115.893 1.00 13.54 153 PRO B CA 1
ATOM 4110 C C . PRO B 1 155 ? 23.007 -17.063 115.452 1.00 12.93 153 PRO B C 1
ATOM 4111 O O . PRO B 1 155 ? 23.148 -17.372 114.255 1.00 12.96 153 PRO B O 1
ATOM 4115 N N . ILE B 1 156 ? 22.931 -17.956 116.435 1.00 13.83 154 ILE B N 1
ATOM 4116 C CA . ILE B 1 156 ? 23.075 -19.393 116.241 1.00 13.14 154 ILE B CA 1
ATOM 4117 C C . ILE B 1 156 ? 21.855 -20.109 116.802 1.00 14.64 154 ILE B C 1
ATOM 4118 O O . ILE B 1 156 ? 21.396 -19.809 117.909 1.00 15.13 154 ILE B O 1
ATOM 4123 N N . THR B 1 157 ? 21.344 -21.073 116.046 1.00 13.99 155 THR B N 1
ATOM 4124 C CA . THR B 1 157 ? 20.280 -21.951 116.514 1.00 14.93 155 THR B CA 1
ATOM 4125 C C . THR B 1 157 ? 20.685 -23.385 116.198 1.00 16.37 155 THR B C 1
ATOM 4126 O O . THR B 1 157 ? 21.050 -23.683 115.062 1.00 16.58 155 THR B O 1
ATOM 4130 N N . ASP B 1 158 ? 20.657 -24.251 117.213 1.00 15.98 156 ASP B N 1
ATOM 4131 C CA . ASP B 1 158 ? 21.019 -25.665 117.061 1.00 17.26 156 ASP B CA 1
ATOM 4132 C C . ASP B 1 158 ? 22.369 -25.841 116.372 1.00 17.47 156 ASP B C 1
ATOM 4133 O O . ASP B 1 158 ? 22.532 -26.715 115.517 1.00 17.21 156 ASP B O 1
ATOM 4138 N N . GLY B 1 159 ? 23.318 -24.981 116.739 1.00 16.02 157 GLY B N 1
ATOM 4139 C CA . GLY B 1 159 ? 24.681 -25.085 116.260 1.00 18.72 157 GLY B CA 1
ATOM 4140 C C . GLY B 1 159 ? 24.941 -24.520 114.874 1.00 17.99 157 GLY B C 1
ATOM 4141 O O . GLY B 1 159 ? 26.077 -24.551 114.413 1.00 20.87 157 GLY B O 1
ATOM 4142 N N . ALA B 1 160 ? 23.903 -24.015 114.208 1.00 16.40 158 ALA B N 1
ATOM 4143 C CA . ALA B 1 160 ? 24.051 -23.488 112.854 1.00 15.68 158 ALA B CA 1
ATOM 4144 C C . ALA B 1 160 ? 23.668 -22.017 112.830 1.00 13.73 158 ALA B C 1
ATOM 4145 O O . ALA B 1 160 ? 22.941 -21.546 113.698 1.00 14.24 158 ALA B O 1
ATOM 4147 N N . VAL B 1 161 ? 24.167 -21.291 111.835 1.00 13.47 159 VAL B N 1
ATOM 4148 C CA . VAL B 1 161 ? 23.782 -19.896 111.667 1.00 13.32 159 VAL B CA 1
ATOM 4149 C C . VAL B 1 161 ? 22.262 -19.775 111.532 1.00 13.19 159 VAL B C 1
ATOM 4150 O O . VAL B 1 161 ? 21.629 -20.495 110.747 1.00 13.44 159 VAL B O 1
ATOM 4154 N N . GLN B 1 162 ? 21.680 -18.872 112.314 1.00 12.04 160 GLN B N 1
ATOM 4155 C CA . GLN B 1 162 ? 20.284 -18.487 112.170 1.00 13.28 160 GLN B CA 1
ATOM 4156 C C . GLN B 1 162 ? 20.212 -17.379 111.122 1.00 12.17 160 GLN B C 1
ATOM 4157 O O . GLN B 1 162 ? 20.604 -16.243 111.378 1.00 12.80 160 GLN B O 1
ATOM 4163 N N . GLU B 1 163 ? 19.743 -17.730 109.927 1.00 13.14 161 GLU B N 1
ATOM 4164 C CA . GLU B 1 163 ? 19.691 -16.787 108.809 1.00 12.12 161 GLU B CA 1
ATOM 4165 C C . GLU B 1 163 ? 18.388 -16.004 108.791 1.00 13.17 161 GLU B C 1
ATOM 4166 O O . GLU B 1 163 ? 18.376 -14.796 108.545 1.00 13.02 161 GLU B O 1
ATOM 4172 N N . THR B 1 164 ? 17.289 -16.705 109.035 1.00 12.35 162 THR B N 1
ATOM 4173 C CA . THR B 1 164 ? 15.959 -16.140 108.877 1.00 12.52 162 THR B CA 1
ATOM 4174 C C . THR B 1 164 ? 15.530 -15.404 110.149 1.00 13.22 162 THR B C 1
ATOM 4175 O O . THR B 1 164 ? 16.040 -15.668 111.238 1.00 12.97 162 THR B O 1
ATOM 4179 N N . GLY B 1 165 ? 14.592 -14.474 110.016 1.00 13.53 163 GLY B N 1
ATOM 4180 C CA . GLY B 1 165 ? 14.202 -13.651 111.145 1.00 13.97 163 GLY B CA 1
ATOM 4181 C C . GLY B 1 165 ? 13.304 -12.518 110.713 1.00 15.18 163 GLY B C 1
ATOM 4182 O O . GLY B 1 165 ? 12.880 -12.469 109.559 1.00 15.48 163 GLY B O 1
ATOM 4183 N N . ASP B 1 166 ? 13.020 -11.595 111.631 1.00 14.43 164 ASP B N 1
ATOM 4184 C CA . ASP B 1 166 ? 12.092 -10.507 111.335 1.00 15.07 164 ASP B CA 1
ATOM 4185 C C . ASP B 1 166 ? 12.729 -9.126 111.336 1.00 16.10 164 ASP B C 1
ATOM 4186 O O . ASP B 1 166 ? 12.022 -8.114 111.402 1.00 16.68 164 ASP B O 1
ATOM 4191 N N . PHE B 1 167 ? 14.051 -9.066 111.254 1.00 15.03 165 PHE B N 1
ATOM 4192 C CA . PHE B 1 167 ? 14.737 -7.784 111.244 1.00 13.71 165 PHE B CA 1
ATOM 4193 C C . PHE B 1 167 ? 14.773 -7.201 109.839 1.00 14.26 165 PHE B C 1
ATOM 4194 O O . PHE B 1 167 ? 15.231 -7.851 108.890 1.00 15.91 165 PHE B O 1
ATOM 4202 N N . GLU B 1 168 ? 14.305 -5.964 109.713 1.00 15.25 166 GLU B N 1
ATOM 4203 C CA . GLU B 1 168 ? 14.227 -5.283 108.429 1.00 16.74 166 GLU B CA 1
ATOM 4204 C C . GLU B 1 168 ? 15.360 -4.277 108.262 1.00 17.24 166 GLU B C 1
ATOM 4205 O O . GLU B 1 168 ? 15.729 -3.574 109.210 1.00 18.42 166 GLU B O 1
ATOM 4211 N N . LEU B 1 169 ? 15.909 -4.227 107.054 1.00 16.24 167 LEU B N 1
ATOM 4212 C CA . LEU B 1 169 ? 16.903 -3.233 106.661 1.00 15.50 167 LEU B CA 1
ATOM 4213 C C . LEU B 1 169 ? 16.315 -2.454 105.500 1.00 13.92 167 LEU B C 1
ATOM 4214 O O . LEU B 1 169 ? 15.799 -3.057 104.562 1.00 13.22 167 LEU B O 1
ATOM 4219 N N . ASP B 1 170 ? 16.402 -1.126 105.527 1.00 13.45 168 ASP B N 1
ATOM 4220 C CA . ASP B 1 170 ? 15.965 -0.363 104.363 1.00 13.23 168 ASP B CA 1
ATOM 4221 C C . ASP B 1 170 ? 16.927 -0.634 103.208 1.00 13.24 168 ASP B C 1
ATOM 4222 O O . ASP B 1 170 ? 18.134 -0.438 103.325 1.00 15.99 168 ASP B O 1
ATOM 4227 N N . GLY B 1 171 ? 16.376 -1.103 102.096 1.00 13.10 169 GLY B N 1
ATOM 4228 C CA . GLY B 1 171 ? 17.174 -1.543 100.968 1.00 13.47 169 GLY B CA 1
ATOM 4229 C C . GLY B 1 171 ? 17.292 -3.056 100.867 1.00 13.39 169 GLY B C 1
ATOM 4230 O O . GLY B 1 171 ? 17.873 -3.565 99.897 1.00 14.21 169 GLY B O 1
ATOM 4231 N N . VAL B 1 172 ? 16.777 -3.779 101.860 1.00 13.41 170 VAL B N 1
ATOM 4232 C CA . VAL B 1 172 ? 16.730 -5.236 101.784 1.00 14.31 170 VAL B CA 1
ATOM 4233 C C . VAL B 1 172 ? 15.281 -5.629 101.711 1.00 13.08 170 VAL B C 1
ATOM 4234 O O . VAL B 1 172 ? 14.487 -5.322 102.606 1.00 13.62 170 VAL B O 1
ATOM 4238 N N . THR B 1 173 ? 14.946 -6.343 100.645 1.00 13.84 171 THR B N 1
ATOM 4239 C CA . THR B 1 173 ? 13.564 -6.611 100.333 1.00 14.20 171 THR B CA 1
ATOM 4240 C C . THR B 1 173 ? 12.826 -7.368 101.444 1.00 16.09 171 THR B C 1
ATOM 4241 O O . THR B 1 173 ? 11.725 -6.994 101.823 1.00 15.35 171 THR B O 1
ATOM 4245 N N . PHE B 1 174 ? 13.443 -8.415 101.977 1.00 13.17 172 PHE B N 1
ATOM 4246 C CA . PHE B 1 174 ? 12.785 -9.306 102.920 1.00 13.03 172 PHE B CA 1
ATOM 4247 C C . PHE B 1 174 ? 13.497 -9.300 104.271 1.00 11.98 172 PHE B C 1
ATOM 4248 O O . PHE B 1 174 ? 14.710 -9.145 104.347 1.00 13.20 172 PHE B O 1
ATOM 4256 N N . PRO B 1 175 ? 12.738 -9.467 105.355 1.00 14.08 173 PRO B N 1
ATOM 4257 C CA . PRO B 1 175 ? 13.388 -9.515 106.670 1.00 13.79 173 PRO B CA 1
ATOM 4258 C C . PRO B 1 175 ? 14.258 -10.767 106.846 1.00 12.78 173 PRO B C 1
ATOM 4259 O O . PRO B 1 175 ? 14.059 -11.786 106.193 1.00 13.58 173 PRO B O 1
ATOM 4263 N N . ALA B 1 176 ? 15.213 -10.673 107.758 1.00 12.38 174 ALA B N 1
ATOM 4264 C CA . ALA B 1 176 ? 16.103 -11.784 108.083 1.00 11.95 174 ALA B CA 1
ATOM 4265 C C . ALA B 1 176 ? 16.588 -11.605 109.525 1.00 12.85 174 ALA B C 1
ATOM 4266 O O . ALA B 1 176 ? 16.168 -10.686 110.208 1.00 13.31 174 ALA B O 1
ATOM 4268 N N . ALA B 1 177 ? 17.463 -12.478 110.005 1.00 12.19 175 ALA B N 1
ATOM 4269 C CA . ALA B 1 177 ? 17.966 -12.337 111.362 1.00 12.14 175 ALA B CA 1
ATOM 4270 C C . ALA B 1 177 ? 18.887 -11.129 111.471 1.00 12.07 175 ALA B C 1
ATOM 4271 O O . ALA B 1 177 ? 19.732 -10.901 110.609 1.00 12.68 175 ALA B O 1
ATOM 4273 N N . GLU B 1 178 ? 18.754 -10.371 112.553 1.00 12.34 176 GLU B N 1
ATOM 4274 C CA . GLU B 1 178 ? 19.656 -9.263 112.825 1.00 13.07 176 GLU B CA 1
ATOM 4275 C C . GLU B 1 178 ? 21.073 -9.758 113.093 1.00 12.28 176 GLU B C 1
ATOM 4276 O O . GLU B 1 178 ? 21.269 -10.715 113.848 1.00 14.05 176 GLU B O 1
ATOM 4282 N N . VAL B 1 179 ? 22.057 -9.103 112.485 1.00 12.00 177 VAL B N 1
ATOM 4283 C CA . VAL B 1 179 ? 23.461 -9.364 112.772 1.00 13.69 177 VAL B CA 1
ATOM 4284 C C . VAL B 1 179 ? 24.099 -8.041 113.165 1.00 13.48 177 VAL B C 1
ATOM 4285 O O . VAL B 1 179 ? 24.185 -7.117 112.357 1.00 13.38 177 VAL B O 1
ATOM 4289 N N . GLN B 1 180 ? 24.520 -7.929 114.418 1.00 14.33 178 GLN B N 1
ATOM 4290 C CA . GLN B 1 180 ? 25.160 -6.704 114.875 1.00 14.40 178 GLN B CA 1
ATOM 4291 C C . GLN B 1 180 ? 26.639 -6.709 114.503 1.00 14.17 178 GLN B C 1
ATOM 4292 O O . GLN B 1 180 ? 27.321 -7.715 114.685 1.00 15.65 178 GLN B O 1
ATOM 4298 N N . ILE B 1 181 ? 27.125 -5.587 113.984 1.00 13.46 179 ILE B N 1
ATOM 4299 C CA . ILE B 1 181 ? 28.511 -5.457 113.564 1.00 14.52 179 ILE B CA 1
ATOM 4300 C C . ILE B 1 181 ? 29.165 -4.346 114.351 1.00 15.03 179 ILE B C 1
ATOM 4301 O O . ILE B 1 181 ? 28.531 -3.330 114.647 1.00 15.35 179 ILE B O 1
ATOM 4306 N N . GLU B 1 182 ? 30.445 -4.526 114.659 1.00 15.99 180 GLU B N 1
ATOM 4307 C CA . GLU B 1 182 ? 31.231 -3.507 115.343 1.00 16.63 180 GLU B CA 1
ATOM 4308 C C . GLU B 1 182 ? 32.557 -3.300 114.627 1.00 17.86 180 GLU B C 1
ATOM 4309 O O . GLU B 1 182 ? 33.363 -4.227 114.522 1.00 22.02 180 GLU B O 1
ATOM 4315 N N . PHE B 1 183 ? 32.793 -2.082 114.156 1.00 15.01 181 PHE B N 1
ATOM 4316 C CA . PHE B 1 183 ? 34.036 -1.726 113.501 1.00 15.10 181 PHE B CA 1
ATOM 4317 C C . PHE B 1 183 ? 34.942 -1.106 114.562 1.00 16.17 181 PHE B C 1
ATOM 4318 O O . PHE B 1 183 ? 34.701 0.021 115.008 1.00 17.09 181 PHE B O 1
ATOM 4326 N N . MET B 1 184 ? 35.966 -1.845 114.991 1.00 15.63 182 MET B N 1
ATOM 4327 C CA . MET B 1 184 ? 36.821 -1.409 116.100 1.00 17.15 182 MET B CA 1
ATOM 4328 C C . MET B 1 184 ? 37.874 -0.411 115.636 1.00 17.64 182 MET B C 1
ATOM 4329 O O . MET B 1 184 ? 38.466 -0.580 114.573 1.00 18.15 182 MET B O 1
ATOM 4334 N N . ASN B 1 185 ? 38.104 0.623 116.447 1.00 17.81 183 ASN B N 1
ATOM 4335 C CA . ASN B 1 185 ? 39.121 1.644 116.161 1.00 18.66 183 ASN B CA 1
ATOM 4336 C C . ASN B 1 185 ? 39.151 2.063 114.690 1.00 18.24 183 ASN B C 1
ATOM 4337 O O . ASN B 1 185 ? 40.171 1.899 114.013 1.00 20.36 183 ASN B O 1
ATOM 4342 N N . PRO B 1 186 ? 38.025 2.583 114.181 1.00 18.50 184 PRO B N 1
ATOM 4343 C CA . PRO B 1 186 ? 37.920 2.782 112.733 1.00 19.80 184 PRO B CA 1
ATOM 4344 C C . PRO B 1 186 ? 38.876 3.820 112.165 1.00 20.94 184 PRO B C 1
ATOM 4345 O O . PRO B 1 186 ? 39.214 3.733 110.989 1.00 23.14 184 PRO B O 1
ATOM 4349 N N . ALA B 1 187 ? 39.307 4.784 112.970 1.00 20.19 185 ALA B N 1
ATOM 4350 C CA . ALA B 1 187 ? 40.226 5.794 112.463 1.00 20.97 185 ALA B CA 1
ATOM 4351 C C . ALA B 1 187 ? 41.504 5.147 111.940 1.00 21.33 185 ALA B C 1
ATOM 4352 O O . ALA B 1 187 ? 42.116 4.316 112.616 1.00 22.49 185 ALA B O 1
ATOM 4354 N N . ALA B 1 188 ? 41.894 5.517 110.726 0.79 21.17 186 ALA B N 1
ATOM 4355 C CA . ALA B 1 188 ? 43.117 4.987 110.133 0.79 25.20 186 ALA B CA 1
ATOM 4356 C C . ALA B 1 188 ? 44.326 5.299 111.011 0.79 27.78 186 ALA B C 1
ATOM 4357 O O . ALA B 1 188 ? 44.386 6.352 111.646 0.79 31.39 186 ALA B O 1
ATOM 4359 N N . ASP B 1 189 ? 45.279 4.372 111.045 0.80 27.01 187 ASP B N 1
ATOM 4360 C CA . ASP B 1 189 ? 46.463 4.503 111.891 0.80 30.78 187 ASP B CA 1
ATOM 4361 C C . ASP B 1 189 ? 47.463 5.514 111.335 0.80 37.19 187 ASP B C 1
ATOM 4362 O O . ASP B 1 189 ? 47.343 5.963 110.194 0.80 41.44 187 ASP B O 1
ATOM 4364 N N . CYS B 1 196 ? 45.599 8.673 109.851 1.00 34.70 194 CYS B N 1
ATOM 4365 C CA . CYS B 1 196 ? 44.951 9.604 110.770 1.00 33.75 194 CYS B CA 1
ATOM 4366 C C . CYS B 1 196 ? 43.466 9.703 110.459 1.00 28.95 194 CYS B C 1
ATOM 4367 O O . CYS B 1 196 ? 43.059 9.508 109.317 1.00 29.91 194 CYS B O 1
ATOM 4370 N N . MET B 1 197 ? 42.660 10.010 111.472 1.00 25.65 195 MET B N 1
ATOM 4371 C CA . MET B 1 197 ? 41.230 10.190 111.255 1.00 26.09 195 MET B CA 1
ATOM 4372 C C . MET B 1 197 ? 40.985 11.323 110.264 1.00 24.98 195 MET B C 1
ATOM 4373 O O . MET B 1 197 ? 40.171 11.198 109.355 1.00 23.45 195 MET B O 1
ATOM 4378 N N . PHE B 1 198 ? 41.695 12.431 110.447 1.00 23.04 196 PHE B N 1
ATOM 4379 C CA . PHE B 1 198 ? 41.664 13.530 109.490 1.00 20.88 196 PHE B CA 1
ATOM 4380 C C . PHE B 1 198 ? 43.039 13.736 108.872 1.00 28.63 196 PHE B C 1
ATOM 4381 O O . PHE B 1 198 ? 43.897 14.378 109.474 1.00 25.31 196 PHE B O 1
ATOM 4389 N N . PRO B 1 199 ? 43.251 13.195 107.661 1.00 26.28 197 PRO B N 1
ATOM 4390 C CA . PRO B 1 199 ? 44.569 13.243 107.016 1.00 29.55 197 PRO B CA 1
ATOM 4391 C C . PRO B 1 199 ? 45.110 14.661 106.821 1.00 31.05 197 PRO B C 1
ATOM 4392 O O . PRO B 1 199 ? 46.328 14.847 106.834 1.00 31.80 197 PRO B O 1
ATOM 4396 N N . THR B 1 200 ? 44.226 15.639 106.653 1.00 23.44 198 THR B N 1
ATOM 4397 C CA . THR B 1 200 ? 44.649 17.028 106.482 1.00 25.58 198 THR B CA 1
ATOM 4398 C C . THR B 1 200 ? 44.888 17.721 107.819 1.00 26.98 198 THR B C 1
ATOM 4399 O O . THR B 1 200 ? 45.453 18.816 107.865 1.00 28.98 198 THR B O 1
ATOM 4403 N N . GLY B 1 201 ? 44.441 17.089 108.901 1.00 26.22 199 GLY B N 1
ATOM 4404 C CA . GLY B 1 201 ? 44.553 17.666 110.231 1.00 24.82 199 GLY B CA 1
ATOM 4405 C C . GLY B 1 201 ? 43.445 18.656 110.544 1.00 30.26 199 GLY B C 1
ATOM 4406 O O . GLY B 1 201 ? 43.417 19.249 111.628 1.00 28.72 199 GLY B O 1
ATOM 4407 N N . ASN B 1 202 ? 42.530 18.830 109.595 1.00 23.55 200 ASN B N 1
ATOM 4408 C CA . ASN B 1 202 ? 41.424 19.774 109.737 1.00 25.72 200 ASN B CA 1
ATOM 4409 C C . ASN B 1 202 ? 40.067 19.075 109.692 1.00 26.32 200 ASN B C 1
ATOM 4410 O O . ASN B 1 202 ? 39.899 18.084 108.981 1.00 22.89 200 ASN B O 1
ATOM 4415 N N . LEU B 1 203 ? 39.105 19.601 110.446 1.00 21.35 201 LEU B N 1
ATOM 4416 C CA . LEU B 1 203 ? 37.736 19.088 110.452 1.00 22.12 201 LEU B CA 1
ATOM 4417 C C . LEU B 1 203 ? 37.025 19.392 109.144 1.00 23.35 201 LEU B C 1
ATOM 4418 O O . LEU B 1 203 ? 36.225 18.589 108.656 1.00 21.78 201 LEU B O 1
ATOM 4423 N N . VAL B 1 204 ? 37.298 20.575 108.605 1.00 20.83 202 VAL B N 1
ATOM 4424 C CA . VAL B 1 204 ? 36.746 21.028 107.339 1.00 21.02 202 VAL B CA 1
ATOM 4425 C C . VAL B 1 204 ? 37.867 21.695 106.554 1.00 24.20 202 VAL B C 1
ATOM 4426 O O . VAL B 1 204 ? 38.660 22.454 107.116 1.00 28.49 202 VAL B O 1
ATOM 4430 N N . ASP B 1 205 ? 37.944 21.398 105.264 0.99 23.92 203 ASP B N 1
ATOM 4431 C CA . ASP B 1 205 ? 38.941 22.004 104.396 0.99 25.88 203 ASP B CA 1
ATOM 4432 C C . ASP B 1 205 ? 38.270 22.703 103.240 0.99 28.07 203 ASP B C 1
ATOM 4433 O O . ASP B 1 205 ? 37.126 22.413 102.902 0.99 26.77 203 ASP B O 1
ATOM 4438 N N . VAL B 1 206 ? 38.987 23.628 102.623 1.00 30.40 204 VAL B N 1
ATOM 4439 C CA . VAL B 1 206 ? 38.541 24.167 101.359 1.00 26.09 204 VAL B CA 1
ATOM 4440 C C . VAL B 1 206 ? 39.238 23.368 100.274 1.00 32.44 204 VAL B C 1
ATOM 4441 O O . VAL B 1 206 ? 40.451 23.464 100.096 1.00 34.84 204 VAL B O 1
ATOM 4445 N N . LEU B 1 207 ? 38.467 22.539 99.584 1.00 31.12 205 LEU B N 1
ATOM 4446 C CA . LEU B 1 207 ? 39.004 21.714 98.520 1.00 32.93 205 LEU B CA 1
ATOM 4447 C C . LEU B 1 207 ? 39.112 22.529 97.248 1.00 30.46 205 LEU B C 1
ATOM 4448 O O . LEU B 1 207 ? 38.104 22.966 96.695 1.00 33.64 205 LEU B O 1
ATOM 4453 N N . GLU B 1 208 ? 40.341 22.749 96.797 0.86 33.84 206 GLU B N 1
ATOM 4454 C CA . GLU B 1 208 ? 40.562 23.363 95.500 0.86 35.74 206 GLU B CA 1
ATOM 4455 C C . GLU B 1 208 ? 40.425 22.303 94.427 0.86 32.00 206 GLU B C 1
ATOM 4456 O O . GLU B 1 208 ? 41.164 21.317 94.416 0.86 34.77 206 GLU B O 1
ATOM 4462 N N . VAL B 1 209 ? 39.460 22.494 93.538 1.00 24.99 207 VAL B N 1
ATOM 4463 C CA . VAL B 1 209 ? 39.245 21.538 92.462 1.00 31.10 207 VAL B CA 1
ATOM 4464 C C . VAL B 1 209 ? 39.325 22.248 91.114 1.00 24.79 207 VAL B C 1
ATOM 4465 O O . VAL B 1 209 ? 38.349 22.849 90.669 1.00 25.68 207 VAL B O 1
ATOM 4469 N N . PRO B 1 210 ? 40.504 22.191 90.476 0.85 28.62 208 PRO B N 1
ATOM 4470 C CA . PRO B 1 210 ? 40.789 22.793 89.170 0.85 30.38 208 PRO B CA 1
ATOM 4471 C C . PRO B 1 210 ? 39.713 22.480 88.144 0.85 29.81 208 PRO B C 1
ATOM 4472 O O . PRO B 1 210 ? 39.424 21.311 87.883 0.85 27.80 208 PRO B O 1
ATOM 4476 N N . GLY B 1 211 ? 39.105 23.521 87.588 0.93 29.19 209 GLY B N 1
ATOM 4477 C CA . GLY B 1 211 ? 38.110 23.345 86.548 0.93 29.28 209 GLY B CA 1
ATOM 4478 C C . GLY B 1 211 ? 36.685 23.191 87.040 0.93 29.75 209 GLY B C 1
ATOM 4479 O O . GLY B 1 211 ? 35.750 23.195 86.240 0.93 36.31 209 GLY B O 1
ATOM 4480 N N . ILE B 1 212 ? 36.505 23.055 88.352 0.76 27.55 210 ILE B N 1
ATOM 4481 C CA . ILE B 1 212 ? 35.164 22.902 88.913 0.76 31.83 210 ILE B CA 1
ATOM 4482 C C . ILE B 1 212 ? 34.788 24.044 89.857 0.76 37.28 210 ILE B C 1
ATOM 4483 O O . ILE B 1 212 ? 33.820 24.767 89.614 0.76 40.78 210 ILE B O 1
ATOM 4488 N N . GLY B 1 213 ? 35.549 24.197 90.938 0.92 37.09 211 GLY B N 1
ATOM 4489 C CA . GLY B 1 213 ? 35.287 25.252 91.901 0.92 34.91 211 GLY B CA 1
ATOM 4490 C C . GLY B 1 213 ? 35.915 25.016 93.261 0.92 27.10 211 GLY B C 1
ATOM 4491 O O . GLY B 1 213 ? 36.821 24.189 93.408 0.92 30.68 211 GLY B O 1
ATOM 4492 N N . ARG B 1 214 ? 35.435 25.758 94.256 0.88 35.52 212 ARG B N 1
ATOM 4493 C CA . ARG B 1 214 ? 35.919 25.645 95.627 0.88 34.87 212 ARG B CA 1
ATOM 4494 C C . ARG B 1 214 ? 34.825 25.033 96.489 0.88 24.13 212 ARG B C 1
ATOM 4495 O O . ARG B 1 214 ? 33.695 25.514 96.489 0.88 27.74 212 ARG B O 1
ATOM 4503 N N . PHE B 1 215 ? 35.166 23.988 97.235 0.97 27.51 213 PHE B N 1
ATOM 4504 C CA . PHE B 1 215 ? 34.177 23.302 98.061 0.97 24.56 213 PHE B CA 1
ATOM 4505 C C . PHE B 1 215 ? 34.669 23.087 99.477 0.97 24.19 213 PHE B C 1
ATOM 4506 O O . PHE B 1 215 ? 35.767 22.575 99.691 0.97 26.48 213 PHE B O 1
ATOM 4514 N N . ASN B 1 216 ? 33.851 23.481 100.446 1.00 21.70 214 ASN B N 1
ATOM 4515 C CA . ASN B 1 216 ? 34.071 23.053 101.814 1.00 20.70 214 ASN B CA 1
ATOM 4516 C C . ASN B 1 216 ? 33.866 21.547 101.864 1.00 17.47 214 ASN B C 1
ATOM 4517 O O . ASN B 1 216 ? 32.908 21.027 101.284 1.00 20.04 214 ASN B O 1
ATOM 4522 N N . ALA B 1 217 ? 34.776 20.853 102.532 1.00 18.70 215 ALA B N 1
ATOM 4523 C CA . ALA B 1 217 ? 34.737 19.401 102.569 1.00 17.46 215 ALA B CA 1
ATOM 4524 C C . ALA B 1 217 ? 35.321 18.869 103.863 1.00 18.85 215 ALA B C 1
ATOM 4525 O O . ALA B 1 217 ? 36.328 19.385 104.353 1.00 21.64 215 ALA B O 1
ATOM 4527 N N . THR B 1 218 ? 34.693 17.840 104.420 1.00 16.60 216 THR B N 1
ATOM 4528 C CA . THR B 1 218 ? 35.312 17.074 105.482 1.00 17.29 216 THR B CA 1
ATOM 4529 C C . THR B 1 218 ? 35.886 15.800 104.874 1.00 17.93 216 THR B C 1
ATOM 4530 O O . THR B 1 218 ? 35.162 15.021 104.243 1.00 17.12 216 THR B O 1
ATOM 4534 N N . MET B 1 219 ? 37.185 15.598 105.045 1.00 17.39 217 MET B N 1
ATOM 4535 C CA . MET B 1 219 ? 37.838 14.392 104.564 1.00 16.98 217 MET B CA 1
ATOM 4536 C C . MET B 1 219 ? 38.257 13.554 105.749 1.00 18.26 217 MET B C 1
ATOM 4537 O O . MET B 1 219 ? 39.094 13.964 106.556 1.00 20.35 217 MET B O 1
ATOM 4542 N N . ILE B 1 220 ? 37.642 12.384 105.874 1.00 16.65 218 ILE B N 1
ATOM 4543 C CA . ILE B 1 220 ? 37.847 11.544 107.041 1.00 18.28 218 ILE B CA 1
ATOM 4544 C C . ILE B 1 220 ? 38.265 10.135 106.624 1.00 17.78 218 ILE B C 1
ATOM 4545 O O . ILE B 1 220 ? 37.817 9.620 105.587 1.00 18.76 218 ILE B O 1
ATOM 4550 N N A ASN B 1 221 ? 39.140 9.515 107.403 0.79 17.76 219 ASN B N 1
ATOM 4551 N N B ASN B 1 221 ? 39.157 9.550 107.423 0.21 17.80 219 ASN B N 1
ATOM 4552 C CA A ASN B 1 221 ? 39.527 8.140 107.134 0.79 18.99 219 ASN B CA 1
ATOM 4553 C CA B ASN B 1 221 ? 39.605 8.171 107.271 0.21 18.88 219 ASN B CA 1
ATOM 4554 C C A ASN B 1 221 ? 39.092 7.246 108.284 0.79 19.15 219 ASN B C 1
ATOM 4555 C C B ASN B 1 221 ? 39.043 7.322 108.397 0.21 19.22 219 ASN B C 1
ATOM 4556 O O A ASN B 1 221 ? 39.846 7.017 109.231 0.79 20.29 219 ASN B O 1
ATOM 4557 O O B ASN B 1 221 ? 39.680 7.170 109.438 0.21 19.97 219 ASN B O 1
ATOM 4566 N N . ALA B 1 222 ? 37.851 6.776 108.200 1.00 18.17 220 ALA B N 1
ATOM 4567 C CA . ALA B 1 222 ? 37.252 5.909 109.197 1.00 18.47 220 ALA B CA 1
ATOM 4568 C C . ALA B 1 222 ? 36.226 5.057 108.466 1.00 17.35 220 ALA B C 1
ATOM 4569 O O . ALA B 1 222 ? 35.289 5.591 107.879 1.00 17.90 220 ALA B O 1
ATOM 4571 N N . GLY B 1 223 ? 36.407 3.742 108.490 1.00 17.47 221 GLY B N 1
ATOM 4572 C CA . GLY B 1 223 ? 35.578 2.849 107.698 1.00 16.81 221 GLY B CA 1
ATOM 4573 C C . GLY B 1 223 ? 36.134 2.728 106.294 1.00 17.31 221 GLY B C 1
ATOM 4574 O O . GLY B 1 223 ? 36.468 1.629 105.834 1.00 16.14 221 GLY B O 1
ATOM 4575 N N . ILE B 1 224 ? 36.233 3.870 105.628 1.00 15.30 222 ILE B N 1
ATOM 4576 C CA . ILE B 1 224 ? 36.840 3.996 104.309 1.00 16.23 222 ILE B CA 1
ATOM 4577 C C . ILE B 1 224 ? 37.150 5.490 104.158 1.00 17.32 222 ILE B C 1
ATOM 4578 O O . ILE B 1 224 ? 36.454 6.320 104.741 1.00 17.19 222 ILE B O 1
ATOM 4583 N N . PRO B 1 225 ? 38.208 5.848 103.415 1.00 15.71 223 PRO B N 1
ATOM 4584 C CA . PRO B 1 225 ? 38.459 7.282 103.238 1.00 17.21 223 PRO B CA 1
ATOM 4585 C C . PRO B 1 225 ? 37.305 7.913 102.468 1.00 17.11 223 PRO B C 1
ATOM 4586 O O . PRO B 1 225 ? 36.929 7.414 101.398 1.00 18.06 223 PRO B O 1
ATOM 4590 N N . THR B 1 226 ? 36.745 8.994 103.002 1.00 16.58 224 THR B N 1
ATOM 4591 C CA . THR B 1 226 ? 35.532 9.582 102.447 1.00 17.17 224 THR B CA 1
ATOM 4592 C C . THR B 1 226 ? 35.631 11.102 102.426 1.00 16.22 224 THR B C 1
ATOM 4593 O O . THR B 1 226 ? 36.103 11.717 103.394 1.00 17.67 224 THR B O 1
ATOM 4597 N N . ILE B 1 227 ? 35.178 11.690 101.329 1.00 16.25 225 ILE B N 1
ATOM 4598 C CA . ILE B 1 227 ? 35.086 13.129 101.163 1.00 15.63 225 ILE B CA 1
ATOM 4599 C C . ILE B 1 227 ? 33.617 13.514 101.270 1.00 16.71 225 ILE B C 1
ATOM 4600 O O . ILE B 1 227 ? 32.801 13.066 100.464 1.00 16.54 225 ILE B O 1
ATOM 4605 N N . PHE B 1 228 ? 33.275 14.327 102.267 1.00 15.87 226 PHE B N 1
ATOM 4606 C CA . PHE B 1 228 ? 31.909 14.815 102.445 1.00 15.22 226 PHE B CA 1
ATOM 4607 C C . PHE B 1 228 ? 31.793 16.283 102.043 1.00 16.12 226 PHE B C 1
ATOM 4608 O O . PHE B 1 228 ? 32.570 17.123 102.515 1.00 17.14 226 PHE B O 1
ATOM 4616 N N A ILE B 1 229 ? 30.809 16.591 101.204 0.48 15.62 227 ILE B N 1
ATOM 4617 N N B ILE B 1 229 ? 30.840 16.588 101.170 0.52 15.61 227 ILE B N 1
ATOM 4618 C CA A ILE B 1 229 ? 30.534 17.960 100.770 0.48 16.61 227 ILE B CA 1
ATOM 4619 C CA B ILE B 1 229 ? 30.532 17.967 100.806 0.52 16.62 227 ILE B CA 1
ATOM 4620 C C A ILE B 1 229 ? 29.044 18.272 100.975 0.48 15.86 227 ILE B C 1
ATOM 4621 C C B ILE B 1 229 ? 29.061 18.262 101.108 0.52 15.83 227 ILE B C 1
ATOM 4622 O O A ILE B 1 229 ? 28.215 17.370 100.978 0.48 15.06 227 ILE B O 1
ATOM 4623 O O B ILE B 1 229 ? 28.268 17.344 101.299 0.52 14.64 227 ILE B O 1
ATOM 4632 N N . ASN B 1 230 ? 28.699 19.540 101.166 1.00 18.81 228 ASN B N 1
ATOM 4633 C CA . ASN B 1 230 ? 27.305 19.925 101.346 1.00 18.92 228 ASN B CA 1
ATOM 4634 C C . ASN B 1 230 ? 26.526 19.807 100.042 1.00 20.19 228 ASN B C 1
ATOM 4635 O O . ASN B 1 230 ? 26.980 20.277 99.001 1.00 20.85 228 ASN B O 1
ATOM 4640 N N . ALA B 1 231 ? 25.349 19.183 100.108 1.00 17.45 229 ALA B N 1
ATOM 4641 C CA . ALA B 1 231 ? 24.491 18.995 98.944 1.00 17.04 229 ALA B CA 1
ATOM 4642 C C . ALA B 1 231 ? 24.245 20.295 98.182 1.00 18.04 229 ALA B C 1
ATOM 4643 O O . ALA B 1 231 ? 24.331 20.333 96.951 1.00 21.00 229 ALA B O 1
ATOM 4645 N N . GLU B 1 232 ? 23.940 21.357 98.924 1.00 20.40 230 GLU B N 1
ATOM 4646 C CA . GLU B 1 232 ? 23.565 22.628 98.312 1.00 22.82 230 GLU B CA 1
ATOM 4647 C C . GLU B 1 232 ? 24.700 23.238 97.499 1.00 27.88 230 GLU B C 1
ATOM 4648 O O . GLU B 1 232 ? 24.455 23.920 96.503 1.00 25.04 230 GLU B O 1
ATOM 4654 N N . ASP B 1 233 ? 25.940 22.974 97.902 1.00 25.23 231 ASP B N 1
ATOM 4655 C CA . ASP B 1 233 ? 27.085 23.528 97.184 1.00 29.71 231 ASP B CA 1
ATOM 4656 C C . ASP B 1 233 ? 27.205 22.924 95.786 1.00 31.67 231 ASP B C 1
ATOM 4657 O O . ASP B 1 233 ? 27.945 23.432 94.944 1.00 35.17 231 ASP B O 1
ATOM 4662 N N . LEU B 1 234 ? 26.463 21.844 95.543 1.00 31.36 232 LEU B N 1
ATOM 4663 C CA . LEU B 1 234 ? 26.415 21.217 94.226 1.00 27.34 232 LEU B CA 1
ATOM 4664 C C . LEU B 1 234 ? 25.045 21.342 93.566 1.00 29.02 232 LEU B C 1
ATOM 4665 O O . LEU B 1 234 ? 24.788 20.727 92.529 1.00 33.27 232 LEU B O 1
ATOM 4670 N N . GLY B 1 235 ? 24.168 22.136 94.168 1.00 25.93 233 GLY B N 1
ATOM 4671 C CA . GLY B 1 235 ? 22.835 22.343 93.634 1.00 27.61 233 GLY B CA 1
ATOM 4672 C C . GLY B 1 235 ? 21.845 21.239 93.969 1.00 24.40 233 GLY B C 1
ATOM 4673 O O . GLY B 1 235 ? 20.765 21.170 93.383 1.00 26.44 233 GLY B O 1
ATOM 4674 N N . TYR B 1 236 ? 22.211 20.375 94.912 1.00 21.64 234 TYR B N 1
ATOM 4675 C CA . TYR B 1 236 ? 21.329 19.284 95.335 1.00 20.10 234 TYR B CA 1
ATOM 4676 C C . TYR B 1 236 ? 20.677 19.580 96.680 1.00 18.45 234 TYR B C 1
ATOM 4677 O O . TYR B 1 236 ? 21.098 20.492 97.399 1.00 20.13 234 TYR B O 1
ATOM 4686 N N . THR B 1 237 ? 19.649 18.809 97.023 1.00 18.04 235 THR B N 1
ATOM 4687 C CA . THR B 1 237 ? 18.949 18.995 98.289 1.00 18.49 235 THR B CA 1
ATOM 4688 C C . THR B 1 237 ? 19.262 17.894 99.296 1.00 18.50 235 THR B C 1
ATOM 4689 O O . THR B 1 237 ? 18.983 18.038 100.484 1.00 18.99 235 THR B O 1
ATOM 4693 N N . GLY B 1 238 ? 19.828 16.790 98.826 1.00 17.50 236 GLY B N 1
ATOM 4694 C CA . GLY B 1 238 ? 20.035 15.645 99.692 1.00 16.69 236 GLY B CA 1
ATOM 4695 C C . GLY B 1 238 ? 18.945 14.593 99.605 1.00 15.38 236 GLY B C 1
ATOM 4696 O O . GLY B 1 238 ? 19.109 13.503 100.150 1.00 16.39 236 GLY B O 1
ATOM 4697 N N . THR B 1 239 ? 17.841 14.897 98.925 1.00 14.99 237 THR B N 1
ATOM 4698 C CA . THR B 1 239 ? 16.751 13.933 98.783 1.00 16.57 237 THR B CA 1
ATOM 4699 C C . THR B 1 239 ? 16.812 13.166 97.461 1.00 14.75 237 THR B C 1
ATOM 4700 O O . THR B 1 239 ? 15.926 12.361 97.164 1.00 14.96 237 THR B O 1
ATOM 4704 N N . GLU B 1 240 ? 17.856 13.409 96.676 1.00 14.20 238 GLU B N 1
ATOM 4705 C CA . GLU B 1 240 ? 17.961 12.814 95.343 1.00 14.20 238 GLU B CA 1
ATOM 4706 C C . GLU B 1 240 ? 17.925 11.289 95.360 1.00 13.12 238 GLU B C 1
ATOM 4707 O O . GLU B 1 240 ? 18.442 10.651 96.278 1.00 14.91 238 GLU B O 1
ATOM 4713 N N . LEU B 1 241 ? 17.305 10.725 94.329 1.00 13.73 239 LEU B N 1
ATOM 4714 C CA . LEU B 1 241 ? 17.345 9.295 94.073 1.00 13.46 239 LEU B CA 1
ATOM 4715 C C . LEU B 1 241 ? 18.250 9.043 92.880 1.00 13.89 239 LEU B C 1
ATOM 4716 O O . LEU B 1 241 ? 18.694 9.981 92.212 1.00 14.99 239 LEU B O 1
ATOM 4721 N N . GLN B 1 242 ? 18.529 7.773 92.607 1.00 13.56 240 GLN B N 1
ATOM 4722 C CA . GLN B 1 242 ? 19.483 7.426 91.561 1.00 14.01 240 GLN B CA 1
ATOM 4723 C C . GLN B 1 242 ? 19.173 8.071 90.219 1.00 15.00 240 GLN B C 1
ATOM 4724 O O . GLN B 1 242 ? 20.085 8.552 89.546 1.00 16.71 240 GLN B O 1
ATOM 4730 N N . ASP B 1 243 ? 17.907 8.095 89.828 1.00 15.55 241 ASP B N 1
ATOM 4731 C CA . ASP B 1 243 ? 17.543 8.628 88.517 1.00 17.04 241 ASP B CA 1
ATOM 4732 C C . ASP B 1 243 ? 17.787 10.128 88.383 1.00 17.98 241 ASP B C 1
ATOM 4733 O O . ASP B 1 243 ? 17.788 10.655 87.270 1.00 19.21 241 ASP B O 1
ATOM 4738 N N . ASP B 1 244 ? 18.005 10.812 89.503 1.00 16.37 242 ASP B N 1
ATOM 4739 C CA . ASP B 1 244 ? 18.281 12.242 89.467 1.00 18.00 242 ASP B CA 1
ATOM 4740 C C . ASP B 1 244 ? 19.730 12.530 89.084 1.00 17.91 242 ASP B C 1
ATOM 4741 O O . ASP B 1 244 ? 20.057 13.651 88.689 1.00 19.65 242 ASP B O 1
ATOM 4746 N N . ILE B 1 245 ? 20.597 11.530 89.207 1.00 15.75 243 ILE B N 1
ATOM 4747 C CA . ILE B 1 245 ? 22.032 11.735 89.025 1.00 16.49 243 ILE B CA 1
ATOM 4748 C C . ILE B 1 245 ? 22.677 10.755 88.030 1.00 18.59 243 ILE B C 1
ATOM 4749 O O . ILE B 1 245 ? 23.566 11.130 87.249 1.00 16.99 243 ILE B O 1
ATOM 4754 N N . ASN B 1 246 ? 22.221 9.506 88.021 1.00 15.56 244 ASN B N 1
ATOM 4755 C CA . ASN B 1 246 ? 22.959 8.467 87.299 1.00 15.36 244 ASN B CA 1
ATOM 4756 C C . ASN B 1 246 ? 22.825 8.474 85.779 1.00 17.54 244 ASN B C 1
ATOM 4757 O O . ASN B 1 246 ? 23.505 7.710 85.106 1.00 18.45 244 ASN B O 1
ATOM 4762 N N . SER B 1 247 ? 21.971 9.343 85.252 1.00 16.86 245 SER B N 1
ATOM 4763 C CA . SER B 1 247 ? 21.881 9.551 83.810 1.00 20.10 245 SER B CA 1
ATOM 4764 C C . SER B 1 247 ? 22.456 10.909 83.413 1.00 19.72 245 SER B C 1
ATOM 4765 O O . SER B 1 247 ? 22.370 11.310 82.248 1.00 25.62 245 SER B O 1
ATOM 4768 N N . ASP B 1 248 ? 23.051 11.602 84.379 1.00 18.69 246 ASP B N 1
ATOM 4769 C CA . ASP B 1 248 ? 23.567 12.955 84.185 1.00 20.44 246 ASP B CA 1
ATOM 4770 C C . ASP B 1 248 ? 25.082 12.903 84.074 1.00 18.82 246 ASP B C 1
ATOM 4771 O O . ASP B 1 248 ? 25.789 12.959 85.071 1.00 19.45 246 ASP B O 1
ATOM 4776 N N . ASN B 1 249 ? 25.575 12.793 82.845 1.00 23.93 247 ASN B N 1
ATOM 4777 C CA . ASN B 1 249 ? 27.002 12.596 82.626 1.00 21.52 247 ASN B CA 1
ATOM 4778 C C . ASN B 1 249 ? 27.870 13.736 83.154 1.00 19.67 247 ASN B C 1
ATOM 4779 O O . ASN B 1 249 ? 28.937 13.503 83.724 1.00 21.12 247 ASN B O 1
ATOM 4784 N N . ALA B 1 250 ? 27.394 14.962 82.981 1.00 22.10 248 ALA B N 1
ATOM 4785 C CA . ALA B 1 250 ? 28.110 16.130 83.476 1.00 25.88 248 ALA B CA 1
ATOM 4786 C C . ALA B 1 250 ? 28.196 16.120 84.999 1.00 23.75 248 ALA B C 1
ATOM 4787 O O . ALA B 1 250 ? 29.241 16.428 85.572 1.00 23.44 248 ALA B O 1
ATOM 4789 N N . ALA B 1 251 ? 27.096 15.761 85.654 1.00 23.23 249 ALA B N 1
ATOM 4790 C CA . ALA B 1 251 ? 27.075 15.729 87.111 1.00 22.70 249 ALA B CA 1
ATOM 4791 C C . ALA B 1 251 ? 28.018 14.656 87.633 1.00 19.49 249 ALA B C 1
ATOM 4792 O O . ALA B 1 251 ? 28.790 14.896 88.556 1.00 20.33 249 ALA B O 1
ATOM 4794 N N . LEU B 1 252 ? 27.974 13.474 87.024 1.00 18.30 250 LEU B N 1
ATOM 4795 C CA . LEU B 1 252 ? 28.863 12.399 87.437 1.00 18.68 250 LEU B CA 1
ATOM 4796 C C . LEU B 1 252 ? 30.332 12.780 87.253 1.00 17.55 250 LEU B C 1
ATOM 4797 O O . LEU B 1 252 ? 31.172 12.440 88.073 1.00 19.44 250 LEU B O 1
ATOM 4802 N N . ALA B 1 253 ? 30.631 13.484 86.163 1.00 19.28 251 ALA B N 1
ATOM 4803 C CA . ALA B 1 253 ? 31.996 13.930 85.894 1.00 23.03 251 ALA B CA 1
ATOM 4804 C C . ALA B 1 253 ? 32.488 14.921 86.946 1.00 20.17 251 ALA B C 1
ATOM 4805 O O . ALA B 1 253 ? 33.646 14.858 87.375 1.00 24.08 251 ALA B O 1
ATOM 4807 N N . LYS B 1 254 ? 31.602 15.816 87.366 1.00 20.30 252 LYS B N 1
ATOM 4808 C CA . LYS B 1 254 ? 31.924 16.756 88.435 1.00 25.35 252 LYS B CA 1
ATOM 4809 C C . LYS B 1 254 ? 32.317 16.009 89.709 1.00 22.92 252 LYS B C 1
ATOM 4810 O O . LYS B 1 254 ? 33.363 16.282 90.293 1.00 23.20 252 LYS B O 1
ATOM 4816 N N . PHE B 1 255 ? 31.489 15.049 90.125 1.00 20.48 253 PHE B N 1
ATOM 4817 C CA . PHE B 1 255 ? 31.784 14.255 91.311 1.00 18.70 253 PHE B CA 1
ATOM 4818 C C . PHE B 1 255 ? 33.153 13.577 91.228 1.00 18.66 253 PHE B C 1
ATOM 4819 O O . PHE B 1 255 ? 33.914 13.571 92.194 1.00 20.16 253 PHE B O 1
ATOM 4827 N N . GLU B 1 256 ? 33.473 13.007 90.068 1.00 21.50 254 GLU B N 1
ATOM 4828 C CA . GLU B 1 256 ? 34.715 12.256 89.924 1.00 22.02 254 GLU B CA 1
ATOM 4829 C C . GLU B 1 256 ? 35.961 13.144 90.019 1.00 20.80 254 GLU B C 1
ATOM 4830 O O . GLU B 1 256 ? 36.975 12.749 90.595 1.00 22.63 254 GLU B O 1
ATOM 4836 N N . THR B 1 257 ? 35.869 14.342 89.461 1.00 22.38 255 THR B N 1
ATOM 4837 C CA . THR B 1 257 ? 36.972 15.296 89.533 1.00 25.37 255 THR B CA 1
ATOM 4838 C C . THR B 1 257 ? 37.252 15.689 90.992 1.00 23.48 255 THR B C 1
ATOM 4839 O O . THR B 1 257 ? 38.411 15.754 91.428 1.00 22.43 255 THR B O 1
ATOM 4843 N N . ILE B 1 258 ? 36.185 15.921 91.751 1.00 20.08 256 ILE B N 1
ATOM 4844 C CA . ILE B 1 258 ? 36.312 16.263 93.161 1.00 18.28 256 ILE B CA 1
ATOM 4845 C C . ILE B 1 258 ? 36.924 15.114 93.966 1.00 23.64 256 ILE B C 1
ATOM 4846 O O . ILE B 1 258 ? 37.832 15.333 94.770 1.00 21.15 256 ILE B O 1
ATOM 4851 N N . ARG B 1 259 ? 36.437 13.893 93.739 0.98 19.24 257 ARG B N 1
ATOM 4852 C CA . ARG B 1 259 ? 36.945 12.715 94.431 0.98 18.90 257 ARG B CA 1
ATOM 4853 C C . ARG B 1 259 ? 38.451 12.552 94.190 0.98 18.68 257 ARG B C 1
ATOM 4854 O O . ARG B 1 259 ? 39.208 12.247 95.113 0.98 20.68 257 ARG B O 1
ATOM 4862 N N . ALA B 1 260 ? 38.867 12.749 92.943 0.88 20.66 258 ALA B N 1
ATOM 4863 C CA . ALA B 1 260 ? 40.269 12.624 92.545 0.88 22.20 258 ALA B CA 1
ATOM 4864 C C . ALA B 1 260 ? 41.160 13.594 93.307 0.88 22.52 258 ALA B C 1
ATOM 4865 O O . ALA B 1 260 ? 42.173 13.206 93.893 0.88 21.22 258 ALA B O 1
ATOM 4867 N N . HIS B 1 261 ? 40.775 14.861 93.286 0.83 18.74 259 HIS B N 1
ATOM 4868 C CA . HIS B 1 261 ? 41.516 15.895 94.002 0.83 23.12 259 HIS B CA 1
ATOM 4869 C C . HIS B 1 261 ? 41.475 15.707 95.520 0.83 24.97 259 HIS B C 1
ATOM 4870 O O . HIS B 1 261 ? 42.455 15.979 96.218 0.83 22.87 259 HIS B O 1
ATOM 4877 N N . GLY B 1 262 ? 40.344 15.241 96.033 1.00 23.80 260 GLY B N 1
ATOM 4878 C CA . GLY B 1 262 ? 40.267 14.899 97.438 1.00 18.99 260 GLY B CA 1
ATOM 4879 C C . GLY B 1 262 ? 41.245 13.800 97.799 1.00 25.44 260 GLY B C 1
ATOM 4880 O O . GLY B 1 262 ? 41.901 13.866 98.838 1.00 24.06 260 GLY B O 1
ATOM 4881 N N . ALA B 1 263 ? 41.346 12.792 96.934 0.83 19.00 261 ALA B N 1
ATOM 4882 C CA . ALA B 1 263 ? 42.252 11.673 97.146 0.83 20.93 261 ALA B CA 1
ATOM 4883 C C . ALA B 1 263 ? 43.677 12.176 97.304 0.83 24.03 261 ALA B C 1
ATOM 4884 O O . ALA B 1 263 ? 44.426 11.723 98.174 0.83 23.00 261 ALA B O 1
ATOM 4886 N N . LEU B 1 264 ? 44.034 13.114 96.438 0.93 23.96 262 LEU B N 1
ATOM 4887 C CA . LEU B 1 264 ? 45.362 13.706 96.433 0.93 25.86 262 LEU B CA 1
ATOM 4888 C C . LEU B 1 264 ? 45.571 14.512 97.704 0.93 26.87 262 LEU B C 1
ATOM 4889 O O . LEU B 1 264 ? 46.590 14.366 98.385 0.93 22.97 262 LEU B O 1
ATOM 4894 N N . ARG B 1 265 ? 44.592 15.354 98.025 0.87 22.98 263 ARG B N 1
ATOM 4895 C CA . ARG B 1 265 ? 44.651 16.207 99.208 0.87 22.58 263 ARG B CA 1
ATOM 4896 C C . ARG B 1 265 ? 44.784 15.378 100.482 0.87 28.16 263 ARG B C 1
ATOM 4897 O O . ARG B 1 265 ? 45.451 15.789 101.432 0.87 27.65 263 ARG B O 1
ATOM 4905 N N . MET B 1 266 ? 44.161 14.201 100.487 0.92 21.89 264 MET B N 1
ATOM 4906 C CA . MET B 1 266 ? 44.243 13.280 101.614 0.92 26.36 264 MET B CA 1
ATOM 4907 C C . MET B 1 266 ? 45.563 12.515 101.632 0.92 23.41 264 MET B C 1
ATOM 4908 O O . MET B 1 266 ? 45.892 11.864 102.621 0.92 29.43 264 MET B O 1
ATOM 4913 N N . GLY B 1 267 ? 46.312 12.591 100.537 0.83 29.27 265 GLY B N 1
ATOM 4914 C CA . GLY B 1 267 ? 47.583 11.895 100.443 0.83 31.95 265 GLY B CA 1
ATOM 4915 C C . GLY B 1 267 ? 47.413 10.401 100.243 0.83 32.39 265 GLY B C 1
ATOM 4916 O O . GLY B 1 267 ? 48.283 9.605 100.607 0.83 26.46 265 GLY B O 1
ATOM 4917 N N . LEU B 1 268 ? 46.281 10.016 99.664 0.87 31.51 266 LEU B N 1
ATOM 4918 C CA . LEU B 1 268 ? 46.015 8.619 99.350 0.87 30.46 266 LEU B CA 1
ATOM 4919 C C . LEU B 1 268 ? 46.765 8.207 98.094 0.87 34.54 266 LEU B C 1
ATOM 4920 O O . LEU B 1 268 ? 47.198 7.060 97.961 0.87 31.61 266 LEU B O 1
ATOM 4925 N N . ILE B 1 269 ? 46.904 9.156 97.173 1.00 34.31 267 ILE B N 1
ATOM 4926 C CA . ILE B 1 269 ? 47.677 8.961 95.957 1.00 36.53 267 ILE B CA 1
ATOM 4927 C C . ILE B 1 269 ? 48.783 10.012 95.905 1.00 39.31 267 ILE B C 1
ATOM 4928 O O . ILE B 1 269 ? 48.667 11.067 96.529 1.00 34.21 267 ILE B O 1
ATOM 4933 N N . LYS B 1 270 ? 49.857 9.723 95.178 0.82 42.04 268 LYS B N 1
ATOM 4934 C CA . LYS B 1 270 ? 50.966 10.668 95.074 0.82 43.20 268 LYS B CA 1
ATOM 4935 C C . LYS B 1 270 ? 50.722 11.663 93.941 0.82 39.39 268 LYS B C 1
ATOM 4936 O O . LYS B 1 270 ? 51.264 12.766 93.943 0.82 40.63 268 LYS B O 1
ATOM 4942 N N . HIS B 1 271 ? 49.889 11.270 92.983 0.88 41.46 269 HIS B N 1
ATOM 4943 C CA . HIS B 1 271 ? 49.627 12.097 91.815 0.88 44.05 269 HIS B CA 1
ATOM 4944 C C . HIS B 1 271 ? 48.197 11.927 91.318 0.88 42.98 269 HIS B C 1
ATOM 4945 O O . HIS B 1 271 ? 47.602 10.860 91.463 0.88 40.38 269 HIS B O 1
ATOM 4952 N N . ILE B 1 272 ? 47.671 12.985 90.707 1.00 40.81 270 ILE B N 1
ATOM 4953 C CA . ILE B 1 272 ? 46.261 13.074 90.335 1.00 33.99 270 ILE B CA 1
ATOM 4954 C C . ILE B 1 272 ? 45.755 11.953 89.418 1.00 44.74 270 ILE B C 1
ATOM 4955 O O . ILE B 1 272 ? 44.603 11.527 89.530 1.00 46.47 270 ILE B O 1
ATOM 4960 N N . ASP B 1 273 ? 46.610 11.463 88.526 0.88 42.95 271 ASP B N 1
ATOM 4961 C CA . ASP B 1 273 ? 46.179 10.481 87.536 0.88 38.31 271 ASP B CA 1
ATOM 4962 C C . ASP B 1 273 ? 45.955 9.087 88.121 0.88 35.46 271 ASP B C 1
ATOM 4963 O O . ASP B 1 273 ? 45.375 8.223 87.462 0.88 40.03 271 ASP B O 1
ATOM 4968 N N . GLU B 1 274 ? 46.406 8.868 89.353 0.91 27.88 272 GLU B N 1
ATOM 4969 C CA . GLU B 1 274 ? 46.200 7.580 90.012 0.91 37.65 272 GLU B CA 1
ATOM 4970 C C . GLU B 1 274 ? 44.719 7.319 90.268 0.91 35.17 272 GLU B C 1
ATOM 4971 O O . GLU B 1 274 ? 44.307 6.176 90.474 0.91 33.99 272 GLU B O 1
ATOM 4977 N N . ALA B 1 275 ? 43.928 8.386 90.259 0.77 35.24 273 ALA B N 1
ATOM 4978 C CA . ALA B 1 275 ? 42.501 8.292 90.541 0.77 30.99 273 ALA B CA 1
ATOM 4979 C C . ALA B 1 275 ? 41.738 7.592 89.424 0.77 33.96 273 ALA B C 1
ATOM 4980 O O . ALA B 1 275 ? 40.643 7.074 89.646 0.77 27.57 273 ALA B O 1
ATOM 4982 N N . ALA B 1 276 ? 42.312 7.588 88.224 0.95 34.51 274 ALA B N 1
ATOM 4983 C CA . ALA B 1 276 ? 41.672 6.951 87.078 0.95 30.91 274 ALA B CA 1
ATOM 4984 C C . ALA B 1 276 ? 41.477 5.458 87.315 0.95 28.11 274 ALA B C 1
ATOM 4985 O O . ALA B 1 276 ? 40.386 4.926 87.095 0.95 29.14 274 ALA B O 1
ATOM 4987 N N . SER B 1 277 ? 42.531 4.788 87.769 0.82 24.99 275 SER B N 1
ATOM 4988 C CA . SER B 1 277 ? 42.459 3.364 88.080 0.82 30.45 275 SER B CA 1
ATOM 4989 C C . SER B 1 277 ? 41.894 3.131 89.475 0.82 26.16 275 SER B C 1
ATOM 4990 O O . SER B 1 277 ? 41.114 2.201 89.685 0.82 29.17 275 SER B O 1
ATOM 4993 N N . ARG B 1 278 ? 42.285 3.977 90.426 0.83 27.68 276 ARG B N 1
ATOM 4994 C CA . ARG B 1 278 ? 41.797 3.862 91.798 0.83 22.10 276 ARG B CA 1
ATOM 4995 C C . ARG B 1 278 ? 40.447 4.553 91.970 0.83 21.77 276 ARG B C 1
ATOM 4996 O O . ARG B 1 278 ? 40.359 5.701 92.423 0.83 22.00 276 ARG B O 1
ATOM 5004 N N A GLN B 1 279 ? 39.400 3.824 91.603 0.66 21.45 277 GLN B N 1
ATOM 5005 N N B GLN B 1 279 ? 39.384 3.846 91.610 0.34 21.43 277 GLN B N 1
ATOM 5006 C CA A GLN B 1 279 ? 38.034 4.333 91.592 0.66 19.69 277 GLN B CA 1
ATOM 5007 C CA B GLN B 1 279 ? 38.043 4.419 91.638 0.34 19.71 277 GLN B CA 1
ATOM 5008 C C A GLN B 1 279 ? 37.331 4.057 92.912 0.66 18.07 277 GLN B C 1
ATOM 5009 C C B GLN B 1 279 ? 37.299 4.048 92.915 0.34 18.06 277 GLN B C 1
ATOM 5010 O O A GLN B 1 279 ? 36.407 4.766 93.298 0.66 19.06 277 GLN B O 1
ATOM 5011 O O B GLN B 1 279 ? 36.312 4.685 93.277 0.34 19.22 277 GLN B O 1
ATOM 5022 N N . HIS B 1 280 ? 37.786 3.019 93.595 1.00 19.09 278 HIS B N 1
ATOM 5023 C CA . HIS B 1 280 ? 37.121 2.480 94.770 1.00 18.67 278 HIS B CA 1
ATOM 5024 C C . HIS B 1 280 ? 37.335 3.331 96.031 1.00 18.95 278 HIS B C 1
ATOM 5025 O O . HIS B 1 280 ? 36.413 3.544 96.811 1.00 18.89 278 HIS B O 1
ATOM 5032 N N . THR B 1 281 ? 38.548 3.826 96.231 1.00 18.88 279 THR B N 1
ATOM 5033 C CA . THR B 1 281 ? 38.831 4.698 97.371 1.00 19.50 279 THR B CA 1
ATOM 5034 C C . THR B 1 281 ? 39.570 5.937 96.882 1.00 19.79 279 THR B C 1
ATOM 5035 O O . THR B 1 281 ? 40.359 5.855 95.945 1.00 21.50 279 THR B O 1
ATOM 5039 N N . PRO B 1 282 ? 39.288 7.106 97.478 1.00 18.73 280 PRO B N 1
ATOM 5040 C CA . PRO B 1 282 ? 38.281 7.352 98.509 1.00 17.99 280 PRO B CA 1
ATOM 5041 C C . PRO B 1 282 ? 36.875 7.408 97.915 1.00 17.36 280 PRO B C 1
ATOM 5042 O O . PRO B 1 282 ? 36.702 7.462 96.691 1.00 18.69 280 PRO B O 1
ATOM 5046 N N . LYS B 1 283 ? 35.878 7.405 98.791 1.00 15.97 281 LYS B N 1
ATOM 5047 C CA . LYS B 1 283 ? 34.498 7.620 98.377 1.00 15.62 281 LYS B CA 1
ATOM 5048 C C . LYS B 1 283 ? 34.172 9.103 98.447 1.00 16.52 281 LYS B C 1
ATOM 5049 O O . LYS B 1 283 ? 34.818 9.857 99.182 1.00 17.89 281 LYS B O 1
ATOM 5055 N N . ILE B 1 284 ? 33.169 9.524 97.693 1.00 15.87 282 ILE B N 1
ATOM 5056 C CA . ILE B 1 284 ? 32.650 10.887 97.803 1.00 15.98 282 ILE B CA 1
ATOM 5057 C C . ILE B 1 284 ? 31.155 10.846 98.125 1.00 16.16 282 ILE B C 1
ATOM 5058 O O . ILE B 1 284 ? 30.422 9.981 97.624 1.00 14.68 282 ILE B O 1
ATOM 5063 N N . ALA B 1 285 ? 30.711 11.764 98.981 1.00 14.24 283 ALA B N 1
ATOM 5064 C CA . ALA B 1 285 ? 29.339 11.780 99.459 1.00 14.39 283 ALA B CA 1
ATOM 5065 C C . ALA B 1 285 ? 28.893 13.210 99.705 1.00 14.66 283 ALA B C 1
ATOM 5066 O O . ALA B 1 285 ? 29.720 14.093 99.971 1.00 16.11 283 ALA B O 1
ATOM 5068 N N . PHE B 1 286 ? 27.591 13.445 99.622 1.00 14.50 284 PHE B N 1
ATOM 5069 C CA . PHE B 1 286 ? 27.059 14.746 99.965 1.00 16.11 284 PHE B CA 1
ATOM 5070 C C . PHE B 1 286 ? 26.022 14.658 101.073 1.00 16.40 284 PHE B C 1
ATOM 5071 O O . PHE B 1 286 ? 25.297 13.662 101.188 1.00 15.10 284 PHE B O 1
ATOM 5079 N N . VAL B 1 287 ? 25.977 15.698 101.902 1.00 14.52 285 VAL B N 1
ATOM 5080 C CA . VAL B 1 287 ? 25.169 15.691 103.111 1.00 15.11 285 VAL B CA 1
ATOM 5081 C C . VAL B 1 287 ? 24.207 16.869 103.131 1.00 15.35 285 VAL B C 1
ATOM 5082 O O . VAL B 1 287 ? 24.440 17.898 102.480 1.00 16.67 285 VAL B O 1
ATOM 5086 N N . ALA B 1 288 ? 23.132 16.727 103.893 1.00 15.24 286 ALA B N 1
ATOM 5087 C CA . ALA B 1 288 ? 22.149 17.788 104.029 1.00 14.75 286 ALA B CA 1
ATOM 5088 C C . ALA B 1 288 ? 21.385 17.604 105.325 1.00 15.42 286 ALA B C 1
ATOM 5089 O O . ALA B 1 288 ? 21.350 16.509 105.880 1.00 15.05 286 ALA B O 1
ATOM 5091 N N . PRO B 1 289 ? 20.780 18.690 105.835 1.00 15.82 287 PRO B N 1
ATOM 5092 C CA . PRO B 1 289 ? 19.925 18.556 107.017 1.00 15.62 287 PRO B CA 1
ATOM 5093 C C . PRO B 1 289 ? 18.683 17.735 106.680 1.00 14.59 287 PRO B C 1
ATOM 5094 O O . PRO B 1 289 ? 18.372 17.558 105.499 1.00 16.36 287 PRO B O 1
ATOM 5098 N N . PRO B 1 290 ? 17.963 17.251 107.701 1.00 14.56 288 PRO B N 1
ATOM 5099 C CA . PRO B 1 290 ? 16.767 16.450 107.421 1.00 16.61 288 PRO B CA 1
ATOM 5100 C C . PRO B 1 290 ? 15.741 17.140 106.523 1.00 16.23 288 PRO B C 1
ATOM 5101 O O . PRO B 1 290 ? 15.465 18.341 106.657 1.00 17.24 288 PRO B O 1
ATOM 5105 N N . LYS B 1 291 ? 15.171 16.364 105.611 1.00 16.80 289 LYS B N 1
ATOM 5106 C CA . LYS B 1 291 ? 14.092 16.817 104.752 1.00 16.75 289 LYS B CA 1
ATOM 5107 C C . LYS B 1 291 ? 13.312 15.572 104.351 1.00 18.81 289 LYS B C 1
ATOM 5108 O O . LYS B 1 291 ? 13.899 14.500 104.162 1.00 18.78 289 LYS B O 1
ATOM 5114 N N A SER B 1 292 ? 11.995 15.701 104.241 0.60 17.32 290 SER B N 1
ATOM 5115 N N B SER B 1 292 ? 11.997 15.710 104.226 0.40 17.35 290 SER B N 1
ATOM 5116 C CA A SER B 1 292 ? 11.153 14.561 103.893 0.60 16.64 290 SER B CA 1
ATOM 5117 C CA B SER B 1 292 ? 11.135 14.584 103.884 0.40 16.65 290 SER B CA 1
ATOM 5118 C C A SER B 1 292 ? 11.287 14.197 102.419 0.60 16.15 290 SER B C 1
ATOM 5119 C C B SER B 1 292 ? 11.269 14.202 102.412 0.40 16.14 290 SER B C 1
ATOM 5120 O O A SER B 1 292 ? 11.495 15.063 101.571 0.60 17.73 290 SER B O 1
ATOM 5121 O O B SER B 1 292 ? 11.458 15.065 101.556 0.40 17.78 290 SER B O 1
ATOM 5126 N N . TYR B 1 293 ? 11.168 12.908 102.116 1.00 15.75 291 TYR B N 1
ATOM 5127 C CA . TYR B 1 293 ? 11.227 12.447 100.733 1.00 16.33 291 TYR B CA 1
ATOM 5128 C C . TYR B 1 293 ? 10.678 11.045 100.621 1.00 15.66 291 TYR B C 1
ATOM 5129 O O . TYR B 1 293 ? 10.652 10.304 101.596 1.00 16.44 291 TYR B O 1
ATOM 5138 N N . ALA B 1 294 ? 10.240 10.688 99.421 1.00 16.81 292 ALA B N 1
ATOM 5139 C CA . ALA B 1 294 ? 9.881 9.307 99.131 1.00 16.54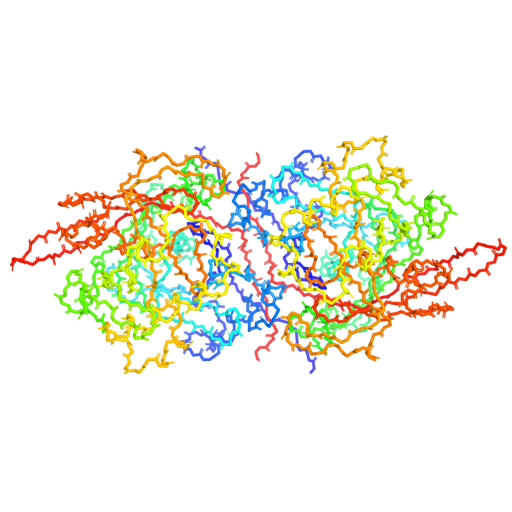 292 ALA B CA 1
ATOM 5140 C C . ALA B 1 294 ? 11.151 8.552 98.767 1.00 14.93 292 ALA B C 1
ATOM 5141 O O .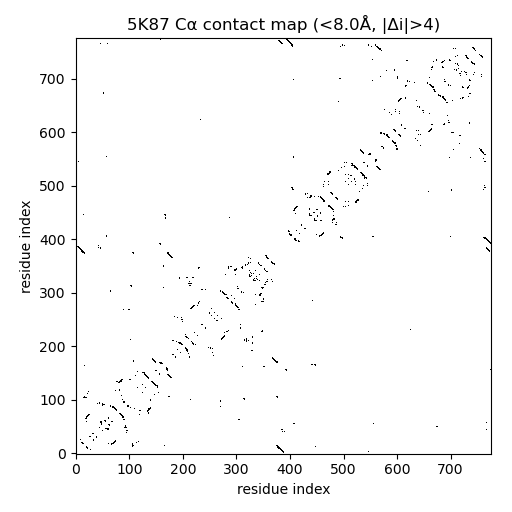 ALA B 1 294 ? 11.923 8.979 97.918 1.00 15.90 292 ALA B O 1
ATOM 5143 N N . SER B 1 295 ? 11.368 7.429 99.429 1.00 15.43 293 SER B N 1
ATOM 5144 C CA . SER B 1 295 ? 12.524 6.599 99.125 1.00 14.64 293 SER B CA 1
ATOM 5145 C C . SER B 1 295 ? 12.313 5.871 97.802 1.00 13.84 293 SER B C 1
ATOM 5146 O O . SER B 1 295 ? 11.246 5.948 97.183 1.00 15.08 293 SER B O 1
ATOM 5149 N N . SER B 1 296 ? 13.333 5.131 97.379 1.00 14.92 294 SER B N 1
ATOM 5150 C CA . SER B 1 296 ? 13.263 4.390 96.129 1.00 14.93 294 SER B CA 1
ATOM 5151 C C . SER B 1 296 ? 12.171 3.319 96.134 1.00 16.89 294 SER B C 1
ATOM 5152 O O . SER B 1 296 ? 11.731 2.886 95.067 1.00 19.25 294 SER B O 1
ATOM 5155 N N . SER B 1 297 ? 11.727 2.897 97.315 1.00 15.60 295 SER B N 1
ATOM 5156 C CA . SER B 1 297 ? 10.646 1.917 97.405 1.00 17.46 295 SER B CA 1
ATOM 5157 C C . SER B 1 297 ? 9.276 2.579 97.446 1.00 18.56 295 SER B C 1
ATOM 5158 O O . SER B 1 297 ? 8.252 1.895 97.434 1.00 21.26 295 SER B O 1
ATOM 5161 N N . GLY B 1 298 ? 9.253 3.906 97.500 1.00 18.07 296 GLY B N 1
ATOM 5162 C CA . GLY B 1 298 ? 8.002 4.638 97.587 1.00 21.63 296 GLY B CA 1
ATOM 5163 C C . GLY B 1 298 ? 7.593 4.976 99.012 1.00 22.19 296 GLY B C 1
ATOM 5164 O O . GLY B 1 298 ? 6.604 5.677 99.227 1.00 25.13 296 GLY B O 1
ATOM 5165 N N . LYS B 1 299 ? 8.347 4.490 99.990 1.00 19.32 297 LYS B N 1
ATOM 5166 C CA . LYS B 1 299 ? 8.050 4.765 101.392 1.00 20.40 297 LYS B CA 1
ATOM 5167 C C . LYS B 1 299 ? 8.528 6.159 101.783 1.00 21.67 297 LYS B C 1
ATOM 5168 O O . LYS B 1 299 ? 9.616 6.588 101.401 1.00 20.51 297 LYS B O 1
ATOM 5171 N N . THR B 1 300 ? 7.714 6.869 102.556 1.00 18.17 298 THR B N 1
ATOM 5172 C CA . THR B 1 300 ? 8.080 8.206 102.989 1.00 20.29 298 THR B CA 1
ATOM 5173 C C . THR B 1 300 ? 9.114 8.168 104.106 1.00 17.83 298 THR B C 1
ATOM 5174 O O . THR B 1 300 ? 8.913 7.509 105.126 1.00 22.71 298 THR B O 1
ATOM 5178 N N . VAL B 1 301 ? 10.228 8.869 103.910 1.00 17.03 299 VAL B N 1
ATOM 5179 C CA . VAL B 1 301 ? 11.159 9.143 104.996 1.00 17.16 299 VAL B CA 1
ATOM 5180 C C . VAL B 1 301 ? 10.843 10.552 105.495 1.00 17.76 299 VAL B C 1
ATOM 5181 O O . VAL B 1 301 ? 11.046 11.524 104.779 1.00 17.89 299 VAL B O 1
ATOM 5185 N N . ALA B 1 302 ? 10.311 10.659 106.706 1.00 19.35 300 ALA B N 1
ATOM 5186 C CA . ALA B 1 302 ? 9.950 11.966 107.247 1.00 18.83 300 ALA B CA 1
ATOM 5187 C C . ALA B 1 302 ? 11.192 12.652 107.797 1.00 19.63 300 ALA B C 1
ATOM 5188 O O . ALA B 1 302 ? 12.104 11.987 108.283 1.00 18.44 300 ALA B O 1
ATOM 5190 N N . ALA B 1 303 ? 11.228 13.981 107.724 1.00 19.41 301 ALA B N 1
ATOM 5191 C CA . ALA B 1 303 ? 12.365 14.730 108.246 1.00 20.08 301 ALA B CA 1
ATOM 5192 C C . ALA B 1 303 ? 12.623 14.386 109.709 1.00 19.16 301 ALA B C 1
ATOM 5193 O O . ALA B 1 303 ? 13.767 14.257 110.130 1.00 19.52 301 ALA B O 1
ATOM 5195 N N . GLU B 1 304 ? 11.551 14.217 110.479 1.00 19.79 302 GLU B N 1
ATOM 5196 C CA . GLU B 1 304 ? 11.675 13.911 111.903 1.00 22.84 302 GLU B CA 1
ATOM 5197 C C . GLU B 1 304 ? 12.277 12.532 112.155 1.00 21.87 302 GLU B C 1
ATOM 5198 O O . GLU B 1 304 ? 12.734 12.244 113.260 1.00 25.90 302 GLU B O 1
ATOM 5204 N N . ASP B 1 305 ? 12.261 11.678 111.137 1.00 20.22 303 ASP B N 1
ATOM 5205 C CA . ASP B 1 305 ? 12.785 10.317 111.269 1.00 22.80 303 ASP B CA 1
ATOM 5206 C C . ASP B 1 305 ? 14.313 10.251 111.271 1.00 20.94 303 ASP B C 1
ATOM 5207 O O . ASP B 1 305 ? 14.887 9.246 111.685 1.00 23.16 303 ASP B O 1
ATOM 5212 N N . VAL B 1 306 ? 14.969 11.301 110.783 1.00 16.86 304 VAL B N 1
ATOM 5213 C CA . VAL B 1 306 ? 16.419 11.270 110.589 1.00 16.92 304 VAL B CA 1
ATOM 5214 C C . VAL B 1 306 ? 17.125 12.469 111.200 1.00 16.58 304 VAL B C 1
ATOM 5215 O O . VAL B 1 306 ? 16.518 13.522 111.432 1.00 17.84 304 VAL B O 1
ATOM 5219 N N . ASP B 1 307 ? 18.419 12.304 111.437 1.00 15.43 305 ASP B N 1
ATOM 5220 C CA . ASP B 1 307 ? 19.276 13.386 111.891 1.00 16.21 305 ASP B CA 1
ATOM 5221 C C . ASP B 1 307 ? 19.884 14.168 110.732 1.00 15.19 305 ASP B C 1
ATOM 5222 O O . ASP B 1 307 ? 20.217 15.334 110.892 1.00 15.53 305 ASP B O 1
ATOM 5227 N N . LEU B 1 308 ? 20.037 13.524 109.575 1.00 15.14 306 LEU B N 1
ATOM 5228 C CA . LEU B 1 308 ? 20.605 14.167 108.395 1.00 13.66 306 LEU B CA 1
ATOM 5229 C C . LEU B 1 308 ? 20.339 13.278 107.190 1.00 12.71 306 LEU B C 1
ATOM 5230 O O . LEU B 1 308 ? 19.898 12.130 107.336 1.00 13.36 306 LEU B O 1
ATOM 5235 N N . LEU B 1 309 ? 20.612 13.816 106.011 1.00 13.48 307 LEU B N 1
ATOM 5236 C CA . LEU B 1 309 ? 20.577 13.054 104.773 1.00 13.41 307 LEU B CA 1
ATOM 5237 C C . LEU B 1 309 ? 21.991 12.887 104.256 1.00 14.04 307 LEU B C 1
ATOM 5238 O O . LEU B 1 309 ? 22.797 13.820 104.319 1.00 14.28 307 LEU B O 1
ATOM 5243 N N . VAL B 1 310 ? 22.307 11.690 103.755 1.00 13.15 308 VAL B N 1
ATOM 5244 C CA . VAL B 1 310 ? 23.582 11.451 103.094 1.00 13.19 308 VAL B CA 1
ATOM 5245 C C . VAL B 1 310 ? 23.349 10.620 101.841 1.00 13.86 308 VAL B C 1
ATOM 5246 O O . VAL B 1 310 ? 22.643 9.605 101.883 1.00 13.86 308 VAL B O 1
ATOM 5250 N N . ARG B 1 311 ? 23.922 11.072 100.734 1.00 12.67 309 ARG B N 1
ATOM 5251 C CA . ARG B 1 311 ? 23.958 10.327 99.481 1.00 13.31 309 ARG B CA 1
ATOM 5252 C C . ARG B 1 311 ? 25.421 10.102 99.147 1.00 13.95 309 ARG B C 1
ATOM 5253 O O . ARG B 1 311 ? 26.231 11.020 99.278 1.00 16.20 309 ARG B O 1
ATOM 5261 N N . ALA B 1 312 ? 25.784 8.902 98.715 1.00 13.28 310 ALA B N 1
ATOM 5262 C CA . ALA B 1 312 ? 27.178 8.626 98.401 1.00 13.62 310 ALA B CA 1
ATOM 5263 C C . ALA B 1 312 ? 27.300 8.022 97.024 1.00 13.16 310 ALA B C 1
ATOM 5264 O O . ALA B 1 312 ? 26.368 7.382 96.522 1.00 14.92 310 ALA B O 1
ATOM 5266 N N . LEU B 1 313 ? 28.440 8.265 96.394 1.00 13.45 311 LEU B N 1
ATOM 5267 C CA . LEU B 1 313 ? 28.753 7.613 95.138 1.00 14.01 311 LEU B CA 1
ATOM 5268 C C . LEU B 1 313 ? 29.666 6.428 95.369 1.00 13.93 311 LEU B C 1
ATOM 5269 O O . LEU B 1 313 ? 30.469 6.422 96.297 1.00 14.75 311 LEU B O 1
ATOM 5274 N N . SER B 1 314 ? 29.537 5.421 94.515 1.00 13.95 312 SER B N 1
ATOM 5275 C CA . SER B 1 314 ? 30.477 4.313 94.520 1.00 14.09 312 SER B CA 1
ATOM 5276 C C . SER B 1 314 ? 30.750 3.923 93.086 1.00 13.81 312 SER B C 1
ATOM 5277 O O . SER B 1 314 ? 29.818 3.684 92.318 1.00 14.47 312 SER B O 1
ATOM 5280 N N . MET B 1 315 ? 32.028 3.892 92.723 1.00 14.78 313 MET B N 1
ATOM 5281 C CA . MET B 1 315 ? 32.452 3.491 91.385 1.00 14.05 313 MET B CA 1
ATOM 5282 C C . MET B 1 315 ? 31.762 4.323 90.313 1.00 15.85 313 MET B C 1
ATOM 5283 O O . MET B 1 315 ? 31.423 3.823 89.244 1.00 18.55 313 MET B O 1
ATOM 5288 N N . GLY B 1 316 ? 31.551 5.600 90.606 1.00 15.49 314 GLY B N 1
ATOM 5289 C CA . GLY B 1 316 ? 31.069 6.548 89.618 1.00 16.83 314 GLY B CA 1
ATOM 5290 C C . GLY B 1 316 ? 29.567 6.699 89.482 1.00 17.77 314 GLY B C 1
ATOM 5291 O O . GLY B 1 316 ? 29.097 7.352 88.556 1.00 21.96 314 GLY B O 1
ATOM 5292 N N . LYS B 1 317 ? 28.808 6.095 90.387 1.00 15.21 315 LYS B N 1
ATOM 5293 C CA . LYS B 1 317 ? 27.354 6.209 90.352 1.00 13.50 315 LYS B CA 1
ATOM 5294 C C . LYS B 1 317 ? 26.821 6.483 91.746 1.00 13.39 315 LYS B C 1
ATOM 5295 O O . LYS B 1 317 ? 27.397 6.036 92.734 1.00 14.19 315 LYS B O 1
ATOM 5301 N N . LEU B 1 318 ? 25.704 7.197 91.831 1.00 13.44 316 LEU B N 1
ATOM 5302 C CA . LEU B 1 318 ? 25.019 7.334 93.108 1.00 13.58 316 LEU B CA 1
ATOM 5303 C C . LEU B 1 318 ? 24.613 5.945 93.595 1.00 12.56 316 LEU B C 1
ATOM 5304 O O . LEU B 1 318 ? 23.968 5.188 92.864 1.00 12.26 316 LEU B O 1
ATOM 5309 N N . HIS B 1 319 ? 24.997 5.621 94.826 1.00 13.35 317 HIS B N 1
ATOM 5310 C CA . HIS B 1 319 ? 24.713 4.323 95.421 1.00 12.16 317 HIS B CA 1
ATOM 5311 C C . HIS B 1 319 ? 23.240 4.204 95.790 1.00 12.43 317 HIS B C 1
ATOM 5312 O O . HIS B 1 319 ? 22.599 5.171 96.225 1.00 12.92 317 HIS B O 1
ATOM 5319 N N . HIS B 1 320 ? 22.704 3.003 95.609 1.00 11.77 318 HIS B N 1
ATOM 5320 C CA . HIS B 1 320 ? 21.283 2.752 95.786 1.00 11.64 318 HIS B CA 1
ATOM 5321 C C . HIS B 1 320 ? 20.819 2.857 97.233 1.00 11.50 318 HIS B C 1
ATOM 5322 O O . HIS B 1 320 ? 19.630 3.055 97.482 1.00 12.24 318 HIS B O 1
ATOM 5329 N N . ALA B 1 321 ? 21.744 2.711 98.181 1.00 11.62 319 ALA B N 1
ATOM 5330 C CA . ALA B 1 321 ? 21.400 2.766 99.601 1.00 11.34 319 ALA B CA 1
ATOM 5331 C C . ALA B 1 321 ? 22.561 3.466 100.290 1.00 11.74 319 ALA B C 1
ATOM 5332 O O . ALA B 1 321 ? 22.796 4.644 100.027 1.00 12.22 319 ALA B O 1
ATOM 5334 N N . MET B 1 322 ? 23.310 2.772 101.140 1.00 11.69 320 MET B N 1
ATOM 5335 C CA . MET B 1 322 ? 24.580 3.328 101.618 1.00 11.89 320 MET B CA 1
ATOM 5336 C C . MET B 1 322 ? 25.606 2.226 101.803 1.00 12.40 320 MET B C 1
ATOM 5337 O O . MET B 1 322 ? 25.285 1.162 102.340 1.00 12.84 320 MET B O 1
ATOM 5342 N N . MET B 1 323 ? 26.838 2.476 101.367 1.00 12.07 321 MET B N 1
ATOM 5343 C CA . MET B 1 323 ? 27.921 1.533 101.633 1.00 12.71 321 MET B CA 1
ATOM 5344 C C . MET B 1 323 ? 28.133 1.432 103.143 1.00 13.33 321 MET B C 1
ATOM 5345 O O . MET B 1 323 ? 28.050 2.439 103.860 1.00 14.09 321 MET B O 1
ATOM 5350 N N . GLY B 1 324 ? 28.393 0.233 103.644 1.00 13.07 322 GLY B N 1
ATOM 5351 C CA . GLY B 1 324 ? 28.609 0.048 105.068 1.00 13.94 322 GLY B CA 1
ATOM 5352 C C . GLY B 1 324 ? 29.832 0.786 105.586 1.00 13.11 322 GLY B C 1
ATOM 5353 O O . GLY B 1 324 ? 29.830 1.334 106.699 1.00 14.62 322 GLY B O 1
ATOM 5354 N N . THR B 1 325 ? 30.893 0.793 104.790 1.00 13.82 323 THR B N 1
ATOM 5355 C CA . THR B 1 325 ? 32.085 1.551 105.150 1.00 13.91 323 THR B CA 1
ATOM 5356 C C . THR B 1 325 ? 31.776 3.048 105.256 1.00 14.23 323 THR B C 1
ATOM 5357 O O . THR B 1 325 ? 32.226 3.715 106.195 1.00 15.27 323 THR B O 1
ATOM 5361 N N . ALA B 1 326 ? 31.026 3.582 104.296 1.00 14.09 324 ALA B N 1
ATOM 5362 C CA . ALA B 1 326 ? 30.657 4.997 104.332 1.00 14.48 324 ALA B CA 1
ATOM 5363 C C . ALA B 1 326 ? 29.745 5.286 105.521 1.00 13.59 324 ALA B C 1
ATOM 5364 O O . ALA B 1 326 ? 29.809 6.372 106.099 1.00 15.35 324 ALA B O 1
ATOM 5366 N N . ALA B 1 327 ? 28.908 4.327 105.902 1.00 13.01 325 ALA B N 1
ATOM 5367 C CA . ALA B 1 327 ? 28.085 4.496 107.097 1.00 14.44 325 ALA B CA 1
ATOM 5368 C C . ALA B 1 327 ? 28.960 4.679 108.341 1.00 14.90 325 ALA B C 1
ATOM 5369 O O . ALA B 1 327 ? 28.645 5.495 109.213 1.00 14.51 325 ALA B O 1
ATOM 5371 N N . VAL B 1 328 ? 30.066 3.941 108.414 1.00 14.21 326 VAL B N 1
ATOM 5372 C CA . VAL B 1 328 ? 31.034 4.125 109.491 1.00 14.53 326 VAL B CA 1
ATOM 5373 C C . VAL B 1 328 ? 31.630 5.530 109.439 1.00 14.73 326 VAL B C 1
ATOM 5374 O O . VAL B 1 328 ? 31.737 6.204 110.466 1.00 15.83 326 VAL B O 1
ATOM 5378 N N . ALA B 1 329 ? 32.000 5.982 108.245 1.00 14.47 327 ALA B N 1
ATOM 5379 C CA . ALA B 1 329 ? 32.542 7.328 108.074 1.00 15.36 327 ALA B CA 1
ATOM 5380 C C . ALA B 1 329 ? 31.530 8.381 108.527 1.00 15.23 327 ALA B C 1
ATOM 5381 O O . ALA B 1 329 ? 31.893 9.363 109.184 1.00 15.09 327 ALA B O 1
ATOM 5383 N N . ILE B 1 330 ? 30.262 8.176 108.185 1.00 14.19 328 ILE B N 1
ATOM 5384 C CA . ILE B 1 330 ? 29.200 9.098 108.580 1.00 14.26 328 ILE B CA 1
ATOM 5385 C C . ILE B 1 330 ? 29.044 9.150 110.098 1.00 14.54 328 ILE B C 1
ATOM 5386 O O . ILE B 1 330 ? 29.012 10.235 110.697 1.00 14.74 328 ILE B O 1
ATOM 5391 N N . GLY B 1 331 ? 28.948 7.984 110.725 1.00 14.66 329 GLY B N 1
ATOM 5392 C CA . GLY B 1 331 ? 28.773 7.924 112.165 1.00 14.62 329 GLY B CA 1
ATOM 5393 C C . GLY B 1 331 ? 29.938 8.547 112.903 1.00 15.50 329 GLY B C 1
ATOM 5394 O O . GLY B 1 331 ? 29.749 9.292 113.874 1.00 17.19 329 GLY B O 1
ATOM 5395 N N . THR B 1 332 ? 31.145 8.260 112.433 1.00 15.38 330 THR B N 1
ATOM 5396 C CA . THR B 1 332 ? 32.352 8.759 113.072 1.00 15.45 330 THR B CA 1
ATOM 5397 C C . THR B 1 332 ? 32.422 10.281 112.913 1.00 17.13 330 THR B C 1
ATOM 5398 O O . THR B 1 332 ? 32.656 11.008 113.886 1.00 16.98 330 THR B O 1
ATOM 5402 N N . ALA B 1 333 ? 32.194 10.775 111.701 1.00 16.08 331 ALA B N 1
ATOM 5403 C CA . ALA B 1 333 ? 32.228 12.216 111.472 1.00 16.46 331 ALA B CA 1
ATOM 5404 C C . ALA B 1 333 ? 31.143 12.945 112.253 1.00 17.20 331 ALA B C 1
ATOM 5405 O O . ALA B 1 333 ? 31.365 14.062 112.727 1.00 16.83 331 ALA B O 1
ATOM 5407 N N . ALA B 1 334 ? 29.971 12.333 112.385 1.00 16.35 332 ALA B N 1
ATOM 5408 C CA . ALA B 1 334 ? 28.866 12.972 113.094 1.00 16.54 332 ALA B CA 1
ATOM 5409 C C . ALA B 1 334 ? 29.207 13.178 114.560 1.00 18.82 332 ALA B C 1
ATOM 5410 O O . ALA B 1 334 ? 28.710 14.112 115.196 1.00 18.03 332 ALA B O 1
ATOM 5412 N N . ALA B 1 335 ? 30.052 12.300 115.089 1.00 16.18 333 ALA B N 1
ATOM 5413 C CA . ALA B 1 335 ? 30.405 12.314 116.502 1.00 17.95 333 ALA B CA 1
ATOM 5414 C C . ALA B 1 335 ? 31.435 13.387 116.828 1.00 19.52 333 ALA B C 1
ATOM 5415 O O . ALA B 1 335 ? 31.661 13.693 117.996 1.00 21.02 333 ALA B O 1
ATOM 5417 N N . ILE B 1 336 ? 32.062 13.955 115.806 1.00 18.87 334 ILE B N 1
ATOM 5418 C CA . ILE B 1 336 ? 33.099 14.952 116.034 1.00 17.84 334 ILE B CA 1
ATOM 5419 C C . ILE B 1 336 ? 32.551 16.325 115.714 1.00 20.02 334 ILE B C 1
ATOM 5420 O O . ILE B 1 336 ? 32.280 16.633 114.561 1.00 18.19 334 ILE B O 1
ATOM 5425 N N . PRO B 1 337 ? 32.376 17.157 116.747 1.00 19.20 335 PRO B N 1
ATOM 5426 C CA . PRO B 1 337 ? 31.756 18.467 116.546 1.00 18.04 335 PRO B CA 1
ATOM 5427 C C . PRO B 1 337 ? 32.508 19.300 115.523 1.00 18.23 335 PRO B C 1
ATOM 5428 O O . PRO B 1 337 ? 33.724 19.420 115.596 1.00 21.00 335 PRO B O 1
ATOM 5432 N N . GLY B 1 338 ? 31.784 19.845 114.554 1.00 17.15 336 GLY B N 1
ATOM 5433 C CA . GLY B 1 338 ? 32.392 20.728 113.582 1.00 19.04 336 GLY B CA 1
ATOM 5434 C C . GLY B 1 338 ? 32.649 20.143 112.200 1.00 18.05 336 GLY B C 1
ATOM 5435 O O . GLY B 1 338 ? 32.933 20.893 111.275 1.00 19.02 336 GLY B O 1
ATOM 5436 N N . THR B 1 339 ? 32.577 18.823 112.036 1.00 17.03 337 THR B N 1
ATOM 5437 C CA . THR B 1 339 ? 32.682 18.276 110.680 1.00 16.07 337 THR B CA 1
ATOM 5438 C C . THR B 1 339 ? 31.425 18.665 109.911 1.00 15.33 337 THR B C 1
ATOM 5439 O O . THR B 1 339 ? 30.410 19.010 110.513 1.00 16.06 337 THR B O 1
ATOM 5443 N N . LEU B 1 340 ? 31.472 18.597 108.585 1.00 16.35 338 LEU B N 1
ATOM 5444 C CA . LEU B 1 340 ? 30.281 18.904 107.796 1.00 17.42 338 LEU B CA 1
ATOM 5445 C C . LEU B 1 340 ? 29.131 17.946 108.113 1.00 14.50 338 LEU B C 1
ATOM 5446 O O . LEU B 1 340 ? 27.965 18.321 108.050 1.00 15.74 338 LEU B O 1
ATOM 5451 N N . VAL B 1 341 ? 29.469 16.709 108.464 1.00 15.47 339 VAL B N 1
ATOM 5452 C CA . VAL B 1 341 ? 28.459 15.726 108.814 1.00 15.54 339 VAL B CA 1
ATOM 5453 C C . VAL B 1 341 ? 27.795 16.110 110.137 1.00 14.39 339 VAL B C 1
ATOM 5454 O O . VAL B 1 341 ? 26.572 16.126 110.268 1.00 14.51 339 VAL B O 1
ATOM 5458 N N . ASN B 1 342 ? 28.619 16.430 111.124 1.00 15.11 340 ASN B N 1
ATOM 5459 C CA . ASN B 1 342 ? 28.114 16.878 112.410 1.00 16.21 340 ASN B CA 1
ATOM 5460 C C . ASN B 1 342 ? 27.216 18.108 112.268 1.00 14.72 340 ASN B C 1
ATOM 5461 O O . ASN B 1 342 ? 26.154 18.174 112.878 1.00 15.77 340 ASN B O 1
ATOM 5466 N N . LEU B 1 343 ? 27.619 19.050 111.423 1.00 14.88 341 LEU B N 1
ATOM 5467 C CA . LEU B 1 343 ? 26.862 20.284 111.258 1.00 16.48 341 LEU B CA 1
ATOM 5468 C C . LEU B 1 343 ? 25.545 20.044 110.530 1.00 15.81 341 LEU B C 1
ATOM 5469 O O . LEU B 1 343 ? 24.528 20.642 110.865 1.00 15.53 341 LEU B O 1
ATOM 5474 N N . ALA B 1 344 ? 25.553 19.145 109.547 1.00 15.66 342 ALA B N 1
ATOM 5475 C CA . ALA B 1 344 ? 24.315 18.769 108.871 1.00 15.63 342 ALA B CA 1
ATOM 5476 C C . ALA B 1 344 ? 23.318 18.152 109.847 1.00 15.12 342 ALA B C 1
ATOM 5477 O O . ALA B 1 344 ? 22.106 18.279 109.661 1.00 16.56 342 ALA B O 1
ATOM 5479 N N . ALA B 1 345 ? 23.842 17.507 110.888 1.00 16.34 343 ALA B N 1
ATOM 5480 C CA . ALA B 1 345 ? 23.015 16.815 111.874 1.00 17.27 343 ALA B CA 1
ATOM 5481 C C . ALA B 1 345 ? 22.659 17.727 113.047 1.00 19.70 343 ALA B C 1
ATOM 5482 O O . ALA B 1 345 ? 22.125 17.270 114.056 1.00 20.05 343 ALA B O 1
ATOM 5484 N N . GLY B 1 346 ? 22.951 19.015 112.909 1.00 18.17 344 GLY B N 1
ATOM 5485 C CA . GLY B 1 346 ? 22.521 19.991 113.897 1.00 19.95 344 GLY B CA 1
ATOM 5486 C C . GLY B 1 346 ? 23.555 20.332 114.951 1.00 19.83 344 GLY B C 1
ATOM 5487 O O . GLY B 1 346 ? 23.283 21.116 115.865 1.00 21.63 344 GLY B O 1
ATOM 5488 N N . GLY B 1 347 ? 24.741 19.743 114.834 1.00 19.22 345 GLY B N 1
ATOM 5489 C CA . GLY B 1 347 ? 25.845 20.031 115.733 1.00 20.75 345 GLY B CA 1
ATOM 5490 C C . GLY B 1 347 ? 25.712 19.397 117.099 1.00 24.07 345 GLY B C 1
ATOM 5491 O O . GLY B 1 347 ? 24.714 18.749 117.404 1.00 25.64 345 GLY B O 1
ATOM 5492 N N . GLY B 1 348 ? 26.737 19.584 117.923 1.00 23.43 346 GLY B N 1
ATOM 5493 C CA . GLY B 1 348 ? 26.741 19.050 119.270 1.00 29.98 346 GLY B CA 1
ATOM 5494 C C . GLY B 1 348 ? 27.394 17.686 119.356 1.00 30.21 346 GLY B C 1
ATOM 5495 O O . GLY B 1 348 ? 27.839 17.122 118.354 1.00 26.12 346 GLY B O 1
ATOM 5496 N N . GLU B 1 349 ? 27.466 17.153 120.568 1.00 28.99 347 GLU B N 1
ATOM 5497 C CA . GLU B 1 349 ? 27.985 15.813 120.750 1.00 33.30 347 GLU B CA 1
ATOM 5498 C C . GLU B 1 349 ? 26.921 14.817 120.326 1.00 34.47 347 GLU B C 1
ATOM 5499 O O . GLU B 1 349 ? 25.747 14.956 120.672 1.00 39.21 347 GLU B O 1
ATOM 5505 N N . LYS B 1 350 ? 27.333 13.830 119.542 1.00 28.34 348 LYS B N 1
ATOM 5506 C CA . LYS B 1 350 ? 26.411 12.823 119.048 1.00 24.24 348 LYS B CA 1
ATOM 5507 C C . LYS B 1 350 ? 27.013 11.446 119.249 1.00 24.41 348 LYS B C 1
ATOM 5508 O O . LYS B 1 350 ? 28.151 11.197 118.850 1.00 29.65 348 LYS B O 1
ATOM 5514 N N . GLU B 1 351 ? 26.252 10.561 119.881 1.00 19.84 349 GLU B N 1
ATOM 5515 C CA . GLU B 1 351 ? 26.717 9.198 120.109 1.00 21.84 349 GLU B CA 1
ATOM 5516 C C . GLU B 1 351 ? 26.216 8.256 119.021 1.00 18.64 349 GLU B C 1
ATOM 5517 O O . GLU B 1 351 ? 26.684 7.124 118.907 1.00 20.50 349 GLU B O 1
ATOM 5523 N N . ALA B 1 352 ? 25.263 8.733 118.230 1.00 17.42 350 ALA B N 1
ATOM 5524 C CA . ALA B 1 352 ? 24.718 7.973 117.112 1.00 17.92 350 ALA B CA 1
ATOM 5525 C C . ALA B 1 352 ? 24.006 8.935 116.181 1.00 18.61 350 ALA B C 1
ATOM 5526 O O . ALA B 1 352 ? 23.606 10.033 116.593 1.00 18.17 350 ALA B O 1
ATOM 5528 N N . VAL B 1 353 ? 23.866 8.544 114.921 1.00 16.47 351 VAL B N 1
ATOM 5529 C CA . VAL B 1 353 ? 22.990 9.257 114.003 1.00 15.96 351 VAL B CA 1
ATOM 5530 C C . VAL B 1 353 ? 22.206 8.270 113.160 1.00 14.50 351 VAL B C 1
ATOM 5531 O O . VAL B 1 353 ? 22.710 7.198 112.808 1.00 15.62 351 VAL B O 1
ATOM 5535 N N . ARG B 1 354 ? 20.970 8.631 112.845 1.00 15.03 352 ARG B N 1
ATOM 5536 C CA . ARG B 1 354 ? 20.225 7.935 111.816 1.00 15.48 352 ARG B CA 1
ATOM 5537 C C . ARG B 1 354 ? 20.206 8.850 110.602 1.00 14.80 352 ARG B C 1
ATOM 5538 O O . ARG B 1 354 ? 19.800 10.016 110.695 1.00 16.68 352 ARG B O 1
ATOM 5546 N N . PHE B 1 355 ? 20.679 8.358 109.461 1.00 13.46 353 PHE B N 1
ATOM 5547 C CA . PHE B 1 355 ? 20.660 9.177 108.254 1.00 13.90 353 PHE B CA 1
ATOM 5548 C C . PHE B 1 355 ? 19.747 8.599 107.186 1.00 13.39 353 PHE B C 1
ATOM 5549 O O . PHE B 1 355 ? 19.493 7.388 107.154 1.00 13.52 353 PHE B O 1
ATOM 5557 N N . GLY B 1 356 ? 19.235 9.479 106.334 1.00 12.64 354 GLY B N 1
ATOM 5558 C CA . GLY B 1 356 ? 18.420 9.071 105.210 1.00 13.45 354 GLY B CA 1
ATOM 5559 C C . GLY B 1 356 ? 19.227 8.957 103.934 1.00 13.05 354 GLY B C 1
ATOM 5560 O O . GLY B 1 356 ? 19.909 9.905 103.535 1.00 13.55 354 GLY B O 1
ATOM 5561 N N . HIS B 1 357 ? 19.136 7.789 103.300 1.00 12.30 355 HIS B N 1
ATOM 5562 C CA . HIS B 1 357 ? 19.777 7.506 102.025 1.00 11.57 355 HIS B CA 1
ATOM 5563 C C . HIS B 1 357 ? 18.675 7.180 101.001 1.00 12.05 355 HIS B C 1
ATOM 5564 O O . HIS B 1 357 ? 17.498 7.211 101.345 1.00 11.88 355 HIS B O 1
ATOM 5571 N N . PRO B 1 358 ? 19.025 6.892 99.734 1.00 11.23 356 PRO B N 1
ATOM 5572 C CA . PRO B 1 358 ? 17.950 6.725 98.746 1.00 12.07 356 PRO B CA 1
ATOM 5573 C C . PRO B 1 358 ? 16.954 5.622 99.066 1.00 12.16 356 PRO B C 1
ATOM 5574 O O . PRO B 1 358 ? 15.804 5.745 98.651 1.00 12.41 356 PRO B O 1
ATOM 5578 N N . SER B 1 359 ? 17.368 4.580 99.780 1.00 11.74 357 SER B N 1
ATOM 5579 C CA . SER B 1 359 ? 16.464 3.472 100.058 1.00 12.33 357 SER B CA 1
ATOM 5580 C C . SER B 1 359 ? 15.746 3.534 101.399 1.00 12.59 357 SER B C 1
ATOM 5581 O O . SER B 1 359 ? 14.983 2.620 101.721 1.00 12.94 357 SER B O 1
ATOM 5584 N N . GLY B 1 360 ? 15.985 4.584 102.181 1.00 12.26 358 GLY B N 1
ATOM 5585 C CA . GLY B 1 360 ? 15.403 4.677 103.507 1.00 12.45 358 GLY B CA 1
ATOM 5586 C C . GLY B 1 360 ? 16.414 5.193 104.501 1.00 12.29 358 GLY B C 1
ATOM 5587 O O . GLY B 1 360 ? 17.133 6.143 104.200 1.00 14.41 358 GLY B O 1
ATOM 5588 N N . THR B 1 361 ? 16.486 4.578 105.678 1.00 12.31 359 THR B N 1
ATOM 5589 C CA . THR B 1 361 ? 17.362 5.099 106.718 1.00 14.56 359 THR B CA 1
ATOM 5590 C C . THR B 1 361 ? 18.324 4.034 107.240 1.00 13.50 359 THR B C 1
ATOM 5591 O O . THR B 1 361 ? 18.130 2.831 107.030 1.00 14.35 359 THR B O 1
ATOM 5595 N N . LEU B 1 362 ? 19.360 4.490 107.932 1.00 13.83 360 LEU B N 1
ATOM 5596 C CA . LEU B 1 362 ? 20.350 3.616 108.543 1.00 13.66 360 LEU B CA 1
ATOM 5597 C C . LEU B 1 362 ? 20.873 4.316 109.791 1.00 13.71 360 LEU B C 1
ATOM 5598 O O . LEU B 1 362 ? 21.231 5.496 109.726 1.00 14.12 360 LEU B O 1
ATOM 5603 N N . ARG B 1 363 ? 20.907 3.600 110.911 1.00 13.90 361 ARG B N 1
ATOM 5604 C CA . ARG B 1 363 ? 21.422 4.129 112.171 1.00 14.49 361 ARG B CA 1
ATOM 5605 C C . ARG B 1 363 ? 22.809 3.568 112.460 1.00 14.47 361 ARG B C 1
ATOM 5606 O O . ARG B 1 363 ? 23.033 2.354 112.403 1.00 15.49 361 ARG B O 1
ATOM 5614 N N . VAL B 1 364 ? 23.741 4.458 112.765 1.00 14.16 362 VAL B N 1
ATOM 5615 C CA . VAL B 1 364 ? 25.093 4.063 113.117 1.00 15.44 362 VAL B CA 1
ATOM 5616 C C . VAL B 1 364 ? 25.465 4.723 114.438 1.00 16.26 362 VAL B C 1
ATOM 5617 O O . VAL B 1 364 ? 25.202 5.912 114.648 1.00 17.29 362 VAL B O 1
ATOM 5621 N N . GLY B 1 365 ? 26.036 3.941 115.341 1.00 16.35 363 GLY B N 1
ATOM 5622 C CA . GLY B 1 365 ? 26.511 4.460 116.611 1.00 16.91 363 GLY B CA 1
ATOM 5623 C C . GLY B 1 365 ? 28.015 4.632 116.593 1.00 17.35 363 GLY B C 1
ATOM 5624 O O . GLY B 1 365 ? 28.757 3.785 116.094 1.00 18.17 363 GLY B O 1
ATOM 5625 N N . ALA B 1 366 ? 28.476 5.753 117.120 1.00 18.99 364 ALA B N 1
ATOM 5626 C CA . ALA B 1 366 ? 29.898 5.999 117.243 1.00 18.54 364 ALA B CA 1
ATOM 5627 C C . ALA B 1 366 ? 30.093 7.036 118.328 1.00 25.28 364 ALA B C 1
ATOM 5628 O O . ALA B 1 366 ? 29.742 8.202 118.160 1.00 24.66 364 ALA B O 1
ATOM 5630 N N . GLN B 1 367 ? 30.615 6.600 119.462 1.00 23.37 365 GLN B N 1
ATOM 5631 C CA . GLN B 1 367 ? 30.854 7.516 120.561 1.00 24.32 365 GLN B CA 1
ATOM 5632 C C . GLN B 1 367 ? 32.279 8.024 120.465 1.00 22.17 365 GLN B C 1
ATOM 5633 O O . GLN B 1 367 ? 33.226 7.238 120.395 1.00 23.96 365 GLN B O 1
ATOM 5639 N N . ALA B 1 368 ? 32.430 9.341 120.441 1.00 23.22 366 ALA B N 1
ATOM 5640 C CA . ALA B 1 368 ? 33.753 9.942 120.428 1.00 24.82 366 ALA B CA 1
ATOM 5641 C C . ALA B 1 368 ? 34.071 10.517 121.801 1.00 28.35 366 ALA B C 1
ATOM 5642 O O . ALA B 1 368 ? 33.181 10.981 122.517 1.00 28.90 366 ALA B O 1
ATOM 5644 N N . VAL B 1 369 ? 35.345 10.464 122.163 1.00 27.45 367 VAL B N 1
ATOM 5645 C CA . VAL B 1 369 ? 35.811 10.973 123.443 1.00 29.90 367 VAL B CA 1
ATOM 5646 C C . VAL B 1 369 ? 36.940 11.961 123.199 1.00 28.51 367 VAL B C 1
ATOM 5647 O O . VAL B 1 369 ? 37.875 11.674 122.452 1.00 26.16 367 VAL B O 1
ATOM 5651 N N . GLN B 1 370 ? 36.844 13.135 123.816 1.00 35.74 368 GLN B N 1
ATOM 5652 C CA . GLN B 1 370 ? 37.888 14.136 123.670 1.00 39.79 368 GLN B CA 1
ATOM 5653 C C . GLN B 1 370 ? 38.769 14.193 124.910 1.00 43.77 368 GLN B C 1
ATOM 5654 O O . GLN B 1 370 ? 38.278 14.264 126.034 1.00 41.84 368 GLN B O 1
ATOM 5660 N N . GLU B 1 371 ? 40.076 14.143 124.690 0.85 39.45 369 GLU B N 1
ATOM 5661 C CA . GLU B 1 371 ? 41.040 14.365 125.755 0.85 50.87 369 GLU B CA 1
ATOM 5662 C C . GLU B 1 371 ? 42.307 14.974 125.179 0.85 53.38 369 GLU B C 1
ATOM 5663 O O . GLU B 1 371 ? 42.842 14.482 124.184 0.85 48.89 369 GLU B O 1
ATOM 5669 N N . ASN B 1 372 ? 42.772 16.047 125.813 1.00 54.32 370 ASN B N 1
ATOM 5670 C CA . ASN B 1 372 ? 43.919 16.804 125.326 1.00 56.86 370 ASN B CA 1
ATOM 5671 C C . ASN B 1 372 ? 43.722 17.270 123.887 1.00 56.58 370 ASN B C 1
ATOM 5672 O O . ASN B 1 372 ? 44.629 17.174 123.062 1.00 58.03 370 ASN B O 1
ATOM 5674 N N . GLY B 1 373 ? 42.518 17.754 123.595 1.00 52.77 371 GLY B N 1
ATOM 5675 C CA . GLY B 1 373 ? 42.209 18.333 122.300 1.00 54.02 371 GLY B CA 1
ATOM 5676 C C . GLY B 1 373 ? 41.910 17.339 121.190 1.00 58.76 371 GLY B C 1
ATOM 5677 O O . GLY B 1 373 ? 41.350 17.709 120.158 1.00 57.02 371 GLY B O 1
ATOM 5678 N N . GLU B 1 374 ? 42.279 16.078 121.397 1.00 57.67 372 GLU B N 1
ATOM 5679 C CA . GLU B 1 374 ? 42.124 15.057 120.364 1.00 52.57 372 GLU B CA 1
ATOM 5680 C C . GLU B 1 374 ? 40.850 14.228 120.531 1.00 49.69 372 GLU B C 1
ATOM 5681 O O . GLU B 1 374 ? 40.426 13.934 121.650 1.00 47.53 372 GLU B O 1
ATOM 5683 N N . TRP B 1 375 ? 40.247 13.857 119.407 1.00 46.36 373 TRP B N 1
ATOM 5684 C CA . TRP B 1 375 ? 39.049 13.024 119.409 1.00 41.18 373 TRP B CA 1
ATOM 5685 C C . TRP B 1 375 ? 39.387 11.585 119.048 1.00 38.26 373 TRP B C 1
ATOM 5686 O O . TRP B 1 375 ? 40.113 11.333 118.087 1.00 39.63 373 TRP B O 1
ATOM 5697 N N . THR B 1 376 ? 38.860 10.640 119.820 1.00 32.75 374 THR B N 1
ATOM 5698 C CA . THR B 1 376 ? 39.050 9.226 119.511 1.00 33.39 374 THR B CA 1
ATOM 5699 C C . THR B 1 376 ? 37.727 8.469 119.524 1.00 26.57 374 THR B C 1
ATOM 5700 O O . THR B 1 376 ? 36.814 8.817 120.268 1.00 24.75 374 THR B O 1
ATOM 5704 N N . VAL B 1 377 ? 37.642 7.427 118.699 1.00 24.63 375 VAL B N 1
ATOM 5705 C CA . VAL B 1 377 ? 36.445 6.592 118.613 1.00 22.47 375 VAL B CA 1
ATOM 5706 C C . VAL B 1 377 ? 36.795 5.110 118.776 1.00 20.92 375 VAL B C 1
ATOM 5707 O O . VAL B 1 377 ? 37.472 4.524 117.925 1.00 22.69 375 VAL B O 1
ATOM 5711 N N . ILE B 1 378 ? 36.334 4.507 119.868 1.00 19.66 376 ILE B N 1
ATOM 5712 C CA . ILE B 1 378 ? 36.635 3.109 120.169 1.00 20.28 376 ILE B CA 1
ATOM 5713 C C . ILE B 1 378 ? 36.027 2.163 119.140 1.00 18.86 376 ILE B C 1
ATOM 5714 O O . ILE B 1 378 ? 36.651 1.179 118.748 1.00 18.44 376 ILE B O 1
ATOM 5719 N N . LYS B 1 379 ? 34.806 2.464 118.708 1.00 18.29 377 LYS B N 1
ATOM 5720 C CA . LYS B 1 379 ? 34.135 1.622 117.722 1.00 18.58 377 LYS B CA 1
ATOM 5721 C C . LYS B 1 379 ? 32.936 2.320 117.110 1.00 17.26 377 LYS B C 1
ATOM 5722 O O . LYS B 1 379 ? 32.342 3.222 117.706 1.00 18.75 377 LYS B O 1
ATOM 5728 N N . ALA B 1 380 ? 32.592 1.895 115.900 1.00 15.27 378 ALA B N 1
ATOM 5729 C CA . ALA B 1 380 ? 31.343 2.286 115.264 1.00 15.25 378 ALA B CA 1
ATOM 5730 C C . ALA B 1 380 ? 30.508 1.025 115.114 1.00 15.42 378 ALA B C 1
ATOM 5731 O O . ALA B 1 380 ? 31.040 -0.039 114.778 1.00 17.76 378 ALA B O 1
ATOM 5733 N N . ILE B 1 381 ? 29.212 1.135 115.369 1.00 15.27 379 ILE B N 1
ATOM 5734 C CA . ILE B 1 381 ? 28.340 -0.028 115.351 1.00 15.83 379 ILE B CA 1
ATOM 5735 C C . ILE B 1 381 ? 27.116 0.177 114.469 1.00 15.04 379 ILE B C 1
ATOM 5736 O O . ILE B 1 381 ? 26.625 1.298 114.288 1.00 15.53 379 ILE B O 1
ATOM 5741 N N . MET B 1 382 ? 26.622 -0.922 113.915 1.00 14.38 380 MET B N 1
ATOM 5742 C CA . MET B 1 382 ? 25.377 -0.895 113.165 1.00 14.00 380 MET B CA 1
ATOM 5743 C C . MET B 1 382 ? 24.863 -2.318 113.071 1.00 13.35 380 MET B C 1
ATOM 5744 O O . MET B 1 382 ? 25.599 -3.266 113.344 1.00 14.51 380 MET B O 1
ATOM 5749 N N . SER B 1 383 ? 23.597 -2.462 112.705 1.00 12.96 381 SER B N 1
ATOM 5750 C CA . SER B 1 383 ? 23.018 -3.776 112.469 1.00 13.87 381 SER B CA 1
ATOM 5751 C C . SER B 1 383 ? 22.785 -4.002 110.989 1.00 12.90 381 SER B C 1
ATOM 5752 O O . SER B 1 383 ? 22.386 -3.092 110.247 1.00 13.68 381 SER B O 1
ATOM 5755 N N . ARG B 1 384 ? 23.041 -5.230 110.558 1.00 11.84 382 ARG B N 1
ATOM 5756 C CA . ARG B 1 384 ? 22.760 -5.641 109.194 1.00 11.30 382 ARG B CA 1
ATOM 5757 C C . ARG B 1 384 ? 22.068 -7.006 109.265 1.00 12.50 382 ARG B C 1
ATOM 5758 O O . ARG B 1 384 ? 21.478 -7.352 110.289 1.00 12.09 382 ARG B O 1
ATOM 5766 N N . SER B 1 385 ? 22.100 -7.746 108.158 1.00 12.07 383 SER B N 1
ATOM 5767 C CA . SER B 1 385 ? 21.571 -9.108 108.087 1.00 12.18 383 SER B CA 1
ATOM 5768 C C . SER B 1 385 ? 22.239 -9.761 106.892 1.00 11.55 383 SER B C 1
ATOM 5769 O O . SER B 1 385 ? 22.865 -9.071 106.085 1.00 12.30 383 SER B O 1
ATOM 5772 N N . ALA B 1 386 ? 22.124 -11.079 106.779 1.00 10.43 384 ALA B N 1
ATOM 5773 C CA . ALA B 1 386 ? 22.773 -11.788 105.679 1.00 11.48 384 ALA B CA 1
ATOM 5774 C C . ALA B 1 386 ? 22.062 -13.100 105.423 1.00 11.61 384 ALA B C 1
ATOM 5775 O O . ALA B 1 386 ? 21.425 -13.660 106.314 1.00 11.40 384 ALA B O 1
ATOM 5777 N N . ARG B 1 387 ? 22.179 -13.604 104.199 1.00 11.16 385 ARG B N 1
ATOM 5778 C CA . ARG B 1 387 ? 21.684 -14.933 103.904 1.00 11.22 385 ARG B CA 1
ATOM 5779 C C . ARG B 1 387 ? 22.349 -15.515 102.673 1.00 10.59 385 ARG B C 1
ATOM 5780 O O . ARG B 1 387 ? 22.744 -14.789 101.746 1.00 11.65 385 ARG B O 1
ATOM 5788 N N . VAL B 1 388 ? 22.460 -16.836 102.664 1.00 10.42 386 VAL B N 1
ATOM 5789 C CA . VAL B 1 388 ? 22.912 -17.553 101.490 1.00 10.92 386 VAL B CA 1
ATOM 5790 C C . VAL B 1 388 ? 21.816 -17.550 100.428 1.00 10.29 386 VAL B C 1
ATOM 5791 O O . VAL B 1 388 ? 20.658 -17.864 100.712 1.00 11.67 386 VAL B O 1
ATOM 5795 N N . LEU B 1 389 ? 22.200 -17.202 99.200 1.00 10.18 387 LEU B N 1
ATOM 5796 C CA . LEU B 1 389 ? 21.311 -17.250 98.040 1.00 9.89 387 LEU B CA 1
ATOM 5797 C C . LEU B 1 389 ? 21.527 -18.530 97.242 1.00 10.13 387 LEU B C 1
ATOM 5798 O O . LEU B 1 389 ? 20.568 -19.173 96.818 1.00 11.49 387 LEU B O 1
ATOM 5803 N N . MET B 1 390 ? 22.785 -18.904 97.037 1.00 10.35 388 MET B N 1
ATOM 5804 C CA . MET B 1 390 ? 23.115 -20.133 96.318 1.00 10.20 388 MET B CA 1
ATOM 5805 C C . MET B 1 390 ? 24.455 -20.649 96.830 1.00 11.24 388 MET B C 1
ATOM 5806 O O . MET B 1 390 ? 25.359 -19.869 97.139 1.00 10.93 388 MET B O 1
ATOM 5811 N N . GLU B 1 391 ? 24.587 -21.965 96.918 1.00 11.63 389 GLU B N 1
ATOM 5812 C CA . GLU B 1 391 ? 25.815 -22.574 97.420 1.00 12.73 389 GLU B CA 1
ATOM 5813 C C . GLU B 1 391 ? 26.151 -23.741 96.507 1.00 13.55 389 GLU B C 1
ATOM 5814 O O . GLU B 1 391 ? 25.262 -24.477 96.095 1.00 15.68 389 GLU B O 1
ATOM 5820 N N . GLY B 1 392 ? 27.426 -23.910 96.183 1.00 12.14 390 GLY B N 1
ATOM 5821 C CA . GLY B 1 392 ? 27.840 -25.013 95.329 1.00 13.79 390 GLY B CA 1
ATOM 5822 C C . GLY B 1 392 ? 29.167 -24.711 94.669 1.00 12.49 390 GLY B C 1
ATOM 5823 O O . GLY B 1 392 ? 30.174 -24.528 95.350 1.00 12.47 390 GLY B O 1
ATOM 5824 N N . PHE B 1 393 ? 29.159 -24.622 93.346 1.00 12.41 391 PHE B N 1
ATOM 5825 C CA . PHE B 1 393 ? 30.377 -24.401 92.577 1.00 12.52 391 PHE B CA 1
ATOM 5826 C C . PHE B 1 393 ? 30.121 -23.400 91.470 1.00 12.15 391 PHE B C 1
ATOM 5827 O O . PHE B 1 393 ? 29.166 -23.574 90.696 1.00 14.09 391 PHE B O 1
ATOM 5835 N N . VAL B 1 394 ? 30.942 -22.364 91.383 1.00 11.11 392 VAL B N 1
ATOM 5836 C CA . VAL B 1 394 ? 30.935 -21.511 90.203 1.00 11.14 392 VAL B CA 1
ATOM 5837 C C . VAL B 1 394 ? 31.841 -22.143 89.150 1.00 11.68 392 VAL B C 1
ATOM 5838 O O . VAL B 1 394 ? 32.734 -22.946 89.476 1.00 13.01 392 VAL B O 1
ATOM 5842 N N . ARG B 1 395 ? 31.599 -21.808 87.893 1.00 10.78 393 ARG B N 1
ATOM 5843 C CA . ARG B 1 395 ? 32.426 -22.310 86.801 1.00 11.17 393 ARG B CA 1
ATOM 5844 C C . ARG B 1 395 ? 33.016 -21.176 86.005 1.00 12.70 393 ARG B C 1
ATOM 5845 O O . ARG B 1 395 ? 32.362 -20.148 85.811 1.00 12.86 393 ARG B O 1
ATOM 5853 N N . VAL B 1 396 ? 34.242 -21.367 85.526 1.00 13.04 394 VAL B N 1
ATOM 5854 C CA . VAL B 1 396 ? 34.853 -20.479 84.542 1.00 14.23 394 VAL B CA 1
ATOM 5855 C C . VAL B 1 396 ? 35.665 -21.341 83.581 1.00 13.73 394 VAL B C 1
ATOM 5856 O O . VAL B 1 396 ? 36.060 -22.450 83.933 1.00 13.96 394 VAL B O 1
ATOM 5860 N N . PRO B 1 397 ? 35.933 -20.835 82.371 1.00 14.20 395 PRO B N 1
ATOM 5861 C CA . PRO B 1 397 ? 36.837 -21.562 81.476 1.00 14.46 395 PRO B CA 1
ATOM 5862 C C . PRO B 1 397 ? 38.192 -21.765 82.139 1.00 16.59 395 PRO B C 1
ATOM 5863 O O . PRO B 1 397 ? 38.606 -20.964 82.981 1.00 16.11 395 PRO B O 1
ATOM 5867 N N . LYS B 1 398 ? 38.862 -22.857 81.781 1.00 16.95 396 LYS B N 1
ATOM 5868 C CA . LYS B 1 398 ? 40.190 -23.140 82.315 1.00 17.62 396 LYS B CA 1
ATOM 5869 C C . LYS B 1 398 ? 41.131 -21.939 82.134 1.00 18.22 396 LYS B C 1
ATOM 5870 O O . LYS B 1 398 ? 41.278 -21.426 81.026 1.00 22.14 396 LYS B O 1
ATOM 5876 N N . PRO B 1 399 ? 41.728 -21.456 83.239 1.00 19.09 397 PRO B N 1
ATOM 5877 C CA . PRO B 1 399 ? 42.647 -20.311 83.201 1.00 22.27 397 PRO B CA 1
ATOM 5878 C C . PRO B 1 399 ? 43.878 -20.556 82.333 1.00 31.13 397 PRO B C 1
ATOM 5879 O O . PRO B 1 399 ? 44.331 -21.690 82.173 1.00 35.99 397 PRO B O 1
#

Foldseek 3Di:
DFDFWDWFFWFWKFFFLAIEIEHELVRDDPVLSDDDDVVLQVLQQQQQPQDPVLQSPRHQARSDQRRSKYKYKYADPDPPAQIEIFIWRQDNNDSDTDGQADFQRCVLVNQQCCQAPVRGDLVQQDLFDWRWHWYQHVNQGWTKIKTFGHHRSHTQFADACDDQSDDGHTDKIKMKTFQFQFVLGGQQLLPDLWDWQDQPPQDTWIWGFGRGLFTEIETAQVRVPHALQDAQVVAVVPVVNLVSQLSSQLSSCCSSVVDVDSVVCVVVQAPDKYKYKAAFDWYQAPVRDIAHSVNWLIHMWIDGSRGTDRFDGSSVLRSLQVSLQDFPHPSVVRSPGDGDQKTWYQYRRGIFIKGWDWDDDPNDITTGIMMGMIHMDTDDTDIGIGGDD/DDDFWDWFFWFWKFFFLAIEIEHELVRDDPVLSDDDDVVLQVLQQQQQPQDPVLQSPRHQARSDQRRSKYKYKAQDPDPPAQMEIFIWRRDNNDSDTDGQADFQRCVLVNQQCCQQPVSGPLVQQDQFAWRWHWYQHVNQGFTKIKTFTHHRSHTQFADQCDDQNDDGHTDKIKMKTFQFARVHQQLLPDLWDFQDQPPADTFIWGFGRGLATEIETAQVVLPGALQDAQVVQVVPPVNLVNQLSSQLSSCVSSVVDVDSVVCVNVQAPDKYKYKAAFDWYQAPVRHIAHSVNWLIHMWIDGSRGTDNFDGSSVLRNLQASLQDFPHPSVVRSPGDHDQKTWYAYRRGIFIKGWHWDDDPRDITTRIIMGMGHMDTPDTTIGIGDDD

Solvent-accessible surface area: 27781 Å² total; per-residue (Å²): 183,88,40,110,16,42,103,4,28,6,7,11,1,0,0,0,0,2,5,1,0,0,0,63,50,101,41,6,44,155,67,2,60,95,104,27,118,44,3,36,58,9,0,14,30,4,2,0,2,42,1,77,28,55,59,0,6,0,0,5,1,19,28,53,20,6,11,0,8,0,0,3,0,26,113,26,118,92,80,114,30,13,0,32,0,38,2,0,7,2,6,39,93,55,98,99,4,12,63,55,1,3,11,2,2,0,0,0,0,0,0,8,7,0,15,73,36,56,5,10,92,81,96,81,42,47,164,86,39,90,0,43,0,56,0,50,0,41,29,64,35,22,34,2,20,0,43,0,25,5,58,94,33,55,26,30,18,15,10,105,60,112,10,44,3,5,26,42,56,2,9,83,6,68,0,18,8,53,83,9,18,24,144,38,26,77,24,24,34,23,65,65,66,59,13,95,4,64,2,112,86,84,27,118,5,65,0,0,0,0,16,0,9,5,18,0,0,0,0,37,1,138,57,19,70,40,59,0,30,18,48,39,132,82,0,34,70,59,117,79,9,25,63,73,4,65,50,0,12,9,40,0,0,65,115,6,49,28,9,95,105,53,104,75,4,70,91,76,62,5,3,0,5,2,1,0,2,10,88,52,104,62,17,58,5,48,24,56,131,98,7,31,29,158,74,12,58,0,0,0,0,0,8,8,50,37,104,1,11,12,1,1,18,1,4,0,0,0,0,0,2,0,0,2,2,0,40,24,0,12,0,0,100,11,12,69,20,41,136,45,150,25,3,88,0,0,1,1,4,2,21,7,123,0,5,3,85,23,56,97,116,148,56,119,61,44,6,69,55,0,54,7,29,7,0,7,8,12,2,0,54,16,96,1,37,3,43,132,142,192,74,64,111,12,45,116,3,30,8,7,12,3,0,0,0,0,3,5,1,0,0,0,68,53,117,41,6,40,139,68,2,52,96,107,26,120,48,8,32,58,8,0,13,32,4,2,0,2,44,1,77,21,54,58,0,4,0,1,4,1,18,28,55,19,6,10,0,9,1,0,4,0,24,110,9,122,88,82,110,21,3,0,34,0,38,2,0,6,1,9,38,89,106,97,81,3,8,66,41,0,3,12,2,2,0,0,0,0,0,0,9,8,0,14,72,43,60,8,8,81,81,93,109,38,46,159,90,37,88,0,57,0,50,0,53,0,36,28,59,37,26,35,2,18,0,37,1,24,6,58,94,31,58,25,30,19,15,12,106,62,109,8,53,2,5,24,43,53,1,10,67,6,94,0,34,8,54,88,8,18,27,128,97,19,27,49,34,66,69,63,52,6,64,3,95,3,87,86,62,28,153,12,71,0,0,0,0,29,0,10,4,14,0,0,0,2,32,1,114,66,22,69,36,63,0,30,19,49,38,132,82,0,34,72,61,125,73,10,22,58,74,2,50,41,0,11,11,33,0,1,66,103,14,60,44,8,188,101,50,107,64,4,70,65,55,49,6,0,0,5,4,1,2,1,5,78,52,108,59,18,57,5,47,34,56,81,93,6,23,28,152,75,10,56,0,0,0,0,0,8,8,52,27,101,1,10,12,1,0,18,1,3,0,0,0,0,0,3,0,0,1,2,0,44,25,0,12,0,1,103,11,12,70,19,44,138,38,118,30,1,89,0,0,1,2,3,2,22,6,123,0,6,3,98,13,74,97,139,106,61,57,50,82,4,127,79,0,67,8,29,8,1,7,7,12,4,0,57,16,96,0,34,2,42,131,134

Secondary structure (P-SEA, 3-state):
ccccbbbbbbbbbbcccbbbbbbcccccccccccccaaaaaaaaaaacccccccccccccccccccccbbbbbcccccccccbbbbbbbccccccccccccccccaaaaaaaaaaaccccccccccccccccccccccccbbbbbbbbbbccccccccccccccccccccbbbbbbbccccccccccccccccccccccccccccbbbbbbcccbbbbbbccccccccccccccccccaaaaaaaaaaaaaaaaaacccccccccccccccccccccccbbbbbcccccccccccccbbbbbbccccccccccaaaaaaaaaaaaccccaaaaaaccccccbbbbbccccbbbbbbbbbbcccbbbbcbbbbbbbbbbccccccccccc/ccccbbbbbbbbbbcccbbbbbbcccccccccccccaaaaaaaaaaacccccccccccccccccccccbbbbbcccccccccbbbbbbbccccccccccccccccaaaaaaaaaaacccccccccccccbbbbbccccccbbbbbbbbbbccccccccccccccccccccbbbbbbbccccccccccccccccccccccbbbbbbbbbbcccbbbbbbccccccccccccccccccaaaaaaaaaaaaaaaaaacccccccccccccccccccccccbbbbbcccccccccccccbbbbbbccccccccccaaaaaaaaaaaaccccaaaaaaccccccbbbbbccccbbbbbbbbbbcccbbbbcbbbbbbbbbbccccccccccc

CATH classification: 3.10.310.10 (+1 more: 3.10.310.10)